Protein AF-A0A964R4F7-F1 (afdb_monomer)

Solvent-accessible surface area (backbone atoms only — not comparable to full-atom values): 64825 Å² total; per-residue (Å²): 136,84,89,86,79,88,84,78,85,72,82,79,80,75,72,58,47,73,58,72,61,45,64,57,45,75,44,49,57,74,42,35,31,31,28,74,37,72,24,49,37,28,39,51,33,35,38,35,34,29,19,27,41,25,18,38,85,39,75,55,7,25,38,33,35,32,56,67,18,35,32,43,77,47,40,34,91,93,26,38,33,38,37,34,29,38,22,36,45,70,54,66,65,76,40,91,87,47,77,59,54,61,65,99,62,40,11,13,41,31,47,37,28,39,40,42,40,41,63,40,96,92,57,81,60,52,46,23,32,38,34,34,30,11,37,23,34,33,37,40,31,64,45,74,50,32,42,31,52,30,41,36,30,56,16,49,24,34,39,35,29,35,53,22,40,39,40,38,35,38,29,36,34,38,46,15,40,16,46,27,32,54,34,38,61,15,42,37,40,36,34,28,27,22,39,34,48,23,52,31,46,35,45,67,72,51,71,50,46,40,30,43,33,36,29,35,50,38,68,55,76,36,80,54,62,68,44,71,69,51,100,78,70,61,74,75,38,41,57,74,87,82,71,93,74,68,75,38,79,49,98,96,44,79,25,46,47,88,88,40,88,62,70,38,69,47,58,66,69,92,72,49,57,70,72,56,63,67,51,50,40,70,15,14,44,56,68,51,45,73,50,61,56,64,37,66,53,70,40,80,43,59,68,65,51,64,28,43,71,70,59,84,60,101,76,82,64,87,60,64,61,50,41,40,62,38,79,63,40,22,32,35,31,61,50,20,31,25,39,57,14,42,38,35,34,38,82,87,40,40,72,46,61,36,53,100,28,28,81,42,74,35,87,75,29,44,81,40,51,71,84,69,69,82,88,73,94,67,82,90,69,84,81,75,90,71,43,40,45,40,77,46,60,54,48,49,20,32,42,57,25,58,72,71,73,31,51,46,78,38,56,79,53,63,79,79,48,79,43,34,39,34,50,35,68,50,100,70,50,35,30,78,87,62,52,59,52,42,94,84,44,35,60,45,83,36,85,42,85,86,58,20,14,41,29,9,79,42,65,56,20,20,41,32,33,52,26,55,48,75,55,102,73,40,41,42,28,36,57,54,75,60,38,12,25,43,37,38,34,37,30,55,73,48,62,70,83,55,101,78,51,42,67,75,43,56,18,18,48,31,22,41,80,47,33,36,36,32,33,39,33,64,59,45,36,41,34,47,30,40,48,53,75,72,33,33,28,70,47,79,40,81,48,93,74,72,96,73,75,85,65,86,62,91,61,88,51,72,43,75,47,59,39,14,37,38,66,66,42,48,74,81,46,68,80,39,80,63,89,65,76,58,72,73,84,87,80,64,67,38,35,21,38,30,1,33,79,86,20,71,29,21,35,40,23,30,42,41,36,41,39,25,26,57,38,70,43,59,96,31,55,44,44,74,68,79,87,82,64,97,60,92,75,69,79,79,61,91,73,88,81,97,68,63,54,48,24,25,42,56,48,98,73,22,40,36,38,40,37,59,78,64,84,73,33,64,46,101,63,92,49,54,37,31,31,28,38,25,46,50,64,102,76,57,51,70,80,40,78,79,37,74,73,39,67,61,54,59,49,71,46,61,84,64,59,78,56,36,33,33,36,41,34,39,41,48,46,100,47,81,59,47,71,48,28,30,14,26,59,20,66,51,60,78,65,65,34,26,37,38,38,38,26,11,54,91,46,51,79,81,39,49,74,54,52,52,50,52,52,44,51,44,43,72,66,16,32,47,79,47,77,45,73,35,59,58,45,59,71,53,58,90,83,45,76,74,31,63,59,33,60,72,60,26,28,61,51,36,32,54,42,44,53,51,51,38,51,51,52,46,51,55,36,69,78,32,73,97,29,46,54,33,37,38,37,33,45,46,40,42,75,45,32,22,9,49,67,33,91,72,65,36,74,43,79,83,40,92,88,44,58,53,39,16,24,30,44,17,69,44,64,60,15,31,79,72,41,71,85,47,46,72,53,70,47,82,52,63,56,94,86,53,59,71,93,69,48,88,55,56,84,18,53,24,43,54,68,53,54,34,31,58,50,53,42,52,37,51,32,95,88,70,46,71,30,63,50,69,32,27,54,12,36,41,50,50,75,59,52,65,61,47,38,54,91,57,24,99,46,72,86,64,37,89,46,74,68,44,37,28,52,34,41,51,48,48,38,55,48,38,52,53,35,38,41,30,39,70,55,82,51,42,96,48,64,39,33,24,50,81,40,70,47,70,34,41,53,48,32,48,56,42,54,16,23,38,62,26,96,40,70,57,69,58,50,89,18,50,80,53,60,67,26,53,96,66,79,37,25,33,34,31,30,39,23,29,50,36,37,42,35,30,44,30,68,59,57,89,81,46,79,85,52,57,39,39,27,56,37,31,39,45,60,35,89,56,32,46,54,38,21,36,35,35,36,43,43,34,34,53,46,55,35,61,66,74,69,78,53,47,30,27,62,48,36,47,41,58,36,73,90,28,21,58,30,28,32,39,51,50,78,87,46,53,63,36,44,39,54,32,61,39,72,34,36,49,34,48,32,56,43,45,28,35,73,71,34,88,67,44,48,26,39,29,51,55,40,36,24,66,33,79,42,59,86,78,48,34,43,28,45,40,77,49,41,36,45,67,57,97,46,30,30,39,36,38,40,44,75,33,94,51,13,78,73,6,35,39,37,30,36,20,48,64,90,39,82,81,64,72,44,82,72,48,78,41,60,49,88,61,42,65,50,78,38,82,62,59,57,80,66,34,33,36,37,40,29,25,28,24,74,51,76,43,7,11,11,23,34,32,39,65,20,34,75,33,65,28,52,95

Nearest PDB structures (foldseek):
  4je4-assembly1_B  TM=6.815E-01  e=4.427E-03  Homo sapiens
  7l0g-assembly4_H  TM=6.598E-01  e=6.836E-03  Homo sapiens
  4u49-assembly2_B  TM=3.341E-01  e=2.838E+00  Pectobacterium carotovorum

Foldseek 3Di:
DDDDDDDDDDPPPDAAAEAAADEDDEQDAQGEYEFEFEHEYAYEYEYAFQGEYAFEADAGTEYEYEQRYAYHAHYDQVGAYEFYHQLDLQGGGRHVPRPNDDDLAARYNEHYEYHNYYYDPPDQARERYEHERHQEDYEEEDEEHEYYLYEYESYQEYYAYALYEYEYAQYEYYLHQEPEENRHLYEYEYEQYEHYQYAADYYPQDNYAAEYFLYEHYNYNHDDRYAYPDPVRDPQRYDDDPDDFDWDDDPNDTAGEPPDPQQAARPPLVVDDPVSSVPQQQFARYHAAEDDLEAAEAAEAEAAFQGQVNDADPPPDRRRGHHRTGHTANYEAFNREYENYEYEYEPPHHYDYRRVGGYHYHDNYYYYYPPPDDDDDDPDDDYDDDDLDQQCLLFHGCNRCVVVVFHSNDSPSDDWDWQWKFQCQDPQRAIPVGFGFDPQEAFDWDQALQGTWGHWAAFSHKGKTFQWDADPRHIGGNADAFFFKKKWKWWAPFDQPDPQTFQQAKAWFKDDQQWTWIAGRRNFKIWTWGDDQFWIFIFIDTADDDPDPPDRPPDTDIATAMAGGHPLLRPPTDTHGDPDHRPPPDDGSIMIGQAYPNRHRGNNTIIRMMIHIRHGFPPHGRDNDDPPDDDPPDPDHRDDDPFWAWFWAADPQAIKIATDADRCFLDDPDQWWFKWKWWDDLDIDDIDGPGGRDNHRMDGDRPDDAQTKMKMWGDGPPDHIDIFIFHHNHEQDLAPFEEEEAEAQVCCVVCVVLVVVLVLLCVVSHHDYDYDYAHFQDFDDLPPQLCPCVLVPRQVVLLVRLVVLLVVLLVVCVVRPSRQAAYEYEAGHRWAWEAFAQLQPQCDLPPPQARDGATFTFCLSSQQNAADWALADFHDRDDPPDDSNSRRANVRGRGRPSSHTHDQFAHAGPVRAAGFGNHQYAYQYDQFACLLQLVQHPFPPSDDDSSSSRSSLSSLLSVLLLCVLQVNFPADAAEAEEEPDLVVQRVVQQSLSQNFAAVPDTRRNPHHHDQQLADDAQHAYYEYEAAAAQFWGHPPPPVDPLRIAGLSCCSNVPRSNQGRYAEEEYDYRHLLRQCSSNHRGHQSSNSSHNRHYQKYAYARSPQHFRCNVLSVFAFQSVRLRVSSVPDSIGRSSRRHIHHDSRDRSDAFNWWADWEWDDDPQKIKTFTHAGPQQQVFKWKWKDFLVDSNDTHTDDTGGRPDGMDMDNGRPPRMKMWMWGKGWDATSSYIYIHIRRIDIYDD

Structure (mmCIF, N/CA/C/O backbone):
data_AF-A0A964R4F7-F1
#
_entry.id   AF-A0A964R4F7-F1
#
loop_
_atom_site.group_PDB
_atom_site.id
_atom_site.type_symbol
_atom_site.label_atom_id
_atom_site.label_alt_id
_atom_site.label_comp_id
_atom_site.label_asym_id
_atom_site.label_entity_id
_atom_site.label_seq_id
_atom_site.pdbx_PDB_ins_code
_atom_site.Cartn_x
_atom_site.Cartn_y
_atom_site.Cartn_z
_atom_site.occupancy
_atom_site.B_iso_or_equiv
_atom_site.auth_seq_id
_atom_site.auth_comp_id
_atom_site.auth_asym_id
_atom_site.auth_atom_id
_atom_site.pdbx_PDB_model_num
ATOM 1 N N . MET A 1 1 ? -34.893 27.953 62.991 1.00 30.80 1 MET A N 1
ATOM 2 C CA . MET A 1 1 ? -33.814 28.899 63.327 1.00 30.80 1 MET A CA 1
ATOM 3 C C . MET A 1 1 ? -32.484 28.199 63.075 1.00 30.80 1 MET A C 1
ATOM 5 O O . MET A 1 1 ? -32.154 27.281 63.801 1.00 30.80 1 MET A O 1
ATOM 9 N N . LEU A 1 2 ? -31.862 28.563 61.950 1.00 27.48 2 LEU A N 1
ATOM 10 C CA . LEU A 1 2 ? -30.428 28.739 61.677 1.00 27.48 2 LEU A CA 1
ATOM 11 C C . LEU A 1 2 ? -29.336 27.724 62.124 1.00 27.48 2 LEU A C 1
ATOM 13 O O . LEU A 1 2 ? -29.089 27.544 63.306 1.00 27.48 2 LEU A O 1
ATOM 17 N N . LEU A 1 3 ? -28.583 27.285 61.100 1.00 28.22 3 LEU A N 1
ATOM 18 C CA . LEU A 1 3 ? -27.112 27.176 60.970 1.00 28.22 3 LEU A CA 1
ATOM 19 C C . LEU A 1 3 ? -26.283 26.224 61.863 1.00 28.22 3 LEU A C 1
ATOM 21 O O . LEU A 1 3 ? -26.015 26.526 63.018 1.00 28.22 3 LEU A O 1
ATOM 25 N N . CYS A 1 4 ? -25.643 25.240 61.214 1.00 28.23 4 CYS A N 1
ATOM 26 C CA . CYS A 1 4 ? -24.242 24.868 61.470 1.00 28.23 4 CYS A CA 1
ATOM 27 C C . CYS A 1 4 ? -23.513 24.634 60.127 1.00 28.23 4 CYS A C 1
ATOM 29 O O . CYS A 1 4 ? -23.710 23.610 59.477 1.00 28.23 4 CYS A O 1
ATOM 31 N N . LEU A 1 5 ? -22.694 25.612 59.718 1.00 31.23 5 LEU A N 1
ATOM 32 C CA . LEU A 1 5 ? -21.644 25.503 58.696 1.00 31.23 5 LEU A CA 1
ATOM 33 C C . LEU A 1 5 ? -20.305 25.134 59.366 1.00 31.23 5 LEU A C 1
ATOM 35 O O . LEU A 1 5 ? -20.014 25.619 60.454 1.00 31.23 5 LEU A O 1
ATOM 39 N N . LEU A 1 6 ? -19.507 24.356 58.628 1.00 31.62 6 LEU A N 1
ATOM 40 C CA . LEU A 1 6 ? -18.038 24.271 58.588 1.00 31.62 6 LEU A CA 1
ATOM 41 C C . LEU A 1 6 ? -17.224 24.221 59.897 1.00 31.62 6 LEU A C 1
ATOM 43 O O . LEU A 1 6 ? -16.961 25.236 60.533 1.00 31.62 6 LEU A O 1
ATOM 47 N N . ALA A 1 7 ? -16.577 23.072 60.103 1.00 27.42 7 ALA A N 1
ATOM 48 C CA . ALA A 1 7 ? -15.168 23.023 60.488 1.00 27.42 7 ALA A CA 1
ATOM 49 C C . ALA A 1 7 ? -14.432 22.171 59.441 1.00 27.42 7 ALA A C 1
ATOM 51 O O . ALA A 1 7 ? -14.764 21.005 59.234 1.00 27.42 7 ALA A O 1
ATOM 52 N N . GLY A 1 8 ? -13.505 22.800 58.718 1.00 27.53 8 GLY A N 1
ATOM 53 C CA . GLY A 1 8 ? -12.698 22.163 57.687 1.00 27.53 8 GLY A CA 1
ATOM 54 C C . GLY A 1 8 ? -11.694 21.172 58.272 1.00 27.53 8 GLY A C 1
ATOM 55 O O . GLY A 1 8 ? -11.105 21.405 59.327 1.00 27.53 8 GLY A O 1
ATOM 56 N N . LEU A 1 9 ? -11.486 20.081 57.538 1.00 32.22 9 LEU A N 1
ATOM 57 C CA . LEU A 1 9 ? -10.332 19.203 57.672 1.00 32.22 9 LEU A CA 1
ATOM 58 C C . LEU A 1 9 ? -9.056 19.998 57.351 1.00 32.22 9 LEU A C 1
ATOM 60 O O . LEU A 1 9 ? -8.747 20.251 56.190 1.00 32.22 9 LEU A O 1
ATOM 64 N N . LEU A 1 10 ? -8.303 20.372 58.383 1.00 27.64 10 LEU A N 1
ATOM 65 C CA . LEU A 1 10 ? -6.850 20.479 58.269 1.00 27.64 10 LEU A CA 1
ATOM 66 C C . LEU A 1 10 ? -6.310 19.043 58.166 1.00 27.64 10 LEU A C 1
ATOM 68 O O . LEU A 1 10 ? -6.609 18.243 59.058 1.00 27.64 10 LEU A O 1
ATOM 72 N N . PRO A 1 11 ? -5.534 18.676 57.131 1.00 34.12 11 PRO A N 1
ATOM 73 C CA . PRO A 1 11 ? -4.775 17.440 57.184 1.00 34.12 11 PRO A CA 1
ATOM 74 C C . PRO A 1 11 ? -3.740 17.599 58.299 1.00 34.12 11 PRO A C 1
ATOM 76 O O . PRO A 1 11 ? -2.907 18.506 58.274 1.00 34.12 11 PRO A O 1
ATOM 79 N N . ILE A 1 12 ? -3.810 16.738 59.309 1.00 36.03 12 ILE A N 1
ATOM 80 C CA . ILE A 1 12 ? -2.691 16.538 60.225 1.00 36.03 12 ILE A CA 1
ATOM 81 C C . ILE A 1 12 ? -1.555 16.008 59.342 1.00 36.03 12 ILE A C 1
ATOM 83 O O . ILE A 1 12 ? -1.646 14.879 58.867 1.00 36.03 12 ILE A O 1
ATOM 87 N N . LEU A 1 13 ? -0.528 16.822 59.067 1.00 41.28 13 LEU A N 1
ATOM 88 C CA . LEU A 1 13 ? 0.727 16.320 58.505 1.00 41.28 13 LEU A CA 1
ATOM 89 C C . LEU A 1 13 ? 1.258 15.263 59.482 1.00 41.28 13 LEU A C 1
ATOM 91 O O . LEU A 1 13 ? 1.699 15.610 60.581 1.00 41.28 13 LEU A O 1
ATOM 95 N N . SER A 1 14 ? 1.205 13.982 59.116 1.00 50.81 14 SER A N 1
ATOM 96 C CA . SER A 1 14 ? 2.026 12.981 59.787 1.00 50.81 14 SER A CA 1
ATOM 97 C C . SER A 1 14 ? 3.480 13.326 59.493 1.00 50.81 14 SER A C 1
ATOM 99 O O . SER A 1 14 ? 3.893 13.376 58.338 1.00 50.81 14 SER A O 1
ATOM 101 N N . ALA A 1 15 ? 4.254 13.637 60.530 1.00 60.25 15 ALA A N 1
ATOM 102 C CA . ALA A 1 15 ? 5.692 13.782 60.373 1.00 60.25 15 ALA A CA 1
ATOM 103 C C . ALA A 1 15 ? 6.294 12.424 59.948 1.00 60.25 15 ALA A C 1
ATOM 105 O O . ALA A 1 15 ? 5.825 11.390 60.440 1.00 60.25 15 ALA A O 1
ATOM 106 N N . PRO A 1 16 ? 7.329 12.411 59.086 1.00 69.62 16 PRO A N 1
ATOM 107 C CA . PRO A 1 16 ? 8.033 11.190 58.706 1.00 69.62 16 PRO A CA 1
ATOM 108 C C . PRO A 1 16 ? 8.449 10.369 59.929 1.00 69.62 16 PRO A C 1
ATOM 110 O O . PRO A 1 16 ? 8.893 10.920 60.940 1.00 69.62 16 PRO A O 1
ATOM 113 N N . VAL A 1 17 ? 8.341 9.043 59.843 1.00 84.00 17 VAL A N 1
ATOM 114 C CA . VAL A 1 17 ? 8.669 8.168 60.976 1.00 84.00 17 VAL A CA 1
ATOM 115 C C . VAL A 1 17 ? 10.185 8.076 61.124 1.00 84.00 17 VAL A C 1
ATOM 117 O O . VAL A 1 17 ? 10.861 7.496 60.272 1.00 84.00 17 VAL A O 1
ATOM 120 N N . GLU A 1 18 ? 10.728 8.605 62.220 1.00 87.00 18 GLU A N 1
ATOM 121 C CA . GLU A 1 18 ? 12.157 8.490 62.511 1.00 87.00 18 GLU A CA 1
ATOM 122 C C . GLU A 1 18 ? 12.568 7.015 62.673 1.00 87.00 18 GLU A C 1
ATOM 124 O O . GLU A 1 18 ? 11.887 6.203 63.315 1.00 87.00 18 GLU A O 1
ATOM 129 N N . VAL A 1 19 ? 13.682 6.647 62.042 1.00 90.56 19 VAL A N 1
ATOM 130 C CA . VAL A 1 19 ? 14.255 5.304 62.125 1.00 90.56 19 VAL A CA 1
ATOM 131 C C . VAL A 1 19 ? 15.335 5.292 63.194 1.00 90.56 19 VAL A C 1
ATOM 133 O O . VAL A 1 19 ? 16.311 6.031 63.115 1.00 90.56 19 VAL A O 1
ATOM 136 N N . VAL A 1 20 ? 15.182 4.395 64.164 1.00 89.12 20 VAL A N 1
ATOM 137 C CA . VAL A 1 20 ? 16.162 4.158 65.228 1.00 89.12 20 VAL A CA 1
ATOM 138 C C . VAL A 1 20 ? 16.818 2.782 65.062 1.00 89.12 20 VAL A C 1
ATOM 140 O O . VAL A 1 20 ? 16.186 1.877 64.504 1.00 89.12 20 VAL A O 1
ATOM 143 N N . PRO A 1 21 ? 18.068 2.588 65.530 1.00 91.69 21 PRO A N 1
ATOM 144 C CA . PRO A 1 21 ? 18.698 1.269 65.568 1.00 91.69 21 PRO A CA 1
ATOM 145 C C . PRO A 1 21 ? 17.854 0.256 66.354 1.00 91.69 21 PRO A C 1
ATOM 147 O O . PRO A 1 21 ? 17.241 0.606 67.363 1.00 91.69 21 PRO A O 1
ATOM 150 N N . GLY A 1 22 ? 17.843 -1.010 65.936 1.00 91.50 22 GLY A N 1
ATOM 151 C CA . GLY A 1 22 ? 17.035 -2.021 66.618 1.00 91.50 22 GLY A CA 1
ATOM 152 C C . GLY A 1 22 ? 16.943 -3.366 65.906 1.00 91.50 22 GLY A C 1
ATOM 153 O O . GLY A 1 22 ? 17.660 -3.637 64.944 1.00 91.50 22 GLY A O 1
ATOM 154 N N . LYS A 1 23 ? 16.043 -4.218 66.406 1.00 91.00 23 LYS A N 1
ATOM 155 C CA . LYS A 1 23 ? 15.687 -5.509 65.805 1.00 91.00 23 LYS A CA 1
ATOM 156 C C . LYS A 1 23 ? 14.265 -5.477 65.258 1.00 91.00 23 LYS A C 1
ATOM 158 O O . LYS A 1 23 ? 13.454 -4.694 65.741 1.00 91.00 23 LYS A O 1
ATOM 163 N N . ASP A 1 24 ? 13.985 -6.339 64.287 1.00 91.12 24 ASP A N 1
ATOM 164 C CA . ASP A 1 24 ? 12.638 -6.629 63.780 1.00 91.12 24 ASP A CA 1
ATOM 165 C C . ASP A 1 24 ? 11.881 -5.382 63.277 1.00 91.12 24 ASP A C 1
ATOM 167 O O . ASP A 1 24 ? 10.930 -4.895 63.893 1.00 91.12 24 ASP A O 1
ATOM 171 N N . ARG A 1 25 ? 12.314 -4.829 62.138 1.00 93.62 25 ARG A N 1
ATOM 172 C CA . ARG A 1 25 ? 11.760 -3.591 61.567 1.00 93.62 25 ARG A CA 1
ATOM 173 C C . ARG A 1 25 ? 10.947 -3.870 60.309 1.00 93.62 25 ARG A C 1
ATOM 175 O O . ARG A 1 25 ? 11.432 -4.517 59.394 1.00 93.62 25 ARG A O 1
ATOM 182 N N . THR A 1 26 ? 9.744 -3.307 60.224 1.00 95.75 26 THR A N 1
ATOM 183 C CA . THR A 1 26 ? 8.957 -3.268 58.980 1.00 95.75 26 THR A CA 1
ATOM 184 C C . THR A 1 26 ? 8.843 -1.831 58.481 1.00 95.75 26 THR A C 1
ATOM 186 O O . THR A 1 26 ? 8.325 -0.967 59.193 1.00 95.75 26 THR A O 1
ATOM 189 N N . PHE A 1 27 ? 9.335 -1.588 57.270 1.00 96.19 27 PHE A N 1
ATOM 190 C CA . PHE A 1 27 ? 9.092 -0.386 56.484 1.00 96.19 27 PHE A CA 1
ATOM 191 C C . PHE A 1 27 ? 7.849 -0.626 55.635 1.00 96.19 27 PHE A C 1
ATOM 193 O O . PHE A 1 27 ? 7.844 -1.520 54.791 1.00 96.19 27 PHE A O 1
ATOM 200 N N . ARG A 1 28 ? 6.781 0.114 55.928 1.00 92.50 28 ARG A N 1
ATOM 201 C CA . ARG A 1 28 ? 5.456 -0.107 55.352 1.00 92.50 28 ARG A CA 1
ATOM 202 C C . ARG A 1 28 ? 5.300 0.563 53.995 1.00 92.50 28 ARG A C 1
ATOM 204 O O . ARG A 1 28 ? 5.889 1.619 53.758 1.00 92.50 28 ARG A O 1
ATOM 211 N N . ALA A 1 29 ? 4.465 -0.033 53.152 1.00 87.25 29 ALA A N 1
ATOM 212 C CA . ALA A 1 29 ? 4.145 0.495 51.834 1.00 87.25 29 ALA A CA 1
ATOM 213 C C . ALA A 1 29 ? 3.585 1.925 51.928 1.00 87.25 29 ALA A C 1
ATOM 215 O O . ALA A 1 29 ? 2.741 2.211 52.780 1.00 87.25 29 ALA A O 1
ATOM 216 N N . GLY A 1 30 ? 4.075 2.825 51.070 1.00 81.75 30 GLY A N 1
ATOM 217 C CA . GLY A 1 30 ? 3.633 4.223 50.996 1.00 81.75 30 GLY A CA 1
ATOM 218 C C . GLY A 1 30 ? 4.052 5.125 52.165 1.00 81.75 30 GLY A C 1
ATOM 219 O O . GLY A 1 30 ? 3.696 6.299 52.167 1.00 81.75 30 GLY A O 1
ATOM 220 N N . VAL A 1 31 ? 4.807 4.625 53.152 1.00 89.38 31 VAL A N 1
ATOM 221 C CA . VAL A 1 31 ? 5.253 5.421 54.308 1.00 89.38 31 VAL A CA 1
ATOM 222 C C . VAL A 1 31 ? 6.650 5.989 54.074 1.00 89.38 31 VAL A C 1
ATOM 224 O O . VAL A 1 31 ? 7.548 5.295 53.588 1.00 89.38 31 VAL A O 1
ATOM 227 N N . THR A 1 32 ? 6.842 7.250 54.475 1.00 92.00 32 THR A N 1
ATOM 228 C CA . THR A 1 32 ? 8.149 7.917 54.459 1.00 92.00 32 THR A CA 1
ATOM 229 C C . THR A 1 32 ? 8.824 7.851 55.825 1.00 92.00 32 THR A C 1
ATOM 231 O O . THR A 1 32 ? 8.253 8.200 56.860 1.00 92.00 32 THR A O 1
ATOM 234 N N . TYR A 1 33 ? 10.073 7.408 55.822 1.00 93.38 33 TYR A N 1
ATOM 235 C CA . TYR A 1 33 ? 10.899 7.215 57.002 1.00 93.38 33 TYR A CA 1
ATOM 236 C C . TYR A 1 33 ? 12.084 8.169 56.985 1.00 93.38 33 TYR A C 1
ATOM 238 O O . TYR A 1 33 ? 12.717 8.343 55.947 1.00 93.38 33 TYR A O 1
ATOM 246 N N . LEU A 1 34 ? 12.415 8.757 58.132 1.00 92.19 34 LEU A N 1
ATOM 247 C CA . LEU A 1 34 ? 13.535 9.686 58.259 1.00 92.19 34 LEU A CA 1
ATOM 248 C C . LEU A 1 34 ? 14.710 9.028 58.985 1.00 92.19 34 LEU A C 1
ATOM 250 O O . LEU A 1 34 ? 14.577 8.565 60.116 1.00 92.19 34 LEU A O 1
ATOM 254 N N . VAL A 1 35 ? 15.876 9.018 58.349 1.00 93.62 35 VAL A N 1
ATOM 255 C CA . VAL A 1 35 ? 17.133 8.528 58.918 1.00 93.62 35 VAL A CA 1
ATOM 256 C C . VAL A 1 35 ? 17.998 9.738 59.268 1.00 93.62 35 VAL A C 1
ATOM 258 O O . VAL A 1 35 ? 18.611 10.361 58.400 1.00 93.62 35 VAL A O 1
ATOM 261 N N . ALA A 1 36 ? 18.017 10.096 60.552 1.00 87.44 36 ALA A N 1
ATOM 262 C CA . ALA A 1 36 ? 18.721 11.277 61.057 1.00 87.44 36 ALA A CA 1
ATOM 263 C C . ALA A 1 36 ? 20.211 11.030 61.371 1.00 87.44 36 ALA A C 1
ATOM 265 O O . ALA A 1 36 ? 21.001 11.969 61.446 1.00 87.44 36 ALA A O 1
ATOM 266 N N . GLY A 1 37 ? 20.609 9.767 61.540 1.00 87.75 37 GLY A N 1
ATOM 267 C CA . GLY A 1 37 ? 21.962 9.358 61.917 1.00 87.75 37 GLY A CA 1
ATOM 268 C C . GLY A 1 37 ? 22.253 7.903 61.532 1.00 87.75 37 GLY A C 1
ATOM 269 O O . GLY A 1 37 ? 21.496 7.318 60.755 1.00 87.75 37 GLY A O 1
ATOM 270 N N . PRO A 1 38 ? 23.347 7.307 62.032 1.00 91.31 38 PRO A N 1
ATOM 271 C CA . PRO A 1 38 ? 23.667 5.909 61.768 1.00 91.31 38 PRO A CA 1
ATOM 272 C C . PRO A 1 38 ? 22.618 4.978 62.388 1.00 91.31 38 PRO A C 1
ATOM 274 O O . PRO A 1 38 ? 22.428 4.958 63.605 1.00 91.31 38 PRO A O 1
ATOM 277 N N . VAL A 1 39 ? 21.964 4.174 61.556 1.00 95.31 39 VAL A N 1
ATOM 278 C CA . VAL A 1 39 ? 20.967 3.185 61.967 1.00 95.31 39 VAL A CA 1
ATOM 279 C C . VAL A 1 39 ? 21.473 1.801 61.612 1.00 95.31 39 VAL A C 1
ATOM 281 O O . VAL A 1 39 ? 21.749 1.526 60.451 1.00 95.31 39 VAL A O 1
ATOM 284 N N . ARG A 1 40 ? 21.527 0.901 62.594 1.00 95.75 40 ARG A N 1
ATOM 285 C CA . ARG A 1 40 ? 21.799 -0.519 62.365 1.00 95.75 40 ARG A CA 1
ATOM 286 C C . ARG A 1 40 ? 20.580 -1.360 62.719 1.00 95.75 40 ARG A C 1
ATOM 288 O O . ARG A 1 40 ? 20.051 -1.236 63.824 1.00 95.75 40 ARG A O 1
ATOM 295 N N . LEU A 1 41 ? 20.164 -2.213 61.787 1.00 96.94 41 LEU A N 1
ATOM 296 C CA . LEU A 1 41 ? 19.038 -3.128 61.932 1.00 96.94 41 LEU A CA 1
ATOM 297 C C . LEU A 1 41 ? 19.499 -4.587 61.929 1.00 96.94 41 LEU A C 1
ATOM 299 O O . LEU A 1 41 ? 20.354 -4.989 61.136 1.00 96.94 41 LEU A O 1
ATOM 303 N N . GLU A 1 42 ? 18.900 -5.382 62.810 1.00 92.81 42 GLU A N 1
ATOM 304 C CA . GLU A 1 42 ? 19.118 -6.827 62.942 1.00 92.81 42 GLU A CA 1
ATOM 305 C C . GLU A 1 42 ? 17.771 -7.577 63.046 1.00 92.81 42 GLU A C 1
ATOM 307 O O . GLU A 1 42 ? 16.711 -6.958 63.135 1.00 92.81 42 GLU A O 1
ATOM 312 N N . GLY A 1 43 ? 17.769 -8.914 63.020 1.00 91.94 43 GLY A N 1
ATOM 313 C CA . GLY A 1 43 ? 16.522 -9.695 63.058 1.00 91.94 43 GLY A CA 1
ATOM 314 C C . GLY A 1 43 ? 15.712 -9.607 61.755 1.00 91.94 43 GLY A C 1
ATOM 315 O O . GLY A 1 43 ? 16.282 -9.521 60.671 1.00 91.94 43 GLY A O 1
ATOM 316 N N . SER A 1 44 ? 14.386 -9.664 61.833 1.00 93.88 44 SER A N 1
ATOM 317 C CA . SER A 1 44 ? 13.476 -9.645 60.681 1.00 93.88 44 SER A CA 1
ATOM 318 C C . SER A 1 44 ? 13.273 -8.225 60.140 1.00 93.88 44 SER A C 1
ATOM 320 O O . SER A 1 44 ? 12.504 -7.444 60.695 1.00 93.88 44 SER A O 1
ATOM 322 N N . VAL A 1 45 ? 13.919 -7.877 59.029 1.00 97.12 45 VAL A N 1
ATOM 323 C CA . VAL A 1 45 ? 13.790 -6.556 58.397 1.00 97.12 45 VAL A CA 1
ATOM 324 C C . VAL A 1 45 ? 12.959 -6.667 57.120 1.00 97.12 45 VAL A C 1
ATOM 326 O O . VAL A 1 45 ? 13.404 -7.248 56.138 1.00 97.12 45 VAL A O 1
ATOM 329 N N . ARG A 1 46 ? 11.755 -6.100 57.102 1.00 96.62 46 ARG A N 1
ATOM 330 C CA . ARG A 1 46 ? 10.862 -6.111 55.937 1.00 96.62 46 ARG A CA 1
ATOM 331 C C . ARG A 1 46 ? 10.782 -4.734 55.299 1.00 96.62 46 ARG A C 1
ATOM 333 O O . ARG A 1 46 ? 10.491 -3.764 55.991 1.00 96.62 46 ARG A O 1
ATOM 340 N N . PHE A 1 47 ? 10.985 -4.677 53.991 1.00 97.56 47 PHE A N 1
ATOM 341 C CA . PHE A 1 47 ? 10.680 -3.527 53.154 1.00 97.56 47 PHE A CA 1
ATOM 342 C C . PHE A 1 47 ? 9.492 -3.885 52.263 1.00 97.56 47 PHE A C 1
ATOM 344 O O . PHE A 1 47 ? 9.618 -4.721 51.367 1.00 97.56 47 PHE A O 1
ATOM 351 N N . GLU A 1 48 ? 8.334 -3.303 52.553 1.00 96.56 48 GLU A N 1
ATOM 352 C CA . GLU A 1 48 ? 7.140 -3.414 51.714 1.00 96.56 48 GLU A CA 1
ATOM 353 C C . GLU A 1 48 ? 7.268 -2.507 50.473 1.00 96.56 48 GLU A C 1
ATOM 355 O O . GLU A 1 48 ? 8.013 -1.523 50.485 1.00 96.56 48 GLU A O 1
ATOM 360 N N . ALA A 1 49 ? 6.555 -2.840 49.393 1.00 92.00 49 ALA A N 1
ATOM 361 C CA . ALA A 1 49 ? 6.616 -2.113 48.122 1.00 92.00 49 ALA A CA 1
ATOM 362 C C . ALA A 1 49 ? 6.305 -0.610 48.295 1.00 92.00 49 ALA A C 1
ATOM 364 O O . ALA A 1 49 ? 5.337 -0.247 48.963 1.00 92.00 49 ALA A O 1
ATOM 365 N N . GLY A 1 50 ? 7.102 0.273 47.686 1.00 88.88 50 GLY A N 1
ATOM 366 C CA . GLY A 1 50 ? 6.857 1.721 47.701 1.00 88.88 50 GLY A CA 1
ATOM 367 C C . GLY A 1 50 ? 7.199 2.453 49.004 1.00 88.88 50 GLY A C 1
ATOM 368 O O . GLY A 1 50 ? 6.765 3.590 49.184 1.00 88.88 50 GLY A O 1
ATOM 369 N N . CYS A 1 51 ? 7.922 1.841 49.951 1.00 94.38 51 CYS A N 1
ATOM 370 C CA . CYS A 1 51 ? 8.413 2.580 51.118 1.00 94.38 51 CYS A CA 1
ATOM 371 C C . CYS A 1 51 ? 9.547 3.549 50.731 1.00 94.38 51 CYS A C 1
ATOM 373 O O . CYS A 1 51 ? 10.405 3.215 49.907 1.00 94.38 51 CYS A O 1
ATOM 375 N N . VAL A 1 52 ? 9.586 4.724 51.369 1.00 95.19 52 VAL A N 1
ATOM 376 C CA . VAL A 1 52 ? 10.577 5.776 51.083 1.00 95.19 52 VAL A CA 1
ATOM 377 C C . VAL A 1 52 ? 11.426 6.045 52.321 1.00 95.19 52 VAL A C 1
ATOM 379 O O . VAL A 1 52 ? 10.897 6.279 53.405 1.00 95.19 52 VAL A O 1
ATOM 382 N N . LEU A 1 53 ? 12.747 6.043 52.174 1.00 96.56 53 LEU A N 1
ATOM 383 C CA . LEU A 1 53 ? 13.696 6.378 53.230 1.00 96.56 53 LEU A CA 1
ATOM 384 C C . LEU A 1 53 ? 14.438 7.663 52.862 1.00 96.56 53 LEU A C 1
ATOM 386 O O . LEU A 1 53 ? 15.184 7.714 51.885 1.00 96.56 53 LEU A O 1
ATOM 390 N N . LYS A 1 54 ? 14.242 8.706 53.665 1.00 94.25 54 LYS A N 1
ATOM 391 C CA . LYS A 1 54 ? 14.862 10.017 53.494 1.00 94.25 54 LYS A CA 1
ATOM 392 C C . LYS A 1 54 ? 15.961 10.242 54.524 1.00 94.25 54 LYS A C 1
ATOM 394 O O . LYS A 1 54 ? 15.777 9.941 55.701 1.00 94.25 54 LYS A O 1
ATOM 399 N N . PHE A 1 55 ? 17.093 10.799 54.107 1.00 94.25 55 PHE A N 1
ATOM 400 C CA . PHE A 1 55 ? 18.226 11.088 54.994 1.00 94.25 55 PHE A CA 1
ATOM 401 C C . PHE A 1 55 ? 18.333 12.584 55.303 1.00 94.25 55 PHE A C 1
ATOM 403 O O . PHE A 1 55 ? 18.113 13.419 54.421 1.00 94.25 55 PHE A O 1
ATOM 410 N N . LEU A 1 56 ? 18.667 12.945 56.545 1.00 87.50 56 LEU A N 1
ATOM 411 C CA . LEU A 1 56 ? 18.955 14.340 56.906 1.00 87.50 56 LEU A CA 1
ATOM 412 C C . LEU A 1 56 ? 20.309 14.801 56.344 1.00 87.50 56 LEU A C 1
ATOM 414 O O . LEU A 1 56 ? 21.232 13.996 56.255 1.00 87.50 56 LEU A O 1
ATOM 418 N N . PRO A 1 57 ? 20.463 16.088 55.984 1.00 79.69 57 PRO A N 1
ATOM 419 C CA . PRO A 1 57 ? 21.715 16.599 55.438 1.00 79.69 57 PRO A CA 1
ATOM 420 C C . PRO A 1 57 ? 22.882 16.398 56.415 1.00 79.69 57 PRO A C 1
ATOM 422 O O . PRO A 1 57 ? 22.805 16.753 57.590 1.00 79.69 57 PRO A O 1
ATOM 425 N N . GLY A 1 58 ? 23.994 15.862 55.908 1.00 66.56 58 GLY A N 1
ATOM 426 C CA . GLY A 1 58 ? 25.201 15.588 56.689 1.00 66.56 58 GLY A CA 1
ATOM 427 C C . GLY A 1 58 ? 25.790 14.205 56.398 1.00 66.56 58 GLY A C 1
ATOM 428 O O . GLY A 1 58 ? 25.089 13.257 56.066 1.00 66.56 58 GLY A O 1
ATOM 429 N N . ARG A 1 59 ? 27.112 14.051 56.547 1.00 66.56 59 ARG A N 1
ATOM 430 C CA . ARG A 1 59 ? 27.826 12.779 56.289 1.00 66.56 59 ARG A CA 1
ATOM 431 C C . ARG A 1 59 ? 27.711 11.763 57.439 1.00 66.56 59 ARG A C 1
ATOM 433 O O . ARG A 1 59 ? 28.668 11.046 57.704 1.00 66.56 59 ARG A O 1
ATOM 440 N N . ALA A 1 60 ? 26.598 11.744 58.167 1.00 78.69 60 ALA A N 1
ATOM 441 C CA . ALA A 1 60 ? 26.426 10.885 59.344 1.00 78.69 60 ALA A CA 1
ATOM 442 C C . ALA A 1 60 ? 25.255 9.902 59.214 1.00 78.69 60 ALA A C 1
ATOM 444 O O . ALA A 1 60 ? 25.307 8.827 59.803 1.00 78.69 60 ALA A O 1
ATOM 445 N N . ALA A 1 61 ? 24.213 10.239 58.451 1.00 89.69 61 ALA A N 1
ATOM 446 C CA . ALA A 1 61 ? 23.054 9.372 58.289 1.00 89.69 61 ALA A CA 1
ATOM 447 C C . ALA A 1 61 ? 23.371 8.151 57.409 1.00 89.69 61 ALA A C 1
ATOM 449 O O . ALA A 1 61 ? 24.137 8.248 56.445 1.00 89.69 61 ALA A O 1
ATOM 450 N N . GLY A 1 62 ? 22.787 6.998 57.734 1.00 94.38 62 GLY A N 1
ATOM 451 C CA . GLY A 1 62 ? 22.947 5.788 56.930 1.00 94.38 62 GLY A CA 1
ATOM 452 C C . GLY A 1 62 ? 22.274 4.566 57.536 1.00 94.38 62 GLY A C 1
ATOM 453 O O . GLY A 1 62 ? 22.115 4.493 58.754 1.00 94.38 62 GLY A O 1
ATOM 454 N N . LEU A 1 63 ? 21.879 3.613 56.689 1.00 96.88 63 LEU A N 1
ATOM 455 C CA . LEU A 1 63 ? 21.204 2.385 57.109 1.00 96.88 63 LEU A CA 1
ATOM 456 C C . LEU A 1 63 ? 22.111 1.164 56.922 1.00 96.88 63 LEU A C 1
ATOM 458 O O . LEU A 1 63 ? 22.487 0.833 55.803 1.00 96.88 63 LEU A O 1
ATOM 462 N N . GLU A 1 64 ? 22.428 0.458 58.005 1.00 97.06 64 GLU A N 1
ATOM 463 C CA . GLU A 1 64 ? 23.165 -0.806 58.001 1.00 97.06 64 GLU A CA 1
ATOM 464 C C . GLU A 1 64 ? 22.241 -1.985 58.325 1.00 97.06 64 GLU A C 1
ATOM 466 O O . GLU A 1 64 ? 21.597 -2.024 59.373 1.00 97.06 64 GLU A O 1
ATOM 471 N N . LEU A 1 65 ? 22.229 -2.989 57.452 1.00 97.25 65 LEU A N 1
ATOM 472 C CA . LEU A 1 65 ? 21.652 -4.306 57.699 1.00 97.25 65 LEU A CA 1
ATOM 473 C C . LEU A 1 65 ? 22.766 -5.234 58.195 1.00 97.25 65 LEU A C 1
ATOM 475 O O . LEU A 1 65 ? 23.671 -5.590 57.435 1.00 97.25 65 LEU A O 1
ATOM 479 N N . GLY A 1 66 ? 22.720 -5.593 59.478 1.00 94.31 66 GLY A N 1
ATOM 480 C CA . GLY A 1 66 ? 23.746 -6.413 60.122 1.00 94.31 66 GLY A CA 1
ATOM 481 C C . GLY A 1 66 ? 23.680 -7.896 59.738 1.00 94.31 66 GLY A C 1
ATOM 482 O O . GLY A 1 66 ? 22.709 -8.372 59.155 1.00 94.31 66 GLY A O 1
ATOM 483 N N . LYS A 1 67 ? 24.702 -8.665 60.131 1.00 92.50 67 LYS A N 1
ATOM 484 C CA . LYS A 1 67 ? 24.863 -10.090 59.765 1.00 92.50 67 LYS A CA 1
ATOM 485 C C . LYS A 1 67 ? 23.694 -10.987 60.192 1.00 92.50 67 LYS A C 1
ATOM 487 O O . LYS A 1 67 ? 23.416 -12.009 59.567 1.00 92.50 67 LYS A O 1
ATOM 492 N N . ASP A 1 68 ? 23.017 -10.586 61.265 1.00 90.69 68 ASP A N 1
ATOM 493 C CA . ASP A 1 68 ? 21.895 -11.306 61.861 1.00 90.69 68 ASP A CA 1
ATOM 494 C C . ASP A 1 68 ? 20.545 -10.841 61.286 1.00 90.69 68 ASP A C 1
ATOM 496 O O . ASP A 1 68 ? 19.498 -11.340 61.694 1.00 90.69 68 ASP A O 1
ATOM 500 N N . ALA A 1 69 ? 20.547 -9.913 60.321 1.00 94.06 69 ALA A N 1
ATOM 501 C CA . ALA A 1 69 ? 19.343 -9.495 59.622 1.00 94.06 69 ALA A CA 1
ATOM 502 C C . ALA A 1 69 ? 18.884 -10.547 58.591 1.00 94.06 69 ALA A C 1
ATOM 504 O O . ALA A 1 69 ? 19.679 -11.134 57.841 1.00 94.06 69 ALA A O 1
ATOM 505 N N . ARG A 1 70 ? 17.573 -10.782 58.556 1.00 94.19 70 ARG A N 1
ATOM 506 C CA . ARG A 1 70 ? 16.841 -11.535 57.535 1.00 94.19 70 ARG A CA 1
ATOM 507 C C . ARG A 1 70 ? 15.906 -10.567 56.840 1.00 94.19 70 ARG A C 1
ATOM 509 O O . ARG A 1 70 ? 15.082 -9.943 57.499 1.00 94.19 70 ARG A O 1
ATOM 516 N N . VAL A 1 71 ? 16.100 -10.397 55.540 1.00 96.38 71 VAL A N 1
ATOM 517 C CA . VAL A 1 71 ? 15.512 -9.287 54.798 1.00 96.38 71 VAL A CA 1
ATOM 518 C C . VAL A 1 71 ? 14.392 -9.782 53.898 1.00 96.38 71 VAL A C 1
ATOM 520 O O . VAL A 1 71 ? 14.618 -10.635 53.048 1.00 96.38 71 VAL A O 1
ATOM 523 N N . SER A 1 72 ? 13.200 -9.223 54.073 1.00 96.19 72 SER A N 1
ATOM 524 C CA . SER A 1 72 ? 12.061 -9.403 53.173 1.00 96.19 72 SER A CA 1
ATOM 525 C C . SER A 1 72 ? 12.008 -8.192 52.242 1.00 96.19 72 SER A C 1
ATOM 527 O O . SER A 1 72 ? 11.681 -7.094 52.694 1.00 96.19 72 SER A O 1
ATOM 529 N N . TRP A 1 73 ? 12.389 -8.353 50.975 1.00 96.88 73 TRP A N 1
ATOM 530 C CA . TRP A 1 73 ? 12.476 -7.260 49.996 1.00 96.88 73 TRP A CA 1
ATOM 531 C C . TRP A 1 73 ? 11.321 -7.329 48.997 1.00 96.88 73 TRP A C 1
ATOM 533 O O . TRP A 1 73 ? 11.345 -8.163 48.100 1.00 96.88 73 TRP A O 1
ATOM 543 N N . GLN A 1 74 ? 10.283 -6.511 49.160 1.00 95.19 74 GLN A N 1
ATOM 544 C CA . GLN A 1 74 ? 9.018 -6.676 48.425 1.00 95.19 74 GLN A CA 1
ATOM 545 C C . GLN A 1 74 ? 8.794 -5.603 47.352 1.00 95.19 74 GLN A C 1
ATOM 547 O O . GLN A 1 74 ? 7.653 -5.323 47.001 1.00 95.19 74 GLN A O 1
ATOM 552 N N . ALA A 1 75 ? 9.866 -4.989 46.845 1.00 93.44 75 ALA A N 1
ATOM 553 C CA . ALA A 1 75 ? 9.772 -4.022 45.759 1.00 93.44 75 ALA A CA 1
ATOM 554 C C . ALA A 1 75 ? 9.106 -4.615 44.510 1.00 93.44 75 ALA A C 1
ATOM 556 O O . ALA A 1 75 ? 9.313 -5.786 44.170 1.00 93.44 75 ALA A O 1
ATOM 557 N N . THR A 1 76 ? 8.351 -3.770 43.813 1.00 90.12 76 THR A N 1
ATOM 558 C CA . THR A 1 76 ? 7.693 -4.094 42.542 1.00 90.12 76 THR A CA 1
ATOM 559 C C . THR A 1 76 ? 7.986 -3.000 41.516 1.00 90.12 76 THR A C 1
ATOM 561 O O . THR A 1 76 ? 8.284 -1.873 41.919 1.00 90.12 76 THR A O 1
ATOM 564 N N . PRO A 1 77 ? 7.880 -3.299 40.212 1.00 84.25 77 PRO A N 1
ATOM 565 C CA . PRO A 1 77 ? 7.962 -2.310 39.137 1.00 84.25 77 PRO A CA 1
ATOM 566 C C . PRO A 1 77 ? 7.121 -1.048 39.365 1.00 84.25 77 PRO A C 1
ATOM 568 O O . PRO A 1 77 ? 7.574 0.062 39.096 1.00 84.25 77 PRO A O 1
ATOM 571 N N . GLU A 1 78 ? 5.900 -1.223 39.872 1.00 81.56 78 GLU A N 1
ATOM 572 C CA . GLU A 1 78 ? 4.915 -0.161 40.082 1.00 81.56 78 GLU A CA 1
ATOM 573 C C . GLU A 1 78 ? 5.124 0.596 41.403 1.00 81.56 78 GLU A C 1
ATOM 575 O O . GLU A 1 78 ? 4.593 1.690 41.582 1.00 81.56 78 GLU A O 1
ATOM 580 N N . ALA A 1 79 ? 5.884 0.018 42.336 1.00 86.75 79 ALA A N 1
ATOM 581 C CA . ALA A 1 79 ? 6.162 0.588 43.650 1.00 86.75 79 ALA A CA 1
ATOM 582 C C . ALA A 1 79 ? 7.600 0.242 44.093 1.00 86.75 79 ALA A C 1
ATOM 584 O O . ALA A 1 79 ? 7.798 -0.641 44.949 1.00 86.75 79 ALA A O 1
ATOM 585 N N . PRO A 1 80 ? 8.614 0.910 43.504 1.00 91.62 80 PRO A N 1
ATOM 586 C CA . PRO A 1 80 ? 10.012 0.695 43.854 1.00 91.62 80 PRO A CA 1
ATOM 587 C C . PRO A 1 80 ? 10.321 1.189 45.272 1.00 91.62 80 PRO A C 1
ATOM 589 O O . PRO A 1 80 ? 9.638 2.058 45.814 1.00 91.62 80 PRO A O 1
ATOM 592 N N . ILE A 1 81 ? 11.369 0.637 45.887 1.00 96.50 81 ILE A N 1
ATOM 593 C CA . ILE A 1 81 ? 11.875 1.129 47.179 1.00 96.50 81 ILE A CA 1
ATOM 594 C C . ILE A 1 81 ? 12.847 2.287 46.931 1.00 96.50 81 ILE A C 1
ATOM 596 O O . ILE A 1 81 ? 13.802 2.152 46.162 1.00 96.50 81 ILE A O 1
ATOM 600 N N . GLU A 1 82 ? 12.630 3.407 47.618 1.00 94.75 82 GLU A N 1
ATOM 601 C CA . GLU A 1 82 ? 13.326 4.671 47.359 1.00 94.75 82 GLU A CA 1
ATOM 602 C C . GLU A 1 82 ? 14.177 5.116 48.553 1.00 94.75 82 GLU A C 1
ATOM 604 O O . GLU A 1 82 ? 13.702 5.186 49.687 1.00 94.75 82 GLU A O 1
ATOM 609 N N . PHE A 1 83 ? 15.433 5.474 48.291 1.00 97.00 83 PHE A N 1
ATOM 610 C CA . PHE A 1 83 ? 16.365 6.059 49.256 1.00 97.00 83 PHE A CA 1
ATOM 611 C C . PHE A 1 83 ? 16.827 7.419 48.735 1.00 97.00 83 PHE A C 1
ATOM 613 O O . PHE A 1 83 ? 17.481 7.486 47.695 1.00 97.00 83 PHE A O 1
ATOM 620 N N . THR A 1 84 ? 16.522 8.513 49.432 1.00 94.50 84 THR A N 1
ATOM 62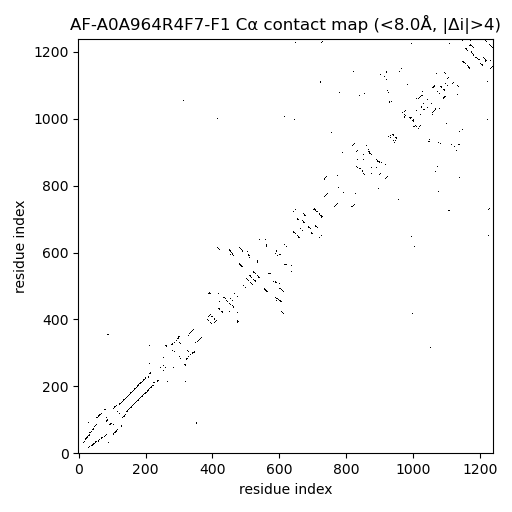1 C CA . THR A 1 84 ? 16.826 9.859 48.916 1.00 94.50 84 THR A CA 1
ATOM 622 C C . THR A 1 84 ? 17.074 10.898 50.015 1.00 94.50 84 THR A C 1
ATOM 624 O O . THR A 1 84 ? 17.082 10.601 51.208 1.00 94.50 84 THR A O 1
ATOM 627 N N . ALA A 1 85 ? 17.332 12.141 49.627 1.00 93.56 85 ALA A N 1
ATOM 628 C CA . ALA A 1 85 ? 17.495 13.266 50.533 1.00 93.56 85 ALA A CA 1
ATOM 629 C C . ALA A 1 85 ? 16.163 13.678 51.186 1.00 93.56 85 ALA A C 1
ATOM 631 O O . ALA A 1 85 ? 15.096 13.595 50.586 1.00 93.56 85 ALA A O 1
ATOM 632 N N . SER A 1 86 ? 16.228 14.200 52.409 1.00 91.56 86 SER A N 1
ATOM 633 C CA . SER A 1 86 ? 15.079 14.849 53.069 1.00 91.56 86 SER A CA 1
ATOM 634 C C . SER A 1 86 ? 14.550 16.071 52.315 1.00 91.56 86 SER A C 1
ATOM 636 O O . SER A 1 86 ? 13.364 16.362 52.424 1.00 91.56 86 SER A O 1
ATOM 638 N N . ASP A 1 87 ? 15.402 16.722 51.519 1.00 91.00 87 ASP A N 1
ATOM 639 C CA . ASP A 1 87 ? 15.059 17.850 50.643 1.00 91.00 87 ASP A CA 1
ATOM 640 C C . ASP A 1 87 ? 14.505 17.430 49.263 1.00 91.00 87 ASP A C 1
ATOM 642 O O . ASP A 1 87 ? 14.276 18.278 48.400 1.00 91.00 87 ASP A O 1
ATOM 646 N N . ASP A 1 88 ? 14.350 16.126 49.006 1.00 89.81 88 ASP A N 1
ATOM 647 C CA . ASP A 1 88 ? 13.779 15.616 47.759 1.00 89.81 88 ASP A CA 1
ATOM 648 C C . ASP A 1 88 ? 12.252 15.537 47.857 1.00 89.81 88 ASP A C 1
ATOM 650 O O . ASP A 1 88 ? 11.695 14.601 48.438 1.00 89.81 88 ASP A O 1
ATOM 654 N N . ASP A 1 89 ? 11.574 16.526 47.282 1.00 86.88 89 ASP A N 1
ATOM 655 C CA . ASP A 1 89 ? 10.110 16.589 47.237 1.00 86.88 89 ASP A CA 1
ATOM 656 C C . ASP A 1 89 ? 9.512 15.784 46.069 1.00 86.88 89 ASP A C 1
ATOM 658 O O . ASP A 1 89 ? 8.292 15.731 45.932 1.00 86.88 89 ASP A O 1
ATOM 662 N N . SER A 1 90 ? 10.339 15.155 45.222 1.00 81.94 90 SER A N 1
ATOM 663 C CA . SER A 1 90 ? 9.856 14.394 44.060 1.00 81.94 90 SER A CA 1
ATOM 664 C C . SER A 1 90 ? 9.357 12.987 44.400 1.00 81.94 90 SER A C 1
ATOM 666 O O . SER A 1 90 ? 8.703 12.363 43.571 1.00 81.94 90 SER A O 1
ATOM 668 N N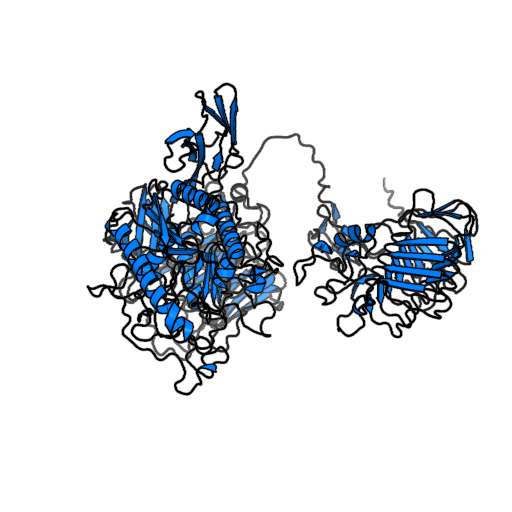 . VAL A 1 91 ? 9.636 12.477 45.606 1.00 84.38 91 VAL A N 1
ATOM 669 C CA . VAL A 1 91 ? 9.205 11.147 46.066 1.00 84.38 91 VAL A CA 1
ATOM 670 C C . VAL A 1 91 ? 8.853 11.155 47.554 1.00 84.38 91 VAL A C 1
ATOM 672 O O . VAL A 1 91 ? 9.512 11.814 48.356 1.00 84.38 91 VAL A O 1
ATOM 675 N N . GLY A 1 92 ? 7.837 10.385 47.949 1.00 83.88 92 GLY A N 1
ATOM 676 C CA . GLY A 1 92 ? 7.392 10.272 49.344 1.00 83.88 92 GLY A CA 1
ATOM 677 C C . GLY A 1 92 ? 6.792 11.555 49.937 1.00 83.88 92 GLY A C 1
ATOM 678 O O . GLY A 1 92 ? 6.576 12.554 49.257 1.00 83.88 92 GLY A O 1
ATOM 679 N N . GLU A 1 93 ? 6.516 11.522 51.237 1.00 84.38 93 GLU A N 1
ATOM 680 C CA . GLU A 1 93 ? 5.964 12.642 52.001 1.00 84.38 93 GLU A CA 1
ATOM 681 C C . GLU A 1 93 ? 7.001 13.766 52.169 1.00 84.38 93 GLU A C 1
ATOM 683 O O . GLU A 1 93 ? 8.215 13.528 52.247 1.00 84.38 93 GLU A O 1
ATOM 688 N N . LEU A 1 94 ? 6.518 15.009 52.244 1.00 83.31 94 LEU A N 1
ATOM 689 C CA . LEU A 1 94 ? 7.353 16.187 52.475 1.00 83.31 94 LEU A CA 1
ATOM 690 C C . LEU A 1 94 ? 7.929 16.159 53.895 1.00 83.31 94 LEU A C 1
ATOM 692 O O . LEU A 1 94 ? 7.190 16.045 54.875 1.00 83.31 94 LEU A O 1
ATOM 696 N N . VAL A 1 95 ? 9.248 16.307 54.020 1.00 83.75 95 VAL A N 1
ATOM 697 C CA . VAL A 1 95 ? 9.894 16.429 55.333 1.00 83.75 95 VAL A CA 1
ATOM 698 C C . VAL A 1 95 ? 9.768 17.881 55.811 1.00 83.75 95 VAL A C 1
ATOM 700 O O . VAL A 1 95 ? 10.097 18.795 55.050 1.00 83.75 95 VAL A O 1
ATOM 703 N N . PRO A 1 96 ? 9.319 18.145 57.055 1.00 79.25 96 PRO A N 1
ATOM 704 C CA . PRO A 1 96 ? 9.274 19.501 57.594 1.00 79.25 96 PRO A CA 1
ATOM 705 C C . PRO A 1 96 ? 10.645 20.189 57.515 1.00 79.25 96 PRO A C 1
ATOM 707 O O . PRO A 1 96 ? 11.630 19.676 58.038 1.00 79.25 96 PRO A O 1
ATOM 710 N N . GLY A 1 97 ? 10.701 21.355 56.866 1.00 75.69 97 GLY A N 1
ATOM 711 C CA . GLY A 1 97 ? 11.951 22.083 56.620 1.00 75.69 97 GLY A CA 1
ATOM 712 C C . GLY A 1 97 ? 12.655 21.741 55.301 1.00 75.69 97 GLY A C 1
ATOM 713 O O . GLY A 1 97 ? 13.712 22.315 55.050 1.00 75.69 97 GLY A O 1
ATOM 714 N N . SER A 1 98 ? 12.071 20.870 54.465 1.00 84.69 98 SER A N 1
ATOM 715 C CA . SER A 1 98 ? 12.543 20.619 53.098 1.00 84.69 98 SER A CA 1
ATOM 716 C C . SER A 1 98 ? 12.627 21.919 52.292 1.00 84.69 98 SER A C 1
ATOM 718 O O . SER A 1 98 ? 11.719 22.754 52.301 1.00 84.69 98 SER A O 1
ATOM 720 N N . THR A 1 99 ? 13.729 22.077 51.568 1.00 83.62 99 THR A N 1
ATOM 721 C CA . THR A 1 99 ? 13.978 23.152 50.597 1.00 83.62 99 THR A CA 1
ATOM 722 C C . THR A 1 99 ? 13.403 22.840 49.211 1.00 83.62 99 THR A C 1
ATOM 724 O O . THR A 1 99 ? 13.450 23.682 48.310 1.00 83.62 99 THR A O 1
ATOM 727 N N . GLY A 1 100 ? 12.869 21.629 49.033 1.00 80.69 100 GLY A N 1
ATOM 728 C CA . GLY A 1 100 ? 12.251 21.117 47.815 1.00 80.69 100 GLY A CA 1
ATOM 729 C C . GLY A 1 100 ? 13.201 20.745 46.685 1.00 80.69 100 GLY A C 1
ATOM 730 O O . GLY A 1 100 ? 12.751 20.282 45.635 1.00 80.69 100 GLY A O 1
ATOM 731 N N . LYS A 1 101 ? 14.511 20.937 46.875 1.00 83.56 101 LYS A N 1
ATOM 732 C CA . LYS A 1 101 ? 15.553 20.427 45.982 1.00 83.56 101 LYS A CA 1
ATOM 733 C C . LYS A 1 101 ? 16.778 20.009 46.795 1.00 83.56 101 LYS A C 1
ATOM 735 O O . LYS A 1 101 ? 17.346 20.859 47.482 1.00 83.56 101 LYS A O 1
ATOM 740 N N . PRO A 1 102 ? 17.268 18.769 46.648 1.00 89.38 102 PRO A N 1
ATOM 741 C CA . PRO A 1 102 ? 18.484 18.337 47.323 1.00 89.38 102 PRO A CA 1
ATOM 742 C C . PRO A 1 102 ? 19.686 19.217 46.974 1.00 89.38 102 PRO A C 1
ATOM 744 O O . PRO A 1 102 ? 19.924 19.554 45.810 1.00 89.38 102 PRO A O 1
ATOM 747 N N . SER A 1 103 ? 20.472 19.574 47.989 1.00 83.56 103 SER A N 1
ATOM 748 C CA . SER A 1 103 ? 21.730 20.297 47.801 1.00 83.56 103 SER A CA 1
ATOM 749 C C . SER A 1 103 ? 22.782 19.438 47.079 1.00 83.56 103 SER A C 1
ATOM 751 O O . SER A 1 103 ? 22.660 18.221 46.957 1.00 83.56 103 SER A O 1
ATOM 753 N N . SER A 1 104 ? 23.869 20.059 46.611 1.00 77.69 104 SER A N 1
ATOM 754 C CA . SER A 1 104 ? 24.969 19.342 45.944 1.00 77.69 104 SER A CA 1
ATOM 755 C C . SER A 1 104 ? 25.791 18.440 46.882 1.00 77.69 104 SER A C 1
ATOM 757 O O . SER A 1 104 ? 26.661 17.700 46.421 1.00 77.69 104 SER A O 1
ATOM 759 N N . GLY A 1 105 ? 25.587 18.542 48.201 1.00 82.81 105 GLY A N 1
ATOM 760 C CA . GLY A 1 105 ? 26.250 17.713 49.207 1.00 82.81 105 GLY A CA 1
ATOM 761 C C . GLY A 1 105 ? 25.512 16.390 49.459 1.00 82.81 105 GLY A C 1
ATOM 762 O O . GLY A 1 105 ? 24.313 16.302 49.215 1.00 82.81 105 GLY A O 1
ATOM 763 N N . PRO A 1 106 ? 26.201 15.345 49.957 1.00 89.19 106 PRO A N 1
ATOM 764 C CA . PRO A 1 106 ? 25.556 14.075 50.276 1.00 89.19 106 PRO A CA 1
ATOM 765 C C . PRO A 1 106 ? 24.711 14.166 51.557 1.00 89.19 106 PRO A C 1
ATOM 767 O O . PRO A 1 106 ? 25.148 14.750 52.553 1.00 89.19 106 PRO A O 1
ATOM 770 N N . TYR A 1 107 ? 23.550 13.514 51.543 1.00 93.31 107 TYR A N 1
ATOM 771 C CA . TYR A 1 107 ? 22.623 13.394 52.677 1.00 93.31 107 TYR A CA 1
ATOM 772 C C . TYR A 1 107 ? 22.830 12.102 53.473 1.00 93.31 107 TYR A C 1
ATOM 774 O O . TYR A 1 107 ? 22.358 11.985 54.592 1.00 93.31 107 TYR A O 1
ATOM 782 N N . ALA A 1 108 ? 23.564 11.135 52.927 1.00 92.88 108 ALA A N 1
ATOM 783 C CA . ALA A 1 108 ? 23.947 9.921 53.639 1.00 92.88 108 ALA A CA 1
ATOM 784 C C . ALA A 1 108 ? 25.450 9.666 53.506 1.00 92.88 108 ALA A C 1
ATOM 786 O O . ALA A 1 108 ? 26.036 9.925 52.449 1.00 92.88 108 ALA A O 1
ATOM 787 N N . ASP A 1 109 ? 26.073 9.116 54.551 1.00 92.50 109 ASP A N 1
ATOM 788 C CA . ASP A 1 109 ? 27.422 8.551 54.449 1.00 92.50 109 ASP A CA 1
ATOM 789 C C . ASP A 1 109 ? 27.403 7.281 53.590 1.00 92.50 109 ASP A C 1
ATOM 791 O O . ASP A 1 109 ? 28.129 7.169 52.600 1.00 92.50 109 ASP A O 1
ATOM 795 N N . VAL A 1 110 ? 26.501 6.363 53.941 1.00 95.44 110 VAL A N 1
ATOM 796 C CA . VAL A 1 110 ? 26.106 5.211 53.132 1.00 95.44 110 VAL A CA 1
ATOM 797 C C . VAL A 1 110 ? 24.594 5.091 53.202 1.00 95.44 110 VAL A C 1
ATOM 799 O O . VAL A 1 110 ? 24.066 4.918 54.297 1.00 95.44 110 VAL A O 1
ATOM 802 N N . ALA A 1 111 ? 23.897 5.166 52.070 1.00 96.69 111 ALA A N 1
ATOM 803 C CA . ALA A 1 111 ? 22.440 5.044 52.077 1.00 96.69 111 ALA A CA 1
ATOM 804 C C . ALA A 1 111 ? 22.004 3.644 52.532 1.00 96.69 111 ALA A C 1
ATOM 806 O O . ALA A 1 111 ? 21.213 3.531 53.465 1.00 96.69 111 ALA A O 1
ATOM 807 N N . LEU A 1 112 ? 22.580 2.591 51.940 1.00 97.38 112 LEU A N 1
ATOM 808 C CA . LEU A 1 112 ? 22.339 1.208 52.347 1.00 97.38 112 LEU A CA 1
ATOM 809 C C . LEU A 1 112 ? 23.646 0.405 52.435 1.00 97.38 112 LEU A C 1
ATOM 811 O O . LEU A 1 112 ? 24.350 0.187 51.450 1.00 97.38 112 LEU A O 1
ATOM 815 N N . SER A 1 113 ? 23.963 -0.063 53.638 1.00 96.81 113 SER A N 1
ATOM 816 C CA . SER A 1 113 ? 25.090 -0.942 53.933 1.00 96.81 113 SER A CA 1
ATOM 817 C C . SER A 1 113 ? 24.579 -2.340 54.272 1.00 96.81 113 SER A C 1
ATOM 819 O O . SER A 1 113 ? 23.880 -2.524 55.263 1.00 96.81 113 SER A O 1
ATOM 821 N N . VAL A 1 114 ? 24.941 -3.344 53.479 1.00 96.62 114 VAL A N 1
ATOM 822 C CA . VAL A 1 114 ? 24.591 -4.750 53.704 1.00 96.62 114 VAL A CA 1
ATOM 823 C C . VAL A 1 114 ? 25.815 -5.485 54.234 1.00 96.62 114 VAL A C 1
ATOM 825 O O . VAL A 1 114 ? 26.771 -5.752 53.505 1.00 96.62 114 VAL A O 1
ATOM 828 N N . ASN A 1 115 ? 25.798 -5.807 55.525 1.00 95.56 115 ASN A N 1
ATOM 829 C CA . ASN A 1 115 ? 26.922 -6.403 56.235 1.00 95.56 115 ASN A CA 1
ATOM 830 C C . ASN A 1 115 ? 26.579 -7.827 56.677 1.00 95.56 115 ASN A C 1
ATOM 832 O O . ASN A 1 115 ? 26.201 -8.060 57.820 1.00 95.56 115 ASN A O 1
ATOM 836 N N . GLY A 1 116 ? 26.669 -8.789 55.758 1.00 88.75 116 GLY A N 1
ATOM 837 C CA . GLY A 1 116 ? 26.353 -10.192 56.040 1.00 88.75 116 GLY A CA 1
ATOM 838 C 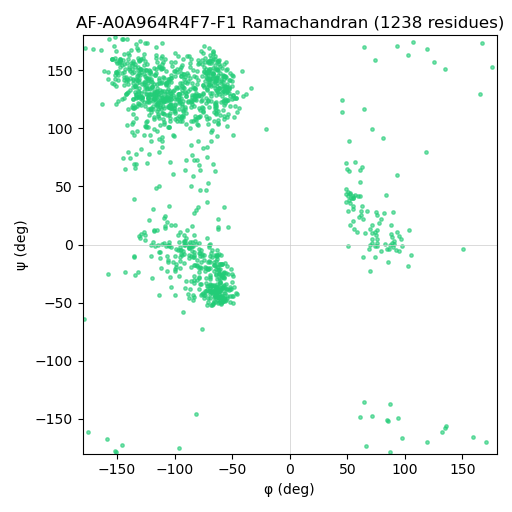C . GLY A 1 116 ? 24.859 -10.552 56.050 1.00 88.75 116 GLY A C 1
ATOM 839 O O . GLY A 1 116 ? 24.541 -11.736 56.182 1.00 88.75 116 GLY A O 1
ATOM 840 N N . ALA A 1 117 ? 23.953 -9.573 55.917 1.00 92.56 117 ALA A N 1
ATOM 841 C CA . ALA A 1 117 ? 22.509 -9.810 55.883 1.00 92.56 117 ALA A CA 1
ATOM 842 C C . ALA A 1 117 ? 22.097 -10.652 54.665 1.00 92.56 117 ALA A C 1
ATOM 844 O O . ALA A 1 117 ? 22.734 -10.609 53.610 1.00 92.56 117 ALA A O 1
ATOM 845 N N . ARG A 1 118 ? 21.014 -11.424 54.805 1.00 87.81 118 ARG A N 1
ATOM 846 C CA . ARG A 1 118 ? 20.510 -12.321 53.751 1.00 87.81 118 ARG A CA 1
ATOM 847 C C . ARG A 1 118 ? 19.025 -12.104 53.515 1.00 87.81 118 ARG A C 1
ATOM 849 O O . ARG A 1 118 ? 18.300 -11.817 54.465 1.00 87.81 118 ARG A O 1
ATOM 856 N N . LEU A 1 119 ? 18.587 -12.300 52.275 1.00 93.12 119 LEU A N 1
ATOM 857 C CA . LEU A 1 119 ? 17.166 -12.336 51.941 1.00 93.12 119 LEU A CA 1
ATOM 858 C C . LEU A 1 119 ? 16.461 -13.537 52.602 1.00 93.12 119 LEU A C 1
ATOM 860 O O . LEU A 1 119 ? 17.102 -14.542 52.931 1.00 93.12 119 LEU A O 1
ATOM 864 N N . GLU A 1 120 ? 15.151 -13.420 52.820 1.00 91.81 120 GLU A N 1
ATOM 865 C CA . GLU A 1 120 ? 14.292 -14.508 53.298 1.00 91.81 120 GLU A CA 1
ATOM 866 C C . GLU A 1 120 ? 14.268 -15.700 52.319 1.00 91.81 120 GLU A C 1
ATOM 868 O O . GLU A 1 120 ? 14.519 -15.571 51.118 1.00 91.81 120 GLU A O 1
ATOM 873 N N . SER A 1 121 ? 13.963 -16.895 52.840 1.00 80.56 121 SER A N 1
ATOM 874 C CA . SER A 1 121 ? 13.848 -18.107 52.021 1.00 80.56 121 SER A CA 1
ATOM 875 C C . SER A 1 121 ? 12.753 -17.924 50.964 1.00 80.56 121 SER A C 1
ATOM 877 O O . SER A 1 121 ? 11.613 -17.627 51.305 1.00 80.56 121 SER A O 1
ATOM 879 N N . GLY A 1 122 ? 13.112 -18.079 49.687 1.00 76.44 122 GLY A N 1
ATOM 880 C CA . GLY A 1 122 ? 12.213 -17.852 48.549 1.00 76.44 122 GLY A CA 1
ATOM 881 C C . GLY A 1 122 ? 12.480 -16.561 47.769 1.00 76.44 122 GLY A C 1
ATOM 882 O O . GLY A 1 122 ? 11.940 -16.409 46.678 1.00 76.44 122 GLY A O 1
ATOM 883 N N . GLN A 1 123 ? 13.348 -15.670 48.260 1.00 87.38 123 GLN A N 1
ATOM 884 C CA . GLN A 1 123 ? 13.788 -14.482 47.524 1.00 87.38 123 GLN A CA 1
ATOM 885 C C . GLN A 1 123 ? 15.230 -14.645 47.023 1.00 87.38 123 GLN A C 1
ATOM 887 O O . GLN A 1 123 ? 16.139 -14.949 47.796 1.00 87.38 123 GLN A O 1
ATOM 892 N N . SER A 1 124 ? 15.448 -14.447 45.720 1.00 85.94 124 SER A N 1
ATOM 893 C CA . SER A 1 124 ? 16.748 -14.668 45.060 1.00 85.94 124 SER A CA 1
ATOM 894 C C . SER A 1 124 ? 17.504 -13.384 44.703 1.00 85.94 124 SER A C 1
ATOM 896 O O . SER A 1 124 ? 18.699 -13.443 44.407 1.00 85.94 124 SER A O 1
ATOM 898 N N . ARG A 1 125 ? 16.838 -12.222 44.725 1.00 92.44 125 ARG A N 1
ATOM 899 C CA . ARG A 1 125 ? 17.387 -10.947 44.241 1.00 92.44 125 ARG A CA 1
ATOM 900 C C . ARG A 1 125 ? 16.814 -9.736 44.974 1.00 92.44 125 ARG A C 1
ATOM 902 O O . ARG A 1 125 ? 15.726 -9.805 45.532 1.00 92.44 125 ARG A O 1
ATOM 909 N N . TRP A 1 126 ? 17.560 -8.638 44.927 1.00 95.75 126 TRP A N 1
ATOM 910 C CA . TRP A 1 126 ? 17.133 -7.300 45.335 1.00 95.75 126 TRP A CA 1
ATOM 911 C C . TRP A 1 126 ? 16.759 -6.537 44.064 1.00 95.75 126 TRP A C 1
ATOM 913 O O . TRP A 1 126 ? 17.637 -6.232 43.257 1.00 95.75 126 TRP A O 1
ATOM 923 N N . ASN A 1 127 ? 15.471 -6.300 43.839 1.00 94.75 127 ASN A N 1
ATOM 924 C CA . ASN A 1 127 ? 14.945 -5.720 42.601 1.00 94.75 127 ASN A CA 1
ATOM 925 C C . ASN A 1 127 ? 14.275 -4.355 42.822 1.00 94.75 127 ASN A C 1
ATOM 927 O O . ASN A 1 127 ? 13.953 -4.019 43.959 1.00 94.75 127 ASN A O 1
ATOM 931 N N . ASP A 1 128 ? 14.090 -3.599 41.737 1.00 94.50 128 ASP A N 1
ATOM 932 C CA . ASP A 1 128 ? 13.218 -2.416 41.629 1.00 94.50 128 ASP A CA 1
ATOM 933 C C . ASP A 1 128 ? 13.422 -1.391 42.760 1.00 94.50 128 ASP A C 1
ATOM 935 O O . ASP A 1 128 ? 12.554 -1.144 43.598 1.00 94.50 128 ASP A O 1
ATOM 939 N N . PHE A 1 129 ? 14.612 -0.795 42.814 1.00 96.69 129 PHE A N 1
ATOM 940 C CA . PHE A 1 129 ? 14.934 0.216 43.820 1.00 96.69 129 PHE A CA 1
ATOM 941 C C . PHE A 1 129 ? 15.785 1.345 43.269 1.00 96.69 129 PHE A C 1
ATOM 943 O O . PHE A 1 129 ? 16.542 1.177 42.306 1.00 96.69 129 PHE A O 1
ATOM 950 N N . ARG A 1 130 ? 15.702 2.497 43.927 1.00 95.88 130 ARG A N 1
ATOM 951 C CA . ARG A 1 130 ? 16.466 3.681 43.558 1.00 95.88 130 ARG A CA 1
ATOM 952 C C . ARG A 1 130 ? 17.120 4.315 44.780 1.00 95.88 130 ARG A C 1
ATOM 954 O O . ARG A 1 130 ? 16.550 4.381 45.865 1.00 95.88 130 ARG A O 1
ATOM 961 N N . ILE A 1 131 ? 18.366 4.748 44.596 1.00 97.44 131 ILE A N 1
ATOM 962 C CA . ILE A 1 131 ? 19.161 5.426 45.620 1.00 97.44 131 ILE A CA 1
ATOM 963 C C . ILE A 1 131 ? 19.723 6.721 45.050 1.00 97.44 131 ILE A C 1
ATOM 965 O O . ILE A 1 131 ? 20.399 6.715 44.018 1.00 97.44 131 ILE A O 1
ATOM 969 N N . SER A 1 132 ? 19.476 7.822 45.754 1.00 94.56 132 SER A N 1
ATOM 970 C CA . SER A 1 132 ? 19.843 9.164 45.322 1.00 94.56 132 SER A CA 1
ATOM 971 C C . SER A 1 132 ? 20.543 9.961 46.428 1.00 94.56 132 SER A C 1
ATOM 973 O O . SER A 1 132 ? 20.316 9.737 47.615 1.00 94.56 132 SER A O 1
ATOM 975 N N . HIS A 1 133 ? 21.397 10.917 46.047 1.00 93.69 133 HIS A N 1
ATOM 976 C CA . HIS A 1 133 ? 21.955 11.949 46.945 1.00 93.69 133 HIS A CA 1
ATOM 977 C C . HIS A 1 133 ? 22.815 11.448 48.127 1.00 93.69 133 HIS A C 1
ATOM 979 O O . HIS A 1 133 ? 22.976 12.138 49.135 1.00 93.69 133 HIS A O 1
ATOM 985 N N . ALA A 1 134 ? 23.429 10.269 48.010 1.00 94.19 134 ALA A N 1
ATOM 986 C CA . ALA A 1 134 ? 24.329 9.704 49.024 1.00 94.19 134 ALA A CA 1
ATOM 987 C C . ALA A 1 134 ? 25.822 9.901 48.697 1.00 94.19 134 ALA A C 1
ATOM 989 O O . ALA A 1 134 ? 26.218 10.012 47.533 1.00 94.19 134 ALA A O 1
ATOM 990 N N . ARG A 1 135 ? 26.699 9.867 49.712 1.00 94.94 135 ARG A N 1
ATOM 991 C CA . ARG A 1 135 ? 28.145 9.727 49.479 1.00 94.94 135 ARG A CA 1
ATOM 992 C C . ARG A 1 135 ? 28.433 8.348 48.892 1.00 94.94 135 ARG A C 1
ATOM 994 O O . ARG A 1 135 ? 29.079 8.279 47.856 1.00 94.94 135 ARG A O 1
ATOM 1001 N N . VAL A 1 136 ? 27.946 7.282 49.518 1.00 96.19 136 VAL A N 1
ATOM 1002 C CA . VAL A 1 136 ? 27.971 5.917 48.972 1.00 96.19 136 VAL A CA 1
ATOM 1003 C C . VAL A 1 136 ? 26.534 5.422 48.887 1.00 96.19 136 VAL A C 1
ATOM 1005 O O . VAL A 1 136 ? 25.828 5.438 49.893 1.00 96.19 136 VAL A O 1
ATOM 1008 N N . ALA A 1 137 ? 26.076 4.998 47.712 1.00 97.38 137 ALA A N 1
ATOM 1009 C CA . ALA A 1 137 ? 24.725 4.460 47.584 1.00 97.38 137 ALA A CA 1
ATOM 1010 C C . ALA A 1 137 ? 24.622 3.079 48.247 1.00 97.38 137 ALA A C 1
ATOM 1012 O O . ALA A 1 137 ? 23.781 2.870 49.120 1.00 97.38 137 ALA A O 1
ATOM 1013 N N . LEU A 1 138 ? 25.528 2.167 47.885 1.00 97.44 138 LEU A N 1
ATOM 1014 C CA . LEU A 1 138 ? 25.553 0.795 48.381 1.00 97.44 138 LEU A CA 1
ATOM 1015 C C . LEU A 1 138 ? 26.934 0.411 48.899 1.00 97.44 138 LEU A C 1
ATOM 1017 O O . LEU A 1 138 ? 27.932 0.549 48.191 1.00 97.44 138 LEU A O 1
ATOM 1021 N N . ARG A 1 139 ? 26.979 -0.151 50.108 1.00 96.50 139 ARG A N 1
ATOM 1022 C CA . ARG A 1 139 ? 28.157 -0.858 50.622 1.00 96.50 139 ARG A CA 1
ATOM 1023 C C . ARG A 1 139 ? 27.811 -2.315 50.882 1.00 96.50 139 ARG A C 1
ATOM 1025 O O . ARG A 1 139 ? 26.882 -2.593 51.630 1.00 96.50 139 ARG A O 1
ATOM 1032 N N . TRP A 1 140 ? 28.575 -3.240 50.311 1.00 95.12 140 TRP A N 1
ATOM 1033 C CA . TRP A 1 140 ? 28.317 -4.675 50.438 1.00 95.12 140 TRP A CA 1
ATOM 1034 C C . TRP A 1 140 ? 29.484 -5.420 51.084 1.00 95.12 140 TRP A C 1
ATOM 1036 O O . TRP A 1 140 ? 30.624 -5.283 50.646 1.00 95.12 140 TRP A O 1
ATOM 1046 N N . THR A 1 141 ? 29.218 -6.226 52.116 1.00 94.88 141 THR A N 1
ATOM 1047 C CA . THR A 1 141 ? 30.259 -6.984 52.829 1.00 94.88 141 THR A CA 1
ATOM 1048 C C . THR A 1 141 ? 29.862 -8.445 53.062 1.00 94.88 141 THR A C 1
ATOM 1050 O O . THR A 1 141 ? 28.796 -8.737 53.610 1.00 94.88 141 THR A O 1
ATOM 1053 N N . GLY A 1 142 ? 30.755 -9.372 52.691 1.00 86.69 142 GLY A N 1
ATOM 1054 C CA . GLY A 1 142 ? 30.750 -10.779 53.109 1.00 86.69 142 GLY A CA 1
ATOM 1055 C C . GLY A 1 142 ? 29.639 -11.687 52.560 1.00 86.69 142 GLY A C 1
ATOM 1056 O O . GLY A 1 142 ? 29.450 -12.777 53.100 1.00 86.69 142 GLY A O 1
ATOM 1057 N N . THR A 1 143 ? 28.878 -11.279 51.535 1.00 86.88 143 THR A N 1
ATOM 1058 C CA . THR A 1 143 ? 27.764 -12.081 50.974 1.00 86.88 143 THR A CA 1
ATOM 1059 C C . THR A 1 143 ? 27.693 -12.029 49.447 1.00 86.88 143 THR A C 1
ATOM 1061 O O . THR A 1 143 ? 28.301 -11.178 48.804 1.00 86.88 143 THR A O 1
ATOM 1064 N N . THR A 1 144 ? 26.966 -12.981 48.851 1.00 89.88 144 THR A N 1
ATOM 1065 C CA . THR A 1 144 ? 26.641 -12.982 47.415 1.00 89.88 144 THR A CA 1
ATOM 1066 C C . THR A 1 144 ? 25.239 -12.427 47.207 1.00 89.88 144 THR A C 1
ATOM 1068 O O . THR A 1 144 ? 24.331 -12.812 47.944 1.00 89.88 144 THR A O 1
ATOM 1071 N N . ALA A 1 145 ? 25.055 -11.555 46.216 1.00 92.75 145 ALA A N 1
ATOM 1072 C CA . ALA A 1 145 ? 23.752 -10.977 45.905 1.00 92.75 145 ALA A CA 1
ATOM 1073 C C . ALA A 1 145 ? 23.566 -10.683 44.415 1.00 92.75 145 ALA A C 1
ATOM 1075 O O . ALA A 1 145 ? 24.523 -10.411 43.687 1.00 92.75 145 ALA A O 1
ATOM 1076 N N . ALA A 1 146 ? 22.307 -10.709 43.982 1.00 94.19 146 ALA A N 1
ATOM 1077 C CA . ALA A 1 146 ? 21.887 -10.253 42.668 1.00 94.19 146 ALA A CA 1
ATOM 1078 C C . ALA A 1 146 ? 21.045 -8.979 42.816 1.00 94.19 146 ALA A C 1
ATOM 1080 O O . ALA A 1 146 ? 20.057 -8.987 43.551 1.00 94.19 146 ALA A O 1
ATOM 1081 N N . LEU A 1 147 ? 21.440 -7.902 42.133 1.00 96.50 147 LEU A N 1
ATOM 1082 C CA . LEU A 1 147 ? 20.748 -6.610 42.115 1.00 96.50 147 LEU A CA 1
ATOM 1083 C C . LEU A 1 147 ? 20.134 -6.395 40.726 1.00 96.50 147 LEU A C 1
ATOM 1085 O O . LEU A 1 147 ? 20.856 -6.439 39.727 1.00 96.50 147 LEU A O 1
ATOM 1089 N N . TRP A 1 148 ? 18.819 -6.196 40.662 1.00 95.75 148 TRP A N 1
ATOM 1090 C CA . TRP A 1 148 ? 18.036 -6.149 39.421 1.00 95.75 148 TRP A CA 1
ATOM 1091 C C . TRP A 1 148 ? 17.252 -4.841 39.300 1.00 95.75 148 TRP A C 1
ATOM 1093 O O . TRP A 1 148 ? 16.745 -4.345 40.299 1.00 95.75 148 TRP A O 1
ATOM 1103 N N . HIS A 1 149 ? 17.127 -4.299 38.085 1.00 95.19 149 HIS A N 1
ATOM 1104 C CA . HIS A 1 149 ? 16.268 -3.138 37.782 1.00 95.19 149 HIS A CA 1
ATOM 1105 C C . HIS A 1 149 ? 16.467 -1.963 38.760 1.00 95.19 149 HIS A C 1
ATOM 1107 O O . HIS A 1 149 ? 15.514 -1.415 39.305 1.00 95.19 149 HIS A O 1
ATOM 1113 N N . PHE A 1 150 ? 17.726 -1.602 39.021 1.00 96.69 150 PHE A N 1
ATOM 1114 C CA . PHE A 1 150 ? 18.074 -0.611 40.041 1.00 96.69 150 PHE A CA 1
ATOM 1115 C C . PHE A 1 150 ? 18.599 0.691 39.441 1.00 96.69 150 PHE A C 1
ATOM 1117 O O . PHE A 1 150 ? 19.222 0.700 38.376 1.00 96.69 150 PHE A O 1
ATOM 1124 N N . GLN A 1 151 ? 18.402 1.793 40.159 1.00 96.94 151 GLN A N 1
ATOM 1125 C CA . GLN A 1 151 ? 18.886 3.111 39.757 1.00 96.94 151 GLN A CA 1
ATOM 1126 C C . GLN A 1 151 ? 19.719 3.742 40.875 1.00 96.94 151 GLN A C 1
ATOM 1128 O O . GLN A 1 151 ? 19.315 3.781 42.033 1.00 96.94 151 GLN A O 1
ATOM 1133 N N . VAL A 1 152 ? 20.892 4.262 40.532 1.00 97.62 152 VAL A N 1
ATOM 1134 C CA . VAL A 1 152 ? 21.728 5.057 41.431 1.00 97.62 152 VAL A CA 1
ATOM 1135 C C . VAL A 1 152 ? 22.009 6.391 40.770 1.00 97.62 152 VAL A C 1
ATOM 1137 O O . VAL A 1 152 ? 22.574 6.440 39.674 1.00 97.62 152 VAL A O 1
ATOM 1140 N N . GLN A 1 153 ? 21.638 7.478 41.440 1.00 94.12 153 GLN A N 1
ATOM 1141 C CA . GLN A 1 153 ? 21.748 8.808 40.860 1.00 94.12 153 GLN A CA 1
ATOM 1142 C C . GLN A 1 153 ? 22.248 9.866 41.837 1.00 94.12 153 GLN A C 1
ATOM 1144 O O . GLN A 1 153 ? 22.029 9.784 43.038 1.00 94.12 153 GLN A O 1
ATOM 1149 N N . HIS A 1 154 ? 22.948 10.881 41.331 1.00 93.00 154 HIS A N 1
ATOM 1150 C CA . HIS A 1 154 ? 23.413 12.010 42.151 1.00 93.00 154 HIS A CA 1
ATOM 1151 C C . HIS A 1 154 ? 24.248 11.603 43.388 1.00 93.00 154 HIS A C 1
ATOM 1153 O O . HIS A 1 154 ? 24.235 12.284 44.415 1.00 93.00 154 HIS A O 1
ATOM 1159 N N . CYS A 1 155 ? 24.981 10.491 43.299 1.00 94.12 155 CYS A N 1
ATOM 1160 C CA . CYS A 1 155 ? 25.823 9.970 44.377 1.00 94.12 155 CYS A CA 1
ATOM 1161 C C . CYS A 1 155 ? 27.308 10.266 44.139 1.00 94.12 155 CYS A C 1
ATOM 1163 O O . CYS A 1 155 ? 27.761 10.413 43.003 1.00 94.12 155 CYS A O 1
ATOM 1165 N N . GLN A 1 156 ? 28.119 10.292 45.199 1.00 94.88 156 GLN A N 1
ATOM 1166 C CA . GLN A 1 156 ? 29.575 10.361 45.001 1.00 94.88 156 GLN A CA 1
ATOM 1167 C C . GLN A 1 156 ? 30.141 9.003 44.570 1.00 94.88 156 GLN A C 1
ATOM 1169 O O . GLN A 1 156 ? 30.972 8.937 43.667 1.00 94.88 156 GLN A O 1
ATOM 1174 N N . VAL A 1 157 ? 29.677 7.924 45.194 1.00 95.75 157 VAL A N 1
ATOM 1175 C CA . VAL A 1 157 ? 30.051 6.543 44.896 1.00 95.75 157 VAL A CA 1
ATOM 1176 C C . VAL A 1 157 ? 28.791 5.697 44.756 1.00 95.75 157 VAL A C 1
ATOM 1178 O O . VAL A 1 157 ? 27.882 5.801 45.580 1.00 95.75 157 VAL A O 1
ATOM 1181 N N . GLY A 1 158 ? 28.736 4.860 43.723 1.00 96.62 158 GLY A N 1
ATOM 1182 C CA . GLY A 1 158 ? 27.647 3.911 43.522 1.00 96.62 158 GLY A CA 1
ATOM 1183 C C . GLY A 1 158 ? 27.774 2.708 44.451 1.00 96.62 158 GLY A C 1
ATOM 1184 O O . GLY A 1 158 ? 27.026 2.589 45.416 1.00 96.62 158 GLY A O 1
ATOM 1185 N N . ILE A 1 159 ? 28.740 1.832 44.178 1.00 97.06 159 ILE A N 1
ATOM 1186 C CA . ILE A 1 159 ? 28.943 0.583 44.917 1.00 97.06 159 ILE A CA 1
ATOM 1187 C C . ILE A 1 159 ? 30.363 0.511 45.488 1.00 97.06 159 ILE A C 1
ATOM 1189 O O . ILE A 1 159 ? 31.348 0.596 44.751 1.00 97.06 159 ILE A O 1
ATOM 1193 N N . GLU A 1 160 ? 30.444 0.278 46.798 1.00 95.50 160 GLU A N 1
ATOM 1194 C CA . GLU A 1 160 ? 31.624 -0.230 47.504 1.00 95.50 160 GLU A CA 1
ATOM 1195 C C . GLU A 1 160 ? 31.382 -1.689 47.907 1.00 95.50 160 GLU A C 1
ATOM 1197 O O . GLU A 1 160 ? 30.289 -2.045 48.350 1.00 95.50 160 GLU A O 1
ATOM 1202 N N . SER A 1 161 ? 32.391 -2.551 47.785 1.00 93.81 161 SER A N 1
ATOM 1203 C CA . SER A 1 161 ? 32.229 -3.977 48.085 1.00 93.81 161 SER A CA 1
ATOM 1204 C C . SER A 1 161 ? 33.475 -4.566 48.731 1.00 93.81 161 SER A C 1
ATOM 1206 O O . SER A 1 161 ? 34.584 -4.299 48.288 1.00 93.81 161 SER A O 1
ATOM 1208 N N . THR A 1 162 ? 33.309 -5.393 49.763 1.00 93.69 162 THR A N 1
ATOM 1209 C CA . THR A 1 162 ? 34.401 -6.132 50.414 1.00 93.69 162 THR A CA 1
ATOM 1210 C C . THR A 1 162 ? 34.049 -7.614 50.547 1.00 93.69 162 THR A C 1
ATOM 1212 O O . THR A 1 162 ? 32.996 -7.963 51.086 1.00 93.69 162 THR A O 1
ATOM 1215 N N . SER A 1 163 ? 34.922 -8.498 50.053 1.00 92.00 163 SER A N 1
ATOM 1216 C CA . SER A 1 163 ? 34.780 -9.963 50.138 1.00 92.00 163 SER A CA 1
ATOM 1217 C C . SER A 1 163 ? 33.394 -10.485 49.718 1.00 92.00 163 SER A C 1
ATOM 1219 O O . SER A 1 163 ? 32.796 -11.306 50.415 1.00 92.00 163 SER A O 1
ATOM 1221 N N . SER A 1 164 ? 32.846 -9.958 48.617 1.00 92.00 164 SER A N 1
ATOM 1222 C CA . SER A 1 164 ? 31.476 -10.239 48.151 1.00 92.00 164 SER A CA 1
ATOM 1223 C C . SER A 1 164 ? 31.429 -10.598 46.663 1.00 92.00 164 SER A C 1
ATOM 1225 O O . SER A 1 164 ? 32.348 -10.282 45.908 1.00 92.00 164 SER A O 1
ATOM 1227 N N . THR A 1 165 ? 30.346 -11.248 46.223 1.00 93.38 165 THR A N 1
ATOM 1228 C CA . THR A 1 165 ? 30.075 -11.501 44.793 1.00 93.38 165 THR A CA 1
ATOM 1229 C C . THR A 1 165 ? 28.748 -10.866 44.396 1.00 93.38 165 THR A C 1
ATOM 1231 O O . THR A 1 165 ? 27.704 -11.244 44.923 1.00 93.38 165 THR A O 1
ATOM 1234 N N . LEU A 1 166 ? 28.771 -9.907 43.473 1.00 95.00 166 LEU A N 1
ATOM 1235 C CA . LEU A 1 166 ? 27.594 -9.140 43.068 1.00 95.00 166 LEU A CA 1
ATOM 1236 C C . LEU A 1 166 ? 27.283 -9.358 41.588 1.00 95.00 166 LEU A C 1
ATOM 1238 O O . LEU A 1 166 ? 28.133 -9.127 40.730 1.00 95.00 166 LEU A O 1
ATOM 1242 N N . SER A 1 167 ? 26.052 -9.771 41.292 1.00 95.12 167 SER A N 1
ATOM 1243 C CA . SER A 1 167 ? 25.512 -9.835 39.930 1.00 95.12 167 SER A CA 1
ATOM 1244 C C . SER A 1 167 ? 24.560 -8.669 39.706 1.00 95.12 167 SER A C 1
ATOM 1246 O O . SER A 1 167 ? 23.511 -8.599 40.335 1.00 95.12 167 SER A O 1
ATOM 1248 N N . LEU A 1 168 ? 24.927 -7.745 38.826 1.00 96.69 168 LEU A N 1
ATOM 1249 C CA . LEU A 1 168 ? 24.138 -6.561 38.499 1.00 96.69 168 LEU A CA 1
ATOM 1250 C C . LEU A 1 168 ? 23.424 -6.804 37.167 1.00 96.69 168 LEU A C 1
ATOM 1252 O O . LEU A 1 168 ? 24.063 -7.219 36.194 1.00 96.69 168 LEU A O 1
ATOM 1256 N N . ARG A 1 169 ? 22.109 -6.585 37.127 1.00 95.19 169 ARG A N 1
ATOM 1257 C CA . ARG A 1 169 ? 21.248 -6.846 35.964 1.00 95.19 169 ARG A CA 1
ATOM 1258 C C . ARG A 1 169 ? 20.361 -5.632 35.706 1.00 95.19 169 ARG A C 1
ATOM 1260 O O . ARG A 1 169 ? 19.617 -5.237 36.598 1.00 95.19 169 ARG A O 1
ATOM 1267 N N . ASN A 1 170 ? 20.449 -5.049 34.507 1.00 94.88 170 ASN A N 1
ATOM 1268 C CA . ASN A 1 170 ? 19.679 -3.861 34.110 1.00 94.88 170 ASN A CA 1
ATOM 1269 C C . ASN A 1 170 ? 19.745 -2.738 35.161 1.00 94.88 170 ASN A C 1
ATOM 1271 O O . ASN A 1 170 ? 18.778 -2.499 35.877 1.00 94.88 170 ASN A O 1
ATOM 1275 N N . GLY A 1 171 ? 20.911 -2.102 35.301 1.00 96.12 171 GLY A N 1
ATOM 1276 C CA . GLY A 1 171 ? 21.164 -1.067 36.311 1.00 96.12 171 GLY A CA 1
ATOM 1277 C C . GLY A 1 171 ? 21.567 0.274 35.701 1.00 96.12 171 GLY A C 1
ATOM 1278 O O . GLY A 1 171 ? 22.305 0.303 34.715 1.00 96.12 171 GLY A O 1
ATOM 1279 N N . LEU A 1 172 ? 21.103 1.380 36.284 1.00 96.31 172 LEU A N 1
ATOM 1280 C CA . LEU A 1 172 ? 21.419 2.745 35.853 1.00 96.31 172 LEU A CA 1
ATOM 1281 C C . LEU A 1 172 ? 22.307 3.448 36.884 1.00 96.31 172 LEU A C 1
ATOM 1283 O O . LEU A 1 172 ? 21.938 3.555 38.049 1.00 96.31 172 LEU A O 1
ATOM 1287 N N . PHE A 1 173 ? 23.436 3.992 36.437 1.00 95.50 173 PHE A N 1
ATOM 1288 C CA . PHE A 1 173 ? 24.250 4.955 37.175 1.00 95.50 173 PHE A CA 1
ATOM 1289 C C . PHE A 1 173 ? 24.229 6.288 36.429 1.00 95.50 173 PHE A C 1
ATOM 1291 O O . PHE A 1 173 ? 24.777 6.390 35.333 1.00 95.50 173 PHE A O 1
ATOM 1298 N N . HIS A 1 174 ? 23.614 7.312 37.014 1.00 91.88 174 HIS A N 1
ATOM 1299 C CA . HIS A 1 174 ? 23.460 8.626 36.387 1.00 91.88 174 HIS A CA 1
ATOM 1300 C C . HIS A 1 174 ? 23.954 9.741 37.313 1.00 91.88 174 HIS A C 1
ATOM 1302 O O . HIS A 1 174 ? 23.492 9.861 38.444 1.00 91.88 174 HIS A O 1
ATOM 1308 N N . ARG A 1 175 ? 24.889 10.587 36.857 1.00 91.81 175 ARG A N 1
ATOM 1309 C CA . ARG A 1 175 ? 25.497 11.636 37.708 1.00 91.81 175 ARG A CA 1
ATOM 1310 C C . ARG A 1 175 ? 26.097 11.061 38.997 1.00 91.81 175 ARG A C 1
ATOM 1312 O O . ARG A 1 175 ? 25.967 11.634 40.078 1.00 91.81 175 ARG A O 1
ATOM 1319 N N . VAL A 1 176 ? 26.745 9.904 38.876 1.00 94.12 176 VAL A N 1
ATOM 1320 C CA . VAL A 1 176 ? 27.477 9.262 39.969 1.00 94.12 176 VAL A CA 1
ATOM 1321 C C . VAL A 1 176 ? 28.961 9.495 39.746 1.00 94.12 176 VAL A C 1
ATOM 1323 O O . VAL A 1 176 ? 29.500 9.035 38.744 1.00 94.12 176 VAL A O 1
ATOM 1326 N N . LYS A 1 177 ? 29.639 10.199 40.660 1.00 94.19 177 LYS A N 1
ATOM 1327 C CA . LYS A 1 177 ? 31.053 10.573 40.463 1.00 94.19 177 LYS A CA 1
ATOM 1328 C C . LYS A 1 177 ? 31.944 9.344 40.224 1.00 94.19 177 LYS A C 1
ATOM 1330 O O . LYS A 1 177 ? 32.782 9.390 39.325 1.00 94.19 177 LYS A O 1
ATOM 1335 N N . ALA A 1 178 ? 31.725 8.261 40.973 1.00 94.44 178 ALA A N 1
ATOM 1336 C CA . ALA A 1 178 ? 32.313 6.950 40.712 1.00 94.44 178 ALA A CA 1
ATOM 1337 C C . ALA A 1 178 ? 31.288 5.807 40.868 1.00 94.44 178 ALA A C 1
ATOM 1339 O O . ALA A 1 178 ? 30.941 5.475 42.001 1.00 94.44 178 ALA A O 1
ATOM 1340 N N . PRO A 1 179 ? 30.783 5.177 39.789 1.00 95.56 179 PRO A N 1
ATOM 1341 C CA . PRO A 1 179 ? 29.856 4.044 39.884 1.00 95.56 179 PRO A CA 1
ATOM 1342 C C . PRO A 1 179 ? 30.397 2.902 40.749 1.00 95.56 179 PRO A C 1
ATOM 1344 O O . PRO A 1 179 ? 29.649 2.330 41.539 1.00 95.56 179 PRO A O 1
ATOM 1347 N N . PHE A 1 180 ? 31.703 2.635 40.664 1.00 95.38 180 PHE A N 1
ATOM 1348 C CA . PHE A 1 180 ? 32.390 1.636 41.477 1.00 95.38 180 PHE A CA 1
ATOM 1349 C C . PHE A 1 180 ? 33.594 2.246 42.202 1.00 95.38 180 PHE A C 1
ATOM 1351 O O . PHE A 1 180 ? 34.330 3.060 41.638 1.00 95.38 180 PHE A O 1
ATOM 1358 N N . SER A 1 181 ? 33.809 1.854 43.458 1.00 92.50 181 SER A N 1
ATOM 1359 C CA . SER A 1 181 ? 35.009 2.214 44.221 1.00 92.50 181 SER A CA 1
ATOM 1360 C C . SER A 1 181 ? 35.360 1.130 45.237 1.00 92.50 181 SER A C 1
ATOM 1362 O O . SER A 1 181 ? 34.468 0.508 45.803 1.00 92.50 181 SER A O 1
ATOM 1364 N N . ASP A 1 182 ? 36.652 0.942 45.524 1.00 88.12 182 ASP A N 1
ATOM 1365 C CA . ASP A 1 182 ? 37.127 0.131 46.660 1.00 88.12 182 ASP A CA 1
ATOM 1366 C C . ASP A 1 182 ? 36.525 -1.306 46.704 1.00 88.12 182 ASP A C 1
ATOM 1368 O O . ASP A 1 182 ? 36.137 -1.784 47.769 1.00 88.12 182 ASP A O 1
ATOM 1372 N N . LEU A 1 183 ? 36.466 -2.018 45.565 1.00 90.94 183 LEU A N 1
ATOM 1373 C CA . LEU A 1 183 ? 35.876 -3.370 45.415 1.00 90.94 183 LEU A CA 1
ATOM 1374 C C . LEU A 1 183 ? 36.694 -4.524 46.057 1.00 90.94 183 LEU A C 1
ATOM 1376 O O . LEU A 1 183 ? 36.751 -5.626 45.522 1.00 90.94 183 LEU A O 1
ATOM 1380 N N . ARG A 1 184 ? 37.337 -4.303 47.204 1.00 90.56 184 ARG A N 1
ATOM 1381 C CA . ARG A 1 184 ? 38.332 -5.180 47.862 1.00 90.56 184 ARG A CA 1
ATOM 1382 C C . ARG A 1 184 ? 37.940 -6.664 47.881 1.00 90.56 184 ARG A C 1
ATOM 1384 O O . ARG A 1 184 ? 36.933 -7.036 48.488 1.00 90.56 184 ARG A O 1
ATOM 1391 N N . SER A 1 185 ? 38.737 -7.518 47.236 1.00 89.19 185 SER A N 1
ATOM 1392 C CA . SER A 1 185 ? 38.525 -8.977 47.175 1.00 89.19 185 SER A CA 1
ATOM 1393 C C . SER A 1 185 ? 37.110 -9.380 46.742 1.00 89.19 185 SER A C 1
ATOM 1395 O O . SER A 1 185 ? 36.593 -10.412 47.167 1.00 89.19 185 SER A O 1
ATOM 1397 N N . SER A 1 186 ? 36.457 -8.542 45.932 1.00 91.69 186 SER A N 1
ATOM 1398 C CA . SER A 1 186 ? 35.091 -8.755 45.462 1.00 91.69 186 SER A CA 1
ATOM 1399 C C . SER A 1 186 ? 35.049 -9.035 43.964 1.00 91.69 186 SER A C 1
ATOM 1401 O O . SER A 1 186 ? 35.878 -8.538 43.196 1.00 91.69 186 SER A O 1
ATOM 1403 N N . ARG A 1 187 ? 34.034 -9.798 43.549 1.00 92.12 187 ARG A N 1
ATOM 1404 C CA . ARG A 1 187 ? 33.711 -10.053 42.143 1.00 92.12 187 ARG A CA 1
ATOM 1405 C C . ARG A 1 187 ? 32.387 -9.394 41.786 1.00 92.12 187 ARG A C 1
ATOM 1407 O O . ARG A 1 187 ? 31.351 -9.760 42.329 1.00 92.12 187 ARG A O 1
ATOM 1414 N N . VAL A 1 188 ? 32.415 -8.438 40.868 1.00 93.25 188 VAL A N 1
ATOM 1415 C CA . VAL A 1 188 ? 31.228 -7.735 40.375 1.00 93.25 188 VAL A CA 1
ATOM 1416 C C . VAL A 1 188 ? 31.042 -8.057 38.897 1.00 93.25 188 VAL A C 1
ATOM 1418 O O . VAL A 1 188 ? 31.932 -7.807 38.090 1.00 93.25 188 VAL A O 1
ATOM 1421 N N . ASN A 1 189 ? 29.884 -8.609 38.546 1.00 91.94 189 ASN A N 1
ATOM 1422 C CA . ASN A 1 189 ? 29.506 -8.953 37.180 1.00 91.94 189 ASN A CA 1
ATOM 1423 C C . ASN A 1 189 ? 28.268 -8.144 36.776 1.00 91.94 189 ASN A C 1
ATOM 1425 O O . ASN A 1 189 ? 27.176 -8.376 37.292 1.00 91.94 189 ASN A O 1
ATOM 1429 N N . GLY A 1 190 ? 28.441 -7.183 35.872 1.00 91.50 190 GLY A N 1
ATOM 1430 C CA . GLY A 1 190 ? 27.383 -6.310 35.380 1.00 91.50 190 GLY A CA 1
ATOM 1431 C C . GLY A 1 190 ? 26.934 -6.673 33.974 1.00 91.50 190 GLY A C 1
ATOM 1432 O O . GLY A 1 190 ? 27.746 -6.705 33.053 1.00 91.50 190 GLY A O 1
ATOM 1433 N N . GLN A 1 191 ? 25.632 -6.891 33.801 1.00 89.69 191 GLN A N 1
ATOM 1434 C CA . GLN A 1 191 ? 25.011 -7.085 32.496 1.00 89.69 191 GLN A CA 1
ATOM 1435 C C . GLN A 1 191 ? 23.955 -6.011 32.249 1.00 89.69 191 GLN A C 1
ATOM 1437 O O . GLN A 1 191 ? 23.139 -5.731 33.132 1.00 89.69 191 GLN A O 1
ATOM 1442 N N . GLN A 1 192 ? 23.951 -5.443 31.041 1.00 87.75 192 GLN A N 1
ATOM 1443 C CA . GLN A 1 192 ? 22.955 -4.455 30.622 1.00 87.75 192 GLN A CA 1
ATOM 1444 C C . GLN A 1 192 ? 22.944 -3.196 31.514 1.00 87.75 192 GLN A C 1
ATOM 1446 O O . GLN A 1 192 ? 21.894 -2.697 31.910 1.00 87.75 192 GLN A O 1
ATOM 1451 N N . LEU A 1 193 ? 24.118 -2.685 31.896 1.00 91.00 193 LEU A N 1
ATOM 1452 C CA . LEU A 1 193 ? 24.207 -1.466 32.708 1.00 91.00 193 LEU A CA 1
ATOM 1453 C C . LEU A 1 193 ? 24.252 -0.216 31.829 1.00 91.00 193 LEU A C 1
ATOM 1455 O O . LEU A 1 193 ? 24.869 -0.227 30.768 1.00 91.00 193 LEU A O 1
ATOM 1459 N N . THR A 1 194 ? 23.667 0.883 32.296 1.00 90.56 194 THR A N 1
ATOM 1460 C CA . THR A 1 194 ? 23.865 2.216 31.710 1.00 90.56 194 THR A CA 1
ATOM 1461 C C . THR A 1 194 ? 24.580 3.102 32.703 1.00 90.56 194 THR A C 1
ATOM 1463 O O . THR A 1 194 ? 24.110 3.298 33.817 1.00 90.56 194 THR A O 1
ATOM 1466 N N . ILE A 1 195 ? 25.724 3.632 32.297 1.00 89.69 195 ILE A N 1
ATOM 1467 C CA . ILE A 1 195 ? 26.548 4.541 33.078 1.00 89.69 195 ILE A CA 1
ATOM 1468 C C . ILE A 1 195 ? 26.627 5.846 32.299 1.00 89.69 195 ILE A C 1
ATOM 1470 O O . ILE A 1 195 ? 27.112 5.870 31.168 1.00 89.69 195 ILE A O 1
ATOM 1474 N N . ALA A 1 196 ? 26.136 6.919 32.908 1.00 88.31 196 ALA A N 1
ATOM 1475 C CA . ALA A 1 196 ? 26.077 8.237 32.308 1.00 88.31 196 ALA A CA 1
ATOM 1476 C C . ALA A 1 196 ? 26.565 9.318 33.275 1.00 88.31 196 ALA A C 1
ATOM 1478 O O . ALA A 1 196 ? 26.147 9.353 34.437 1.00 88.31 196 ALA A O 1
ATOM 1479 N N . ARG A 1 197 ? 27.380 10.257 32.777 1.00 88.00 197 ARG A N 1
ATOM 1480 C CA . ARG A 1 197 ? 27.802 11.465 33.516 1.00 88.00 197 ARG A CA 1
ATOM 1481 C C . ARG A 1 197 ? 28.579 11.139 34.790 1.00 88.00 197 ARG A C 1
ATOM 1483 O O . ARG A 1 197 ? 28.217 11.585 35.878 1.00 88.00 197 ARG A O 1
ATOM 1490 N N . ALA A 1 198 ? 29.632 10.341 34.651 1.00 89.06 198 ALA A N 1
ATOM 1491 C CA . ALA A 1 198 ? 30.525 9.965 35.746 1.00 89.06 198 ALA A CA 1
ATOM 1492 C C . ALA A 1 198 ? 31.929 10.547 35.541 1.00 89.06 198 ALA A C 1
ATOM 1494 O O . ALA A 1 198 ? 32.363 10.769 34.416 1.00 89.06 198 ALA A O 1
ATOM 1495 N N . GLU A 1 199 ? 32.676 10.775 36.619 1.00 90.62 199 GLU A N 1
ATOM 1496 C CA . GLU A 1 199 ? 34.071 11.211 36.489 1.00 90.62 199 GLU A CA 1
ATOM 1497 C C . GLU A 1 199 ? 34.997 10.011 36.261 1.00 90.62 199 GLU A C 1
ATOM 1499 O O . GLU A 1 199 ? 35.850 10.051 35.385 1.00 90.62 199 GLU A O 1
ATOM 1504 N N . VAL A 1 200 ? 34.824 8.930 37.025 1.00 90.38 200 VAL A N 1
ATOM 1505 C CA . VAL A 1 200 ? 35.668 7.729 36.943 1.00 90.38 200 VAL A CA 1
ATOM 1506 C C . VAL A 1 200 ? 34.820 6.474 37.090 1.00 90.38 200 VAL A C 1
ATOM 1508 O O . VAL A 1 200 ? 34.022 6.381 38.012 1.00 90.38 200 VAL A O 1
ATOM 1511 N N . LEU A 1 201 ? 34.979 5.493 36.205 1.00 89.75 201 LEU A N 1
ATOM 1512 C CA . LEU A 1 201 ? 34.161 4.281 36.202 1.00 89.75 201 LEU A CA 1
ATOM 1513 C C . LEU A 1 201 ? 34.416 3.399 37.432 1.00 89.75 201 LEU A C 1
ATOM 1515 O O . LEU A 1 201 ? 33.467 3.034 38.128 1.00 89.75 201 LEU A O 1
ATOM 1519 N N . ASN A 1 202 ? 35.685 3.073 37.703 1.00 91.44 202 ASN A N 1
ATOM 1520 C CA . ASN A 1 202 ? 36.093 2.285 38.864 1.00 91.44 202 ASN A CA 1
ATOM 1521 C C . ASN A 1 202 ? 37.295 2.916 39.578 1.00 91.44 202 ASN A C 1
ATOM 1523 O O . ASN A 1 202 ? 38.428 2.889 39.098 1.00 91.44 202 ASN A O 1
ATOM 1527 N N . ARG A 1 203 ? 37.049 3.476 40.762 1.00 88.00 203 ARG A N 1
ATOM 1528 C CA . ARG A 1 203 ? 38.069 4.125 41.586 1.00 88.00 203 ARG A CA 1
ATOM 1529 C C . ARG A 1 203 ? 38.789 3.095 42.472 1.00 88.00 203 ARG A C 1
ATOM 1531 O O . ARG A 1 203 ? 38.170 2.438 43.302 1.00 88.00 203 ARG A O 1
ATOM 1538 N N . LYS A 1 204 ? 40.125 3.036 42.368 1.00 82.06 204 LYS A N 1
ATOM 1539 C CA . LYS A 1 204 ? 41.024 2.101 43.092 1.00 82.06 204 LYS A CA 1
ATOM 1540 C C . LYS A 1 204 ? 40.763 0.607 42.782 1.00 82.06 204 LYS A C 1
ATOM 1542 O O . LYS A 1 204 ? 40.415 -0.155 43.687 1.00 82.06 204 LYS A O 1
ATOM 1547 N N . PRO A 1 205 ? 40.966 0.164 41.531 1.00 75.19 205 PRO A N 1
ATOM 1548 C CA . PRO A 1 205 ? 40.823 -1.239 41.151 1.00 75.19 205 PRO A CA 1
ATOM 1549 C C . PRO A 1 205 ? 42.031 -2.056 41.646 1.00 75.19 205 PRO A C 1
ATOM 1551 O O . PRO A 1 205 ? 42.990 -2.261 40.910 1.00 75.19 205 PRO A O 1
ATOM 1554 N N . VAL A 1 206 ? 42.028 -2.490 42.907 1.00 69.94 206 VAL A N 1
ATOM 1555 C CA . VAL A 1 206 ? 43.086 -3.356 43.466 1.00 69.94 206 VAL A CA 1
ATOM 1556 C C . VAL A 1 206 ? 42.441 -4.621 44.033 1.00 69.94 206 VAL A C 1
ATOM 1558 O O . VAL A 1 206 ? 41.395 -4.535 44.679 1.00 69.94 206 VAL A O 1
ATOM 1561 N N . ASP A 1 207 ? 43.027 -5.786 43.742 1.00 73.75 207 ASP A N 1
ATOM 1562 C CA . ASP A 1 207 ? 42.618 -7.113 44.235 1.00 73.75 207 ASP A CA 1
ATOM 1563 C C . ASP A 1 207 ? 41.118 -7.437 44.059 1.00 73.75 207 ASP A C 1
ATOM 1565 O O . ASP A 1 207 ? 40.472 -7.955 44.970 1.00 73.75 207 ASP A O 1
ATOM 1569 N N . SER A 1 208 ? 40.532 -7.092 42.906 1.00 77.75 208 SER A N 1
ATOM 1570 C CA . SER A 1 208 ? 39.096 -7.238 42.616 1.00 77.75 208 SER A CA 1
ATOM 1571 C C . SER A 1 208 ? 38.804 -7.369 41.121 1.00 77.75 208 SER A C 1
ATOM 1573 O O . SER A 1 208 ? 39.626 -6.978 40.293 1.00 77.75 208 SER A O 1
ATOM 1575 N N . THR A 1 209 ? 37.637 -7.914 40.759 1.00 85.06 209 THR A N 1
ATOM 1576 C CA . THR A 1 209 ? 37.230 -8.077 39.351 1.00 85.06 209 THR A CA 1
ATOM 1577 C C . THR A 1 209 ? 35.909 -7.369 39.078 1.00 85.06 209 THR A C 1
ATOM 1579 O O . THR A 1 209 ? 34.896 -7.693 39.703 1.00 85.06 209 THR A O 1
ATOM 1582 N N . LEU A 1 210 ? 35.911 -6.451 38.111 1.00 90.12 210 LEU A N 1
ATOM 1583 C CA . LEU A 1 210 ? 34.710 -5.862 37.522 1.00 90.12 210 LEU A CA 1
ATOM 1584 C C . LEU A 1 210 ? 34.581 -6.360 36.080 1.00 90.12 210 LEU A C 1
ATOM 1586 O O . LEU A 1 210 ? 35.410 -6.038 35.231 1.00 90.12 210 LEU A O 1
ATOM 1590 N N . GLU A 1 211 ? 33.555 -7.157 35.819 1.00 88.19 211 GLU A N 1
ATOM 1591 C CA . GLU A 1 211 ? 33.240 -7.737 34.515 1.00 88.19 211 GLU A CA 1
ATOM 1592 C C . GLU A 1 211 ? 31.979 -7.071 33.962 1.00 88.19 211 GLU A C 1
ATOM 1594 O O . GLU A 1 211 ? 30.942 -7.091 34.626 1.00 88.19 211 GLU A O 1
ATOM 1599 N N . LEU A 1 212 ? 32.044 -6.490 32.761 1.00 86.75 212 LEU A N 1
ATOM 1600 C CA . LEU A 1 212 ? 30.897 -5.840 32.118 1.00 86.75 212 LEU A CA 1
ATOM 1601 C C . LEU A 1 212 ? 30.529 -6.527 30.797 1.00 86.75 212 LEU A C 1
ATOM 1603 O O . LEU A 1 212 ? 31.400 -6.856 29.986 1.00 86.75 212 LEU A O 1
ATOM 1607 N N . LEU A 1 213 ? 29.226 -6.702 30.574 1.00 82.88 213 LEU A N 1
ATOM 1608 C CA . LEU A 1 213 ? 28.635 -7.266 29.362 1.00 82.88 213 LEU A CA 1
ATOM 1609 C C . LEU A 1 213 ? 27.459 -6.402 28.906 1.00 82.88 213 LEU A C 1
ATOM 1611 O O . LEU A 1 213 ? 26.515 -6.188 29.666 1.00 82.88 213 LEU A O 1
ATOM 1615 N N . ARG A 1 214 ? 27.478 -5.958 27.645 1.00 81.31 214 ARG A N 1
ATOM 1616 C CA . ARG A 1 214 ? 26.378 -5.191 27.034 1.00 81.31 214 ARG A CA 1
ATOM 1617 C C . ARG A 1 214 ? 26.019 -3.921 27.808 1.00 81.31 214 ARG A C 1
ATOM 1619 O O . ARG A 1 214 ? 24.853 -3.607 28.016 1.00 81.31 214 ARG A O 1
ATOM 1626 N N . CYS A 1 215 ? 27.035 -3.192 28.251 1.00 81.62 215 CYS A N 1
ATOM 1627 C CA . CYS A 1 215 ? 26.844 -1.962 29.011 1.00 81.62 215 CYS A CA 1
ATOM 1628 C C . CYS A 1 215 ? 27.009 -0.726 28.119 1.00 81.62 215 CYS A C 1
ATOM 1630 O O . CYS A 1 215 ? 27.859 -0.692 27.226 1.00 81.62 215 CYS A O 1
ATOM 1632 N N . VAL A 1 216 ? 26.224 0.312 28.398 1.00 82.00 216 VAL A N 1
ATOM 1633 C CA . VAL A 1 216 ? 26.350 1.644 27.800 1.00 82.00 216 VAL A CA 1
ATOM 1634 C C . VAL A 1 216 ? 27.152 2.522 28.751 1.00 82.00 216 VAL A C 1
ATOM 1636 O O . VAL A 1 216 ? 26.780 2.666 29.912 1.00 82.00 216 VAL A O 1
ATOM 1639 N N . ILE A 1 217 ? 28.240 3.118 28.265 1.00 81.44 217 ILE A N 1
ATOM 1640 C CA . ILE A 1 217 ? 29.081 4.041 29.036 1.00 81.44 217 ILE A CA 1
ATOM 1641 C C . ILE A 1 217 ? 29.175 5.346 28.246 1.00 81.44 217 ILE A C 1
ATOM 1643 O O . ILE A 1 217 ? 29.908 5.439 27.265 1.00 81.44 217 ILE A O 1
ATOM 1647 N N . GLY A 1 218 ? 28.396 6.346 28.650 1.00 77.75 218 GLY A N 1
ATOM 1648 C CA . GLY A 1 218 ? 28.342 7.654 28.002 1.00 77.75 218 GLY A CA 1
ATOM 1649 C C . GLY A 1 218 ? 28.718 8.772 28.963 1.00 77.75 218 GLY A C 1
ATOM 1650 O O . GLY A 1 218 ? 28.428 8.706 30.149 1.00 77.75 218 GLY A O 1
ATOM 1651 N N . GLU A 1 219 ? 29.355 9.828 28.462 1.00 77.56 219 GLU A N 1
ATOM 1652 C CA . GLU A 1 219 ? 29.696 11.006 29.274 1.00 77.56 219 GLU A CA 1
ATOM 1653 C C . GLU A 1 219 ? 30.516 10.637 30.540 1.00 77.56 219 GLU A C 1
ATOM 1655 O O . GLU A 1 219 ? 30.263 11.162 31.622 1.00 77.56 219 GLU A O 1
ATOM 1660 N N . VAL A 1 220 ? 31.471 9.697 30.423 1.00 82.44 220 VAL A N 1
ATOM 1661 C CA . VAL A 1 220 ? 32.384 9.293 31.512 1.00 82.44 220 VAL A CA 1
ATOM 1662 C C . VAL A 1 220 ? 33.810 9.745 31.213 1.00 82.44 220 VAL A C 1
ATOM 1664 O O . VAL A 1 220 ? 34.330 9.424 30.146 1.00 82.44 220 VAL A O 1
ATOM 1667 N N . THR A 1 221 ? 34.443 10.469 32.140 1.00 83.88 221 THR A N 1
ATOM 1668 C CA . THR A 1 221 ? 35.775 11.060 31.906 1.00 83.88 221 THR A CA 1
ATOM 1669 C C . THR A 1 221 ? 36.903 10.020 31.918 1.00 83.88 221 THR A C 1
ATOM 1671 O O . THR A 1 221 ? 37.765 10.054 31.044 1.00 83.88 221 THR A O 1
ATOM 1674 N N . ASP A 1 222 ? 36.900 9.084 32.871 1.00 83.44 222 ASP A N 1
ATOM 1675 C CA . ASP A 1 222 ? 37.882 7.996 32.987 1.00 83.44 222 ASP A CA 1
ATOM 1676 C C . ASP A 1 222 ? 37.181 6.628 33.044 1.00 83.44 222 ASP A C 1
ATOM 1678 O O . ASP A 1 222 ? 36.389 6.352 33.945 1.00 83.44 222 ASP A O 1
ATOM 1682 N N . VAL A 1 223 ? 37.469 5.757 32.072 1.00 80.75 223 VAL A N 1
ATOM 1683 C CA . VAL A 1 223 ? 36.816 4.446 31.890 1.00 80.75 223 VAL A CA 1
ATOM 1684 C C . VAL A 1 223 ? 37.700 3.250 32.276 1.00 80.75 223 VAL A C 1
ATOM 1686 O O . VAL A 1 223 ? 37.438 2.129 31.848 1.00 80.75 223 VAL A O 1
ATOM 1689 N N . GLN A 1 224 ? 38.750 3.447 33.074 1.00 81.31 224 GLN A N 1
ATOM 1690 C CA . GLN A 1 224 ? 39.641 2.358 33.496 1.00 81.31 224 GLN A CA 1
ATOM 1691 C C . GLN A 1 224 ? 39.036 1.433 34.576 1.00 81.31 224 GLN A C 1
ATOM 1693 O O . GLN A 1 224 ? 38.056 1.760 35.247 1.00 81.31 224 GLN A O 1
ATOM 1698 N N . GLY A 1 225 ? 39.656 0.257 34.763 1.00 79.19 225 GLY A N 1
ATOM 1699 C CA . GLY A 1 225 ? 39.399 -0.629 35.908 1.00 79.19 225 GLY A CA 1
ATOM 1700 C C . GLY A 1 225 ? 38.286 -1.672 35.733 1.00 79.19 225 GLY A C 1
ATOM 1701 O O . GLY A 1 225 ? 37.682 -2.063 36.732 1.00 79.19 225 GLY A O 1
ATOM 1702 N N . TYR A 1 226 ? 38.010 -2.135 34.508 1.00 84.69 226 TYR A N 1
ATOM 1703 C CA . TYR A 1 226 ? 37.081 -3.242 34.232 1.00 84.69 226 TYR A CA 1
ATOM 1704 C C . TYR A 1 226 ? 37.621 -4.208 33.160 1.00 84.69 226 TYR A C 1
ATOM 1706 O O . TYR A 1 226 ? 38.587 -3.905 32.462 1.00 84.69 226 TYR A O 1
ATOM 1714 N N . THR A 1 227 ? 36.984 -5.372 33.033 1.00 79.38 227 THR A N 1
ATOM 1715 C CA . THR A 1 227 ? 37.257 -6.407 32.022 1.00 79.38 227 THR A CA 1
ATOM 1716 C C . THR A 1 227 ? 35.987 -6.741 31.234 1.00 79.38 227 THR A C 1
ATOM 1718 O O . THR A 1 227 ? 34.871 -6.625 31.750 1.00 79.38 227 THR A O 1
ATOM 1721 N N . HIS A 1 228 ? 36.137 -7.150 29.973 1.00 72.00 228 HIS A N 1
ATOM 1722 C CA . HIS A 1 228 ? 35.012 -7.558 29.129 1.00 72.00 228 HIS A CA 1
ATOM 1723 C C . HIS A 1 228 ? 34.624 -9.014 29.409 1.00 72.00 228 HIS A C 1
ATOM 1725 O O . HIS A 1 228 ? 35.462 -9.908 29.314 1.00 72.00 228 HIS A O 1
ATOM 1731 N N . ALA A 1 229 ? 33.346 -9.270 29.687 1.00 62.66 229 ALA A N 1
ATOM 1732 C CA . ALA A 1 229 ? 32.853 -10.610 30.012 1.00 62.66 229 ALA A CA 1
ATOM 1733 C C . ALA A 1 229 ? 32.493 -11.453 28.762 1.00 62.66 229 ALA A C 1
ATOM 1735 O O . ALA A 1 229 ? 31.392 -11.996 28.681 1.00 62.66 229 ALA A O 1
ATOM 1736 N N . SER A 1 230 ? 33.387 -11.550 27.764 1.00 58.25 230 SER A N 1
ATOM 1737 C CA . SER A 1 230 ? 33.187 -12.402 26.570 1.00 58.25 230 SER A CA 1
ATOM 1738 C C . SER A 1 230 ? 34.404 -13.287 26.279 1.00 58.25 230 SER A C 1
ATOM 1740 O O . SER A 1 230 ? 35.538 -12.827 26.405 1.00 58.25 230 SER A O 1
ATOM 1742 N N . THR A 1 231 ? 34.175 -14.525 25.829 1.00 45.75 231 THR A N 1
ATOM 1743 C CA . THR A 1 231 ? 35.222 -15.492 25.436 1.00 45.75 231 THR A CA 1
ATOM 1744 C C . THR A 1 231 ? 36.065 -15.051 24.233 1.00 45.75 231 THR A C 1
ATOM 1746 O O . THR A 1 231 ? 37.124 -15.624 24.007 1.00 45.75 231 THR A O 1
ATOM 1749 N N . GLU A 1 232 ? 35.637 -14.028 23.486 1.00 44.16 232 GLU A N 1
ATOM 1750 C CA . GLU A 1 232 ? 36.318 -13.524 22.281 1.00 44.16 232 GLU A CA 1
ATOM 1751 C C . GLU A 1 232 ? 37.073 -12.199 22.497 1.00 44.16 232 GLU A C 1
ATOM 1753 O O . GLU A 1 232 ? 37.678 -11.679 21.563 1.00 44.16 232 GLU A O 1
ATOM 1758 N N . GLY A 1 233 ? 37.047 -11.619 23.706 1.00 46.62 233 GLY A N 1
ATOM 1759 C CA . GLY A 1 233 ? 37.772 -10.373 24.004 1.00 46.62 233 GLY A CA 1
ATOM 1760 C C . GLY A 1 233 ? 37.364 -9.160 23.148 1.00 46.62 233 GLY A C 1
ATOM 1761 O O . GLY A 1 233 ? 38.159 -8.238 22.986 1.00 46.62 233 GLY A O 1
ATOM 1762 N N . ASN A 1 234 ? 36.150 -9.147 22.582 1.00 44.94 234 ASN A N 1
ATOM 1763 C CA . ASN A 1 234 ? 35.741 -8.142 21.600 1.00 44.94 234 ASN A CA 1
ATOM 1764 C C . ASN A 1 234 ? 35.420 -6.776 22.261 1.00 44.94 234 ASN A C 1
ATOM 1766 O O . ASN A 1 234 ? 34.461 -6.686 23.038 1.00 44.94 234 ASN A O 1
ATOM 1770 N N . PRO A 1 235 ? 36.151 -5.691 21.930 1.00 47.03 235 PRO A N 1
ATOM 1771 C CA . PRO A 1 235 ? 35.951 -4.363 22.516 1.00 47.03 235 PRO A CA 1
ATOM 1772 C C . PRO A 1 235 ? 34.610 -3.702 22.140 1.00 47.03 235 PRO A C 1
ATOM 1774 O O . PRO A 1 235 ? 34.222 -2.731 22.778 1.00 47.03 235 PRO A O 1
ATOM 1777 N N . ASN A 1 236 ? 33.854 -4.242 21.173 1.00 45.75 236 ASN A N 1
ATOM 1778 C CA . ASN A 1 236 ? 32.536 -3.724 20.767 1.00 45.75 236 ASN A CA 1
ATOM 1779 C C . ASN A 1 236 ? 31.372 -4.126 21.705 1.00 45.75 236 ASN A C 1
ATOM 1781 O O . ASN A 1 236 ? 30.220 -3.783 21.439 1.00 45.75 236 ASN A O 1
ATOM 1785 N N . ALA A 1 237 ? 31.637 -4.859 22.796 1.00 48.75 237 ALA A N 1
ATOM 1786 C CA . ALA A 1 237 ? 30.632 -5.240 23.802 1.00 48.75 237 ALA A CA 1
ATOM 1787 C C . ALA A 1 237 ? 30.285 -4.112 24.804 1.00 48.75 237 ALA A C 1
ATOM 1789 O O . ALA A 1 237 ? 29.365 -4.256 25.614 1.00 48.75 237 ALA A O 1
ATOM 1790 N N . VAL A 1 238 ? 31.027 -3.004 24.744 1.00 54.75 238 VAL A N 1
ATOM 1791 C CA . VAL A 1 238 ? 30.846 -1.748 25.480 1.00 54.75 238 VAL A CA 1
ATOM 1792 C C . VAL A 1 238 ? 31.060 -0.643 24.443 1.00 54.75 238 VAL A C 1
ATOM 1794 O O . VAL A 1 238 ? 32.077 -0.662 23.763 1.00 54.75 238 VAL A O 1
ATOM 1797 N N . ILE A 1 239 ? 30.120 0.289 24.264 1.00 53.66 239 ILE A N 1
ATOM 1798 C CA . ILE A 1 239 ? 30.233 1.334 23.226 1.00 53.66 239 ILE A CA 1
ATOM 1799 C C . ILE A 1 239 ? 30.838 2.612 23.837 1.00 53.66 239 ILE A C 1
ATOM 1801 O O . ILE A 1 239 ? 30.118 3.301 24.563 1.00 53.66 239 ILE A O 1
ATOM 1805 N N . PRO A 1 240 ? 32.112 2.969 23.563 1.00 49.97 240 PRO A N 1
ATOM 1806 C CA . PRO A 1 240 ? 32.652 4.284 23.901 1.00 49.97 240 PRO A CA 1
ATOM 1807 C C . PRO A 1 240 ? 32.254 5.395 22.903 1.00 49.97 240 PRO A C 1
ATOM 1809 O O . PRO A 1 240 ? 31.942 5.168 21.733 1.00 49.97 240 PRO A O 1
ATOM 1812 N N . ILE A 1 241 ? 32.275 6.623 23.431 1.00 51.34 241 ILE A N 1
ATOM 1813 C CA . ILE A 1 241 ? 31.732 7.894 22.921 1.00 51.34 241 ILE A CA 1
ATOM 1814 C C . ILE A 1 241 ? 32.392 8.350 21.608 1.00 51.34 241 ILE A C 1
ATOM 1816 O O . ILE A 1 241 ? 33.374 9.085 21.613 1.00 51.34 241 ILE A O 1
ATOM 1820 N N . SER A 1 242 ? 31.810 7.999 20.465 1.00 42.69 242 SER A N 1
ATOM 1821 C CA . SER A 1 242 ? 32.074 8.725 19.207 1.00 42.69 242 SER A CA 1
ATOM 1822 C C . SER A 1 242 ? 30.805 9.160 18.465 1.00 42.69 242 SER A C 1
ATOM 1824 O O . SER A 1 242 ? 30.887 9.665 17.350 1.00 42.69 242 SER A O 1
ATOM 1826 N N . VAL A 1 243 ? 29.621 9.026 19.084 1.00 44.16 243 VAL A N 1
ATOM 1827 C CA . VAL A 1 243 ? 28.334 9.353 18.446 1.00 44.16 243 VAL A CA 1
ATOM 1828 C C . VAL A 1 243 ? 27.520 10.322 19.311 1.00 44.16 243 VAL A C 1
ATOM 1830 O O . VAL A 1 243 ? 27.203 10.034 20.466 1.00 44.16 243 VAL A O 1
ATOM 1833 N N . THR A 1 244 ? 27.186 11.459 18.708 1.00 47.72 244 THR A N 1
ATOM 1834 C CA . THR A 1 244 ? 26.584 12.714 19.203 1.00 47.72 244 THR A CA 1
ATOM 1835 C C . THR A 1 244 ? 25.171 12.655 19.816 1.00 47.72 244 THR A C 1
ATOM 1837 O O . THR A 1 244 ? 24.559 13.702 19.998 1.00 47.72 244 THR A O 1
ATOM 1840 N N . ASP A 1 245 ? 24.626 11.490 20.167 1.00 57.84 245 ASP A N 1
ATOM 1841 C CA . ASP A 1 245 ? 23.251 11.403 20.694 1.00 57.84 245 ASP A CA 1
ATOM 1842 C C . ASP A 1 245 ? 23.231 11.680 22.213 1.00 57.84 245 ASP A C 1
ATOM 1844 O O . ASP A 1 245 ? 23.678 10.854 23.006 1.00 57.84 245 ASP A O 1
ATOM 1848 N N . ALA A 1 246 ? 22.750 12.836 22.667 1.00 67.25 246 ALA A N 1
ATOM 1849 C CA . ALA A 1 246 ? 22.648 13.126 24.103 1.00 67.25 246 ALA A CA 1
ATOM 1850 C C . ALA A 1 246 ? 21.531 12.294 24.771 1.00 67.25 246 ALA A C 1
ATOM 1852 O O . ALA A 1 246 ? 20.479 12.079 24.172 1.00 67.25 246 ALA A O 1
ATOM 1853 N N . PHE A 1 247 ? 21.737 11.828 26.011 1.00 80.88 247 PHE A N 1
ATOM 1854 C CA . PHE A 1 247 ? 20.653 11.221 26.801 1.00 80.88 247 PHE A CA 1
ATOM 1855 C C . PHE A 1 247 ? 19.560 12.248 27.138 1.00 80.88 247 PHE A C 1
ATOM 1857 O O . PHE A 1 247 ? 19.860 13.429 27.330 1.00 80.88 247 PHE A O 1
ATOM 1864 N N . VAL A 1 248 ? 18.317 11.783 27.291 1.00 84.19 248 VAL A N 1
ATOM 1865 C CA . VAL A 1 248 ? 17.164 12.610 27.681 1.00 84.19 248 VAL A CA 1
ATOM 1866 C C . VAL A 1 248 ? 16.823 12.353 29.147 1.00 84.19 248 VAL A C 1
ATOM 1868 O O . VAL A 1 248 ? 16.640 11.207 29.548 1.00 84.19 248 VAL A O 1
ATOM 1871 N N . GLU A 1 249 ? 16.733 13.413 29.950 1.00 86.44 249 GLU A N 1
ATOM 1872 C CA . GLU A 1 249 ? 16.138 13.337 31.289 1.00 86.44 249 GLU A CA 1
ATOM 1873 C C . GLU A 1 249 ? 14.635 13.579 31.185 1.00 86.44 249 GLU A C 1
ATOM 1875 O O . GLU A 1 249 ? 14.201 14.611 30.678 1.00 86.44 249 GLU A O 1
ATOM 1880 N N . ALA A 1 250 ? 13.852 12.623 31.664 1.00 83.81 250 ALA A N 1
ATOM 1881 C CA . ALA A 1 250 ? 12.399 12.702 31.748 1.00 83.81 250 ALA A CA 1
ATOM 1882 C C . ALA A 1 250 ? 11.948 11.891 32.966 1.00 83.81 250 ALA A C 1
ATOM 1884 O O . ALA A 1 250 ? 12.680 11.002 33.396 1.00 83.81 250 ALA A O 1
ATOM 1885 N N . ALA A 1 251 ? 10.778 12.180 33.542 1.00 79.38 251 ALA A N 1
ATOM 1886 C CA . ALA A 1 251 ? 10.185 11.357 34.608 1.00 79.38 251 ALA A CA 1
ATOM 1887 C C . ALA A 1 251 ? 11.152 10.990 35.767 1.00 79.38 251 ALA A C 1
ATOM 1889 O O . ALA A 1 251 ? 11.158 9.867 36.273 1.00 79.38 251 ALA A O 1
ATOM 1890 N N . GLY A 1 252 ? 12.045 11.916 36.144 1.00 79.38 252 GLY A N 1
ATOM 1891 C CA . GLY A 1 252 ? 13.044 11.695 37.199 1.00 79.38 252 GLY A CA 1
ATOM 1892 C C . GLY A 1 252 ? 14.079 10.597 36.906 1.00 79.38 252 GLY A C 1
ATOM 1893 O O . GLY A 1 252 ? 14.638 10.036 37.845 1.00 79.38 252 GLY A O 1
ATOM 1894 N N . SER A 1 253 ? 14.313 10.246 35.637 1.00 87.81 253 SER A N 1
ATOM 1895 C CA . SER A 1 253 ? 15.320 9.264 35.218 1.00 87.81 253 SER A CA 1
ATOM 1896 C C . SER A 1 253 ? 15.962 9.617 33.866 1.00 87.81 253 SER A C 1
ATOM 1898 O O . SER A 1 253 ? 15.750 10.702 33.323 1.00 87.81 253 SER A O 1
ATOM 1900 N N . LEU A 1 254 ? 16.779 8.705 33.331 1.00 89.00 254 LEU A N 1
ATOM 1901 C CA . LEU A 1 254 ? 17.537 8.867 32.092 1.00 89.00 254 LEU A CA 1
ATOM 1902 C C . LEU A 1 254 ? 17.064 7.884 31.010 1.00 89.00 254 LEU A C 1
ATOM 1904 O O . LEU A 1 254 ? 17.022 6.673 31.235 1.00 89.00 254 LEU A O 1
ATOM 1908 N N . TYR A 1 255 ? 16.777 8.407 29.820 1.00 88.69 255 TYR A N 1
ATOM 1909 C CA . TYR A 1 255 ? 16.262 7.672 28.664 1.00 88.69 255 TYR A CA 1
ATOM 1910 C C . TYR A 1 255 ? 17.122 7.897 27.417 1.00 88.69 255 TYR A C 1
ATOM 1912 O O . TYR A 1 255 ? 17.912 8.847 27.332 1.00 88.69 255 TYR A O 1
ATOM 1920 N N . LEU A 1 256 ? 16.948 7.030 26.418 1.00 81.94 256 LEU A N 1
ATOM 1921 C CA . LEU A 1 256 ? 17.468 7.258 25.072 1.00 81.94 256 LEU A CA 1
ATOM 1922 C C . LEU A 1 256 ? 16.474 8.114 24.266 1.00 81.94 256 LEU A C 1
ATOM 1924 O O . LEU A 1 256 ? 15.267 7.887 24.366 1.00 81.94 256 LEU A O 1
ATOM 1928 N N . PRO A 1 257 ? 16.937 9.088 23.457 1.00 75.88 257 PRO A N 1
ATOM 1929 C CA . PRO A 1 257 ? 16.034 9.856 22.607 1.00 75.88 257 PRO A CA 1
ATOM 1930 C C . PRO A 1 257 ? 15.415 8.972 21.507 1.00 75.88 257 PRO A C 1
ATOM 1932 O O . PRO A 1 257 ? 16.102 8.084 20.981 1.00 75.88 257 PRO A O 1
ATOM 1935 N N . PRO A 1 258 ? 14.154 9.232 21.103 1.00 68.88 258 PRO A N 1
ATOM 1936 C CA . PRO A 1 258 ? 13.545 8.583 19.944 1.00 68.88 258 PRO A CA 1
ATOM 1937 C C . PRO A 1 258 ? 14.423 8.724 18.693 1.00 68.88 258 PRO A C 1
ATOM 1939 O O . PRO A 1 258 ? 14.958 9.796 18.417 1.00 68.88 258 PRO A O 1
ATOM 1942 N N . GLY A 1 259 ? 14.605 7.631 17.947 1.00 58.56 259 GLY A N 1
ATOM 1943 C CA . GLY A 1 259 ? 15.452 7.616 16.747 1.00 58.56 259 GLY A CA 1
ATOM 1944 C C . GLY A 1 259 ? 16.964 7.623 17.013 1.00 58.56 259 GLY A C 1
ATOM 1945 O O . GLY A 1 259 ? 17.743 7.741 16.064 1.00 58.56 259 GLY A O 1
ATOM 1946 N N . SER A 1 260 ? 17.410 7.479 18.269 1.00 63.50 260 SER A N 1
ATOM 1947 C CA . SER A 1 260 ? 18.840 7.379 18.575 1.00 63.50 260 SER A CA 1
ATOM 1948 C C . SER A 1 260 ? 19.494 6.237 17.799 1.00 63.50 260 SER A C 1
ATOM 1950 O O . SER A 1 260 ? 19.021 5.100 17.802 1.00 63.50 260 SER A O 1
ATOM 1952 N N . ARG A 1 261 ? 20.681 6.499 17.236 1.00 54.88 261 ARG A N 1
ATOM 1953 C CA . ARG A 1 261 ? 21.529 5.473 16.606 1.00 54.88 261 ARG A CA 1
ATOM 1954 C C . ARG A 1 261 ? 22.008 4.416 17.609 1.00 54.88 261 ARG A C 1
ATOM 1956 O O . ARG A 1 261 ? 22.603 3.428 17.184 1.00 54.88 261 ARG A O 1
ATOM 1963 N N . ARG A 1 262 ? 21.775 4.639 18.910 1.00 56.19 262 ARG A N 1
ATOM 1964 C CA . ARG A 1 262 ? 22.039 3.735 20.040 1.00 56.19 262 ARG A CA 1
ATOM 1965 C C . ARG A 1 262 ? 20.918 2.709 20.262 1.00 56.19 262 ARG A C 1
ATOM 1967 O O . ARG A 1 262 ? 21.142 1.742 20.982 1.00 56.19 262 ARG A O 1
ATOM 1974 N N . ILE A 1 263 ? 19.768 2.861 19.592 1.00 56.00 263 ILE A N 1
ATOM 1975 C CA . ILE A 1 263 ? 18.721 1.834 19.441 1.00 56.00 263 ILE A CA 1
ATOM 1976 C C . ILE A 1 263 ? 19.197 0.847 18.357 1.00 56.00 263 ILE A C 1
ATOM 1978 O O . ILE A 1 263 ? 18.676 0.781 17.249 1.00 56.00 263 ILE A O 1
ATOM 1982 N N . ARG A 1 264 ? 20.298 0.144 18.638 1.00 54.19 264 ARG A N 1
ATOM 1983 C CA . ARG A 1 264 ? 20.890 -0.899 17.787 1.00 54.19 264 ARG A CA 1
ATOM 1984 C C . ARG A 1 264 ? 21.090 -2.175 18.608 1.00 54.19 264 ARG A C 1
ATOM 1986 O O . ARG A 1 264 ? 21.195 -2.083 19.836 1.00 54.19 264 ARG A O 1
ATOM 1993 N N . PRO A 1 265 ? 21.233 -3.340 17.954 1.00 53.81 265 PRO A N 1
ATOM 1994 C CA . PRO A 1 265 ? 21.716 -4.546 18.605 1.00 53.81 265 PRO A CA 1
ATOM 1995 C C . PRO A 1 265 ? 22.988 -4.292 19.405 1.00 53.81 265 PRO A C 1
ATOM 1997 O O . PRO A 1 265 ? 23.987 -3.820 18.861 1.00 53.81 265 PRO A O 1
ATOM 2000 N N . GLY A 1 266 ? 23.008 -4.698 20.670 1.00 52.38 266 GLY A N 1
ATOM 2001 C CA . GLY A 1 266 ? 24.278 -5.046 21.302 1.00 52.38 266 GLY A CA 1
ATOM 2002 C C . GLY A 1 266 ? 24.767 -6.401 20.783 1.00 52.38 266 GLY A C 1
ATOM 2003 O O . GLY A 1 266 ? 23.956 -7.292 20.512 1.00 52.38 266 GLY A O 1
ATOM 2004 N N . PHE A 1 267 ? 26.078 -6.618 20.719 1.00 57.22 267 PHE A N 1
ATOM 2005 C CA . PHE A 1 267 ? 26.641 -7.963 20.546 1.00 57.22 267 PHE A CA 1
ATOM 2006 C C . PHE A 1 267 ? 26.429 -8.821 21.814 1.00 57.22 267 PHE A C 1
ATOM 2008 O O . PHE A 1 267 ? 26.200 -8.292 22.903 1.00 57.22 267 PHE A O 1
ATOM 2015 N N . GLY A 1 268 ? 26.453 -10.153 21.694 1.00 57.88 268 GLY A N 1
ATOM 2016 C CA . GLY A 1 268 ? 26.421 -11.065 22.851 1.00 57.88 268 GLY A CA 1
ATOM 2017 C C . GLY A 1 268 ? 25.070 -11.227 23.567 1.00 57.88 268 GLY A C 1
ATOM 2018 O O . GLY A 1 268 ? 25.060 -11.495 24.762 1.00 57.88 268 GLY A O 1
ATOM 2019 N N . HIS A 1 269 ? 23.926 -11.063 22.887 1.00 62.94 269 HIS A N 1
ATOM 2020 C CA . HIS A 1 269 ? 22.597 -11.270 23.501 1.00 62.94 269 HIS A CA 1
ATOM 2021 C C . HIS A 1 269 ? 22.397 -12.707 24.026 1.00 62.94 269 HIS A C 1
ATOM 2023 O O . HIS A 1 269 ? 21.784 -12.890 25.069 1.00 62.94 269 HIS A O 1
ATOM 2029 N N . GLY A 1 270 ? 22.988 -13.713 23.367 1.00 65.12 270 GLY A N 1
ATOM 2030 C CA . GLY A 1 270 ? 23.002 -15.103 23.843 1.00 65.12 270 GLY A CA 1
ATOM 2031 C C . GLY A 1 270 ? 23.875 -15.355 25.082 1.00 65.12 270 GLY A C 1
ATOM 2032 O O . GLY A 1 270 ? 23.924 -16.481 25.561 1.00 65.12 270 GLY A O 1
ATOM 2033 N N . LEU A 1 271 ? 24.574 -14.330 25.589 1.00 71.94 271 LEU A N 1
ATOM 2034 C CA . LEU A 1 271 ? 25.384 -14.381 26.813 1.00 71.94 271 LEU A CA 1
ATOM 2035 C C . LEU A 1 271 ? 24.706 -13.667 28.001 1.00 71.94 271 LEU A C 1
ATOM 2037 O O . LEU A 1 271 ? 25.280 -13.618 29.091 1.00 71.94 271 LEU A O 1
ATOM 2041 N N . LEU A 1 272 ? 23.517 -13.082 27.798 1.00 80.62 272 LEU A N 1
ATOM 2042 C CA . LEU A 1 272 ? 22.724 -12.514 28.887 1.00 80.62 272 LEU A CA 1
ATOM 2043 C C . LEU A 1 272 ? 22.233 -13.615 29.830 1.00 80.62 272 LEU A C 1
ATOM 2045 O O . LEU A 1 272 ? 21.996 -14.753 29.430 1.00 80.62 272 LEU A O 1
ATOM 2049 N N . ASP A 1 273 ? 22.041 -13.234 31.087 1.00 86.50 273 ASP A N 1
ATOM 2050 C CA . ASP A 1 273 ? 21.284 -14.008 32.058 1.00 86.50 273 ASP A CA 1
ATOM 2051 C C . ASP A 1 273 ? 19.916 -14.397 31.453 1.00 86.50 273 ASP A C 1
ATOM 2053 O O . ASP A 1 273 ? 19.206 -13.508 30.968 1.00 86.50 273 ASP A O 1
ATOM 2057 N N . PRO A 1 274 ? 19.540 -15.690 31.420 1.00 85.44 274 PRO A N 1
ATOM 2058 C CA . PRO A 1 274 ? 18.329 -16.133 30.730 1.00 85.44 274 PRO A CA 1
ATOM 2059 C C . PRO A 1 274 ? 17.052 -15.471 31.250 1.00 85.44 274 PRO A C 1
ATOM 2061 O O . PRO A 1 274 ? 16.169 -15.148 30.460 1.00 85.44 274 PRO A O 1
ATOM 2064 N N . GLU A 1 275 ? 16.963 -15.219 32.560 1.00 88.75 275 GLU A N 1
ATOM 2065 C CA . GLU A 1 275 ? 15.815 -14.516 33.140 1.00 88.75 275 GLU A CA 1
ATOM 2066 C C . GLU A 1 275 ? 15.784 -13.046 32.697 1.00 88.75 275 GLU A C 1
ATOM 2068 O O . GLU A 1 275 ? 14.716 -12.496 32.425 1.00 88.75 275 GLU A O 1
ATOM 2073 N N . LEU A 1 276 ? 16.954 -12.415 32.559 1.00 89.06 276 LEU A N 1
ATOM 2074 C CA . LEU A 1 276 ? 17.062 -11.040 32.079 1.00 89.06 276 LEU A CA 1
ATOM 2075 C C . LEU A 1 276 ? 16.698 -10.943 30.589 1.00 89.06 276 LEU A C 1
ATOM 2077 O O . LEU A 1 276 ? 16.010 -10.010 30.182 1.00 89.06 276 LEU A O 1
ATOM 2081 N N . ALA A 1 277 ? 17.110 -11.922 29.781 1.00 85.19 277 ALA A N 1
ATOM 2082 C CA . ALA A 1 277 ? 16.807 -11.963 28.354 1.00 85.19 277 ALA A CA 1
ATOM 2083 C C . ALA A 1 277 ? 15.300 -12.086 28.060 1.00 85.19 277 ALA A C 1
ATOM 2085 O O . ALA A 1 277 ? 14.828 -11.572 27.048 1.00 85.19 277 ALA A O 1
ATOM 2086 N N . VAL A 1 278 ? 14.538 -12.726 28.952 1.00 84.44 278 VAL A N 1
ATOM 2087 C CA . VAL A 1 278 ? 13.074 -12.840 28.840 1.00 84.44 278 VAL A CA 1
ATOM 2088 C C . VAL A 1 278 ? 12.363 -11.548 29.250 1.00 84.44 278 VAL A C 1
ATOM 2090 O O . VAL A 1 278 ? 11.332 -11.214 28.671 1.00 84.44 278 VAL A O 1
ATOM 2093 N N . ALA A 1 279 ? 12.896 -10.810 30.228 1.00 85.69 279 ALA A N 1
ATOM 2094 C CA . ALA A 1 279 ? 12.238 -9.619 30.766 1.00 85.69 279 ALA A CA 1
ATOM 2095 C C . ALA A 1 279 ? 12.361 -8.386 29.850 1.00 85.69 279 ALA A C 1
ATOM 2097 O O . ALA A 1 279 ? 11.381 -7.672 29.637 1.00 85.69 279 ALA A O 1
ATOM 2098 N N . LEU A 1 280 ? 13.549 -8.140 29.285 1.00 88.44 280 LEU A N 1
ATOM 2099 C CA . LEU A 1 280 ? 13.853 -6.898 28.557 1.00 88.44 280 LEU A CA 1
ATOM 2100 C C . LEU A 1 280 ? 12.946 -6.607 27.338 1.00 88.44 280 LEU A C 1
ATOM 2102 O O . LEU A 1 280 ? 12.559 -5.448 27.187 1.00 88.44 280 LEU A O 1
ATOM 2106 N N . PRO A 1 281 ? 12.511 -7.593 26.522 1.00 86.75 281 PRO A N 1
ATOM 2107 C CA . PRO A 1 281 ? 11.609 -7.351 25.387 1.00 86.75 281 PRO A CA 1
ATOM 2108 C C . PRO A 1 281 ? 10.277 -6.666 25.747 1.00 86.75 281 PRO A C 1
ATOM 2110 O O . PRO A 1 281 ? 9.696 -5.967 24.913 1.00 86.75 281 PRO A O 1
ATOM 2113 N N . ALA A 1 282 ? 9.790 -6.850 26.980 1.00 85.81 282 ALA A N 1
ATOM 2114 C CA . ALA A 1 282 ? 8.541 -6.261 27.465 1.00 85.81 282 ALA A CA 1
ATOM 2115 C C . ALA A 1 282 ? 8.706 -4.849 28.067 1.00 85.81 282 ALA A C 1
ATOM 2117 O O . ALA A 1 282 ? 7.704 -4.192 28.357 1.00 85.81 282 ALA A O 1
ATOM 2118 N N . MET A 1 283 ? 9.945 -4.389 28.251 1.00 90.69 283 MET A N 1
ATOM 2119 C CA . MET A 1 283 ? 10.310 -3.097 28.844 1.00 90.69 283 MET A CA 1
ATOM 2120 C C . MET A 1 283 ? 10.561 -2.035 27.755 1.00 90.69 283 MET A C 1
ATOM 2122 O O . MET A 1 283 ? 10.336 -2.307 26.582 1.00 90.69 283 MET A O 1
ATOM 2126 N N . THR A 1 284 ? 10.997 -0.817 28.097 1.00 88.44 284 THR A N 1
ATOM 2127 C CA . THR A 1 284 ? 11.316 0.243 27.117 1.00 88.44 284 THR A CA 1
ATOM 2128 C C . THR A 1 284 ? 12.566 1.042 27.481 1.00 88.44 284 THR A C 1
ATOM 2130 O O . THR A 1 284 ? 12.887 1.216 28.650 1.00 88.44 284 THR A O 1
ATOM 2133 N N . VAL A 1 285 ? 13.273 1.562 26.479 1.00 86.75 285 VAL A N 1
ATOM 2134 C CA . VAL A 1 285 ? 14.399 2.503 26.649 1.00 86.75 285 VAL A CA 1
ATOM 2135 C C . VAL A 1 285 ? 14.015 3.959 26.337 1.00 86.75 285 VAL A C 1
ATOM 2137 O O . VAL A 1 285 ? 14.855 4.856 26.457 1.00 86.75 285 VAL A O 1
ATOM 2140 N N . LEU A 1 286 ? 12.765 4.197 25.922 1.00 86.75 286 LEU A N 1
ATOM 2141 C CA . LEU A 1 286 ? 12.241 5.497 25.495 1.00 86.75 286 LEU A CA 1
ATOM 2142 C C . LEU A 1 286 ? 11.479 6.211 26.624 1.00 86.75 286 LEU A C 1
ATOM 2144 O O . LEU A 1 286 ? 10.912 5.537 27.485 1.00 86.75 286 LEU A O 1
ATOM 2148 N N . PRO A 1 287 ? 11.461 7.558 26.633 1.00 88.00 287 PRO A N 1
ATOM 2149 C CA . PRO A 1 287 ? 10.755 8.323 27.657 1.00 88.00 287 PRO A CA 1
ATOM 2150 C C . PRO A 1 287 ? 9.223 8.201 27.523 1.00 88.00 287 PRO A C 1
ATOM 2152 O O . PRO A 1 287 ? 8.732 8.059 26.399 1.00 88.00 287 PRO A O 1
ATOM 2155 N N . PRO A 1 288 ? 8.467 8.307 28.636 1.00 89.38 288 PRO A N 1
ATOM 2156 C CA . PRO A 1 288 ? 7.007 8.421 28.607 1.00 89.38 288 PRO A CA 1
ATOM 2157 C C . PRO A 1 288 ? 6.558 9.749 27.982 1.00 89.38 288 PRO A C 1
ATOM 2159 O O . PRO A 1 288 ? 7.309 10.729 27.962 1.00 89.38 288 PRO A O 1
ATOM 2162 N N . GLU A 1 289 ? 5.309 9.812 27.523 1.00 88.12 289 GLU A N 1
ATOM 2163 C CA . GLU A 1 289 ? 4.719 11.046 27.004 1.00 88.12 289 GLU A CA 1
ATOM 2164 C C . GLU A 1 289 ? 4.327 11.983 28.160 1.00 88.12 289 GLU A C 1
ATOM 2166 O O . GLU A 1 289 ? 3.635 11.586 29.096 1.00 88.12 289 GLU A O 1
ATOM 2171 N N . LEU A 1 290 ? 4.769 13.242 28.125 1.00 85.81 290 LEU A N 1
ATOM 2172 C CA . LEU A 1 290 ? 4.414 14.227 29.150 1.00 85.81 290 LEU A CA 1
ATOM 2173 C C . LEU A 1 290 ? 3.025 14.807 28.862 1.00 85.81 290 LEU A C 1
ATOM 2175 O O . LEU A 1 290 ? 2.809 15.375 27.790 1.00 85.81 290 LEU A O 1
ATOM 2179 N N . LEU A 1 291 ? 2.101 14.723 29.823 1.00 83.75 291 LEU A N 1
ATOM 2180 C CA . LEU A 1 291 ? 0.789 15.349 29.666 1.00 83.75 291 LEU A CA 1
ATOM 2181 C C . LEU A 1 291 ? 0.889 16.881 29.641 1.00 83.75 291 LEU A C 1
ATOM 2183 O O . LEU A 1 291 ? 1.718 17.469 30.342 1.00 83.75 291 LEU A O 1
ATOM 2187 N N . PRO A 1 292 ? 0.014 17.556 28.873 1.00 83.06 292 PRO A N 1
ATOM 2188 C CA . PRO A 1 292 ? 0.007 19.007 28.813 1.00 83.06 292 PRO A CA 1
ATOM 2189 C C . PRO A 1 292 ? -0.274 19.618 30.197 1.00 83.06 292 PRO A C 1
ATOM 2191 O O . PRO A 1 292 ? -0.970 19.018 31.018 1.00 83.06 292 PRO A O 1
ATOM 2194 N N . PRO A 1 293 ? 0.195 20.847 30.465 1.00 83.56 293 PRO A N 1
ATOM 2195 C CA . PRO A 1 293 ? -0.021 21.514 31.750 1.00 83.56 293 PRO A CA 1
ATOM 2196 C C . PRO A 1 293 ? -1.483 21.940 31.986 1.00 83.56 293 PRO A C 1
ATOM 2198 O O . PRO A 1 293 ? -1.846 22.266 33.115 1.00 83.56 293 PRO A O 1
ATOM 2201 N N . LEU A 1 294 ? -2.337 21.953 30.953 1.00 84.56 294 LEU A N 1
ATOM 2202 C CA . LEU A 1 294 ? -3.757 22.303 31.051 1.00 84.56 294 LEU A CA 1
ATOM 2203 C C . LEU A 1 294 ? -4.613 21.427 30.120 1.00 84.56 294 LEU A C 1
ATOM 2205 O O . LEU A 1 294 ? -4.360 21.359 28.921 1.00 84.56 294 LEU A O 1
ATOM 2209 N N . VAL A 1 295 ? -5.670 20.831 30.668 1.00 82.75 295 VAL A N 1
ATOM 2210 C CA . VAL A 1 295 ? -6.689 20.022 29.991 1.00 82.75 295 VAL A CA 1
ATOM 2211 C C . VAL A 1 295 ? -8.042 20.689 30.222 1.00 82.75 295 VAL A C 1
ATOM 2213 O O . VAL A 1 295 ? -8.489 20.824 31.357 1.00 82.75 295 VAL A O 1
ATOM 2216 N N . THR A 1 296 ? -8.689 21.152 29.156 1.00 76.88 296 THR A N 1
ATOM 2217 C CA . THR A 1 296 ? -9.995 21.852 29.215 1.00 76.88 296 THR A CA 1
ATOM 2218 C C . THR A 1 296 ? -11.093 21.151 28.420 1.00 76.88 296 THR A C 1
ATOM 2220 O O . THR A 1 296 ? -12.237 21.593 28.412 1.00 76.88 296 THR A O 1
ATOM 2223 N N . GLN A 1 297 ? -10.750 20.037 27.776 1.00 71.81 297 GLN A N 1
ATOM 2224 C CA . GLN A 1 297 ? -11.651 19.166 27.031 1.00 71.81 297 GLN A CA 1
ATOM 2225 C C . GLN A 1 297 ? -11.415 17.720 27.460 1.00 71.81 297 GLN A C 1
ATOM 2227 O O . GLN A 1 297 ? -10.351 17.407 27.998 1.00 71.81 297 GLN A O 1
ATOM 2232 N N . THR A 1 298 ? -12.400 16.850 27.230 1.00 76.62 298 THR A N 1
ATOM 2233 C CA . THR A 1 298 ? -12.270 15.419 27.519 1.00 76.62 298 THR A CA 1
ATOM 2234 C C . THR A 1 298 ? -11.024 14.846 26.840 1.00 76.62 298 THR A C 1
ATOM 2236 O O . THR A 1 298 ? -10.857 14.981 25.632 1.00 76.62 298 THR A O 1
ATOM 2239 N N . LEU A 1 299 ? -10.148 14.223 27.626 1.00 79.25 299 LEU A N 1
ATOM 2240 C CA . LEU A 1 299 ? -8.871 13.665 27.194 1.00 79.25 299 LEU A CA 1
ATOM 2241 C C . LEU A 1 299 ? -8.931 12.144 27.312 1.00 79.25 299 LEU A C 1
ATOM 2243 O O . LEU A 1 299 ? -9.101 11.621 28.410 1.00 79.25 299 LEU A O 1
ATOM 2247 N N . TYR A 1 300 ? -8.787 11.435 26.197 1.00 81.31 300 TYR A N 1
ATOM 2248 C CA . TYR A 1 300 ? -8.756 9.974 26.175 1.00 81.31 300 TYR A CA 1
ATOM 2249 C C . TYR A 1 300 ? -7.309 9.479 26.069 1.00 81.31 300 TYR A C 1
ATOM 2251 O O . TYR A 1 300 ? -6.623 9.780 25.095 1.00 81.31 300 TYR A O 1
ATOM 2259 N N . LEU A 1 301 ? -6.833 8.754 27.081 1.00 81.50 301 LEU A N 1
ATOM 2260 C CA . LEU A 1 301 ? -5.453 8.276 27.189 1.00 81.50 301 LEU A CA 1
ATOM 2261 C C . LEU A 1 301 ? -5.370 6.784 26.852 1.00 81.50 301 LEU A C 1
ATOM 2263 O O . LEU A 1 301 ? -5.939 5.945 27.555 1.00 81.50 301 LEU A O 1
ATOM 2267 N N . THR A 1 302 ? -4.628 6.449 25.798 1.00 85.81 302 THR A N 1
ATOM 2268 C CA . THR A 1 302 ? -4.433 5.078 25.289 1.00 85.81 302 THR A CA 1
ATOM 2269 C C . THR A 1 302 ? -3.000 4.600 25.513 1.00 85.81 302 THR A C 1
ATOM 2271 O O . THR A 1 302 ? -2.119 5.441 25.645 1.00 85.81 302 THR A O 1
ATOM 2274 N N . PRO A 1 303 ? -2.699 3.293 25.455 1.00 83.31 303 PRO A N 1
ATOM 2275 C CA . PRO A 1 303 ? -1.312 2.834 25.511 1.00 83.31 303 PRO A CA 1
ATOM 2276 C C . PRO A 1 303 ? -0.442 3.499 24.425 1.00 83.31 303 PRO A C 1
ATOM 2278 O O . PRO A 1 303 ? -0.843 3.568 23.260 1.00 83.31 303 PRO A O 1
ATOM 2281 N N . ARG A 1 304 ? 0.738 4.005 24.801 1.00 82.94 304 ARG A N 1
ATOM 2282 C CA . ARG A 1 304 ? 1.675 4.761 23.942 1.00 82.94 304 ARG A CA 1
ATOM 2283 C C . ARG A 1 304 ? 3.126 4.316 24.067 1.00 82.94 304 ARG A C 1
ATOM 2285 O O . ARG A 1 304 ? 3.881 4.481 23.111 1.00 82.94 304 ARG A O 1
ATOM 2292 N N . ALA A 1 305 ? 3.530 3.754 25.202 1.00 82.25 305 ALA A N 1
ATOM 2293 C CA . ALA A 1 305 ? 4.902 3.343 25.436 1.00 82.25 305 ALA A CA 1
ATOM 2294 C C . ALA A 1 305 ? 5.300 2.222 24.468 1.00 82.25 305 ALA A C 1
ATOM 2296 O O . ALA A 1 305 ? 4.771 1.105 24.499 1.00 82.25 305 ALA A O 1
ATOM 2297 N N . ILE A 1 306 ? 6.270 2.512 23.603 1.00 80.75 306 ILE A N 1
ATOM 2298 C CA . ILE A 1 306 ? 6.800 1.529 22.660 1.00 80.75 306 ILE A CA 1
ATOM 2299 C C . ILE A 1 306 ? 7.748 0.602 23.424 1.00 80.75 306 ILE A C 1
ATOM 2301 O O . ILE A 1 306 ? 8.784 1.033 23.935 1.00 80.75 306 ILE A O 1
ATOM 2305 N N . ARG A 1 307 ? 7.379 -0.679 23.512 1.00 84.00 307 ARG A N 1
ATOM 2306 C CA . ARG A 1 307 ? 8.197 -1.732 24.134 1.00 84.00 307 ARG A CA 1
ATOM 2307 C C . ARG A 1 307 ? 9.409 -2.068 23.267 1.00 84.00 307 ARG A C 1
ATOM 2309 O O . ARG A 1 307 ? 9.356 -1.905 22.052 1.00 84.00 307 ARG A O 1
ATOM 2316 N N . ASP A 1 308 ? 10.457 -2.615 23.870 1.00 78.56 308 ASP A N 1
ATOM 2317 C CA . ASP A 1 308 ? 11.725 -2.942 23.215 1.00 78.56 308 ASP A CA 1
ATOM 2318 C C . ASP A 1 308 ? 11.527 -3.878 22.016 1.00 78.56 308 ASP A C 1
ATOM 2320 O O . ASP A 1 308 ? 12.047 -3.633 20.929 1.00 78.56 308 ASP A O 1
ATOM 2324 N N . GLN A 1 309 ? 10.653 -4.879 22.166 1.00 74.62 309 GLN A N 1
ATOM 2325 C CA . GLN A 1 309 ? 10.279 -5.791 21.080 1.00 74.62 309 GLN A CA 1
ATOM 2326 C C . GLN A 1 309 ? 9.550 -5.115 19.906 1.00 74.62 309 GLN A C 1
ATOM 2328 O O . GLN A 1 309 ? 9.496 -5.675 18.815 1.00 74.62 309 GLN A O 1
ATOM 2333 N N . ALA A 1 310 ? 8.950 -3.947 20.124 1.00 69.00 310 ALA A N 1
ATOM 2334 C CA . ALA A 1 310 ? 8.205 -3.206 19.113 1.00 69.00 310 ALA A CA 1
ATOM 2335 C C . ALA A 1 310 ? 9.051 -2.112 18.444 1.00 69.00 310 ALA A C 1
ATOM 2337 O O . ALA A 1 310 ? 8.570 -1.486 17.504 1.00 69.00 310 ALA A O 1
ATOM 2338 N N . LEU A 1 311 ? 10.291 -1.883 18.898 1.00 63.25 311 LEU A N 1
ATOM 2339 C CA . LEU A 1 311 ? 11.227 -0.958 18.261 1.00 63.25 311 LEU A CA 1
ATOM 2340 C C . LEU A 1 311 ? 11.854 -1.637 17.028 1.00 63.25 311 LEU A C 1
ATOM 2342 O O . LEU A 1 311 ? 12.646 -2.571 17.191 1.00 63.25 311 LEU A O 1
ATOM 2346 N N . PRO A 1 312 ? 11.520 -1.203 15.795 1.00 51.94 312 PRO A N 1
ATOM 2347 C CA . PRO A 1 312 ? 12.014 -1.847 14.587 1.00 51.94 312 PRO A CA 1
ATOM 2348 C C . PRO A 1 312 ? 13.515 -1.605 14.401 1.00 51.94 312 PRO A C 1
ATOM 2350 O O . PRO A 1 312 ? 14.029 -0.516 14.657 1.00 51.94 312 PRO A O 1
ATOM 2353 N N . GLU A 1 313 ? 14.224 -2.625 13.917 1.00 47.50 313 GLU A N 1
ATOM 2354 C CA . GLU A 1 313 ? 15.636 -2.528 13.549 1.00 47.50 313 GLU A CA 1
ATOM 2355 C C . GLU A 1 313 ? 15.857 -2.422 12.043 1.00 47.50 313 GLU A C 1
ATOM 2357 O O . GLU A 1 313 ? 15.145 -3.014 11.231 1.00 47.50 313 GLU A O 1
ATOM 2362 N N . ALA A 1 314 ? 16.978 -1.800 11.681 1.00 37.41 314 ALA A N 1
ATOM 2363 C CA . ALA A 1 314 ? 17.643 -2.048 10.413 1.00 37.41 314 ALA A CA 1
ATOM 2364 C C . ALA A 1 314 ? 18.311 -3.443 10.433 1.00 37.41 314 ALA A C 1
ATOM 2366 O O . ALA A 1 314 ? 19.503 -3.538 10.717 1.00 37.41 314 ALA A O 1
ATOM 2367 N N . GLY A 1 315 ? 17.571 -4.525 10.145 1.00 37.91 315 GLY A N 1
ATOM 2368 C CA . GLY A 1 315 ? 18.188 -5.856 9.969 1.00 37.91 315 GLY A CA 1
ATOM 2369 C C . GLY A 1 315 ? 17.374 -7.111 10.308 1.00 37.91 315 GLY A C 1
ATOM 2370 O O . GLY A 1 315 ? 17.881 -8.201 10.068 1.00 37.91 315 GLY A O 1
ATOM 2371 N N . GLY A 1 316 ? 16.145 -7.005 10.824 1.00 39.75 316 GLY A N 1
ATOM 2372 C CA . GLY A 1 316 ? 15.187 -8.129 10.852 1.00 39.75 316 GLY A CA 1
ATOM 2373 C C . GLY A 1 316 ? 15.407 -9.246 11.888 1.00 39.75 316 GLY A C 1
ATOM 2374 O O . GLY A 1 316 ? 14.600 -10.166 11.953 1.00 39.75 316 GLY A O 1
ATOM 2375 N N . ILE A 1 317 ? 16.424 -9.170 12.747 1.00 38.66 317 ILE A N 1
ATOM 2376 C CA . ILE A 1 317 ? 16.486 -9.949 13.998 1.00 38.66 317 ILE A CA 1
ATOM 2377 C C . ILE A 1 317 ? 16.195 -8.948 15.116 1.00 38.66 317 ILE A C 1
ATOM 2379 O O . ILE A 1 317 ? 16.624 -7.809 14.998 1.00 38.66 317 ILE A O 1
ATOM 2383 N N . ASN A 1 318 ? 15.464 -9.316 16.171 1.00 50.75 318 ASN A N 1
ATOM 2384 C CA . ASN A 1 318 ? 15.151 -8.396 17.272 1.00 50.75 318 ASN A CA 1
ATOM 2385 C C . ASN A 1 318 ? 16.014 -8.699 18.514 1.00 50.75 318 ASN A C 1
ATOM 2387 O O . ASN A 1 318 ? 15.521 -9.277 19.484 1.00 50.75 318 ASN A O 1
ATOM 2391 N N . PRO A 1 319 ? 17.327 -8.408 18.506 1.00 58.41 319 PRO A N 1
ATOM 2392 C CA . PRO A 1 319 ? 18.110 -8.449 19.720 1.00 58.41 319 PRO A CA 1
ATOM 2393 C C . PRO A 1 319 ? 17.631 -7.336 20.655 1.00 58.41 319 PRO A C 1
ATOM 2395 O O . PRO A 1 319 ? 17.403 -6.194 20.251 1.00 58.41 319 PRO A O 1
ATOM 2398 N N . ILE A 1 320 ? 17.518 -7.705 21.929 1.00 72.56 320 ILE A N 1
ATOM 2399 C CA . ILE A 1 320 ? 17.340 -6.805 23.071 1.00 72.56 320 ILE A CA 1
ATOM 2400 C C . ILE A 1 320 ? 18.230 -5.570 22.876 1.00 72.56 320 ILE A C 1
ATOM 2402 O O . ILE A 1 320 ? 19.433 -5.729 22.609 1.00 72.56 320 ILE A O 1
ATOM 2406 N N . LYS A 1 321 ? 17.675 -4.357 22.967 1.00 76.81 321 LYS A N 1
ATOM 2407 C CA . LYS A 1 321 ? 18.439 -3.123 22.699 1.00 76.81 321 LYS A CA 1
ATOM 2408 C C . LYS A 1 321 ? 19.473 -2.872 23.798 1.00 76.81 321 LYS A C 1
ATOM 2410 O O . LYS A 1 321 ? 19.511 -3.563 24.814 1.00 76.81 321 LYS A O 1
ATOM 2415 N N . LEU A 1 322 ? 20.391 -1.931 23.591 1.00 78.38 322 LEU A N 1
ATOM 2416 C CA . LEU A 1 322 ? 21.322 -1.484 24.634 1.00 78.38 322 LEU A CA 1
ATOM 2417 C C . LEU A 1 322 ? 20.718 -0.326 25.431 1.00 78.38 322 LEU A C 1
ATOM 2419 O O . LEU A 1 322 ? 20.009 0.508 24.879 1.00 78.38 322 LEU A O 1
ATOM 2423 N N . GLY A 1 323 ? 21.052 -0.252 26.718 1.00 80.56 323 GLY A N 1
ATOM 2424 C CA . GLY A 1 323 ? 20.569 0.794 27.617 1.00 80.56 323 GLY A CA 1
ATOM 2425 C C . GLY A 1 323 ? 19.761 0.238 28.785 1.00 80.56 323 GLY A C 1
ATOM 2426 O O . GLY A 1 323 ? 19.408 -0.945 28.817 1.00 80.56 323 GLY A O 1
ATOM 2427 N N . PHE A 1 324 ? 19.497 1.098 29.764 1.00 89.88 324 PHE A N 1
ATOM 2428 C CA . PHE A 1 324 ? 18.668 0.773 30.910 1.00 89.88 324 PHE A CA 1
ATOM 2429 C C . PHE A 1 324 ? 17.223 0.707 30.441 1.00 89.88 324 PHE A C 1
ATOM 2431 O O . PHE A 1 324 ? 16.706 1.665 29.868 1.00 89.88 324 PHE A O 1
ATOM 2438 N N . HIS A 1 325 ? 16.608 -0.446 30.654 1.00 91.56 325 HIS A N 1
ATOM 2439 C CA . HIS A 1 325 ? 15.219 -0.670 30.318 1.00 91.56 325 HIS A CA 1
ATOM 2440 C C . HIS A 1 325 ? 14.350 -0.304 31.517 1.00 91.56 325 HIS A C 1
ATOM 2442 O O . HIS A 1 325 ? 14.567 -0.786 32.631 1.00 91.56 325 HIS A O 1
ATOM 2448 N N . HIS A 1 326 ? 13.366 0.543 31.257 1.00 91.50 326 HIS A N 1
ATOM 2449 C CA . HIS A 1 326 ? 12.325 0.983 32.169 1.00 91.50 326 HIS A CA 1
ATOM 2450 C C . HIS A 1 326 ? 11.072 0.143 31.982 1.00 91.50 326 HIS A C 1
ATOM 2452 O O . HIS A 1 326 ? 10.772 -0.322 30.880 1.00 91.50 326 HIS A O 1
ATOM 2458 N N . TRP A 1 327 ? 10.302 -0.014 33.051 1.00 88.94 327 TRP A N 1
ATOM 2459 C CA . TRP A 1 327 ? 8.941 -0.510 32.910 1.00 88.94 327 TRP A CA 1
ATOM 2460 C C . TRP A 1 327 ? 8.107 0.508 32.114 1.00 88.94 327 TRP A C 1
ATOM 2462 O O . TRP A 1 327 ? 8.248 1.707 32.361 1.00 88.94 327 TRP A O 1
ATOM 2472 N N . PRO A 1 328 ? 7.296 0.079 31.128 1.00 87.75 328 PRO A N 1
ATOM 2473 C CA . PRO A 1 328 ? 6.609 1.012 30.241 1.00 87.75 328 PRO A CA 1
ATOM 2474 C C . PRO A 1 328 ? 5.599 1.882 30.999 1.00 87.75 328 PRO A C 1
ATOM 2476 O O . PRO A 1 328 ? 4.629 1.370 31.556 1.00 87.75 328 PRO A O 1
ATOM 2479 N N . ILE A 1 329 ? 5.825 3.195 30.984 1.00 88.12 329 ILE A N 1
ATOM 2480 C CA . ILE A 1 329 ? 4.867 4.218 31.411 1.00 88.12 329 ILE A CA 1
ATOM 2481 C C . ILE A 1 329 ? 4.408 4.925 30.137 1.00 88.12 329 ILE A C 1
ATOM 2483 O O . ILE A 1 329 ? 5.244 5.419 29.382 1.00 88.12 329 ILE A O 1
ATOM 2487 N N . ASP A 1 330 ? 3.102 4.957 29.877 1.00 87.38 330 ASP A N 1
ATOM 2488 C CA . ASP A 1 330 ? 2.565 5.617 28.684 1.00 87.38 330 ASP A CA 1
ATOM 2489 C C . ASP A 1 330 ? 2.606 7.133 28.857 1.00 87.38 330 ASP A C 1
ATOM 2491 O O . ASP A 1 330 ? 3.087 7.847 27.978 1.00 87.38 330 ASP A O 1
ATOM 2495 N N . TYR A 1 331 ? 2.167 7.604 30.029 1.00 88.81 331 TYR A N 1
ATOM 2496 C CA . TYR A 1 331 ? 2.036 9.025 30.322 1.00 88.81 331 TYR A CA 1
ATOM 2497 C C . TYR A 1 331 ? 2.623 9.415 31.677 1.00 88.81 331 TYR A C 1
ATOM 2499 O O . TYR A 1 331 ? 2.357 8.777 32.698 1.00 88.81 331 TYR A O 1
ATOM 2507 N N . TRP A 1 332 ? 3.364 10.520 31.691 1.00 87.62 332 TRP A N 1
ATOM 2508 C CA . TRP A 1 332 ? 3.844 11.184 32.898 1.00 87.62 332 TRP A CA 1
ATOM 2509 C C . TRP A 1 332 ? 3.058 12.474 33.140 1.00 87.62 332 TRP A C 1
ATOM 2511 O O . TRP A 1 332 ? 2.928 13.307 32.241 1.00 87.62 332 TRP A O 1
ATOM 2521 N N . VAL A 1 333 ? 2.545 12.660 34.355 1.00 86.00 333 VAL A N 1
ATOM 2522 C CA . VAL A 1 333 ? 1.774 13.852 34.736 1.00 86.00 333 VAL A CA 1
ATOM 2523 C C . VAL A 1 333 ? 2.619 14.746 35.625 1.00 86.00 333 VAL A C 1
ATOM 2525 O O . VAL A 1 333 ? 3.018 14.346 36.719 1.00 86.00 333 VAL A O 1
ATOM 2528 N N . GLU A 1 334 ? 2.860 15.973 35.169 1.00 83.44 334 GLU A N 1
ATOM 2529 C CA . GLU A 1 334 ? 3.600 16.977 35.929 1.00 83.44 334 GLU A CA 1
ATOM 2530 C C . GLU A 1 334 ? 2.900 18.342 35.863 1.00 83.44 334 GLU A C 1
ATOM 2532 O O . GLU A 1 334 ? 3.093 19.138 34.948 1.00 83.44 334 GLU A O 1
ATOM 2537 N N . GLY A 1 335 ? 2.072 18.625 36.866 1.00 83.19 335 GLY A N 1
ATOM 2538 C CA . GLY A 1 335 ? 1.383 19.898 37.045 1.00 83.19 335 GLY A CA 1
ATOM 2539 C C . GLY A 1 335 ? 0.193 20.098 36.108 1.00 83.19 335 GLY A C 1
ATOM 2540 O O . GLY A 1 335 ? -0.170 21.242 35.831 1.00 83.19 335 GLY A O 1
ATOM 2541 N N . THR A 1 336 ? -0.422 19.018 35.619 1.00 85.94 336 THR A N 1
ATOM 2542 C CA . THR A 1 336 ? -1.539 19.084 34.669 1.00 85.94 336 THR A CA 1
ATOM 2543 C C . THR A 1 336 ? -2.822 19.551 35.345 1.00 85.94 336 THR A C 1
ATOM 2545 O O . THR A 1 336 ? -3.449 18.833 36.119 1.00 85.94 336 THR A O 1
ATOM 2548 N N . THR A 1 337 ? -3.264 20.761 35.021 1.00 88.75 337 THR A N 1
ATOM 2549 C CA . THR A 1 337 ? -4.548 21.290 35.481 1.00 88.75 337 THR A CA 1
ATOM 2550 C C . THR A 1 337 ? -5.672 20.773 34.594 1.00 88.75 337 THR A C 1
ATOM 2552 O O . THR A 1 337 ? -5.634 20.989 33.393 1.00 88.75 337 THR A O 1
ATOM 2555 N N . VAL A 1 338 ? -6.699 20.140 35.152 1.00 84.50 338 VAL A N 1
ATOM 2556 C CA . VAL A 1 338 ? -7.878 19.687 34.407 1.00 84.50 338 VAL A CA 1
ATOM 2557 C C . VAL A 1 338 ? -9.076 20.539 34.791 1.00 84.50 338 VAL A C 1
ATOM 2559 O O . VAL A 1 338 ? -9.541 20.475 35.922 1.00 84.50 338 VAL A O 1
ATOM 2562 N N . SER A 1 339 ? -9.582 21.346 33.865 1.00 84.06 339 SER A N 1
ATOM 2563 C CA . SER A 1 339 ? -10.672 22.290 34.102 1.00 84.06 339 SER A CA 1
ATOM 2564 C C . SER A 1 339 ? -11.907 21.907 33.293 1.00 84.06 339 SER A C 1
ATOM 2566 O O . SER A 1 339 ? -11.866 21.956 32.069 1.00 84.06 339 SER A O 1
ATOM 2568 N N . ASN A 1 340 ? -13.004 21.543 33.966 1.00 78.75 340 ASN A N 1
ATOM 2569 C CA . ASN A 1 340 ? -14.280 21.155 33.334 1.00 78.75 340 ASN A CA 1
ATOM 2570 C C . ASN A 1 340 ? -14.159 20.057 32.255 1.00 78.75 340 ASN A C 1
ATOM 2572 O O . ASN A 1 340 ? -14.867 20.082 31.251 1.00 78.75 340 ASN A O 1
ATOM 2576 N N . ALA A 1 341 ? -13.252 19.103 32.458 1.00 72.69 341 ALA A N 1
ATOM 2577 C CA . ALA A 1 341 ? -12.902 18.089 31.472 1.00 72.69 341 ALA A CA 1
ATOM 2578 C C . ALA A 1 341 ? -12.759 16.697 32.090 1.00 72.69 341 ALA A C 1
ATOM 2580 O O . ALA A 1 341 ? -12.325 16.551 33.233 1.00 72.69 341 ALA A O 1
ATOM 2581 N N . VAL A 1 342 ? -13.101 15.662 31.324 1.00 77.88 342 VAL A N 1
ATOM 2582 C CA . VAL A 1 342 ? -12.968 14.270 31.766 1.00 77.88 342 VAL A CA 1
ATOM 2583 C C . VAL A 1 342 ? -11.696 13.665 31.181 1.00 77.88 342 VAL A C 1
ATOM 2585 O O . VAL A 1 342 ? -11.557 13.604 29.969 1.00 77.88 342 VAL A O 1
ATOM 2588 N N . VAL A 1 343 ? -10.772 13.188 32.010 1.00 80.62 343 VAL A N 1
ATOM 2589 C CA . VAL A 1 343 ? -9.649 12.366 31.540 1.00 80.62 343 VAL A CA 1
ATOM 2590 C C . VAL A 1 343 ? -10.068 10.907 31.660 1.00 80.62 343 VAL A C 1
ATOM 2592 O O . VAL A 1 343 ? -10.317 10.435 32.765 1.00 80.62 343 VAL A O 1
ATOM 2595 N N . THR A 1 344 ? -10.175 10.196 30.544 1.00 80.94 344 THR A N 1
ATOM 2596 C CA . THR A 1 344 ? -10.525 8.772 30.532 1.00 80.94 344 THR A CA 1
ATOM 2597 C C . THR A 1 344 ? -9.299 7.949 30.168 1.00 80.94 344 THR A C 1
ATOM 2599 O O . THR A 1 344 ? -8.683 8.187 29.133 1.00 80.94 344 THR A O 1
ATOM 2602 N N . LEU A 1 345 ? -8.939 6.986 31.012 1.00 77.75 345 LEU A N 1
ATOM 2603 C CA . LEU A 1 345 ? -7.874 6.029 30.739 1.00 77.75 345 LEU A CA 1
ATOM 2604 C C . LEU A 1 345 ? -8.465 4.771 30.114 1.00 77.75 345 LEU A C 1
ATOM 2606 O O . LEU A 1 345 ? -9.280 4.089 30.747 1.00 77.75 345 LEU A O 1
ATOM 2610 N N . ALA A 1 346 ? -8.004 4.460 28.905 1.00 79.94 346 ALA A N 1
ATOM 2611 C CA . ALA A 1 346 ? -8.278 3.196 28.248 1.00 79.94 346 ALA A CA 1
ATOM 2612 C C . ALA A 1 346 ? -7.711 2.018 29.055 1.00 79.94 346 ALA A C 1
ATOM 2614 O O . ALA A 1 346 ? -6.798 2.142 29.881 1.00 79.94 346 ALA A O 1
ATOM 2615 N N . THR A 1 347 ? -8.255 0.840 28.795 1.00 75.75 347 THR A N 1
ATOM 2616 C CA . THR A 1 347 ? -7.721 -0.421 29.293 1.00 75.75 347 THR A CA 1
ATOM 2617 C C . THR A 1 347 ? -6.244 -0.585 28.908 1.00 75.75 347 THR A C 1
ATOM 2619 O O . THR A 1 347 ? -5.821 -0.270 27.799 1.00 75.75 347 THR A O 1
ATOM 2622 N N . ALA A 1 348 ? -5.447 -1.079 29.862 1.00 75.69 348 ALA A N 1
ATOM 2623 C CA . ALA A 1 348 ? -3.998 -1.276 29.747 1.00 75.69 348 ALA A CA 1
ATOM 2624 C C . ALA A 1 348 ? -3.128 -0.007 29.586 1.00 75.69 348 ALA A C 1
ATOM 2626 O O . ALA A 1 348 ? -1.928 -0.156 29.363 1.00 75.69 348 ALA A O 1
ATOM 2627 N N . THR A 1 349 ? -3.681 1.202 29.755 1.00 81.94 349 THR A N 1
ATOM 2628 C CA . THR A 1 349 ? -2.897 2.450 29.830 1.00 81.94 349 THR A CA 1
ATOM 2629 C C . THR A 1 349 ? -2.266 2.626 31.218 1.00 81.94 349 THR A C 1
ATOM 2631 O O . THR A 1 349 ? -2.966 2.588 32.233 1.00 81.94 349 THR A O 1
ATOM 2634 N N . VAL A 1 350 ? -0.956 2.870 31.269 1.00 84.31 350 VAL A N 1
ATOM 2635 C CA . VAL A 1 350 ? -0.171 3.168 32.473 1.00 84.31 350 VAL A CA 1
ATOM 2636 C C . VAL A 1 350 ? 0.132 4.663 32.537 1.00 84.31 350 VAL A C 1
ATOM 2638 O O . VAL A 1 350 ? 0.844 5.213 31.698 1.00 84.31 350 VAL A O 1
ATOM 2641 N N . LEU A 1 351 ? -0.376 5.318 33.575 1.00 84.19 351 LEU A N 1
ATOM 2642 C CA . LEU A 1 351 ? -0.138 6.729 33.860 1.00 84.19 351 LEU A CA 1
ATOM 2643 C C . LEU A 1 351 ? 0.526 6.868 35.228 1.00 84.19 351 LEU A C 1
ATOM 2645 O O . LEU A 1 351 ? 0.094 6.234 36.189 1.00 84.19 351 LEU A O 1
ATOM 2649 N N . HIS A 1 352 ? 1.555 7.709 35.314 1.00 82.88 352 HIS A N 1
ATOM 2650 C CA . HIS A 1 352 ? 2.250 7.998 36.563 1.00 82.88 352 HIS A CA 1
ATOM 2651 C C . HIS A 1 352 ? 2.209 9.498 36.874 1.00 82.88 352 HIS A C 1
ATOM 2653 O O . HIS A 1 352 ? 2.561 10.329 36.036 1.00 82.88 352 HIS A O 1
ATOM 2659 N N . GLU A 1 353 ? 1.805 9.851 38.095 1.00 80.81 353 GLU A N 1
ATOM 2660 C CA . GLU A 1 353 ? 1.759 11.237 38.568 1.00 80.81 353 GLU A CA 1
ATOM 2661 C C . GLU A 1 353 ? 3.018 11.604 39.354 1.00 80.81 353 GLU A C 1
ATOM 2663 O O . GLU A 1 353 ? 3.467 10.847 40.213 1.00 80.81 353 GLU A O 1
ATOM 2668 N N . ASN A 1 354 ? 3.578 12.786 39.093 1.00 72.81 354 ASN A N 1
ATOM 2669 C CA . ASN A 1 354 ? 4.659 13.324 39.911 1.00 72.81 354 ASN A CA 1
ATOM 2670 C C . ASN A 1 354 ? 4.115 13.691 41.312 1.00 72.81 354 ASN A C 1
ATOM 2672 O O . ASN A 1 354 ? 3.173 14.490 41.398 1.00 72.81 354 ASN A O 1
ATOM 2676 N N . PRO A 1 355 ? 4.667 13.151 42.415 1.00 66.38 355 PRO A N 1
ATOM 2677 C CA . PRO A 1 355 ? 4.228 13.469 43.773 1.00 66.38 355 PRO A CA 1
ATOM 2678 C C . PRO A 1 355 ? 4.119 14.979 44.037 1.00 66.38 355 PRO A C 1
ATOM 2680 O O . PRO A 1 355 ? 5.011 15.762 43.722 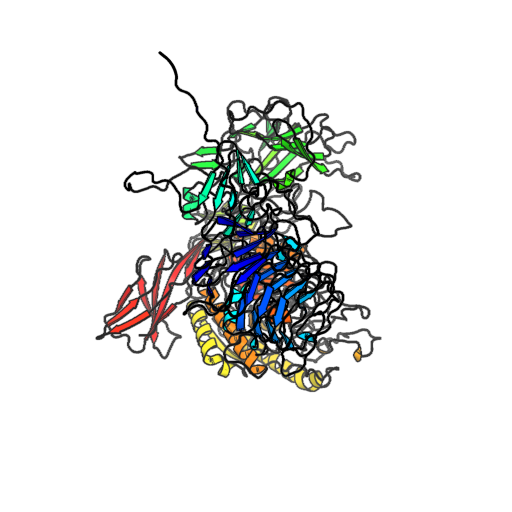1.00 66.38 355 PRO A O 1
ATOM 2683 N N . GLY A 1 356 ? 2.968 15.420 44.559 1.00 64.19 356 GLY A N 1
ATOM 2684 C CA . GLY A 1 356 ? 2.679 16.841 44.821 1.00 64.19 356 GLY A CA 1
ATOM 2685 C C . GLY A 1 356 ? 2.502 17.724 43.573 1.00 64.19 356 GLY A C 1
ATOM 2686 O O . GLY A 1 356 ? 2.153 18.899 43.697 1.00 64.19 356 GLY A O 1
ATOM 2687 N N . ARG A 1 357 ? 2.704 17.170 42.371 1.00 71.56 357 ARG A N 1
ATOM 2688 C CA . ARG A 1 357 ? 2.568 17.822 41.061 1.00 71.56 357 ARG A CA 1
ATOM 2689 C C . ARG A 1 357 ? 1.813 16.920 40.077 1.00 71.56 357 ARG A C 1
ATOM 2691 O O . ARG A 1 357 ? 2.172 16.855 38.910 1.00 71.56 357 ARG A O 1
ATOM 2698 N N . GLY A 1 358 ? 0.788 16.215 40.544 1.00 79.00 358 GLY A N 1
ATOM 2699 C CA . GLY A 1 358 ? -0.089 15.388 39.714 1.00 79.00 358 GLY A CA 1
ATOM 2700 C C . GLY A 1 358 ? -1.179 16.202 39.014 1.00 79.00 358 GLY A C 1
ATOM 2701 O O . GLY A 1 358 ? -0.975 17.370 38.661 1.00 79.00 358 GLY A O 1
ATOM 2702 N N . PHE A 1 359 ? -2.361 15.610 38.842 1.00 83.38 359 PHE A N 1
ATOM 2703 C CA . PHE A 1 359 ? -3.502 16.351 38.305 1.00 83.38 359 PHE A CA 1
ATOM 2704 C C . PHE A 1 359 ? -4.019 17.411 39.287 1.00 83.38 359 PHE A C 1
ATOM 2706 O O . PHE A 1 359 ? -4.210 17.163 40.478 1.00 83.38 359 PHE A O 1
ATOM 2713 N N . ARG A 1 360 ? -4.348 18.594 38.765 1.00 85.06 360 ARG A N 1
ATOM 2714 C CA . ARG A 1 360 ? -5.066 19.646 39.491 1.00 85.06 360 ARG A CA 1
ATOM 2715 C C . ARG A 1 360 ? -6.450 19.851 38.891 1.00 85.06 360 ARG A C 1
ATOM 2717 O O . ARG A 1 360 ? -6.594 20.520 37.875 1.00 85.06 360 ARG A O 1
ATOM 2724 N N . TRP A 1 361 ? -7.478 19.330 39.544 1.00 82.75 361 TRP A N 1
ATOM 2725 C CA . TRP A 1 361 ? -8.858 19.417 39.065 1.00 82.75 361 TRP A CA 1
ATOM 2726 C C . TRP A 1 361 ? -9.499 20.769 39.421 1.00 82.75 361 TRP A C 1
ATOM 2728 O O . TRP A 1 361 ? -9.461 21.207 40.570 1.00 82.75 361 TRP A O 1
ATOM 2738 N N . LEU A 1 362 ? -10.087 21.438 38.430 1.00 75.56 362 LEU A N 1
ATOM 2739 C CA . LEU A 1 362 ? -10.847 22.680 38.545 1.00 75.56 362 LEU A CA 1
ATOM 2740 C C . LEU A 1 362 ? -12.248 22.476 37.944 1.00 75.56 362 LEU A C 1
ATOM 2742 O O . LEU A 1 362 ? -12.412 21.890 36.873 1.00 75.56 362 LEU A O 1
ATOM 2746 N N . GLY A 1 363 ? -13.280 22.977 38.623 1.00 70.56 363 GLY A N 1
ATOM 2747 C CA . GLY A 1 363 ? -14.663 22.835 38.160 1.00 70.56 363 GLY A CA 1
ATOM 2748 C C . GLY A 1 363 ? -15.137 21.374 38.122 1.00 70.56 363 GLY A C 1
ATOM 2749 O O . GLY A 1 363 ? -14.906 20.628 39.066 1.00 70.56 363 GLY A O 1
ATOM 2750 N N . SER A 1 364 ? -15.814 20.972 37.043 1.00 70.44 364 SER A N 1
ATOM 2751 C CA . SER A 1 364 ? -16.441 19.642 36.878 1.00 70.44 364 SER A CA 1
ATOM 2752 C C . SER A 1 364 ? -15.508 18.536 36.354 1.00 70.44 364 SER A C 1
ATOM 2754 O O . SER A 1 364 ? -15.979 17.502 35.880 1.00 70.44 364 SER A O 1
ATOM 2756 N N . GLY A 1 365 ? -14.187 18.737 36.396 1.00 71.50 365 GLY A N 1
ATOM 2757 C CA . GLY A 1 365 ? -13.249 17.756 35.852 1.00 71.50 365 GLY A CA 1
ATOM 2758 C C . GLY A 1 365 ? -13.232 16.425 36.622 1.00 71.50 365 GLY A C 1
ATOM 2759 O O . GLY A 1 365 ? -13.389 16.417 37.841 1.00 71.50 365 GLY A O 1
ATOM 2760 N N . SER A 1 366 ? -13.036 15.298 35.924 1.00 74.38 366 SER A N 1
ATOM 2761 C CA . SER A 1 366 ? -12.927 13.963 36.551 1.00 74.38 366 SER A CA 1
ATOM 2762 C C . SER A 1 366 ? -11.946 13.029 35.831 1.00 74.38 366 SER A C 1
ATOM 2764 O O . SER A 1 366 ? -11.823 13.100 34.611 1.00 74.38 366 SER A O 1
ATOM 2766 N N . LEU A 1 367 ? -11.270 12.148 36.578 1.00 76.25 367 LEU A N 1
ATOM 2767 C CA . LEU A 1 367 ? -10.485 11.023 36.053 1.00 76.25 367 LEU A CA 1
ATOM 2768 C C . LEU A 1 367 ? -11.373 9.778 36.032 1.00 76.25 367 LEU A C 1
ATOM 2770 O O . LEU A 1 367 ? -12.010 9.485 37.043 1.00 76.25 367 LEU A O 1
ATOM 2774 N N . ARG A 1 368 ? -11.433 9.052 34.915 1.00 75.31 368 ARG A N 1
ATOM 2775 C CA . ARG A 1 368 ? -12.239 7.832 34.780 1.00 75.31 368 ARG A CA 1
ATOM 2776 C C . ARG A 1 368 ? -11.422 6.711 34.173 1.00 75.31 368 ARG A C 1
ATOM 2778 O O . ARG A 1 368 ? -10.657 6.927 33.238 1.00 75.31 368 ARG A O 1
ATOM 2785 N N . ARG A 1 369 ? -11.623 5.495 34.666 1.00 63.78 369 ARG A N 1
ATOM 2786 C CA . ARG A 1 369 ? -11.191 4.287 33.963 1.00 63.78 369 ARG A CA 1
ATOM 2787 C C . ARG A 1 369 ? -12.287 3.877 32.985 1.00 63.78 369 ARG A C 1
ATOM 2789 O O . ARG A 1 369 ? -13.460 3.967 33.329 1.00 63.78 369 ARG A O 1
ATOM 2796 N N . GLU A 1 370 ? -11.917 3.374 31.810 1.00 55.62 370 GLU A N 1
ATOM 2797 C CA . GLU A 1 370 ? -12.852 2.881 30.780 1.00 55.62 370 GLU A CA 1
ATOM 2798 C C . GLU A 1 370 ? -13.908 1.887 31.328 1.00 55.62 370 GLU A C 1
ATOM 2800 O O . GLU A 1 370 ? -15.017 1.805 30.810 1.00 55.62 370 GLU A O 1
ATOM 2805 N N . THR A 1 371 ? -13.616 1.184 32.431 1.00 46.38 371 THR A N 1
ATOM 2806 C CA . THR A 1 371 ? -14.533 0.238 33.096 1.00 46.38 371 THR A CA 1
ATOM 2807 C C . THR A 1 371 ? -15.539 0.867 34.075 1.00 46.38 371 THR A C 1
ATOM 2809 O O . THR A 1 371 ? -16.436 0.166 34.532 1.00 46.38 371 THR A O 1
ATOM 2812 N N . GLU A 1 372 ? -15.411 2.149 34.433 1.00 39.12 372 GLU A N 1
ATOM 2813 C CA . GLU A 1 372 ? -16.269 2.845 35.414 1.00 39.12 372 GLU A CA 1
ATOM 2814 C C . GLU A 1 372 ? -17.332 3.724 34.737 1.00 39.12 372 GLU A C 1
ATOM 2816 O O . GLU A 1 372 ? -17.411 4.940 34.928 1.00 39.12 372 GLU A O 1
ATOM 2821 N N . VAL A 1 373 ? -18.195 3.093 33.943 1.00 36.38 373 VAL A N 1
ATOM 2822 C CA . VAL A 1 373 ? -19.483 3.692 33.571 1.00 36.38 373 VAL A CA 1
ATOM 2823 C C . VAL A 1 373 ? -20.468 3.407 34.717 1.00 36.38 373 VAL A C 1
ATOM 2825 O O . VAL A 1 373 ? -20.612 2.243 35.092 1.00 36.38 373 VAL A O 1
ATOM 2828 N N . PRO A 1 374 ? -21.140 4.410 35.318 1.00 31.50 374 PRO A N 1
ATOM 2829 C CA . PRO A 1 374 ? -22.064 4.161 36.420 1.00 31.50 374 PRO A CA 1
ATOM 2830 C C . PRO A 1 374 ? -23.258 3.317 35.960 1.00 31.50 374 PRO A C 1
ATOM 2832 O O . PRO A 1 374 ? -23.886 3.601 34.938 1.00 31.50 374 PRO A O 1
ATOM 2835 N N . GLU A 1 375 ? -23.576 2.294 36.757 1.00 31.39 375 GLU A N 1
ATOM 2836 C CA . GLU A 1 375 ? -24.784 1.482 36.637 1.00 31.39 375 GLU A CA 1
ATOM 2837 C C . GLU A 1 375 ? -26.029 2.383 36.622 1.00 31.39 375 GLU A C 1
ATOM 2839 O O . GLU A 1 375 ? -26.395 2.977 37.636 1.00 31.39 375 GLU A O 1
ATOM 2844 N N . SER A 1 376 ? -26.727 2.452 35.485 1.00 30.75 376 SER A N 1
ATOM 2845 C CA . SER A 1 376 ? -28.138 2.836 35.482 1.00 30.75 376 SER A CA 1
ATOM 2846 C C . SER A 1 376 ? -28.979 1.568 35.381 1.00 30.75 376 SER A C 1
ATOM 2848 O O . SER A 1 376 ? -28.942 0.826 34.396 1.00 30.75 376 SER A O 1
ATOM 2850 N N . THR A 1 377 ? -29.704 1.302 36.458 1.00 28.28 377 THR A N 1
ATOM 2851 C CA . THR A 1 377 ? -30.674 0.229 36.623 1.00 28.28 377 THR A CA 1
ATOM 2852 C C . THR A 1 377 ? -31.892 0.473 35.732 1.00 28.28 377 THR A C 1
ATOM 2854 O O . THR A 1 377 ? -32.894 1.050 36.143 1.00 28.28 377 THR A O 1
ATOM 2857 N N . ALA A 1 378 ? -31.840 -0.021 34.498 1.00 29.16 378 ALA A N 1
ATOM 2858 C CA . ALA A 1 378 ? -33.033 -0.313 33.713 1.00 29.16 378 ALA A CA 1
ATOM 2859 C C . ALA A 1 378 ? -32.854 -1.670 33.022 1.00 29.16 378 ALA A C 1
ATOM 2861 O O . ALA A 1 378 ? -31.995 -1.853 32.163 1.00 29.16 378 ALA A O 1
ATOM 2862 N N . THR A 1 379 ? -33.658 -2.644 33.446 1.00 25.98 379 THR A N 1
ATOM 2863 C CA . THR A 1 379 ? -33.715 -4.006 32.905 1.00 25.98 379 THR A CA 1
ATOM 2864 C C . THR A 1 379 ? -33.950 -4.015 31.386 1.00 25.98 379 THR A C 1
ATOM 2866 O O . THR A 1 379 ? -34.586 -3.107 30.843 1.00 25.98 379 THR A O 1
ATOM 2869 N N . PRO A 1 380 ? -33.451 -5.054 30.686 1.00 30.36 380 PRO A N 1
ATOM 2870 C CA . PRO A 1 380 ? -33.180 -5.017 29.258 1.00 30.36 380 PRO A CA 1
ATOM 2871 C C . PRO A 1 380 ? -34.480 -5.000 28.461 1.00 30.36 380 PRO A C 1
ATOM 2873 O O . PRO A 1 380 ? -35.142 -6.023 28.268 1.00 30.36 380 PRO A O 1
ATOM 2876 N N . LYS A 1 381 ? -34.832 -3.823 27.946 1.00 23.94 381 LYS A N 1
ATOM 2877 C CA . LYS A 1 381 ? -35.754 -3.721 26.822 1.00 23.94 381 LYS A CA 1
ATOM 2878 C C . LYS A 1 381 ? -34.938 -3.793 25.544 1.00 23.94 381 LYS A C 1
ATOM 2880 O O . LYS A 1 381 ? -34.023 -3.012 25.317 1.00 23.94 381 LYS A O 1
ATOM 2885 N N . LYS A 1 382 ? -35.301 -4.762 24.708 1.00 25.78 382 LYS A N 1
ATOM 2886 C CA . LYS A 1 382 ? -34.998 -4.773 23.279 1.00 25.78 382 LYS A CA 1
ATOM 2887 C C . LYS A 1 382 ? -35.008 -3.352 22.700 1.00 25.78 382 LYS A C 1
ATOM 2889 O O . LYS A 1 382 ? -36.043 -2.696 22.799 1.00 25.78 382 LYS A O 1
ATOM 2894 N N . ARG A 1 383 ? -33.969 -3.089 21.894 1.00 30.72 383 ARG A N 1
ATOM 2895 C CA . ARG A 1 383 ? -33.983 -2.248 20.680 1.00 30.72 383 ARG A CA 1
ATOM 2896 C C . ARG A 1 383 ? -34.055 -0.730 20.954 1.00 30.72 383 ARG A C 1
ATOM 2898 O O . ARG A 1 383 ? -34.540 -0.353 22.011 1.00 30.72 383 ARG A O 1
ATOM 2905 N N . PRO A 1 384 ? -33.650 0.143 20.008 1.00 28.23 384 PRO A N 1
ATOM 2906 C CA . PRO A 1 384 ? -33.495 -0.147 18.580 1.00 28.23 384 PRO A CA 1
ATOM 2907 C C . PRO A 1 384 ? -32.262 0.493 17.899 1.00 28.23 384 PRO A C 1
ATOM 2909 O O . PRO A 1 384 ? -31.708 1.470 18.378 1.00 28.23 384 PRO A O 1
ATOM 2912 N N . VAL A 1 385 ? -31.902 0.014 16.708 1.00 46.19 385 VAL A N 1
ATOM 2913 C CA . VAL A 1 385 ? -31.527 0.975 15.657 1.00 46.19 385 VAL A CA 1
ATOM 2914 C C . VAL A 1 385 ? -32.879 1.497 15.153 1.00 46.19 385 VAL A C 1
ATOM 2916 O O . VAL A 1 385 ? -33.689 0.672 14.715 1.00 46.19 385 VAL A O 1
ATOM 2919 N N . PRO A 1 386 ? -33.250 2.768 15.411 1.00 35.44 386 PRO A N 1
ATOM 2920 C CA . PRO A 1 386 ? -32.899 3.828 14.473 1.00 35.44 386 PRO A CA 1
ATOM 2921 C C . PRO A 1 386 ? -32.713 5.211 15.128 1.00 35.44 386 PRO A C 1
ATOM 2923 O O . PRO A 1 386 ? -33.653 5.806 15.655 1.00 35.44 386 PRO A O 1
ATOM 2926 N N . GLY A 1 387 ? -31.527 5.787 14.971 1.00 45.06 387 GLY A N 1
ATOM 2927 C CA . GLY A 1 387 ? -31.407 7.225 14.783 1.00 45.06 387 GLY A CA 1
ATOM 2928 C C . GLY A 1 387 ? -31.451 7.472 13.283 1.00 45.06 387 GLY A C 1
ATOM 2929 O O . GLY A 1 387 ? -30.602 6.976 12.554 1.00 45.06 387 GLY A O 1
ATOM 2930 N N . ARG A 1 388 ? -32.464 8.191 12.798 1.00 42.16 388 ARG A N 1
ATOM 2931 C CA . ARG A 1 388 ? -32.331 8.893 11.515 1.00 42.16 388 ARG A CA 1
ATOM 2932 C C . ARG A 1 388 ? -31.451 10.142 11.668 1.00 42.16 388 ARG A C 1
ATOM 2934 O O . ARG A 1 388 ? -31.160 10.752 10.650 1.00 42.16 388 ARG A O 1
ATOM 2941 N N . GLY A 1 389 ? -31.108 10.496 12.913 1.00 52.72 389 GLY A N 1
ATOM 2942 C CA . GLY A 1 389 ? -30.174 11.550 13.283 1.00 52.72 389 GLY A CA 1
ATOM 2943 C C . GLY A 1 389 ? -28.734 11.145 13.014 1.00 52.72 389 GLY A C 1
ATOM 2944 O O . GLY A 1 389 ? -28.445 9.958 12.914 1.00 52.72 389 GLY A O 1
ATOM 2945 N N . ASP A 1 390 ? -27.915 12.169 12.869 1.00 58.75 390 ASP A N 1
ATOM 2946 C CA . ASP A 1 390 ? -26.493 12.178 12.545 1.00 58.75 390 ASP A CA 1
ATOM 2947 C C . ASP A 1 390 ? -25.797 12.762 13.783 1.00 58.75 390 ASP A C 1
ATOM 2949 O O . ASP A 1 390 ? -25.920 13.965 14.052 1.00 58.75 390 ASP A O 1
ATOM 2953 N N . ARG A 1 391 ? -25.277 11.889 14.656 1.00 58.38 391 ARG A N 1
ATOM 2954 C CA . ARG A 1 391 ? -24.880 12.253 16.026 1.00 58.38 391 ARG A CA 1
ATOM 2955 C C . ARG A 1 391 ? -23.493 12.876 16.104 1.00 58.38 391 ARG A C 1
ATOM 2957 O O . ARG A 1 391 ? -23.276 13.733 16.964 1.00 58.38 391 ARG A O 1
ATOM 2964 N N . ASP A 1 392 ? -22.594 12.499 15.210 1.00 58.00 392 ASP A N 1
ATOM 2965 C CA . ASP A 1 392 ? -21.262 13.085 15.073 1.00 58.00 392 ASP A CA 1
ATOM 2966 C C . ASP A 1 392 ? -21.220 14.255 14.065 1.00 58.00 392 ASP A C 1
ATOM 2968 O O . ASP A 1 392 ? -20.240 15.012 14.015 1.00 58.00 392 ASP A O 1
ATOM 2972 N N . GLY A 1 393 ? -22.323 14.474 13.343 1.00 53.19 393 GLY A N 1
ATOM 2973 C CA . GLY A 1 393 ? -22.532 15.582 12.424 1.00 53.19 393 GLY A CA 1
ATOM 2974 C C . GLY A 1 393 ? -21.822 15.387 11.088 1.00 53.19 393 GLY A C 1
ATOM 2975 O O . GLY A 1 393 ? -21.574 16.387 10.408 1.00 53.19 393 GLY A O 1
ATOM 2976 N N . ASP A 1 394 ? -21.440 14.157 10.737 1.00 57.16 394 ASP A N 1
ATOM 2977 C CA . ASP A 1 394 ? -20.644 13.790 9.566 1.00 57.16 394 ASP A CA 1
ATOM 2978 C C . ASP A 1 394 ? -21.450 13.762 8.242 1.00 57.16 394 ASP A C 1
ATOM 2980 O O . ASP A 1 394 ? -20.876 13.737 7.143 1.00 57.16 394 ASP A O 1
ATOM 2984 N N . GLY A 1 395 ? -22.776 13.861 8.351 1.00 55.78 395 GLY A N 1
ATOM 2985 C CA . GLY A 1 395 ? -23.751 13.812 7.267 1.00 55.78 395 GLY A CA 1
ATOM 2986 C C . GLY A 1 395 ? -24.396 12.453 7.016 1.00 55.78 395 GLY A C 1
ATOM 2987 O O . GLY A 1 395 ? -25.173 12.327 6.058 1.00 55.78 395 GLY A O 1
ATOM 2988 N N . ARG A 1 396 ? -24.121 11.444 7.841 1.00 57.78 396 ARG A N 1
ATOM 2989 C CA . ARG A 1 396 ? -24.724 10.114 7.810 1.00 57.78 396 ARG A CA 1
ATOM 2990 C C . ARG A 1 396 ? -25.546 9.914 9.071 1.00 57.78 396 ARG A C 1
ATOM 2992 O O . ARG A 1 396 ? -25.240 10.388 10.146 1.00 57.78 396 ARG A O 1
ATOM 2999 N N . SER A 1 397 ? -26.675 9.228 8.925 1.00 62.25 397 SER A N 1
ATOM 3000 C CA . SER A 1 397 ? -27.443 8.864 10.111 1.00 62.25 397 SER A CA 1
ATOM 3001 C C . SER A 1 397 ? -26.716 7.759 10.867 1.00 62.25 397 SER A C 1
ATOM 3003 O O . SER A 1 397 ? -26.247 6.829 10.206 1.00 62.25 397 SER A O 1
ATOM 3005 N N . ASP A 1 398 ? -26.827 7.736 12.191 1.00 60.12 398 ASP A N 1
ATOM 3006 C CA . ASP A 1 398 ? -26.261 6.688 13.042 1.00 60.12 398 ASP A CA 1
ATOM 3007 C C . ASP A 1 398 ? -26.640 5.269 12.558 1.00 60.12 398 ASP A C 1
ATOM 3009 O O . ASP A 1 398 ? -25.891 4.304 12.694 1.00 60.12 398 ASP A O 1
ATOM 3013 N N . LEU A 1 399 ? -27.840 5.120 11.974 1.00 55.50 399 LEU A N 1
ATOM 3014 C CA . LEU A 1 399 ? -28.315 3.872 11.365 1.00 55.50 399 LEU A CA 1
ATOM 3015 C C . LEU A 1 399 ? -27.506 3.461 10.123 1.00 55.50 399 LEU A C 1
ATOM 3017 O O . LEU A 1 399 ? -27.276 2.275 9.917 1.00 55.50 399 LEU A O 1
ATOM 3021 N N . ALA A 1 400 ? -27.127 4.410 9.275 1.00 56.31 400 ALA A N 1
ATOM 3022 C CA . ALA A 1 400 ? -26.365 4.147 8.058 1.00 56.31 400 ALA A CA 1
ATOM 3023 C C . ALA A 1 400 ? -24.917 3.771 8.387 1.00 56.31 400 ALA A C 1
ATOM 3025 O O . ALA A 1 400 ? -24.379 2.855 7.780 1.00 56.31 400 ALA A O 1
ATOM 3026 N N . GLU A 1 401 ? -24.318 4.427 9.374 1.00 60.50 401 GLU A N 1
ATOM 3027 C CA . GLU A 1 401 ? -22.957 4.127 9.825 1.00 60.50 401 GLU A CA 1
ATOM 3028 C C . GLU A 1 401 ? -22.880 2.773 10.524 1.00 60.50 401 GLU A C 1
ATOM 3030 O O . GLU A 1 401 ? -22.034 1.942 10.204 1.00 60.50 401 GLU A O 1
ATOM 3035 N N . PHE A 1 402 ? -23.868 2.478 11.370 1.00 51.19 402 PHE A N 1
ATOM 3036 C CA . PHE A 1 402 ? -24.012 1.161 11.975 1.00 51.19 402 PHE A CA 1
ATOM 3037 C C . PHE A 1 402 ? -24.152 0.033 10.934 1.00 51.19 402 PHE A C 1
ATOM 3039 O O . PHE A 1 402 ? -23.637 -1.065 11.149 1.00 51.19 402 PHE A O 1
ATOM 3046 N N . LEU A 1 403 ? -24.852 0.274 9.817 1.00 47.69 403 LEU A N 1
ATOM 3047 C CA . LEU A 1 403 ? -24.992 -0.703 8.727 1.00 47.69 403 LEU A CA 1
ATOM 3048 C C . LEU A 1 403 ? -23.699 -0.880 7.918 1.00 47.69 403 LEU A C 1
ATOM 3050 O O . LEU A 1 403 ? -23.425 -1.992 7.470 1.00 47.69 403 LEU A O 1
ATOM 3054 N N . ASP A 1 404 ? -22.911 0.183 7.772 1.00 51.16 404 ASP A N 1
ATOM 3055 C CA . ASP A 1 404 ? -21.645 0.180 7.032 1.00 51.16 404 ASP A CA 1
ATOM 3056 C C . ASP A 1 404 ? -20.441 -0.235 7.902 1.00 51.16 404 ASP A C 1
ATOM 3058 O O . ASP A 1 404 ? -19.324 -0.367 7.402 1.00 51.16 404 ASP A O 1
ATOM 3062 N N . GLY A 1 405 ? -20.654 -0.472 9.202 1.00 46.62 405 GLY A N 1
ATOM 3063 C CA . GLY A 1 405 ? -19.596 -0.817 10.154 1.00 46.62 405 GLY A CA 1
ATOM 3064 C C . GLY A 1 405 ? -18.664 0.352 10.488 1.00 46.62 405 GLY A C 1
ATOM 3065 O O . GLY A 1 405 ? -17.571 0.121 11.009 1.00 46.62 405 GLY A O 1
ATOM 3066 N N . THR A 1 406 ? -19.082 1.582 10.179 1.00 53.47 406 THR A N 1
ATOM 3067 C CA . THR A 1 406 ? -18.420 2.822 10.595 1.00 53.47 406 THR A CA 1
ATOM 3068 C C . THR A 1 406 ? -18.980 3.270 11.948 1.00 53.47 406 THR A C 1
ATOM 3070 O O . THR A 1 406 ? -19.996 2.753 12.415 1.00 53.47 406 THR A O 1
ATOM 3073 N N . ASP A 1 407 ? -18.261 4.147 12.639 1.00 56.38 407 ASP A N 1
ATOM 3074 C CA . ASP A 1 407 ? -18.541 4.524 14.025 1.00 56.38 407 ASP A CA 1
ATOM 3075 C C . ASP A 1 407 ? -19.452 5.766 14.080 1.00 56.38 407 ASP A C 1
ATOM 3077 O O . ASP A 1 407 ? -18.950 6.846 13.769 1.00 56.38 407 ASP A O 1
ATOM 3081 N N . PRO A 1 408 ? -20.724 5.636 14.532 1.00 56.62 408 PRO A N 1
ATOM 3082 C CA . PRO A 1 408 ? -21.710 6.726 14.587 1.00 56.62 408 PRO A CA 1
ATOM 3083 C C . PRO A 1 408 ? -21.379 7.903 15.511 1.00 56.62 408 PRO A C 1
ATOM 3085 O O . PRO A 1 408 ? -22.171 8.833 15.660 1.00 56.62 408 PRO A O 1
ATOM 3088 N N . GLU A 1 409 ? -20.278 7.805 16.256 1.00 56.91 409 GLU A N 1
ATOM 3089 C CA . GLU A 1 409 ? -19.806 8.838 17.181 1.00 56.91 409 GLU A CA 1
ATOM 3090 C C . GLU A 1 409 ? -18.506 9.495 16.691 1.00 56.91 409 GLU A C 1
ATOM 3092 O O . GLU A 1 409 ? -17.944 10.364 17.368 1.00 56.91 409 GLU A O 1
ATOM 3097 N N . ASN A 1 410 ? -17.990 9.074 15.535 1.00 57.78 410 ASN A N 1
ATOM 3098 C CA . ASN A 1 410 ? -16.717 9.521 15.001 1.00 57.78 410 ASN A CA 1
ATOM 3099 C C . ASN A 1 410 ? -16.887 10.069 13.588 1.00 57.78 410 ASN A C 1
ATOM 3101 O O . ASN A 1 410 ? -16.813 9.330 12.606 1.00 57.78 410 ASN A O 1
ATOM 3105 N N . ARG A 1 411 ? -16.902 11.403 13.510 1.00 53.31 411 ARG A N 1
ATOM 3106 C CA . ARG A 1 411 ? -17.086 12.168 12.268 1.00 53.31 411 ARG A CA 1
ATOM 3107 C C . ARG A 1 411 ? -16.053 11.928 11.166 1.00 53.31 411 ARG A C 1
ATOM 3109 O O . ARG A 1 411 ? -16.175 12.477 10.075 1.00 53.31 411 ARG A O 1
ATOM 3116 N N . PHE A 1 412 ? -14.983 11.194 11.474 1.00 50.94 412 PHE A N 1
ATOM 3117 C CA . PHE A 1 412 ? -13.916 10.810 10.548 1.00 50.94 412 PHE A CA 1
ATOM 3118 C C . PHE A 1 412 ? -13.965 9.322 10.172 1.00 50.94 412 PHE A C 1
ATOM 3120 O O . PHE A 1 412 ? -13.109 8.854 9.423 1.00 50.94 412 PHE A O 1
ATOM 3127 N N . SER A 1 413 ? -14.917 8.562 10.720 1.00 47.94 413 SER A N 1
ATOM 3128 C CA . SER A 1 413 ? -15.102 7.137 10.436 1.00 47.94 413 SER A CA 1
ATOM 3129 C C . SER A 1 413 ? -15.793 6.894 9.091 1.00 47.94 413 SER A C 1
ATOM 3131 O O . SER A 1 413 ? -15.685 5.804 8.526 1.00 47.94 413 SER A O 1
ATOM 3133 N N . ALA A 1 414 ? -16.470 7.914 8.561 1.00 52.38 414 ALA A N 1
ATOM 3134 C CA . ALA A 1 414 ? -17.227 7.824 7.330 1.00 52.38 414 ALA A CA 1
ATOM 3135 C C . ALA A 1 414 ? -16.411 8.076 6.059 1.00 52.38 414 ALA A C 1
ATOM 3137 O O . ALA A 1 414 ? -15.426 8.813 6.018 1.00 52.38 414 ALA A O 1
ATOM 3138 N N . GLN A 1 415 ? -16.886 7.464 4.974 1.00 54.31 415 GLN A N 1
ATOM 3139 C CA . GLN A 1 415 ? -16.343 7.621 3.627 1.00 54.31 415 GLN A CA 1
ATOM 3140 C C . GLN A 1 415 ? -16.513 9.071 3.113 1.00 54.31 415 GLN A C 1
ATOM 3142 O O . GLN A 1 415 ? -17.581 9.661 3.320 1.00 54.31 415 GLN A O 1
ATOM 3147 N N . PRO A 1 416 ? -15.519 9.632 2.394 1.00 54.19 416 PRO A N 1
ATOM 3148 C CA . PRO A 1 416 ? -15.626 10.925 1.713 1.00 54.19 416 PRO A CA 1
ATOM 3149 C C . PRO A 1 416 ? -16.913 11.057 0.880 1.00 54.19 416 PRO A C 1
ATOM 3151 O O . PRO A 1 416 ? -17.193 10.215 0.029 1.00 54.19 416 PRO A O 1
ATOM 3154 N N . ARG A 1 417 ? -17.707 12.118 1.093 1.00 57.06 417 ARG A N 1
ATOM 3155 C CA . ARG A 1 417 ? -18.968 12.336 0.359 1.00 57.06 417 ARG A CA 1
ATOM 3156 C C . ARG A 1 417 ? -19.309 13.819 0.133 1.00 57.06 417 ARG A C 1
ATOM 3158 O O . ARG A 1 417 ? -18.852 14.710 0.851 1.00 57.06 417 ARG A O 1
ATOM 3165 N N . VAL A 1 418 ? -20.144 14.084 -0.876 1.00 59.41 418 VAL A N 1
ATOM 3166 C CA . VAL A 1 418 ? -20.874 15.351 -1.069 1.00 59.41 418 VAL A CA 1
ATOM 3167 C C . VAL A 1 418 ? -22.078 15.414 -0.116 1.00 59.41 418 VAL A C 1
ATOM 3169 O O . VAL A 1 418 ? -22.930 14.527 -0.132 1.00 59.41 418 VAL A O 1
ATOM 3172 N N . LEU A 1 419 ? -22.137 16.466 0.702 1.00 67.69 419 LEU A N 1
ATOM 3173 C CA . LEU A 1 419 ? -23.199 16.747 1.676 1.00 67.69 419 LEU A CA 1
ATOM 3174 C C . LEU A 1 419 ? -24.400 17.456 1.041 1.00 67.69 419 LEU A C 1
ATOM 3176 O O . LEU A 1 419 ? -25.546 17.106 1.306 1.00 67.69 419 LEU A O 1
ATOM 3180 N N . ALA A 1 420 ? -24.135 18.449 0.191 1.00 73.81 420 ALA A N 1
ATOM 3181 C CA . ALA A 1 420 ? -25.163 19.142 -0.575 1.00 73.81 420 ALA A CA 1
ATOM 3182 C C . ALA A 1 420 ? -24.616 19.669 -1.900 1.00 73.81 420 ALA A C 1
ATOM 3184 O O . ALA A 1 420 ? -23.455 20.073 -2.011 1.00 73.81 420 ALA A O 1
ATOM 3185 N N . SER A 1 421 ? -25.501 19.708 -2.890 1.00 77.25 421 SER A N 1
ATOM 3186 C CA . SER A 1 421 ? -25.282 20.326 -4.191 1.00 77.25 421 SER A CA 1
ATOM 3187 C C . SER A 1 421 ? -26.379 21.351 -4.470 1.00 77.25 421 SER A C 1
ATOM 3189 O O . SER A 1 421 ? -27.533 21.150 -4.101 1.00 77.25 421 SER A O 1
ATOM 3191 N N . PHE A 1 422 ? -26.036 22.457 -5.116 1.00 81.38 422 PHE A N 1
ATOM 3192 C CA . PHE A 1 422 ? -26.981 23.485 -5.547 1.00 81.38 422 PHE A CA 1
ATOM 3193 C C . PHE A 1 422 ? -26.661 23.825 -6.993 1.00 81.38 422 PHE A C 1
ATOM 3195 O O . PHE A 1 422 ? -25.542 24.246 -7.260 1.00 81.38 422 PHE A O 1
ATOM 3202 N N . GLY A 1 423 ? -27.613 23.610 -7.901 1.00 71.50 423 GLY A N 1
ATOM 3203 C CA . GLY A 1 423 ? -27.491 23.976 -9.322 1.00 71.50 423 GLY A CA 1
ATOM 3204 C C . GLY A 1 423 ? -28.451 25.084 -9.764 1.00 71.50 423 GLY A C 1
ATOM 3205 O O . GLY A 1 423 ? -28.385 25.536 -10.888 1.00 71.50 423 GLY A O 1
ATOM 3206 N N . PHE A 1 424 ? -29.371 25.523 -8.893 1.00 83.44 424 PHE A N 1
ATOM 3207 C CA . PHE A 1 424 ? -30.324 26.627 -9.131 1.00 83.44 424 PHE A CA 1
ATOM 3208 C C . PHE A 1 424 ? -31.274 26.490 -10.343 1.00 83.44 424 PHE A C 1
ATOM 3210 O O . PHE A 1 424 ? -32.046 27.409 -10.634 1.00 83.44 424 PHE A O 1
ATOM 3217 N N . ASP A 1 425 ? -31.331 25.312 -10.961 1.00 67.38 425 ASP A N 1
ATOM 3218 C CA . ASP A 1 425 ? -32.112 25.025 -12.172 1.00 67.38 425 ASP A CA 1
ATOM 3219 C C . ASP A 1 425 ? -33.626 24.903 -11.966 1.00 67.38 425 ASP A C 1
ATOM 3221 O O . ASP A 1 425 ? -34.387 24.896 -12.934 1.00 67.38 425 ASP A O 1
ATOM 3225 N N . THR A 1 426 ? -34.088 24.787 -10.720 1.00 69.06 426 THR A N 1
ATOM 3226 C CA . THR A 1 426 ? -35.515 24.651 -10.395 1.00 69.06 426 THR A CA 1
ATOM 3227 C C . THR A 1 426 ? -36.101 25.982 -9.953 1.00 69.06 426 THR A C 1
ATOM 3229 O O . THR A 1 426 ? -35.415 26.772 -9.302 1.00 69.06 426 THR A O 1
ATOM 3232 N N . ASP A 1 427 ? -37.396 26.207 -10.212 1.00 70.88 427 ASP A N 1
ATOM 3233 C CA . ASP A 1 427 ? -38.123 27.444 -9.871 1.00 70.88 427 ASP A CA 1
ATOM 3234 C C . ASP A 1 427 ? -38.067 27.826 -8.381 1.00 70.88 427 ASP A C 1
ATOM 3236 O O . ASP A 1 427 ? -38.338 28.973 -8.023 1.00 70.88 427 ASP A O 1
ATOM 3240 N N . ARG A 1 428 ? -37.685 26.887 -7.508 1.00 78.12 428 ARG A N 1
ATOM 3241 C CA . ARG A 1 428 ? -37.700 27.033 -6.047 1.00 78.12 428 ARG A CA 1
ATOM 3242 C C . ARG A 1 428 ? -36.318 27.135 -5.400 1.00 78.12 428 ARG A C 1
ATOM 3244 O O . ARG A 1 428 ? -36.264 27.247 -4.180 1.00 78.12 428 ARG A O 1
ATOM 3251 N N . PHE A 1 429 ? -35.237 27.118 -6.190 1.00 86.81 429 PHE A N 1
ATOM 3252 C CA . PHE A 1 429 ? -33.853 27.104 -5.694 1.00 86.81 429 PHE A CA 1
ATOM 3253 C C . PHE A 1 429 ? -33.630 26.011 -4.633 1.00 86.81 429 PHE A C 1
ATOM 3255 O O . PHE A 1 429 ? -33.070 26.266 -3.580 1.00 86.81 429 PHE A O 1
ATOM 3262 N N . GLU A 1 430 ? -34.122 24.796 -4.860 1.00 83.88 430 GLU A N 1
ATOM 3263 C CA . GLU A 1 430 ? -33.855 23.691 -3.930 1.00 83.88 430 GLU A CA 1
ATOM 3264 C C . GLU A 1 430 ? -32.443 23.112 -4.138 1.00 83.88 430 GLU A C 1
ATOM 3266 O O . GLU A 1 430 ? -31.870 23.228 -5.226 1.00 83.88 430 GLU A O 1
ATOM 3271 N N . SER A 1 431 ? -31.871 22.479 -3.109 1.00 79.88 431 SER A N 1
ATOM 3272 C CA . SER A 1 431 ? -30.643 21.684 -3.273 1.00 79.88 431 SER A CA 1
ATOM 3273 C C . SER A 1 431 ? -30.898 20.445 -4.147 1.00 79.88 431 SER A C 1
ATOM 3275 O O . SER A 1 431 ? -32.041 20.026 -4.311 1.00 79.88 431 SER A O 1
ATOM 3277 N N . GLY A 1 432 ? -29.855 19.789 -4.664 1.00 66.38 432 GLY A N 1
ATOM 3278 C CA . GLY A 1 432 ? -29.976 18.545 -5.440 1.00 66.38 432 GLY A CA 1
ATOM 3279 C C . GLY A 1 432 ? -30.616 17.387 -4.661 1.00 66.38 432 GLY A C 1
ATOM 3280 O O . GLY A 1 432 ? -31.201 16.486 -5.253 1.00 66.38 432 GLY A O 1
ATOM 3281 N N . ASP A 1 433 ? -30.586 17.458 -3.329 1.00 68.06 433 ASP A N 1
ATOM 3282 C CA . ASP A 1 433 ? -31.275 16.539 -2.417 1.00 68.06 433 ASP A CA 1
ATOM 3283 C C . ASP A 1 433 ? -32.690 17.017 -2.009 1.00 68.06 433 ASP A C 1
ATOM 3285 O O . ASP A 1 433 ? -33.417 16.336 -1.274 1.00 68.06 433 ASP A O 1
ATOM 3289 N N . GLY A 1 434 ? -33.108 18.180 -2.516 1.00 75.19 434 GLY A N 1
ATOM 3290 C CA . GLY A 1 434 ? -34.420 18.805 -2.348 1.00 75.19 434 GLY A CA 1
ATOM 3291 C C . GLY A 1 434 ? -34.608 19.583 -1.046 1.00 75.19 434 GLY A C 1
ATOM 3292 O O . GLY A 1 434 ? -35.735 19.691 -0.558 1.00 75.19 434 GLY A O 1
ATOM 3293 N N . ALA A 1 435 ? -33.527 20.102 -0.454 1.00 81.94 435 ALA A N 1
ATOM 3294 C CA . ALA A 1 435 ? -33.622 21.039 0.662 1.00 81.94 435 ALA A CA 1
ATOM 3295 C C . ALA A 1 435 ? -34.142 22.389 0.150 1.00 81.94 435 ALA A C 1
ATOM 3297 O O . ALA A 1 435 ? -33.542 22.986 -0.743 1.00 81.94 435 ALA A O 1
ATOM 3298 N N . MET A 1 436 ? -35.242 22.877 0.722 1.00 86.19 436 MET A N 1
ATOM 3299 C CA . MET A 1 436 ? -35.827 24.165 0.343 1.00 86.19 436 MET A CA 1
ATOM 3300 C C . MET A 1 436 ? -35.125 25.328 1.061 1.00 86.19 436 MET A C 1
ATOM 3302 O O . MET A 1 436 ? -34.769 25.175 2.236 1.00 86.19 436 MET A O 1
ATOM 3306 N N . PRO A 1 437 ? -34.982 26.499 0.411 1.00 89.19 437 PRO A N 1
ATOM 3307 C CA . PRO A 1 437 ? -34.569 27.717 1.094 1.00 89.19 437 PRO A CA 1
ATOM 3308 C C . PRO A 1 437 ? -35.534 28.074 2.233 1.00 89.19 437 PRO A C 1
ATOM 3310 O O . PRO A 1 437 ? -36.749 27.880 2.137 1.00 89.19 437 PRO A O 1
ATOM 3313 N N . LEU A 1 438 ? -34.996 28.623 3.316 1.00 88.00 438 LEU A N 1
ATOM 3314 C CA . LEU A 1 438 ? -35.751 29.055 4.488 1.00 88.00 438 LEU A CA 1
ATOM 3315 C C . LEU A 1 438 ? -36.485 30.383 4.233 1.00 88.00 438 LEU A C 1
ATOM 3317 O O . LEU A 1 438 ? -36.079 31.158 3.356 1.00 88.00 438 LEU A O 1
ATOM 3321 N N . PRO A 1 439 ? -37.544 30.690 5.011 1.00 82.88 439 PRO A N 1
ATOM 3322 C CA . PRO A 1 439 ? -38.227 31.980 4.942 1.00 82.88 439 PRO A CA 1
ATOM 3323 C C . PRO A 1 439 ? -37.251 33.156 5.085 1.00 82.88 439 PRO A C 1
ATOM 3325 O O . PRO A 1 439 ? -36.377 33.138 5.946 1.00 82.88 439 PRO A O 1
ATOM 3328 N N . GLY A 1 440 ? -37.410 34.178 4.239 1.00 78.88 440 GLY A N 1
ATOM 3329 C CA . GLY A 1 440 ? -36.479 35.312 4.155 1.00 78.88 440 GLY A CA 1
ATOM 3330 C C . GLY A 1 440 ? -35.410 35.172 3.066 1.00 78.88 440 GLY A C 1
ATOM 3331 O O . GLY A 1 440 ? -34.696 36.135 2.804 1.00 78.88 440 GLY A O 1
ATOM 3332 N N . SER A 1 441 ? -35.340 34.022 2.386 1.00 89.06 441 SER A N 1
ATOM 3333 C CA . SER A 1 441 ? -34.471 33.837 1.220 1.00 89.06 441 SER A CA 1
ATOM 3334 C C . SER A 1 441 ? -34.980 34.603 -0.006 1.00 89.06 441 SER A C 1
ATOM 3336 O O . SER A 1 441 ? -36.163 34.530 -0.342 1.00 89.06 441 SER A O 1
ATOM 3338 N N . SER A 1 442 ? -34.091 35.292 -0.720 1.00 90.06 442 SER A N 1
ATOM 3339 C CA . SER A 1 442 ? -34.377 35.903 -2.019 1.00 90.06 442 SER A CA 1
ATOM 3340 C C . SER A 1 442 ? -33.136 35.946 -2.920 1.00 90.06 442 SER A C 1
ATOM 3342 O O . SER A 1 442 ? -32.038 36.221 -2.456 1.00 90.06 442 SER A O 1
ATOM 3344 N N . ALA A 1 443 ? -33.299 35.706 -4.219 1.00 92.38 443 ALA A N 1
ATOM 3345 C CA . ALA A 1 443 ? -32.261 35.890 -5.238 1.00 92.38 443 ALA A CA 1
ATOM 3346 C C . ALA A 1 443 ? -32.931 36.242 -6.575 1.00 92.38 443 ALA A C 1
ATOM 3348 O O . ALA A 1 443 ? -34.111 35.928 -6.765 1.00 92.38 443 ALA A O 1
ATOM 3349 N N . SER A 1 444 ? -32.229 36.908 -7.498 1.00 90.94 444 SER A N 1
ATOM 3350 C CA . SER A 1 444 ? -32.719 36.998 -8.880 1.00 90.94 444 SER A CA 1
ATOM 3351 C C . SER A 1 444 ? -32.481 35.667 -9.582 1.00 90.94 444 SER A C 1
ATOM 3353 O O . SER A 1 444 ? -31.430 35.055 -9.431 1.00 90.94 444 SER A O 1
ATOM 3355 N N . ARG A 1 445 ? -33.466 35.198 -10.347 1.00 87.69 445 ARG A N 1
ATOM 3356 C CA . ARG A 1 445 ? -33.251 34.082 -11.264 1.00 87.69 445 ARG A CA 1
ATOM 3357 C C . ARG A 1 445 ? -32.709 34.645 -12.555 1.00 87.69 445 ARG A C 1
ATOM 3359 O O . ARG A 1 445 ? -33.360 35.486 -13.175 1.00 87.69 445 ARG A O 1
ATOM 3366 N N . GLU A 1 446 ? -31.542 34.172 -12.947 1.00 83.94 446 GLU A N 1
ATOM 3367 C CA . GLU A 1 446 ? -30.867 34.674 -14.134 1.00 83.94 446 GLU A CA 1
ATOM 3368 C C . GLU A 1 446 ? -30.458 33.522 -15.040 1.00 83.94 446 GLU A C 1
ATOM 3370 O O . GLU A 1 446 ? -30.223 32.422 -14.548 1.00 83.94 446 GLU A O 1
ATOM 3375 N N . PRO A 1 447 ? -30.378 33.732 -16.360 1.00 69.06 447 PRO A N 1
ATOM 3376 C CA . PRO A 1 447 ? -29.825 32.721 -17.249 1.00 69.06 447 PRO A CA 1
ATOM 3377 C C . PRO A 1 447 ? -28.396 32.359 -16.826 1.00 69.06 447 PRO A C 1
ATOM 3379 O O . PRO A 1 447 ? -27.610 33.258 -16.520 1.00 69.06 447 PRO A O 1
ATOM 3382 N N . SER A 1 448 ? -28.083 31.066 -16.830 1.00 63.09 448 SER A N 1
ATOM 3383 C CA . SER A 1 448 ? -26.753 30.484 -16.588 1.00 63.09 448 SER A CA 1
ATOM 3384 C C . SER A 1 448 ? -26.368 29.557 -17.750 1.00 63.09 448 SER A C 1
ATOM 3386 O O . SER A 1 448 ? -27.199 29.312 -18.623 1.00 63.09 448 SER A O 1
ATOM 3388 N N . PHE A 1 449 ? -25.136 29.038 -17.763 1.00 49.16 449 PHE A N 1
ATOM 3389 C CA . PHE A 1 449 ? -24.629 28.086 -18.759 1.00 49.16 449 PHE A CA 1
ATOM 3390 C C . PHE A 1 449 ? -25.379 26.738 -18.767 1.00 49.16 449 PHE A C 1
ATOM 3392 O O . PHE A 1 449 ? -25.547 26.141 -19.826 1.00 49.16 449 PHE A O 1
ATOM 3399 N N . ASP A 1 450 ? -25.840 26.259 -17.602 1.00 44.50 450 ASP A N 1
ATOM 3400 C CA . ASP A 1 450 ? -26.535 24.968 -17.464 1.00 44.50 450 ASP A CA 1
ATOM 3401 C C . ASP A 1 450 ? -28.042 25.139 -17.672 1.00 44.50 450 ASP A C 1
ATOM 3403 O O . ASP A 1 450 ? -28.683 24.335 -18.351 1.00 44.50 450 ASP A O 1
ATOM 3407 N N . ARG A 1 451 ? -28.602 26.213 -17.095 1.00 60.72 451 ARG A N 1
ATOM 3408 C CA . ARG A 1 451 ? -30.027 26.568 -17.162 1.00 60.72 451 ARG A CA 1
ATOM 3409 C C . ARG A 1 451 ? -30.314 27.872 -16.415 1.00 60.72 451 ARG A C 1
ATOM 3411 O O . ARG A 1 451 ? -30.736 28.856 -17.025 1.00 60.72 451 ARG A O 1
ATOM 3418 N N . SER A 1 452 ? -30.110 27.911 -15.098 1.00 73.38 452 SER A N 1
ATOM 3419 C CA . SER A 1 452 ? -30.407 29.085 -14.260 1.00 73.38 452 SER A CA 1
ATOM 3420 C C . SER A 1 452 ? -29.365 29.296 -13.166 1.00 73.38 452 SER A C 1
ATOM 3422 O O . SER A 1 452 ? -28.873 28.349 -12.580 1.00 73.38 452 SER A O 1
ATOM 3424 N N . ALA A 1 453 ? -29.078 30.556 -12.861 1.00 84.50 453 ALA A N 1
ATOM 3425 C CA . ALA A 1 453 ? -28.242 31.004 -11.757 1.00 84.50 453 ALA A CA 1
ATOM 3426 C C . ALA A 1 453 ? -29.081 31.681 -10.678 1.00 84.50 453 ALA A C 1
ATOM 3428 O O . ALA A 1 453 ? -30.137 32.267 -10.959 1.00 84.50 453 ALA A O 1
ATOM 3429 N N . ALA A 1 454 ? -28.544 31.697 -9.460 1.00 90.62 454 ALA A N 1
ATOM 3430 C CA . ALA A 1 454 ? -28.977 32.613 -8.417 1.00 90.62 454 ALA A CA 1
ATOM 3431 C C . ALA A 1 454 ? -28.113 33.887 -8.451 1.00 90.62 454 ALA A C 1
ATOM 3433 O O . ALA A 1 454 ? -26.907 33.840 -8.212 1.00 90.62 454 ALA A O 1
ATOM 3434 N N . GLY A 1 455 ? -28.733 35.023 -8.770 1.00 91.94 455 GLY A N 1
ATOM 3435 C CA . GLY A 1 455 ? -28.116 36.346 -8.810 1.00 91.94 455 GLY A CA 1
ATOM 3436 C C . GLY A 1 455 ? -28.266 37.114 -7.494 1.00 91.94 455 GLY A C 1
ATOM 3437 O O . GLY A 1 455 ? -29.345 37.168 -6.887 1.00 91.94 455 GLY A O 1
ATOM 3438 N N . PHE A 1 456 ? -27.168 37.734 -7.070 1.00 94.81 456 PHE A N 1
ATOM 3439 C CA . PHE A 1 456 ? -27.016 38.431 -5.797 1.00 94.81 456 PHE A CA 1
ATOM 3440 C C . PHE A 1 456 ? -26.347 39.789 -6.016 1.00 94.81 456 PHE A C 1
ATOM 3442 O O . PHE A 1 456 ? -25.162 39.969 -5.765 1.00 94.81 456 PHE A O 1
ATOM 3449 N N . HIS A 1 457 ? -27.119 40.761 -6.487 1.00 91.88 457 HIS A N 1
ATOM 3450 C CA . HIS A 1 457 ? -26.651 42.070 -6.953 1.00 91.88 457 HIS A CA 1
ATOM 3451 C C . HIS A 1 457 ? -26.817 43.192 -5.915 1.00 91.88 457 HIS A C 1
ATOM 3453 O O . HIS A 1 457 ? -26.357 44.312 -6.128 1.00 91.88 457 HIS A O 1
ATOM 3459 N N . ARG A 1 458 ? -27.529 42.949 -4.806 1.00 90.75 458 ARG A N 1
ATOM 3460 C CA . ARG A 1 458 ? -27.821 43.967 -3.779 1.00 90.75 458 ARG A CA 1
ATOM 3461 C C . ARG A 1 458 ? -28.077 43.363 -2.397 1.00 90.75 458 ARG A C 1
ATOM 3463 O O . ARG A 1 458 ? -28.436 42.194 -2.279 1.00 90.75 458 ARG A O 1
ATOM 3470 N N . SER A 1 459 ? -27.937 44.194 -1.358 1.00 87.12 459 SER A N 1
ATOM 3471 C CA . SER A 1 459 ? -28.280 43.841 0.030 1.00 87.12 459 SER A CA 1
ATOM 3472 C C . SER A 1 459 ? -29.712 43.288 0.129 1.00 87.12 459 SER A C 1
ATOM 3474 O O . SER A 1 459 ? -30.616 43.729 -0.586 1.00 87.12 459 SER A O 1
ATOM 3476 N N . GLY A 1 460 ? -29.901 42.283 0.984 1.00 83.44 460 GLY A N 1
ATOM 3477 C CA . GLY A 1 460 ? -31.144 41.532 1.168 1.00 83.44 460 GLY A CA 1
ATOM 3478 C C . GLY A 1 460 ? -31.352 40.352 0.209 1.00 83.44 460 GLY A C 1
ATOM 3479 O O . GLY A 1 460 ? -32.186 39.496 0.502 1.00 83.44 460 GLY A O 1
ATOM 3480 N N . GLN A 1 461 ? -30.602 40.253 -0.899 1.00 93.88 461 GLN A N 1
ATOM 3481 C CA . GLN A 1 461 ? -30.582 39.034 -1.718 1.00 93.88 461 GLN A CA 1
ATOM 3482 C C . GLN A 1 461 ? -29.662 38.013 -1.060 1.00 93.88 461 GLN A C 1
ATOM 3484 O O . GLN A 1 461 ? -28.456 38.222 -1.028 1.00 93.88 461 GLN A O 1
ATOM 3489 N N . VAL A 1 462 ? -30.227 36.946 -0.508 1.00 92.31 462 VAL A N 1
ATOM 3490 C CA . VAL A 1 462 ? -29.537 35.867 0.198 1.00 92.31 462 VAL A CA 1
ATOM 3491 C C . VAL A 1 462 ? -30.355 34.586 0.071 1.00 92.31 462 VAL A C 1
ATOM 3493 O O . VAL A 1 462 ? -31.575 34.630 0.203 1.00 92.31 462 VAL A O 1
ATOM 3496 N N . LEU A 1 463 ? -29.723 33.436 -0.161 1.00 93.31 463 LEU A N 1
ATOM 3497 C CA . LEU A 1 463 ? -30.398 32.143 -0.014 1.00 93.31 463 LEU A CA 1
ATOM 3498 C C . LEU A 1 463 ? -29.973 31.509 1.306 1.00 93.31 463 LEU A C 1
ATOM 3500 O O . LEU A 1 463 ? -28.793 31.229 1.501 1.00 93.31 463 LEU A O 1
ATOM 3504 N N . LEU A 1 464 ? -30.929 31.308 2.210 1.00 90.88 464 LEU A N 1
ATOM 3505 C CA . LEU A 1 464 ? -30.707 30.708 3.520 1.00 90.88 464 LEU A CA 1
ATOM 3506 C C . LEU A 1 464 ? -31.109 29.240 3.474 1.00 90.88 464 LEU A C 1
ATOM 3508 O O . LEU A 1 464 ? -32.251 28.924 3.152 1.00 90.88 464 LEU A O 1
ATOM 3512 N N . TYR A 1 465 ? -30.206 28.346 3.853 1.00 90.81 465 TYR A N 1
ATOM 3513 C CA . TYR A 1 465 ? -30.497 26.918 3.963 1.00 90.81 465 TYR A CA 1
ATOM 3514 C C . TYR A 1 465 ? -30.206 26.424 5.368 1.00 90.81 465 TYR A C 1
ATOM 3516 O O . TYR A 1 465 ? -29.303 26.943 6.024 1.00 90.81 465 TYR A O 1
ATOM 3524 N N . PRO A 1 466 ? -30.923 25.398 5.842 1.00 86.94 466 PRO A N 1
ATOM 3525 C CA . PRO A 1 466 ? -30.559 24.747 7.085 1.00 86.94 466 PRO A CA 1
ATOM 3526 C C . PRO A 1 466 ? -29.216 24.009 6.935 1.00 86.94 466 PRO A C 1
ATOM 3528 O O . PRO A 1 466 ? -28.973 23.368 5.913 1.00 86.94 466 PRO A O 1
ATOM 3531 N N . LEU A 1 467 ? -28.359 24.058 7.958 1.00 81.81 467 LEU A N 1
ATOM 3532 C CA . LEU A 1 467 ? -27.164 23.211 8.073 1.00 81.81 467 LEU A CA 1
ATOM 3533 C C . LEU A 1 467 ? -27.566 21.735 8.143 1.00 81.81 467 LEU A C 1
ATOM 3535 O O . LEU A 1 467 ? -26.915 20.897 7.531 1.00 81.81 467 LEU A O 1
ATOM 3539 N N . ILE A 1 468 ? -28.670 21.439 8.838 1.00 78.06 468 ILE A N 1
ATOM 3540 C CA . ILE A 1 468 ? -29.233 20.097 9.023 1.00 78.06 468 ILE A CA 1
ATOM 3541 C C . ILE A 1 468 ? -30.751 20.159 8.832 1.00 78.06 468 ILE A C 1
ATOM 3543 O O . ILE A 1 468 ? -31.408 21.048 9.377 1.00 78.06 468 ILE A O 1
ATOM 3547 N N . TRP A 1 469 ? -31.332 19.212 8.097 1.00 75.50 469 TRP A N 1
ATOM 3548 C CA . TRP A 1 469 ? -32.767 19.172 7.810 1.00 75.50 469 TRP A CA 1
ATOM 3549 C C . TRP A 1 469 ? -33.327 17.750 7.763 1.00 75.50 469 TRP A C 1
ATOM 3551 O O . TRP A 1 469 ? -32.585 16.779 7.673 1.00 75.50 469 TRP A O 1
ATOM 3561 N N . ASN A 1 470 ? -34.656 17.628 7.831 1.00 73.19 470 ASN A N 1
ATOM 3562 C CA . ASN A 1 470 ? -35.349 16.340 7.846 1.00 73.19 470 ASN A CA 1
ATOM 3563 C C . ASN A 1 470 ? -36.273 16.190 6.632 1.00 73.19 470 ASN A C 1
ATOM 3565 O O . ASN A 1 470 ? -37.119 17.053 6.393 1.00 73.19 470 ASN A O 1
ATOM 3569 N N . ARG A 1 471 ? -36.180 15.059 5.922 1.00 66.94 471 ARG A N 1
ATOM 3570 C CA . ARG A 1 471 ? -37.116 14.676 4.847 1.00 66.94 471 ARG A CA 1
ATOM 3571 C C . ARG A 1 471 ? -37.461 13.207 4.921 1.00 66.94 471 ARG A C 1
ATOM 3573 O O . ARG A 1 471 ? -36.581 12.369 5.098 1.00 66.94 471 ARG A O 1
ATOM 3580 N N . ASP A 1 472 ? -38.749 12.897 4.824 1.00 64.75 472 ASP A N 1
ATOM 3581 C CA . ASP A 1 472 ? -39.281 11.530 4.893 1.00 64.75 472 ASP A CA 1
ATOM 3582 C C . ASP A 1 472 ? -38.856 10.768 6.157 1.00 64.75 472 ASP A C 1
ATOM 3584 O O . ASP A 1 472 ? -38.876 9.538 6.186 1.00 64.75 472 ASP A O 1
ATOM 3588 N N . GLY A 1 473 ? -38.450 11.508 7.195 1.00 55.25 473 GLY A N 1
ATOM 3589 C CA . GLY A 1 473 ? -37.895 11.025 8.453 1.00 55.25 473 GLY A CA 1
ATOM 3590 C C . GLY A 1 473 ? -36.367 10.905 8.511 1.00 55.25 473 GLY A C 1
ATOM 3591 O O . GLY A 1 473 ? -35.910 10.539 9.577 1.00 55.25 473 GLY A O 1
ATOM 3592 N N . VAL A 1 474 ? -35.589 11.143 7.435 1.00 54.78 474 VAL A N 1
ATOM 3593 C CA . VAL A 1 474 ? -34.101 11.096 7.404 1.00 54.78 474 VAL A CA 1
ATOM 3594 C C . VAL A 1 474 ? -33.534 12.464 7.744 1.00 54.78 474 VAL A C 1
ATOM 3596 O O . VAL A 1 474 ? -33.912 13.431 7.081 1.00 54.78 474 VAL A O 1
ATOM 3599 N N . THR A 1 475 ? -32.622 12.530 8.718 1.00 67.81 475 THR A N 1
ATOM 3600 C CA . THR A 1 475 ? -31.806 13.720 8.966 1.00 67.81 475 THR A CA 1
ATOM 3601 C C . THR A 1 475 ? -30.673 13.770 7.952 1.00 67.81 475 THR A C 1
ATOM 3603 O O . THR A 1 475 ? -29.988 12.779 7.717 1.00 67.81 475 THR A O 1
ATOM 3606 N N . ARG A 1 476 ? -30.527 14.916 7.297 1.00 70.44 476 ARG A N 1
ATOM 3607 C CA . ARG A 1 476 ? -29.526 15.181 6.267 1.00 70.44 476 ARG A CA 1
ATOM 3608 C C . ARG A 1 476 ? -28.760 16.441 6.637 1.00 70.44 476 ARG A C 1
ATOM 3610 O O . ARG A 1 476 ? -29.375 17.438 7.020 1.00 70.44 476 ARG A O 1
ATOM 3617 N N . THR A 1 477 ? -27.449 16.413 6.454 1.00 77.81 477 THR A N 1
ATOM 3618 C CA . THR A 1 477 ? -26.559 17.550 6.717 1.00 77.81 477 THR A CA 1
ATOM 3619 C C . THR A 1 477 ? -26.162 18.179 5.391 1.00 77.81 477 THR A C 1
ATOM 3621 O O . THR A 1 477 ? -25.604 17.508 4.533 1.00 77.81 477 THR A O 1
ATOM 3624 N N . ASN A 1 478 ? -26.464 19.465 5.205 1.00 80.00 478 ASN A N 1
ATOM 3625 C CA . ASN A 1 478 ? -26.084 20.208 4.005 1.00 80.00 478 ASN A CA 1
ATOM 3626 C C . ASN A 1 478 ? -24.643 20.732 4.088 1.00 80.00 478 ASN A C 1
ATOM 3628 O O . ASN A 1 478 ? -23.975 20.856 3.064 1.00 80.00 478 ASN A O 1
ATOM 3632 N N . PHE A 1 479 ? -24.165 21.080 5.288 1.00 81.81 479 PHE A N 1
ATOM 3633 C CA . PHE A 1 479 ? -22.841 21.670 5.473 1.00 81.81 479 PHE A CA 1
ATOM 3634 C C . PHE A 1 479 ? -22.309 21.482 6.895 1.00 81.81 479 PHE A C 1
ATOM 3636 O O . PHE A 1 479 ? -23.057 21.629 7.860 1.00 81.81 479 PHE A O 1
ATOM 3643 N N . GLN A 1 480 ? -21.001 21.248 7.019 1.00 77.06 480 GLN A N 1
ATOM 3644 C CA . GLN A 1 480 ? -20.289 21.189 8.294 1.00 77.06 480 GLN A CA 1
ATOM 3645 C C . GLN A 1 480 ? -19.354 22.391 8.447 1.00 77.06 480 GLN A C 1
ATOM 3647 O O . GLN A 1 480 ? -18.351 22.496 7.737 1.00 77.06 480 GLN A O 1
ATOM 3652 N N . PRO A 1 481 ? -19.617 23.296 9.399 1.00 67.44 481 PRO A N 1
ATOM 3653 C CA . PRO A 1 481 ? -18.689 24.375 9.691 1.00 67.44 481 PRO A CA 1
ATOM 3654 C C . PRO A 1 481 ? -17.348 23.817 10.196 1.00 67.44 481 PRO A C 1
ATOM 3656 O O . PRO A 1 481 ? -17.312 22.997 11.112 1.00 67.44 481 PRO A O 1
ATOM 3659 N N . LEU A 1 482 ? -16.237 24.299 9.627 1.00 69.19 482 LEU A N 1
ATOM 3660 C CA . LEU A 1 482 ? -14.857 24.045 10.084 1.00 69.19 482 LEU A CA 1
ATOM 3661 C C . LEU A 1 482 ? -14.286 22.631 9.859 1.00 69.19 482 LEU A C 1
ATOM 3663 O O . LEU A 1 482 ? -13.184 22.352 10.330 1.00 69.19 482 LEU A O 1
ATOM 3667 N N . HIS A 1 483 ? -14.963 21.771 9.098 1.00 71.25 483 HIS A N 1
ATOM 3668 C CA . HIS A 1 483 ? -14.349 20.575 8.519 1.00 71.25 483 HIS A CA 1
ATOM 3669 C C . HIS A 1 483 ? -15.009 20.226 7.182 1.00 71.25 483 HIS A C 1
ATOM 3671 O O . HIS A 1 483 ? -16.224 20.047 7.137 1.00 71.25 483 HIS A O 1
ATOM 3677 N N . GLY A 1 484 ? -14.222 20.136 6.111 1.00 74.00 484 GLY A N 1
ATOM 3678 C CA . GLY A 1 484 ? -14.708 19.752 4.789 1.00 74.00 484 GLY A CA 1
ATOM 3679 C C . GLY A 1 484 ? -14.152 20.619 3.666 1.00 74.00 484 GLY A C 1
ATOM 3680 O O . GLY A 1 484 ? -13.085 21.228 3.784 1.00 74.00 484 GLY A O 1
ATOM 3681 N N . SER A 1 485 ? -14.879 20.670 2.553 1.00 74.25 485 SER A N 1
ATOM 3682 C CA . SER A 1 485 ? -14.500 21.471 1.388 1.00 74.25 485 SER A CA 1
ATOM 3683 C C . SER A 1 485 ? -15.705 22.076 0.673 1.00 74.25 485 SER A C 1
ATOM 3685 O O . SER A 1 485 ? -16.833 21.582 0.756 1.00 74.25 485 SER A O 1
ATOM 3687 N N . ILE A 1 486 ? -15.447 23.180 -0.026 1.00 80.25 486 ILE A N 1
ATOM 3688 C CA . ILE A 1 486 ? -16.418 23.960 -0.796 1.00 80.25 486 ILE A CA 1
ATOM 3689 C C . ILE A 1 486 ? -15.911 24.064 -2.236 1.00 80.25 486 ILE A C 1
ATOM 3691 O O . ILE A 1 486 ? -14.746 24.394 -2.460 1.00 80.25 486 ILE A O 1
ATOM 3695 N N . ALA A 1 487 ? -16.792 23.824 -3.208 1.00 75.50 487 ALA A N 1
ATOM 3696 C CA . ALA A 1 487 ? -16.587 24.252 -4.589 1.00 75.50 487 ALA A CA 1
ATOM 3697 C C . ALA A 1 487 ? -17.731 25.171 -5.039 1.00 75.50 487 ALA A C 1
ATOM 3699 O O . ALA A 1 487 ? -18.896 24.864 -4.786 1.00 75.50 487 ALA A O 1
ATOM 3700 N N . LEU A 1 488 ? -17.392 26.292 -5.675 1.00 77.81 488 LEU A N 1
ATOM 3701 C CA . LEU A 1 488 ? -18.332 27.314 -6.141 1.00 77.81 488 LEU A CA 1
ATOM 3702 C C . LEU A 1 488 ? -18.021 27.652 -7.596 1.00 77.81 488 LEU A C 1
ATOM 3704 O O . LEU A 1 488 ? -16.870 27.954 -7.898 1.00 77.81 488 LEU A O 1
ATOM 3708 N N . ASP A 1 489 ? -19.040 27.673 -8.446 1.00 72.69 489 ASP A N 1
ATOM 3709 C CA . ASP A 1 489 ? -18.973 28.306 -9.762 1.00 72.69 489 ASP A CA 1
ATOM 3710 C C . ASP A 1 489 ? -19.643 29.679 -9.654 1.00 72.69 489 ASP A C 1
ATOM 3712 O O . ASP A 1 489 ? -20.830 29.784 -9.320 1.00 72.69 489 ASP A O 1
ATOM 3716 N N . TYR A 1 490 ? -18.840 30.727 -9.836 1.00 80.75 490 TYR A N 1
ATOM 3717 C CA . TYR A 1 490 ? -19.196 32.106 -9.528 1.00 80.75 490 TYR A CA 1
ATOM 3718 C C . TYR A 1 490 ? -18.870 33.049 -10.689 1.00 80.75 490 TYR A C 1
ATOM 3720 O O . TYR A 1 490 ? -17.730 33.116 -11.142 1.00 80.75 490 TYR A O 1
ATOM 3728 N N . SER A 1 491 ? -19.862 33.822 -11.125 1.00 81.19 491 SER A N 1
ATOM 3729 C CA . SER A 1 491 ? -19.733 34.851 -12.158 1.00 81.19 491 SER A CA 1
ATOM 3730 C C . SER A 1 491 ? -19.853 36.244 -11.527 1.00 81.19 491 SER A C 1
ATOM 3732 O O . SER A 1 491 ? -20.969 36.646 -11.172 1.00 81.19 491 SER A O 1
ATOM 3734 N N . PRO A 1 492 ? -18.751 36.987 -11.332 1.00 83.62 492 PRO A N 1
ATOM 3735 C CA . PRO A 1 492 ? -18.819 38.332 -10.769 1.00 83.62 492 PRO A CA 1
ATOM 3736 C C . PRO A 1 492 ? -19.488 39.335 -11.725 1.00 83.62 492 PRO A C 1
ATOM 3738 O O . PRO A 1 492 ? -19.374 39.237 -12.945 1.00 83.62 492 PRO A O 1
ATOM 3741 N N . ASP A 1 493 ? -20.193 40.336 -11.182 1.00 83.06 493 ASP A N 1
ATOM 3742 C CA . ASP A 1 493 ? -20.720 41.454 -11.990 1.00 83.06 493 ASP A CA 1
ATOM 3743 C C . ASP A 1 493 ? -19.617 42.401 -12.475 1.00 83.06 493 ASP A C 1
ATOM 3745 O O . ASP A 1 493 ? -19.802 43.147 -13.438 1.00 83.06 493 ASP A O 1
ATOM 3749 N N . TRP A 1 494 ? -18.479 42.376 -11.788 1.00 74.31 494 TRP A N 1
ATOM 3750 C CA . TRP A 1 494 ? -17.225 43.007 -12.179 1.00 74.31 494 TRP A CA 1
ATOM 3751 C C . TRP A 1 494 ? -16.329 41.949 -12.846 1.00 74.31 494 TRP A C 1
ATOM 3753 O O . TRP A 1 494 ? -16.568 40.774 -12.630 1.00 74.31 494 TRP A O 1
ATOM 3763 N N . PHE A 1 495 ? -15.292 42.333 -13.603 1.00 71.44 495 PHE A N 1
ATOM 3764 C CA . PHE A 1 495 ? -14.390 41.437 -14.369 1.00 71.44 495 PHE A CA 1
ATOM 3765 C C . PHE A 1 495 ? -14.809 41.198 -15.839 1.00 71.44 495 PHE A C 1
ATOM 3767 O O . PHE A 1 495 ? -15.002 40.070 -16.293 1.00 71.44 495 PHE A O 1
ATOM 3774 N N . HIS A 1 496 ? -14.882 42.296 -16.601 1.00 64.00 496 HIS A N 1
ATOM 3775 C CA . HIS A 1 496 ? -15.133 42.340 -18.055 1.00 64.00 496 HIS A CA 1
ATOM 3776 C C . HIS A 1 496 ? -13.878 42.731 -18.860 1.00 64.00 496 HIS A C 1
ATOM 3778 O O . HIS A 1 496 ? -13.968 43.130 -20.020 1.00 64.00 496 HIS A O 1
ATOM 3784 N N . GLY A 1 497 ? -12.694 42.653 -18.243 1.00 54.91 497 GLY A N 1
ATOM 3785 C CA . GLY A 1 497 ? -11.411 42.949 -18.890 1.00 54.91 497 GLY A CA 1
ATOM 3786 C C . GLY A 1 497 ? -10.977 44.419 -18.837 1.00 54.91 497 GLY A C 1
ATOM 3787 O O . GLY A 1 497 ? -10.081 44.809 -19.587 1.00 54.91 497 GLY A O 1
ATOM 3788 N N . ALA A 1 498 ? -11.567 45.249 -17.965 1.00 57.88 498 ALA A N 1
ATOM 3789 C CA . ALA A 1 498 ? -11.113 46.624 -17.744 1.00 57.88 498 ALA A CA 1
ATOM 3790 C C . ALA A 1 498 ? -10.140 46.717 -16.552 1.00 57.88 498 ALA A C 1
ATOM 3792 O O . ALA A 1 498 ? -10.299 46.055 -15.529 1.00 57.88 498 ALA A O 1
ATOM 3793 N N . THR A 1 499 ? -9.137 47.601 -16.633 1.00 54.94 499 THR A N 1
ATOM 3794 C CA . THR A 1 499 ? -8.076 47.754 -15.609 1.00 54.94 499 THR A CA 1
ATOM 3795 C C . THR A 1 499 ? -8.571 48.198 -14.226 1.00 54.94 499 THR A C 1
ATOM 3797 O O . THR A 1 499 ? -7.797 48.177 -13.267 1.00 54.94 499 THR A O 1
ATOM 3800 N N . ASN A 1 500 ? -9.841 48.597 -14.119 1.00 60.81 500 ASN A N 1
ATOM 3801 C CA . ASN A 1 500 ? -10.448 49.187 -12.927 1.00 60.81 500 ASN A CA 1
ATOM 3802 C C . ASN A 1 500 ? -11.605 48.333 -12.371 1.00 60.81 500 ASN A C 1
ATOM 3804 O O . ASN A 1 500 ? -12.365 48.824 -11.538 1.00 60.81 500 ASN A O 1
ATOM 3808 N N . ASP A 1 501 ? -11.758 47.089 -12.833 1.00 76.25 501 ASP A N 1
ATOM 3809 C CA . ASP A 1 501 ? -12.830 46.196 -12.391 1.00 76.25 501 ASP A CA 1
ATOM 3810 C C . ASP A 1 501 ? -12.607 45.745 -10.943 1.00 76.25 501 ASP A C 1
ATOM 3812 O O . ASP A 1 501 ? -11.708 44.955 -10.650 1.00 76.25 501 ASP A O 1
ATOM 3816 N N . ALA A 1 502 ? -13.438 46.250 -10.034 1.00 82.12 502 ALA A N 1
ATOM 3817 C CA . ALA A 1 502 ? -13.443 45.879 -8.626 1.00 82.12 502 ALA A CA 1
ATOM 3818 C C . ALA A 1 502 ? -14.868 45.991 -8.055 1.00 82.12 502 ALA A C 1
ATOM 3820 O O . ALA A 1 502 ? -15.626 46.864 -8.483 1.00 82.12 502 ALA A O 1
ATOM 3821 N N . PRO A 1 503 ? -15.227 45.168 -7.056 1.00 86.88 503 PRO A N 1
ATOM 3822 C CA . PRO A 1 503 ? -16.533 45.235 -6.410 1.00 86.88 503 PRO A CA 1
ATOM 3823 C C . PRO A 1 503 ? -16.684 46.464 -5.500 1.00 86.88 503 PRO A C 1
ATOM 3825 O O . PRO A 1 503 ? -17.799 46.850 -5.162 1.00 86.88 503 PRO A O 1
ATOM 3828 N N . GLY A 1 504 ? -15.576 47.082 -5.068 1.00 86.06 504 GLY A N 1
ATOM 3829 C CA . GLY A 1 504 ? -15.568 48.275 -4.211 1.00 86.06 504 GLY A CA 1
ATOM 3830 C C . GLY A 1 504 ? -15.935 48.018 -2.742 1.00 86.06 504 GLY A C 1
ATOM 3831 O O . GLY A 1 504 ? -15.720 48.889 -1.901 1.00 86.06 504 GLY A O 1
ATOM 3832 N N . ALA A 1 505 ? -16.436 46.826 -2.419 1.00 87.75 505 ALA A N 1
ATOM 3833 C CA . ALA A 1 505 ? -16.724 46.335 -1.077 1.00 87.75 505 ALA A CA 1
ATOM 3834 C C . ALA A 1 505 ? -16.494 44.815 -1.008 1.00 87.75 505 ALA A C 1
ATOM 3836 O O . ALA A 1 505 ? -16.494 44.137 -2.037 1.00 87.75 505 ALA A O 1
ATOM 3837 N N . ASP A 1 506 ? -16.299 44.283 0.200 1.00 87.31 506 ASP A N 1
ATOM 3838 C CA . ASP A 1 506 ? -16.136 42.842 0.397 1.00 87.31 506 ASP A CA 1
ATOM 3839 C C . ASP A 1 506 ? -17.417 42.094 0.002 1.00 87.31 506 ASP A C 1
ATOM 3841 O O . ASP A 1 506 ? -18.515 42.404 0.472 1.00 87.31 506 ASP A O 1
ATOM 3845 N N . CYS A 1 507 ? -17.257 41.084 -0.846 1.00 92.50 507 CYS A N 1
ATOM 3846 C CA . CYS A 1 507 ? -18.343 40.280 -1.393 1.00 92.50 507 CYS A CA 1
ATOM 3847 C C . CYS A 1 507 ? -18.382 38.919 -0.706 1.00 92.50 507 CYS A C 1
ATOM 3849 O O . CYS A 1 507 ? -17.384 38.199 -0.717 1.00 92.50 507 CYS A O 1
ATOM 3851 N N . VAL A 1 508 ? -19.514 38.535 -0.115 1.00 93.81 508 VAL A N 1
ATOM 3852 C CA . VAL A 1 508 ? -19.631 37.254 0.602 1.00 93.81 508 VAL A CA 1
ATOM 3853 C C . VAL A 1 508 ? -20.337 36.228 -0.274 1.00 93.81 508 VAL A C 1
ATOM 3855 O O . VAL A 1 508 ? -21.499 36.398 -0.633 1.00 93.81 508 VAL A O 1
ATOM 3858 N N . LEU A 1 509 ? -19.628 35.146 -0.601 1.00 93.88 509 LEU A N 1
ATOM 3859 C CA . LEU A 1 509 ? -20.146 34.057 -1.433 1.00 93.88 509 LEU A CA 1
ATOM 3860 C C . LEU A 1 509 ? -20.894 33.013 -0.597 1.00 93.88 509 LEU A C 1
ATOM 3862 O O . LEU A 1 509 ? -21.919 32.488 -1.029 1.00 93.88 509 LEU A O 1
ATOM 3866 N N . LEU A 1 510 ? -20.379 32.720 0.599 1.00 93.69 510 LEU A N 1
ATOM 3867 C CA . LEU A 1 510 ? -20.953 31.767 1.546 1.00 93.69 510 LEU A CA 1
ATOM 3868 C C . LEU A 1 510 ? -20.594 32.180 2.975 1.00 93.69 510 LEU A C 1
ATOM 3870 O O . LEU A 1 510 ? -19.438 32.506 3.257 1.00 93.69 510 LEU A O 1
ATOM 3874 N N . GLU A 1 511 ? -21.558 32.124 3.894 1.00 90.25 511 GLU A N 1
ATOM 3875 C CA . GLU A 1 511 ? -21.300 32.340 5.320 1.00 90.25 511 GLU A CA 1
ATOM 3876 C C . GLU A 1 511 ? -22.096 31.393 6.223 1.00 90.25 511 GLU A C 1
ATOM 3878 O O . GLU A 1 511 ? -23.267 31.095 5.991 1.00 90.25 511 GLU A O 1
ATOM 3883 N N . THR A 1 512 ? -21.448 30.934 7.294 1.00 85.81 512 THR A N 1
ATOM 3884 C CA . THR A 1 512 ? -22.040 30.115 8.356 1.00 85.81 512 THR A CA 1
ATOM 3885 C C . THR A 1 512 ? -21.664 30.686 9.723 1.00 85.81 512 THR A C 1
ATOM 3887 O O . THR A 1 512 ? -20.720 31.476 9.832 1.00 85.81 512 THR A O 1
ATOM 3890 N N . PRO A 1 513 ? -22.315 30.245 10.814 1.00 76.88 513 PRO A N 1
ATOM 3891 C CA . PRO A 1 513 ? -21.759 30.436 12.145 1.00 76.88 513 PRO A CA 1
ATOM 3892 C C . PRO A 1 513 ? -20.358 29.800 12.192 1.00 76.88 513 PRO A C 1
ATOM 3894 O O . PRO A 1 513 ? -20.223 28.583 12.081 1.00 76.88 513 PRO A O 1
ATOM 3897 N N . GLY A 1 514 ? -19.310 30.622 12.287 1.00 78.25 514 GLY A N 1
ATOM 3898 C CA . GLY A 1 514 ? -17.922 30.165 12.418 1.00 78.25 514 GLY A CA 1
ATOM 3899 C C . GLY A 1 514 ? -17.042 30.223 11.163 1.00 78.25 514 GLY A C 1
ATOM 3900 O O . GLY A 1 514 ? -15.819 30.220 11.315 1.00 78.25 514 GLY A O 1
ATOM 3901 N N . LEU A 1 515 ? -17.605 30.311 9.951 1.00 86.75 515 LEU A N 1
ATOM 3902 C CA . LEU A 1 515 ? -16.844 30.275 8.692 1.00 86.75 515 LEU A CA 1
ATOM 3903 C C . LEU A 1 515 ? -17.414 31.249 7.648 1.00 86.75 515 LEU A C 1
ATOM 3905 O O . LEU A 1 515 ? -18.626 31.366 7.490 1.00 86.75 515 LEU A O 1
ATOM 3909 N N . ARG A 1 516 ? -16.533 31.893 6.880 1.00 89.56 516 ARG A N 1
ATOM 3910 C CA . ARG A 1 516 ? -16.878 32.743 5.737 1.00 89.56 516 ARG A CA 1
ATOM 3911 C C . ARG A 1 516 ? -15.978 32.483 4.536 1.00 89.56 516 ARG A C 1
ATOM 3913 O O . ARG A 1 516 ? -14.765 32.362 4.686 1.00 89.56 516 ARG A O 1
ATOM 3920 N N . VAL A 1 517 ? -16.584 32.512 3.352 1.00 92.06 517 VAL A N 1
ATOM 3921 C CA . VAL A 1 517 ? -15.906 32.617 2.058 1.00 92.06 517 VAL A CA 1
ATOM 3922 C C . VAL A 1 517 ? -16.272 33.951 1.413 1.00 92.06 517 VAL A C 1
ATOM 3924 O O . VAL A 1 517 ? -17.451 34.227 1.170 1.00 92.06 517 VAL A O 1
ATOM 3927 N N . SER A 1 518 ? -15.273 34.786 1.134 1.00 92.69 518 SER A N 1
ATOM 3928 C CA . SER A 1 518 ? -15.485 36.130 0.586 1.00 92.69 518 SER A CA 1
ATOM 3929 C C . SER A 1 518 ? -14.399 36.556 -0.393 1.00 92.69 518 SER A C 1
ATOM 3931 O O . SER A 1 518 ? -13.284 36.053 -0.348 1.00 92.69 518 SER A O 1
ATOM 3933 N N . ILE A 1 519 ? -14.707 37.522 -1.250 1.00 90.25 519 ILE A N 1
ATOM 3934 C CA . ILE A 1 519 ? -13.748 38.217 -2.111 1.00 90.25 519 ILE A CA 1
ATOM 3935 C C . ILE A 1 519 ? -13.558 39.625 -1.550 1.00 90.25 519 ILE A C 1
ATOM 3937 O O . ILE A 1 519 ? -14.534 40.256 -1.144 1.00 90.25 519 ILE A O 1
ATOM 3941 N N . ASP A 1 520 ? -12.318 40.108 -1.493 1.00 88.25 520 ASP A N 1
ATOM 3942 C CA . ASP A 1 520 ? -12.050 41.446 -0.959 1.00 88.25 520 ASP A CA 1
ATOM 3943 C C . ASP A 1 520 ? -12.580 42.573 -1.859 1.00 88.25 520 ASP A C 1
ATOM 3945 O O . ASP A 1 520 ? -12.827 42.390 -3.052 1.00 88.25 520 ASP A O 1
ATOM 3949 N N . ALA A 1 521 ? -12.688 43.778 -1.298 1.00 88.94 521 ALA A N 1
ATOM 3950 C CA . ALA A 1 521 ? -13.129 44.980 -2.010 1.00 88.94 521 ALA A CA 1
ATOM 3951 C C . ALA A 1 521 ? -12.340 45.308 -3.293 1.00 88.94 521 ALA A C 1
ATOM 3953 O O . ALA A 1 521 ? -12.826 46.063 -4.137 1.00 88.94 521 ALA A O 1
ATOM 3954 N N . SER A 1 522 ? -11.131 44.754 -3.456 1.00 83.94 522 SER A N 1
ATOM 3955 C CA . SER A 1 522 ? -10.326 44.927 -4.668 1.00 83.94 522 SER A CA 1
ATOM 3956 C C . SER A 1 522 ? -10.717 43.973 -5.798 1.00 83.94 522 SER A C 1
ATOM 3958 O O . SER A 1 522 ? -10.349 44.217 -6.943 1.00 83.94 522 SER A O 1
ATOM 3960 N N . GLY A 1 523 ? -11.438 42.889 -5.495 1.00 79.56 523 GLY A N 1
ATOM 3961 C CA . GLY A 1 523 ? -11.795 41.852 -6.460 1.00 79.56 523 GLY A CA 1
ATOM 3962 C C . GLY A 1 523 ? -10.630 40.937 -6.840 1.00 79.56 523 GLY A C 1
ATOM 3963 O O . GLY A 1 523 ? -10.745 40.190 -7.807 1.00 79.56 523 GLY A O 1
ATOM 3964 N N . ARG A 1 524 ? -9.500 41.007 -6.121 1.00 79.56 524 ARG A N 1
ATOM 3965 C CA . ARG A 1 524 ? -8.242 40.334 -6.499 1.00 79.56 524 ARG A CA 1
ATOM 3966 C C . ARG A 1 524 ? -7.833 39.211 -5.565 1.00 79.56 524 ARG A C 1
ATOM 3968 O O . ARG A 1 524 ? -6.896 38.483 -5.885 1.00 79.56 524 ARG A O 1
ATOM 3975 N N . ARG A 1 525 ? -8.470 39.076 -4.400 1.00 79.19 525 ARG A N 1
ATOM 3976 C CA . ARG A 1 525 ? -8.139 38.018 -3.442 1.00 79.19 525 ARG A CA 1
ATOM 3977 C C . ARG A 1 525 ? -9.384 37.334 -2.907 1.00 79.19 525 ARG A C 1
ATOM 3979 O O . ARG A 1 525 ? -10.344 37.993 -2.515 1.00 79.19 525 ARG A O 1
ATOM 3986 N N . LEU A 1 526 ? -9.311 36.011 -2.848 1.00 83.56 526 LEU A N 1
ATOM 3987 C CA . LEU A 1 526 ? -10.258 35.140 -2.173 1.00 83.56 526 LEU A CA 1
ATOM 3988 C C . LEU A 1 526 ? -9.825 34.959 -0.714 1.00 83.56 526 LEU A C 1
ATOM 3990 O O . LEU A 1 526 ? -8.657 34.673 -0.439 1.00 83.56 526 LEU A O 1
ATOM 3994 N N . ALA A 1 527 ? -10.769 35.110 0.204 1.00 83.12 527 ALA A N 1
ATOM 3995 C CA . ALA A 1 527 ? -10.614 34.914 1.636 1.00 83.12 527 ALA A CA 1
ATOM 3996 C C . ALA A 1 527 ? -11.424 33.710 2.115 1.00 83.12 527 ALA A C 1
ATOM 3998 O O . ALA A 1 527 ? -12.619 33.586 1.834 1.00 83.12 527 ALA A O 1
ATOM 3999 N N . LEU A 1 528 ? -10.765 32.873 2.912 1.00 88.50 528 LEU A N 1
ATOM 4000 C CA . LEU A 1 528 ? -11.378 31.847 3.743 1.00 88.50 528 LEU A CA 1
ATOM 4001 C C . LEU A 1 528 ? -11.149 32.228 5.208 1.00 88.50 528 LEU A C 1
ATOM 4003 O O . LEU A 1 528 ? -10.020 32.180 5.699 1.00 88.50 528 LEU A O 1
ATOM 4007 N N . THR A 1 529 ? -12.210 32.636 5.901 1.00 87.31 529 THR A N 1
ATOM 4008 C CA . THR A 1 529 ? -12.123 33.245 7.233 1.00 87.31 529 THR A CA 1
ATOM 4009 C C . THR A 1 529 ? -12.843 32.406 8.279 1.00 87.31 529 THR A C 1
ATOM 4011 O O . THR A 1 529 ? -14.041 32.151 8.167 1.00 87.31 529 THR A O 1
ATOM 4014 N N . ARG A 1 530 ? -12.135 32.038 9.351 1.00 86.06 530 ARG A N 1
ATOM 4015 C CA . ARG A 1 530 ? -12.740 31.534 10.591 1.00 86.06 530 ARG A CA 1
ATOM 4016 C C . ARG A 1 530 ? -13.137 32.717 11.461 1.00 86.06 530 ARG A C 1
ATOM 4018 O O . ARG A 1 530 ? -12.285 33.538 11.800 1.00 86.06 530 ARG A O 1
ATOM 4025 N N . ILE A 1 531 ? -14.410 32.787 11.839 1.00 79.94 531 ILE A N 1
ATOM 4026 C CA . ILE A 1 531 ? -14.972 33.884 12.636 1.00 79.94 531 ILE A CA 1
ATOM 4027 C C . ILE A 1 531 ? -15.353 33.350 14.017 1.00 79.94 531 ILE A C 1
ATOM 4029 O O . ILE A 1 531 ? -16.146 32.423 14.146 1.00 79.94 531 ILE A O 1
ATOM 4033 N N . SER A 1 532 ? -14.787 33.939 15.065 1.00 76.00 532 SER A N 1
ATOM 4034 C CA . SER A 1 532 ? -15.150 33.699 16.463 1.00 76.00 532 SER A CA 1
ATOM 4035 C C . SER A 1 532 ? -15.835 34.937 17.048 1.00 76.00 532 SER A C 1
ATOM 4037 O O . SER A 1 532 ? -15.863 35.995 16.423 1.00 76.00 532 SER A O 1
ATOM 4039 N N . GLU A 1 533 ? -16.345 34.837 18.277 1.00 69.69 533 GLU A N 1
ATOM 4040 C CA . GLU A 1 533 ? -16.914 35.983 19.005 1.00 69.69 533 GLU A CA 1
ATOM 4041 C C . GLU A 1 533 ? -15.919 37.135 19.164 1.00 69.69 533 GLU A C 1
ATOM 4043 O O . GLU A 1 533 ? -16.315 38.291 19.112 1.00 69.69 533 GLU A O 1
ATOM 4048 N N . ASN A 1 534 ? -14.631 36.818 19.338 1.00 73.94 534 ASN A N 1
ATOM 4049 C CA . ASN A 1 534 ? -13.627 37.799 19.766 1.00 73.94 534 ASN A CA 1
ATOM 4050 C C . ASN A 1 534 ? -12.476 37.988 18.768 1.00 73.94 534 ASN A C 1
ATOM 4052 O O . ASN A 1 534 ? -11.639 38.867 18.957 1.00 73.94 534 ASN A O 1
ATOM 4056 N N . PHE A 1 535 ? -12.378 37.133 17.749 1.00 83.62 535 PHE A N 1
ATOM 4057 C CA . PHE A 1 535 ? -11.293 37.183 16.773 1.00 83.62 535 PHE A CA 1
ATOM 4058 C C . PHE A 1 535 ? -11.713 36.574 15.435 1.00 83.62 535 PHE A C 1
ATOM 4060 O O . PHE A 1 535 ? -12.644 35.771 15.376 1.00 83.62 535 PHE A O 1
ATOM 4067 N N . GLN A 1 536 ? -10.989 36.925 14.379 1.00 86.25 536 GLN A N 1
ATOM 4068 C CA . GLN A 1 536 ? -11.050 36.263 13.082 1.00 86.25 536 GLN A CA 1
ATOM 4069 C C . GLN A 1 536 ? -9.658 35.779 12.660 1.00 86.25 536 GLN A C 1
ATOM 4071 O O . GLN A 1 536 ? -8.644 36.302 13.125 1.00 86.25 536 GLN A O 1
ATOM 4076 N N . GLN A 1 537 ? -9.611 34.761 11.807 1.00 85.81 537 GLN A N 1
ATOM 4077 C CA . GLN A 1 537 ? -8.387 34.246 11.191 1.00 85.81 537 GLN A CA 1
ATOM 4078 C C . GLN A 1 537 ? -8.664 34.040 9.702 1.00 85.81 537 GLN A C 1
ATOM 4080 O O . GLN A 1 537 ? -9.541 33.246 9.360 1.00 85.81 537 GLN A O 1
ATOM 4085 N N . THR A 1 538 ? -7.943 34.745 8.828 1.00 83.25 538 THR A N 1
ATOM 4086 C CA . THR A 1 538 ? -8.201 34.732 7.379 1.00 83.25 538 THR A CA 1
ATOM 4087 C C . THR A 1 538 ? -7.030 34.143 6.611 1.00 83.25 538 THR A C 1
ATOM 4089 O O . THR A 1 538 ? -5.892 34.589 6.749 1.00 83.25 538 THR A O 1
ATOM 4092 N N . LEU A 1 539 ? -7.332 33.169 5.758 1.00 79.44 539 LEU A N 1
ATOM 4093 C CA . LEU A 1 539 ? -6.429 32.667 4.735 1.00 79.44 539 LEU A CA 1
ATOM 4094 C C . LEU A 1 539 ? -6.732 33.363 3.407 1.00 79.44 539 LEU A C 1
ATOM 4096 O O . LEU A 1 539 ? -7.873 33.345 2.947 1.00 79.44 539 LEU A O 1
ATOM 4100 N N . TRP A 1 540 ? -5.707 33.948 2.790 1.00 78.50 540 TRP A N 1
ATOM 4101 C CA . TRP A 1 540 ? -5.825 34.687 1.534 1.00 78.50 540 TRP A CA 1
ATOM 4102 C C . TRP A 1 540 ? -5.218 33.915 0.365 1.00 78.50 540 TRP A C 1
ATOM 4104 O O . TRP A 1 540 ? -4.114 33.386 0.479 1.00 78.50 540 TRP A O 1
ATOM 4114 N N . SER A 1 541 ? -5.898 33.937 -0.780 1.00 67.12 541 SER A N 1
ATOM 4115 C CA . SER A 1 541 ? -5.364 33.494 -2.070 1.00 67.12 541 SER A CA 1
ATOM 4116 C C . SER A 1 541 ? -5.565 34.573 -3.126 1.00 67.12 541 SER A C 1
ATOM 4118 O O . SER A 1 541 ? -6.645 35.165 -3.171 1.00 67.12 541 SER A O 1
ATOM 4120 N N . PRO A 1 542 ? -4.581 34.837 -4.001 1.00 62.22 542 PRO A N 1
ATOM 4121 C CA . PRO A 1 542 ? -4.819 35.659 -5.179 1.00 62.22 542 PRO A CA 1
ATOM 4122 C C . PRO A 1 542 ? -5.850 34.987 -6.099 1.00 62.22 542 PRO A C 1
ATOM 4124 O O . PRO A 1 542 ? -5.902 33.760 -6.196 1.00 62.22 542 PRO A O 1
ATOM 4127 N N . LEU A 1 543 ? -6.661 35.804 -6.763 1.00 65.25 543 LEU A N 1
ATOM 4128 C CA . LEU A 1 543 ? -7.521 35.408 -7.875 1.00 65.25 543 LEU A CA 1
ATOM 4129 C C . LEU A 1 543 ? -6.785 35.674 -9.200 1.00 65.25 543 LEU A C 1
ATOM 4131 O O . LEU A 1 543 ? -5.981 36.612 -9.263 1.00 65.25 543 LEU A O 1
ATOM 4135 N N . PRO A 1 544 ? -7.015 34.866 -10.248 1.00 51.75 544 PRO A N 1
ATOM 4136 C CA . PRO A 1 544 ? -6.338 35.026 -11.528 1.00 51.75 544 PRO A CA 1
ATOM 4137 C C . PRO A 1 544 ? -6.673 36.388 -12.157 1.00 51.75 544 PRO A C 1
ATOM 4139 O O . PRO A 1 544 ? -7.808 36.684 -12.514 1.00 51.75 544 PRO A O 1
ATOM 4142 N N . TRP A 1 545 ? -5.652 37.235 -12.284 1.00 53.03 545 TRP A N 1
ATOM 4143 C CA . TRP A 1 545 ? -5.676 38.489 -13.037 1.00 53.03 545 TRP A CA 1
ATOM 4144 C C . TRP A 1 545 ? -4.525 38.412 -14.039 1.00 53.03 545 TRP A C 1
ATOM 4146 O O . TRP A 1 545 ? -3.357 38.510 -13.660 1.00 53.03 545 TRP A O 1
ATOM 4156 N N . SER A 1 546 ? -4.822 38.192 -15.318 1.00 45.19 546 SER A N 1
ATOM 4157 C CA . SER A 1 546 ? -3.781 38.183 -16.344 1.00 45.19 546 SER A CA 1
ATOM 4158 C C . SER A 1 546 ? -3.476 39.610 -16.792 1.00 45.19 546 SER A C 1
ATOM 4160 O O . SER A 1 546 ? -4.323 40.288 -17.366 1.00 45.19 546 SER A O 1
ATOM 4162 N N . ALA A 1 547 ? -2.230 40.053 -16.614 1.00 38.94 547 ALA A N 1
ATOM 4163 C CA . ALA A 1 547 ? -1.734 41.300 -17.200 1.00 38.94 547 ALA A CA 1
ATOM 4164 C C . ALA A 1 547 ? -1.574 41.234 -18.741 1.00 38.94 547 ALA A C 1
ATOM 4166 O O . ALA A 1 547 ? -1.148 42.211 -19.350 1.00 38.94 547 ALA A O 1
ATOM 4167 N N . THR A 1 548 ? -1.874 40.090 -19.376 1.00 41.91 548 THR A N 1
ATOM 4168 C CA . THR A 1 548 ? -1.604 39.809 -20.802 1.00 41.91 548 THR A CA 1
ATOM 4169 C C . THR A 1 548 ? -2.825 39.340 -21.605 1.00 41.91 548 THR A C 1
ATOM 4171 O O . THR A 1 548 ? -2.675 38.923 -22.755 1.00 41.91 548 THR A O 1
ATOM 4174 N N . GLN A 1 549 ? -4.045 39.431 -21.065 1.00 46.28 549 GLN A N 1
ATOM 4175 C CA . GLN A 1 549 ? -5.259 39.080 -21.812 1.00 46.28 549 GLN A CA 1
ATOM 4176 C C . GLN A 1 549 ? -5.503 40.076 -22.960 1.00 46.28 549 GLN A C 1
ATOM 4178 O O . GLN A 1 549 ? -6.017 41.173 -22.784 1.00 46.28 549 GLN A O 1
ATOM 4183 N N . SER A 1 550 ? -5.088 39.677 -24.163 1.00 37.53 550 SER A N 1
ATOM 4184 C CA . SER A 1 550 ? -5.193 40.433 -25.419 1.00 37.53 550 SER A CA 1
ATOM 4185 C C . SER A 1 550 ? -6.477 40.141 -26.204 1.00 37.53 550 SER A C 1
ATOM 4187 O O . SER A 1 550 ? -6.620 40.595 -27.340 1.00 37.53 550 SER A O 1
ATOM 4189 N N . ARG A 1 551 ? -7.425 39.394 -25.623 1.00 41.50 551 ARG A N 1
ATOM 4190 C CA . ARG A 1 551 ? -8.735 39.142 -26.230 1.00 41.50 551 ARG A CA 1
ATOM 4191 C C . ARG A 1 551 ? -9.832 39.797 -25.387 1.00 41.50 551 ARG A C 1
ATOM 4193 O O . ARG A 1 551 ? -9.905 39.500 -24.198 1.00 41.50 551 ARG A O 1
ATOM 4200 N N . PRO A 1 552 ? -10.676 40.668 -25.967 1.00 41.72 552 PRO A N 1
ATOM 4201 C CA . PRO A 1 552 ? -11.884 41.116 -25.294 1.00 41.72 552 PRO A CA 1
ATOM 4202 C C . PRO A 1 552 ? -12.807 39.907 -25.134 1.00 41.72 552 PRO A C 1
ATOM 4204 O O . PRO A 1 552 ? -13.269 39.348 -26.128 1.00 41.72 552 PRO A O 1
ATOM 4207 N N . PHE A 1 553 ? -13.056 39.485 -23.895 1.00 44.50 553 PHE A N 1
ATOM 4208 C CA . PHE A 1 553 ? -14.145 38.559 -23.611 1.00 44.50 553 PHE A CA 1
ATOM 4209 C C . PHE A 1 553 ? -15.451 39.288 -23.917 1.00 44.50 553 PHE A C 1
ATOM 4211 O O . PHE A 1 553 ? -15.869 40.193 -23.199 1.00 44.50 553 PHE A O 1
ATOM 4218 N N . THR A 1 554 ? -16.095 38.938 -25.023 1.00 40.59 554 THR A N 1
ATOM 4219 C CA . THR A 1 554 ? -17.477 39.342 -25.279 1.00 40.59 554 THR A CA 1
ATOM 4220 C C . THR A 1 554 ? -18.388 38.361 -24.547 1.00 40.59 554 THR A C 1
ATOM 4222 O O . THR A 1 554 ? -18.971 37.482 -25.171 1.00 40.59 554 THR A O 1
ATOM 4225 N N . GLY A 1 555 ? -18.456 38.441 -23.216 1.00 51.78 555 GLY A N 1
ATOM 4226 C CA . GLY A 1 555 ? -19.228 37.481 -22.424 1.00 51.78 555 GLY A CA 1
ATOM 4227 C C . GLY A 1 555 ? -18.944 37.529 -20.925 1.00 51.78 555 GLY A C 1
ATOM 4228 O O . GLY A 1 555 ? -18.067 38.254 -20.469 1.00 51.78 555 GLY A O 1
ATOM 4229 N N . ARG A 1 556 ? -19.729 36.762 -20.160 1.00 58.16 556 ARG A N 1
ATOM 4230 C CA . ARG A 1 556 ? -19.572 36.604 -18.707 1.00 58.16 556 ARG A CA 1
ATOM 4231 C C . ARG A 1 556 ? -18.380 35.690 -18.415 1.00 58.16 556 ARG A C 1
ATOM 4233 O O . ARG A 1 556 ? -18.327 34.595 -18.965 1.00 58.16 556 ARG A O 1
ATOM 4240 N N . THR A 1 557 ? -17.477 36.114 -17.535 1.00 56.72 557 THR A N 1
ATOM 4241 C CA . THR A 1 557 ? -16.355 35.284 -17.067 1.00 56.72 557 THR A CA 1
ATOM 4242 C C . THR A 1 557 ? -16.746 34.562 -15.783 1.00 56.72 557 THR A C 1
ATOM 4244 O O . THR A 1 557 ? -17.320 35.178 -14.886 1.00 56.72 557 THR A O 1
ATOM 4247 N N . ASN A 1 558 ? -16.412 33.279 -15.670 1.00 60.38 558 ASN A N 1
ATOM 4248 C CA . ASN A 1 558 ? -16.758 32.461 -14.514 1.00 60.38 558 ASN A CA 1
ATOM 4249 C C . ASN A 1 558 ? -15.533 31.913 -13.804 1.00 60.38 558 ASN A C 1
ATOM 4251 O O . ASN A 1 558 ? -14.577 31.469 -14.431 1.00 60.38 558 ASN A O 1
ATOM 4255 N N . TRP A 1 559 ? -15.588 31.921 -12.477 1.00 66.38 559 TRP A N 1
ATOM 4256 C CA . TRP A 1 559 ? -14.557 31.386 -11.606 1.00 66.38 559 TRP A CA 1
ATOM 4257 C C . TRP A 1 559 ? -15.047 30.102 -10.952 1.00 66.38 559 TRP A C 1
ATOM 4259 O O . TRP A 1 559 ? -16.063 30.108 -10.256 1.00 66.38 559 TRP A O 1
ATOM 4269 N N . THR A 1 560 ? -14.279 29.025 -11.099 1.00 67.06 560 THR A N 1
ATOM 4270 C CA . THR A 1 560 ? -14.445 27.816 -10.288 1.00 67.06 560 THR A CA 1
ATOM 4271 C C . THR A 1 560 ? -13.506 27.891 -9.090 1.00 67.06 560 THR A C 1
ATOM 4273 O O . THR A 1 560 ? -12.293 27.719 -9.204 1.00 67.06 560 THR A O 1
ATOM 4276 N N . LEU A 1 561 ? -14.067 28.151 -7.914 1.00 70.44 561 LEU A N 1
ATOM 4277 C CA . LEU A 1 561 ? -13.330 28.300 -6.664 1.00 70.44 561 LEU A CA 1
ATOM 4278 C C . LEU A 1 561 ? -13.399 26.993 -5.872 1.00 70.44 561 LEU A C 1
ATOM 4280 O O . LEU A 1 561 ? -14.493 26.500 -5.608 1.00 70.44 561 LEU A O 1
ATOM 4284 N N . ARG A 1 562 ? -12.250 26.442 -5.459 1.00 69.19 562 ARG A N 1
ATOM 4285 C CA . ARG A 1 562 ? -12.162 25.220 -4.636 1.00 69.19 562 ARG A CA 1
ATOM 4286 C C . ARG A 1 562 ? -11.379 25.492 -3.352 1.00 69.19 562 ARG A C 1
ATOM 4288 O O . ARG A 1 562 ? -10.258 25.995 -3.402 1.00 69.19 562 ARG A O 1
ATOM 4295 N N . LEU A 1 563 ? -11.972 25.159 -2.209 1.00 74.06 563 LEU A N 1
ATOM 4296 C CA . LEU A 1 563 ? -11.479 25.494 -0.870 1.00 74.06 563 LEU A CA 1
ATOM 4297 C C . LEU A 1 563 ? -11.598 24.286 0.061 1.00 74.06 563 LEU A C 1
ATOM 4299 O O . LEU A 1 563 ? -12.615 23.596 0.024 1.00 74.06 563 LEU A O 1
ATOM 4303 N N . SER A 1 564 ? -10.624 24.086 0.945 1.00 76.94 564 SER A N 1
ATOM 4304 C CA . SER A 1 564 ? -10.680 23.097 2.029 1.00 76.94 564 SER A CA 1
ATOM 4305 C C . SER A 1 564 ? -10.430 23.745 3.377 1.00 76.94 564 SER A C 1
ATOM 4307 O O . SER A 1 564 ? -9.709 24.733 3.481 1.00 76.94 564 SER A O 1
ATOM 4309 N N . PHE A 1 565 ? -11.019 23.184 4.425 1.00 75.50 565 PHE A N 1
ATOM 4310 C CA . PHE A 1 565 ? -10.849 23.698 5.774 1.00 75.50 565 PHE A CA 1
ATOM 4311 C C . PHE A 1 565 ? -11.005 22.601 6.819 1.00 75.50 565 PHE A C 1
ATOM 4313 O O . PHE A 1 565 ? -11.861 21.728 6.736 1.00 75.50 565 PHE A O 1
ATOM 4320 N N . SER A 1 566 ? -10.182 22.704 7.847 1.00 72.75 566 SER A N 1
ATOM 4321 C CA . SER A 1 566 ? -10.196 21.917 9.074 1.00 72.75 566 SER A CA 1
ATOM 4322 C C . SER A 1 566 ? -9.860 22.848 10.244 1.00 72.75 566 SER A C 1
ATOM 4324 O O . SER A 1 566 ? -9.543 24.021 10.027 1.00 72.75 566 SER A O 1
ATOM 4326 N N . ALA A 1 567 ? -9.885 22.351 11.482 1.00 67.44 567 ALA A N 1
ATOM 4327 C CA . ALA A 1 567 ? -9.369 23.117 12.620 1.00 67.44 567 ALA A CA 1
ATOM 4328 C C . ALA A 1 567 ? -7.908 23.562 12.378 1.00 67.44 567 ALA A C 1
ATOM 4330 O O . ALA A 1 567 ? -7.600 24.754 12.468 1.00 67.44 567 ALA A O 1
ATOM 4331 N N . ASP A 1 568 ? -7.069 22.634 11.912 1.00 64.12 568 ASP A N 1
ATOM 4332 C CA . ASP A 1 568 ? -5.642 22.841 11.649 1.00 64.12 568 ASP A CA 1
ATOM 4333 C C . ASP A 1 568 ? -5.362 23.931 10.603 1.00 64.12 568 ASP A C 1
ATOM 4335 O O . ASP A 1 568 ? -4.361 24.645 10.699 1.00 64.12 568 ASP A O 1
ATOM 4339 N N . THR A 1 569 ? -6.258 24.096 9.621 1.00 65.69 569 THR A N 1
ATOM 4340 C CA . THR A 1 569 ? -6.175 25.137 8.579 1.00 65.69 569 THR A CA 1
ATOM 4341 C C . THR A 1 569 ? -6.005 26.528 9.180 1.00 65.69 569 THR A C 1
ATOM 4343 O O . THR A 1 569 ? -5.263 27.355 8.651 1.00 65.69 569 THR A O 1
ATOM 4346 N N . PHE A 1 570 ? -6.695 26.793 10.291 1.00 70.38 570 PHE A N 1
ATOM 4347 C CA . PHE A 1 570 ? -6.723 28.110 10.919 1.00 70.38 570 PHE A CA 1
ATOM 4348 C C . PHE A 1 570 ? -5.768 28.225 12.103 1.00 70.38 570 PHE A C 1
ATOM 4350 O O . PHE A 1 570 ? -5.377 29.336 12.451 1.00 70.38 570 PHE A O 1
ATOM 4357 N N . ASP A 1 571 ? -5.353 27.118 12.718 1.00 70.69 571 ASP A N 1
ATOM 4358 C CA . ASP A 1 571 ? -4.558 27.138 13.953 1.00 70.69 571 ASP A CA 1
ATOM 4359 C C . ASP A 1 571 ? -3.158 27.756 13.778 1.00 70.69 571 ASP A C 1
ATOM 4361 O O . ASP A 1 571 ? -2.554 28.215 14.748 1.00 70.69 571 ASP A O 1
ATOM 4365 N N . ARG A 1 572 ? -2.671 27.861 12.534 1.00 60.12 572 ARG A N 1
ATOM 4366 C CA . ARG A 1 572 ? -1.399 28.520 12.181 1.00 60.12 572 ARG A CA 1
ATOM 4367 C C . ARG A 1 572 ? -1.539 29.988 11.757 1.00 60.12 572 ARG A C 1
ATOM 4369 O O . ARG A 1 572 ? -0.527 30.644 11.518 1.00 60.12 572 ARG A O 1
ATOM 4376 N N . LEU A 1 573 ? -2.761 30.509 11.643 1.00 67.50 573 LEU A N 1
ATOM 4377 C CA . LEU A 1 573 ? -3.029 31.869 11.168 1.00 67.50 573 LEU A CA 1
ATOM 4378 C C . LEU A 1 573 ? -3.115 32.873 12.329 1.00 67.50 573 LEU A C 1
ATOM 4380 O O . LEU A 1 573 ? -3.594 32.527 13.414 1.00 67.50 573 LEU A O 1
ATOM 4384 N N . PRO A 1 574 ? -2.692 34.133 12.129 1.00 71.69 574 PRO A N 1
ATOM 4385 C CA . PRO A 1 574 ? -2.775 35.158 13.162 1.00 71.69 574 PRO A CA 1
ATOM 4386 C C . PRO A 1 574 ? -4.233 35.442 13.542 1.00 71.69 574 PRO A C 1
ATOM 4388 O O . PRO A 1 574 ? -5.120 35.463 12.691 1.00 71.69 574 PRO A O 1
ATOM 4391 N N . ARG A 1 575 ? -4.476 35.666 14.839 1.00 83.69 575 ARG A N 1
ATOM 4392 C CA . ARG A 1 575 ? -5.780 36.107 15.350 1.00 83.69 575 ARG A CA 1
ATOM 4393 C C . ARG A 1 575 ? -5.873 37.622 15.253 1.00 83.69 575 ARG A C 1
ATOM 4395 O O . ARG A 1 575 ? -5.088 38.326 15.885 1.00 83.69 575 ARG A O 1
ATOM 4402 N N . GLU A 1 576 ? -6.859 38.103 14.515 1.00 82.31 576 GLU A N 1
ATOM 4403 C CA . GLU A 1 576 ? -7.143 39.525 14.350 1.00 82.31 576 GLU A CA 1
ATOM 4404 C C . GLU A 1 576 ? -8.404 39.901 15.127 1.00 82.31 576 GLU A C 1
ATOM 4406 O O . GLU A 1 576 ? -9.388 39.157 15.133 1.00 82.31 576 GLU A O 1
ATOM 4411 N N . SER A 1 577 ? -8.392 41.059 15.789 1.00 78.69 577 SER A N 1
ATOM 4412 C CA . SER A 1 577 ? -9.603 41.619 16.386 1.00 78.69 577 SER A CA 1
ATOM 4413 C C . SER A 1 577 ? -10.551 42.097 15.288 1.00 78.69 577 SER A C 1
ATOM 4415 O O . SER A 1 577 ? -10.128 42.707 14.309 1.00 78.69 577 SER A O 1
ATOM 4417 N N . HIS A 1 578 ? -11.848 41.860 15.468 1.00 73.94 578 HIS A N 1
ATOM 4418 C CA . HIS A 1 578 ? -12.883 42.358 14.566 1.00 73.94 578 HIS A CA 1
ATOM 4419 C C . HIS A 1 578 ? -14.034 42.959 15.375 1.00 73.94 578 HIS A C 1
ATOM 4421 O O . HIS A 1 578 ? -14.237 42.610 16.536 1.00 73.94 578 HIS A O 1
ATOM 4427 N N . SER A 1 579 ? -14.748 43.913 14.780 1.00 61.59 579 SER A N 1
ATOM 4428 C CA . SER A 1 579 ? -15.874 44.622 15.403 1.00 61.59 579 SER A CA 1
ATOM 4429 C C . SER A 1 579 ? -17.233 44.039 15.014 1.00 61.59 579 SER A C 1
ATOM 4431 O O . SER A 1 579 ? -18.267 44.643 15.308 1.00 61.59 579 SER A O 1
ATOM 4433 N N . ARG A 1 580 ? -17.255 42.892 14.321 1.00 60.34 580 ARG A N 1
ATOM 4434 C CA . ARG A 1 580 ? -18.499 42.297 13.846 1.00 60.34 580 ARG A CA 1
ATOM 4435 C C . ARG A 1 580 ? -19.219 41.653 15.035 1.00 60.34 580 ARG A C 1
ATOM 4437 O O . ARG A 1 580 ? -18.597 40.881 15.765 1.00 60.34 580 ARG A O 1
ATOM 4444 N N . PRO A 1 581 ? -20.514 41.937 15.250 1.00 53.81 581 PRO A N 1
ATOM 4445 C CA . PRO A 1 581 ? -21.274 41.227 16.267 1.00 53.81 581 PRO A CA 1
ATOM 4446 C C . PRO A 1 581 ? -21.242 39.723 15.952 1.00 53.81 581 PRO A C 1
ATOM 4448 O O . PRO A 1 581 ? -21.328 39.357 14.775 1.00 53.81 581 PRO A O 1
ATOM 4451 N N . PRO A 1 582 ? -21.106 38.840 16.957 1.00 48.22 582 PRO A N 1
ATOM 4452 C CA . PRO A 1 582 ? -21.267 37.417 16.720 1.00 48.22 582 PRO A CA 1
ATOM 4453 C C . PRO A 1 582 ? -22.656 37.205 16.123 1.00 48.22 582 PRO A C 1
ATOM 4455 O O . PRO A 1 582 ? -23.652 37.567 16.752 1.00 48.22 582 PRO A O 1
ATOM 4458 N N . SER A 1 583 ? -22.726 36.655 14.905 1.00 51.97 583 SER A N 1
ATOM 4459 C CA . SER A 1 583 ? -23.985 36.140 14.362 1.00 51.97 583 SER A CA 1
ATOM 4460 C C . SER A 1 583 ? -24.628 35.302 15.464 1.00 51.97 583 SER A C 1
ATOM 4462 O O . SER A 1 583 ? -23.910 34.475 16.039 1.00 51.97 583 SER A O 1
ATOM 4464 N N . PRO A 1 584 ? -25.892 35.572 15.842 1.00 47.16 584 PRO A N 1
ATOM 4465 C CA . PRO A 1 584 ? -26.467 35.105 17.096 1.00 47.16 584 PRO A CA 1
ATOM 4466 C C . PRO A 1 584 ? -26.189 33.614 17.269 1.00 47.16 584 PRO A C 1
ATOM 4468 O O . PRO A 1 584 ? -26.693 32.780 16.514 1.00 47.16 584 PRO A O 1
ATOM 4471 N N . ARG A 1 585 ? -25.314 33.288 18.229 1.00 41.19 585 ARG A N 1
ATOM 4472 C CA . ARG A 1 585 ? -25.025 31.904 18.594 1.00 41.19 585 ARG A CA 1
ATOM 4473 C C . ARG A 1 585 ? -26.359 31.243 18.948 1.00 41.19 585 ARG A C 1
ATOM 4475 O O . ARG A 1 585 ? -27.048 31.710 19.847 1.00 41.19 585 ARG A O 1
ATOM 4482 N N . ASN A 1 586 ? -26.658 30.144 18.258 1.00 41.84 586 ASN A N 1
ATOM 4483 C CA . ASN A 1 586 ? -27.668 29.124 18.571 1.00 41.84 586 ASN A CA 1
ATOM 4484 C C . ASN A 1 586 ? -29.111 29.252 18.051 1.00 41.84 586 ASN A C 1
ATOM 4486 O O . ASN A 1 586 ? -29.850 28.296 18.268 1.00 41.84 586 ASN A O 1
ATOM 4490 N N . GLU A 1 587 ? -29.540 30.292 17.328 1.00 45.81 587 GLU A N 1
ATOM 4491 C CA . GLU A 1 587 ? -30.950 30.321 16.860 1.00 45.81 587 GLU A CA 1
ATOM 4492 C C . GLU A 1 587 ? -31.182 29.879 15.412 1.00 45.81 587 GLU A C 1
ATOM 4494 O O . GLU A 1 587 ? -32.299 29.503 15.062 1.00 45.81 587 GLU A O 1
ATOM 4499 N N . LEU A 1 588 ? -30.155 29.830 14.565 1.00 53.19 588 LEU A N 1
ATOM 4500 C CA . LEU A 1 588 ? -30.333 29.432 13.173 1.00 53.19 588 LEU A CA 1
ATOM 4501 C C . LEU A 1 588 ? -29.274 28.407 12.789 1.00 53.19 588 LEU A C 1
ATOM 4503 O O . LEU A 1 588 ? -28.144 28.740 12.440 1.00 53.19 588 LEU A O 1
ATOM 4507 N N . ASN A 1 589 ? -29.680 27.140 12.848 1.00 70.88 589 ASN A N 1
ATOM 4508 C CA . ASN A 1 589 ? -28.978 25.984 12.304 1.00 70.88 589 ASN A CA 1
ATOM 4509 C C . ASN A 1 589 ? -28.918 26.114 10.765 1.00 70.88 589 ASN A C 1
ATOM 4511 O O . ASN A 1 589 ? -29.576 25.356 10.060 1.00 70.88 589 ASN A O 1
ATOM 4515 N N . THR A 1 590 ? -28.247 27.150 10.242 1.00 82.62 590 THR A N 1
ATOM 4516 C CA . THR A 1 590 ? -28.373 27.650 8.859 1.00 82.62 590 THR A CA 1
ATOM 4517 C C . THR A 1 590 ? -27.068 28.219 8.298 1.00 82.62 590 THR A C 1
ATOM 4519 O O . THR A 1 590 ? -26.179 28.606 9.056 1.00 82.62 590 THR A O 1
ATOM 4522 N N . PHE A 1 591 ? -26.977 28.303 6.974 1.00 89.94 591 PHE A N 1
ATOM 4523 C CA . PHE A 1 591 ? -25.927 29.014 6.248 1.00 89.94 591 PHE A CA 1
ATOM 4524 C C . PHE A 1 591 ? -26.522 29.839 5.101 1.00 89.94 591 PHE A C 1
ATOM 4526 O O . PHE A 1 591 ? -27.612 29.530 4.610 1.00 89.94 591 PHE A O 1
ATOM 4533 N N . SER A 1 592 ? -25.806 30.880 4.679 1.00 91.62 592 SER A N 1
ATOM 4534 C CA . SER A 1 592 ? -26.171 31.724 3.543 1.00 91.62 592 SER A CA 1
ATOM 4535 C C . SER A 1 592 ? -25.337 31.410 2.305 1.00 91.62 592 SER A C 1
ATOM 4537 O O . SER A 1 592 ? -24.133 31.165 2.393 1.00 91.62 592 SER A O 1
ATOM 4539 N N . LEU A 1 593 ? -25.977 31.478 1.138 1.00 94.25 593 LEU A N 1
ATOM 4540 C CA . LEU A 1 593 ? -25.331 31.570 -0.169 1.00 94.25 593 LEU A CA 1
ATOM 4541 C C . LEU A 1 593 ? -25.596 32.945 -0.785 1.00 94.25 593 LEU A C 1
ATOM 4543 O O . LEU A 1 593 ? -26.712 33.467 -0.704 1.00 94.25 593 LEU A O 1
ATOM 4547 N N . GLY A 1 594 ? -24.559 33.504 -1.408 1.00 91.19 594 GLY A N 1
ATOM 4548 C CA . GLY A 1 594 ? -24.625 34.740 -2.185 1.00 91.19 594 GLY A CA 1
ATOM 4549 C C . GLY A 1 594 ? -24.705 36.032 -1.368 1.00 91.19 594 GLY A C 1
ATOM 4550 O O . GLY A 1 594 ? -24.882 37.105 -1.942 1.00 91.19 594 GLY A O 1
ATOM 4551 N N . ASN A 1 595 ? -24.607 35.950 -0.040 1.00 92.19 595 ASN A N 1
ATOM 4552 C CA . ASN A 1 595 ? -24.555 37.102 0.858 1.00 92.19 595 ASN A CA 1
ATOM 4553 C C . ASN A 1 595 ? -24.043 36.687 2.242 1.00 92.19 595 ASN A C 1
ATOM 4555 O O . ASN A 1 595 ? -24.034 35.501 2.587 1.00 92.19 595 ASN A O 1
ATOM 4559 N N . ALA A 1 596 ? -23.697 37.671 3.065 1.00 88.19 596 ALA A N 1
ATOM 4560 C CA . ALA A 1 596 ? -23.516 37.487 4.495 1.00 88.19 596 ALA A CA 1
ATOM 4561 C C . ALA A 1 596 ? -24.811 37.041 5.193 1.00 88.19 596 ALA A C 1
ATOM 4563 O O . ALA A 1 596 ? -25.918 37.292 4.714 1.00 88.19 596 ALA A O 1
ATOM 4564 N N . LEU A 1 597 ? -24.670 36.423 6.369 1.00 84.88 597 LEU A N 1
ATOM 4565 C CA . LEU A 1 597 ? -25.807 35.939 7.169 1.00 84.88 597 LEU A CA 1
ATOM 4566 C C . LEU A 1 597 ? -26.775 37.055 7.609 1.00 84.88 597 LEU A C 1
ATOM 4568 O O . LEU A 1 597 ? -27.949 36.791 7.847 1.00 84.88 597 LEU A O 1
ATOM 4572 N N . ASP A 1 598 ? -26.300 38.299 7.703 1.00 80.69 598 ASP A N 1
ATOM 4573 C CA . ASP A 1 598 ? -27.112 39.493 7.993 1.00 80.69 598 ASP A CA 1
ATOM 4574 C C . ASP A 1 598 ? -27.757 40.121 6.737 1.00 80.69 598 ASP A C 1
ATOM 4576 O O . ASP A 1 598 ? -28.476 41.123 6.823 1.00 80.69 598 ASP A O 1
ATOM 4580 N N . GLY A 1 599 ? -27.485 39.550 5.560 1.00 82.81 599 GLY A N 1
ATOM 4581 C CA . GLY A 1 599 ? -27.959 40.016 4.263 1.00 82.81 599 GLY A CA 1
ATOM 4582 C C . GLY A 1 599 ? -27.305 41.308 3.760 1.00 82.81 599 GLY A C 1
ATOM 4583 O O . GLY A 1 599 ? -27.734 41.809 2.721 1.00 82.81 599 GLY A O 1
ATOM 4584 N N . GLN A 1 600 ? -26.302 41.869 4.447 1.00 86.50 600 GLN A N 1
ATOM 4585 C CA . GLN A 1 600 ? -25.764 43.203 4.134 1.00 86.50 600 GLN A CA 1
ATOM 4586 C C . GLN A 1 600 ? -24.584 43.220 3.154 1.00 86.50 600 GLN A C 1
ATOM 4588 O O . GLN A 1 600 ? -24.270 44.279 2.614 1.00 86.50 600 GLN A O 1
ATOM 4593 N N . SER A 1 601 ? -23.933 42.084 2.905 1.00 90.19 601 SER A N 1
ATOM 4594 C CA . SER A 1 601 ? -22.724 41.980 2.071 1.00 90.19 601 SER A CA 1
ATOM 4595 C C . SER A 1 601 ? -22.954 41.006 0.907 1.00 90.19 601 SER A C 1
ATOM 4597 O O . SER A 1 601 ? -22.546 39.846 1.003 1.00 90.19 601 SER A O 1
ATOM 4599 N N . PRO A 1 602 ? -23.655 41.426 -0.165 1.00 93.44 602 PRO A N 1
ATOM 4600 C CA . PRO A 1 602 ? -23.983 40.551 -1.289 1.00 93.44 602 PRO A CA 1
ATOM 4601 C C . PRO A 1 602 ? -22.729 40.052 -2.011 1.00 93.44 602 PRO A C 1
ATOM 4603 O O . PRO A 1 602 ? -21.682 40.695 -1.974 1.00 93.44 602 PRO A O 1
ATOM 4606 N N . ALA A 1 603 ? -22.853 38.923 -2.707 1.00 92.00 603 ALA A N 1
ATOM 4607 C CA . ALA A 1 603 ? -21.788 38.403 -3.556 1.00 92.00 603 ALA A CA 1
ATOM 4608 C C . ALA A 1 603 ? -21.473 39.337 -4.734 1.00 92.00 603 ALA A C 1
ATOM 4610 O O . ALA A 1 603 ? -20.339 39.329 -5.179 1.00 92.00 603 ALA A O 1
ATOM 4611 N N . LEU A 1 604 ? -22.431 40.160 -5.186 1.00 92.12 604 LEU A N 1
ATOM 4612 C CA . LEU A 1 604 ? -22.335 41.038 -6.363 1.00 92.12 604 LEU A CA 1
ATOM 4613 C C . LEU A 1 604 ? -22.104 40.254 -7.674 1.00 92.12 604 LEU A C 1
ATOM 4615 O O . LEU A 1 604 ? -21.315 40.618 -8.542 1.00 92.12 604 LEU A O 1
ATOM 4619 N N . GLY A 1 605 ? -22.812 39.142 -7.828 1.00 89.00 605 GLY A N 1
ATOM 4620 C CA . GLY A 1 605 ? -22.665 38.283 -8.993 1.00 89.00 605 GLY A CA 1
ATOM 4621 C C . GLY A 1 605 ? -23.655 37.134 -8.987 1.00 89.00 605 GLY A C 1
ATOM 4622 O O . GLY A 1 605 ? -24.673 37.167 -8.292 1.00 89.00 605 GLY A O 1
ATOM 4623 N N . ARG A 1 606 ? -23.356 36.107 -9.774 1.00 89.25 606 ARG A N 1
ATOM 4624 C CA . ARG A 1 606 ? -24.203 34.929 -9.969 1.00 89.25 606 ARG A CA 1
ATOM 4625 C C . ARG A 1 606 ? -23.493 33.700 -9.427 1.00 89.25 606 ARG A C 1
ATOM 4627 O O . ARG A 1 606 ? -22.322 33.493 -9.724 1.00 89.25 606 ARG A O 1
ATOM 4634 N N . LEU A 1 607 ? -24.198 32.899 -8.635 1.00 86.69 607 LEU A N 1
ATOM 4635 C CA . LEU A 1 607 ? -23.771 31.544 -8.303 1.00 86.69 607 LEU A CA 1
ATOM 4636 C C . LEU A 1 607 ? -24.507 30.571 -9.216 1.00 86.69 607 LEU A C 1
ATOM 4638 O O . LEU A 1 607 ? -25.740 30.575 -9.268 1.00 86.69 607 LEU A O 1
ATOM 4642 N N . ASP A 1 608 ? -23.732 29.747 -9.910 1.00 74.75 608 ASP A N 1
ATOM 4643 C CA . ASP A 1 608 ? -24.229 28.749 -10.855 1.00 74.75 608 ASP A CA 1
ATOM 4644 C C . ASP A 1 608 ? -24.271 27.367 -10.215 1.00 74.75 608 ASP A C 1
ATOM 4646 O O . ASP A 1 608 ? -25.264 26.650 -10.310 1.00 74.75 608 ASP A O 1
ATOM 4650 N N . ARG A 1 609 ? -23.209 27.014 -9.485 1.00 76.50 609 ARG A N 1
ATOM 4651 C CA . ARG A 1 609 ? -23.130 25.748 -8.764 1.00 76.50 609 ARG A CA 1
ATOM 4652 C C . ARG A 1 609 ? -22.440 25.914 -7.424 1.00 76.50 609 ARG A C 1
ATOM 4654 O O . ARG A 1 609 ? -21.435 26.609 -7.311 1.00 76.50 609 ARG A O 1
ATOM 4661 N N . VAL A 1 610 ? -22.953 25.225 -6.410 1.00 80.81 610 VAL A N 1
ATOM 4662 C CA . VAL A 1 610 ? -22.314 25.100 -5.096 1.00 80.81 610 VAL A CA 1
ATOM 4663 C C . VAL A 1 610 ? -22.267 23.631 -4.695 1.00 80.81 610 VAL A C 1
ATOM 4665 O O . VAL A 1 610 ? -23.294 22.956 -4.701 1.00 80.81 610 VAL A O 1
ATOM 4668 N N . LEU A 1 611 ? -21.085 23.133 -4.334 1.00 72.62 611 LEU A N 1
ATOM 4669 C CA . LEU A 1 611 ? -20.865 21.777 -3.827 1.00 72.62 611 LEU A CA 1
ATOM 4670 C C . LEU A 1 611 ? -20.200 21.835 -2.455 1.00 72.62 611 LEU A C 1
ATOM 4672 O O . LEU A 1 611 ? -19.132 22.428 -2.294 1.00 72.62 611 LEU A O 1
ATOM 4676 N N . LEU A 1 612 ? -20.824 21.176 -1.486 1.00 76.94 612 LEU A N 1
ATOM 4677 C CA . LEU A 1 612 ? -20.426 21.144 -0.083 1.00 76.94 612 LEU A CA 1
ATOM 4678 C C . LEU A 1 612 ? -20.078 19.706 0.309 1.00 76.94 612 LEU A C 1
ATOM 4680 O O . LEU A 1 612 ? -20.830 18.791 -0.022 1.00 76.94 612 LEU A O 1
ATOM 4684 N N . ARG A 1 613 ? -18.942 19.481 0.978 1.00 70.69 613 ARG A N 1
ATOM 4685 C CA . ARG A 1 613 ? -18.405 18.132 1.261 1.00 70.69 613 ARG A CA 1
ATOM 4686 C C . ARG A 1 613 ? -17.937 17.994 2.708 1.00 70.69 613 ARG A C 1
ATOM 4688 O O . ARG A 1 613 ? -17.537 18.986 3.310 1.00 70.69 613 ARG A O 1
ATOM 4695 N N . ASN A 1 614 ? -17.915 16.762 3.219 1.00 67.94 614 ASN A N 1
ATOM 4696 C CA . ASN A 1 614 ? -17.433 16.426 4.568 1.00 67.94 614 ASN A CA 1
ATOM 4697 C C . ASN A 1 614 ? -15.933 16.073 4.638 1.00 67.94 614 ASN A C 1
ATOM 4699 O O . ASN A 1 614 ? -15.440 15.731 5.704 1.00 67.94 614 ASN A O 1
ATOM 4703 N N . HIS A 1 615 ? -15.200 16.159 3.524 1.00 60.09 615 HIS A N 1
ATOM 4704 C CA . HIS A 1 615 ? -13.781 15.803 3.439 1.00 60.09 615 HIS A CA 1
ATOM 4705 C C . HIS A 1 615 ? -12.951 16.914 2.786 1.00 60.09 615 HIS A C 1
ATOM 4707 O O . HIS A 1 615 ? -13.472 17.773 2.064 1.00 60.09 615 HIS A O 1
ATOM 4713 N N . LEU A 1 616 ? -11.643 16.885 3.042 1.00 58.62 616 LEU A N 1
ATOM 4714 C CA . LEU A 1 616 ? -10.674 17.834 2.498 1.00 58.62 616 LEU A CA 1
ATOM 4715 C C . LEU A 1 616 ? -10.272 17.453 1.065 1.00 58.62 616 LEU A C 1
ATOM 4717 O O . LEU A 1 616 ? -10.109 16.278 0.748 1.00 58.62 616 LEU A O 1
ATOM 4721 N N . LEU A 1 617 ? -10.051 18.456 0.217 1.00 52.09 617 LEU A N 1
ATOM 4722 C CA . LEU A 1 617 ? -9.475 18.308 -1.120 1.00 52.09 617 LEU A CA 1
ATOM 4723 C C . LEU A 1 617 ? -7.991 18.697 -1.067 1.00 52.09 617 LEU A C 1
ATOM 4725 O O . LEU A 1 617 ? -7.655 19.856 -0.797 1.00 52.09 617 LEU A O 1
ATOM 4729 N N . ALA A 1 618 ? -7.082 17.754 -1.314 1.00 45.62 618 ALA A N 1
ATOM 4730 C CA . ALA A 1 618 ? -5.650 18.055 -1.323 1.00 45.62 618 ALA A CA 1
ATOM 4731 C C . ALA A 1 618 ? -5.288 18.993 -2.491 1.00 45.62 618 ALA A C 1
ATOM 4733 O O . ALA A 1 618 ? -5.936 18.984 -3.537 1.00 45.62 618 ALA A O 1
ATOM 4734 N N . GLY A 1 619 ? -4.280 19.850 -2.295 1.00 48.16 619 GLY A N 1
ATOM 4735 C CA . GLY A 1 619 ? -3.865 20.860 -3.282 1.00 48.16 619 GLY A CA 1
ATOM 4736 C C . GLY A 1 619 ? -4.786 22.085 -3.395 1.00 48.16 619 GLY A C 1
ATOM 4737 O O . GLY A 1 619 ? -4.482 23.003 -4.152 1.00 48.16 619 GLY A O 1
ATOM 4738 N N . THR A 1 620 ? -5.884 22.143 -2.632 1.00 53.22 620 THR A N 1
ATOM 4739 C CA . THR A 1 620 ? -6.777 23.315 -2.585 1.00 53.22 620 THR A CA 1
ATOM 4740 C C . THR A 1 620 ? -6.401 24.289 -1.466 1.00 53.22 620 THR A C 1
ATOM 4742 O O . THR A 1 620 ? -5.733 23.929 -0.491 1.00 53.22 620 THR A O 1
ATOM 4745 N N . LEU A 1 621 ? -6.847 25.544 -1.592 1.00 54.75 621 LEU A N 1
ATOM 4746 C CA . LEU A 1 621 ? -6.617 26.574 -0.580 1.00 54.75 621 LEU A CA 1
ATOM 4747 C C . LEU A 1 621 ? -7.189 26.132 0.777 1.00 54.75 621 LEU A C 1
ATOM 4749 O O . LEU A 1 621 ? -8.384 25.866 0.883 1.00 54.75 621 LEU A O 1
ATOM 4753 N N . GLY A 1 622 ? -6.337 26.098 1.805 1.00 51.03 622 GLY A N 1
ATOM 4754 C CA . GLY A 1 622 ? -6.711 25.781 3.187 1.00 51.03 622 GLY A CA 1
ATOM 4755 C C . GLY A 1 622 ? -6.523 24.320 3.611 1.00 51.03 622 GLY A C 1
ATOM 4756 O O . GLY A 1 622 ? -6.867 23.963 4.733 1.00 51.03 622 GLY A O 1
ATOM 4757 N N . HIS A 1 623 ? -5.916 23.466 2.789 1.00 52.84 623 HIS A N 1
ATOM 4758 C CA . HIS A 1 623 ? -5.491 22.133 3.229 1.00 52.84 623 HIS A CA 1
ATOM 4759 C C . HIS A 1 623 ? -4.318 22.204 4.253 1.00 52.84 623 HIS A C 1
ATOM 4761 O O . HIS A 1 623 ? -3.384 22.974 4.030 1.00 52.84 623 HIS A O 1
ATOM 4767 N N . PRO A 1 624 ? -4.319 21.429 5.365 1.00 47.97 624 PRO A N 1
ATOM 4768 C CA . PRO A 1 624 ? -3.323 21.546 6.449 1.00 47.97 624 PRO A CA 1
ATOM 4769 C C . PRO A 1 624 ? -1.970 20.846 6.188 1.00 47.97 624 PRO A C 1
ATOM 4771 O O . PRO A 1 624 ? -0.981 21.145 6.864 1.00 47.97 624 PRO A O 1
ATOM 4774 N N . GLY A 1 625 ? -1.907 19.924 5.220 1.00 44.44 625 GLY A N 1
ATOM 4775 C CA . GLY A 1 625 ? -0.657 19.285 4.773 1.00 44.44 625 GLY A CA 1
ATOM 4776 C C . GLY A 1 625 ? 0.213 20.223 3.918 1.00 44.44 625 GLY A C 1
ATOM 4777 O O . GLY A 1 625 ? -0.341 21.077 3.224 1.00 44.44 625 GLY A O 1
ATOM 4778 N N . PRO A 1 626 ? 1.554 20.100 3.951 1.00 34.69 626 PRO A N 1
ATOM 4779 C CA . PRO A 1 626 ? 2.424 20.966 3.163 1.00 34.69 626 PRO A CA 1
ATOM 4780 C C . PRO A 1 626 ? 2.196 20.753 1.653 1.00 34.69 626 PRO A C 1
ATOM 4782 O O . PRO A 1 626 ? 1.982 19.616 1.218 1.00 34.69 626 PRO A O 1
ATOM 4785 N N . PRO A 1 627 ? 2.258 21.818 0.830 1.00 41.22 627 PRO A N 1
ATOM 4786 C CA . PRO A 1 627 ? 2.400 21.678 -0.613 1.00 41.22 627 PRO A CA 1
ATOM 4787 C C . PRO A 1 627 ? 3.834 21.210 -0.906 1.00 41.22 627 PRO A C 1
ATOM 4789 O O . PRO A 1 627 ? 4.699 22.002 -1.269 1.00 41.22 627 PRO A O 1
ATOM 4792 N N . ASP A 1 628 ? 4.123 19.933 -0.663 1.00 30.28 628 ASP A N 1
ATOM 4793 C CA . ASP A 1 628 ? 5.483 19.404 -0.772 1.00 30.28 628 ASP A CA 1
ATOM 4794 C C . ASP A 1 628 ? 5.821 18.984 -2.203 1.00 30.28 628 ASP A C 1
ATOM 4796 O O . ASP A 1 628 ? 5.773 17.820 -2.589 1.00 30.28 628 ASP A O 1
ATOM 4800 N N . GLY A 1 629 ? 6.263 19.975 -2.970 1.00 27.91 629 GLY A N 1
ATOM 4801 C CA . GLY A 1 629 ? 7.044 19.803 -4.184 1.00 27.91 629 GLY A CA 1
ATOM 4802 C C . GLY A 1 629 ? 7.701 21.126 -4.552 1.00 27.91 629 GLY A C 1
ATOM 4803 O O . GLY A 1 629 ? 7.023 22.130 -4.745 1.00 27.91 629 GLY A O 1
ATOM 4804 N N . LEU A 1 630 ? 9.032 21.154 -4.638 1.00 28.50 630 LEU A N 1
ATOM 4805 C CA . LEU A 1 630 ? 9.777 22.263 -5.231 1.00 28.50 630 LEU A CA 1
ATOM 4806 C C . LEU A 1 630 ? 9.248 22.523 -6.649 1.00 28.50 630 LEU A C 1
ATOM 4808 O O . LEU A 1 630 ? 9.641 21.838 -7.586 1.00 28.50 630 LEU A O 1
ATOM 4812 N N . VAL A 1 631 ? 8.425 23.553 -6.822 1.00 27.30 631 VAL A N 1
ATOM 4813 C CA . VAL A 1 631 ? 8.196 24.155 -8.134 1.00 27.30 631 VAL A CA 1
ATOM 4814 C C . VAL A 1 631 ? 8.602 25.623 -8.056 1.00 27.30 631 VAL A C 1
ATOM 4816 O O . VAL A 1 631 ? 7.819 26.522 -7.759 1.00 27.30 631 VAL A O 1
ATOM 4819 N N . ARG A 1 632 ? 9.886 25.876 -8.349 1.00 24.98 632 ARG A N 1
ATOM 4820 C CA . ARG A 1 632 ? 10.235 27.091 -9.090 1.00 24.98 632 ARG A CA 1
ATOM 4821 C C . ARG A 1 632 ? 9.578 26.945 -10.460 1.00 24.98 632 ARG A C 1
ATOM 4823 O O . ARG A 1 632 ? 10.004 26.095 -11.231 1.00 24.98 632 ARG A O 1
ATOM 4830 N N . GLY A 1 633 ? 8.582 27.778 -10.732 1.00 26.81 633 GLY A N 1
ATOM 4831 C CA . GLY A 1 633 ? 7.908 27.851 -12.028 1.00 26.81 633 GLY A CA 1
ATOM 4832 C C . GLY A 1 633 ? 6.432 27.500 -11.925 1.00 26.81 633 GLY A C 1
ATOM 4833 O O . GLY A 1 633 ? 6.049 26.394 -12.264 1.00 26.81 633 GLY A O 1
ATOM 4834 N N . GLU A 1 634 ? 5.638 28.473 -11.476 1.00 25.12 634 GLU A N 1
ATOM 4835 C CA . GLU A 1 634 ? 4.172 28.465 -11.541 1.00 25.12 634 GLU A CA 1
ATOM 4836 C C . GLU A 1 634 ? 3.501 27.466 -10.581 1.00 25.12 634 GLU A C 1
ATOM 4838 O O . GLU A 1 634 ? 3.313 26.286 -10.865 1.00 25.12 634 GLU A O 1
ATOM 4843 N N . HIS A 1 635 ? 3.027 27.985 -9.438 1.00 26.66 635 HIS A N 1
ATOM 4844 C CA . HIS A 1 635 ? 1.747 27.507 -8.917 1.00 26.66 635 HIS A CA 1
ATOM 4845 C C . HIS A 1 635 ? 0.798 27.489 -10.112 1.00 26.66 635 HIS A C 1
ATOM 4847 O O . HIS A 1 635 ? 0.545 28.562 -10.664 1.00 26.66 635 HIS A O 1
ATOM 4853 N N . ARG A 1 636 ? 0.337 26.308 -10.547 1.00 28.08 636 ARG A N 1
ATOM 4854 C CA . ARG A 1 636 ? -0.715 26.256 -11.561 1.00 28.08 636 ARG A CA 1
ATOM 4855 C C . ARG A 1 636 ? -1.849 27.156 -11.056 1.00 28.08 636 ARG A C 1
ATOM 4857 O O . ARG A 1 636 ? -2.320 26.935 -9.934 1.00 28.08 636 ARG A O 1
ATOM 4864 N N . PRO A 1 637 ? -2.204 28.219 -11.797 1.00 24.88 637 PRO A N 1
ATOM 4865 C CA . PRO A 1 637 ? -3.339 29.052 -11.451 1.00 24.88 637 PRO A CA 1
ATOM 4866 C C . PRO A 1 637 ? -4.589 28.180 -11.334 1.00 24.88 637 PRO A C 1
ATOM 4868 O O . PRO A 1 637 ? -4.663 27.104 -11.926 1.00 24.88 637 PRO A O 1
ATOM 4871 N N . LEU A 1 638 ? -5.582 28.667 -10.589 1.00 32.84 638 LEU A N 1
ATOM 4872 C CA . LEU A 1 638 ? -6.975 28.311 -10.837 1.00 32.84 638 LEU A CA 1
ATOM 4873 C C . LEU A 1 638 ? -7.248 28.495 -12.340 1.00 32.84 638 LEU A C 1
ATOM 4875 O O . LEU A 1 638 ? -7.464 29.627 -12.748 1.00 32.84 638 LEU A O 1
ATOM 4879 N N . GLU A 1 639 ? -7.126 27.431 -13.133 1.00 31.22 639 GLU A N 1
ATOM 4880 C CA . GLU A 1 639 ? -7.678 27.194 -14.476 1.00 31.22 639 GLU A CA 1
ATOM 4881 C C . GLU A 1 639 ? -6.949 25.976 -15.089 1.00 31.22 639 GLU A C 1
ATOM 4883 O O . GLU A 1 639 ? -5.721 25.925 -15.109 1.00 31.22 639 GLU A O 1
ATOM 4888 N N . ALA A 1 640 ? -7.734 25.014 -15.591 1.00 28.59 640 ALA A N 1
ATOM 4889 C CA . ALA A 1 640 ? -7.359 23.755 -16.252 1.00 28.59 640 ALA A CA 1
ATOM 4890 C C . ALA A 1 640 ? -6.963 22.563 -15.351 1.00 28.59 640 ALA A C 1
ATOM 4892 O O . ALA A 1 640 ? -5.789 22.310 -15.081 1.00 28.59 640 ALA A O 1
ATOM 4893 N N . ASP A 1 641 ? -7.960 21.742 -15.003 1.00 34.88 641 ASP A N 1
ATOM 4894 C CA . ASP A 1 641 ? -7.750 20.291 -14.981 1.00 34.88 641 ASP A CA 1
ATOM 4895 C C . ASP A 1 641 ? -8.796 19.635 -15.900 1.00 34.88 641 ASP A C 1
ATOM 4897 O O . ASP A 1 641 ? -9.988 19.618 -15.592 1.00 34.88 641 ASP A O 1
ATOM 4901 N N . ASP A 1 642 ? -8.338 19.180 -17.072 1.00 38.34 642 ASP A N 1
ATOM 4902 C CA . ASP A 1 642 ? -9.100 18.600 -18.194 1.00 38.34 642 ASP A CA 1
ATOM 4903 C C . ASP A 1 642 ? -9.625 17.179 -17.901 1.00 38.34 642 ASP A C 1
ATOM 4905 O O . ASP A 1 642 ? -9.449 16.253 -18.699 1.00 38.34 642 ASP A O 1
ATOM 4909 N N . THR A 1 643 ? -10.233 16.933 -16.742 1.00 49.16 643 THR A N 1
ATOM 4910 C CA . THR A 1 643 ? -10.643 15.568 -16.375 1.00 49.16 643 THR A CA 1
ATOM 4911 C C . THR A 1 643 ? -12.066 15.531 -15.845 1.00 49.16 643 THR A C 1
ATOM 4913 O O . THR A 1 643 ? -12.317 15.286 -14.674 1.00 49.16 643 THR A O 1
ATOM 4916 N N . ASP A 1 644 ? -13.022 15.777 -16.742 1.00 55.78 644 ASP A N 1
ATOM 4917 C CA . ASP A 1 644 ? -14.445 15.586 -16.466 1.00 55.78 644 ASP A CA 1
ATOM 4918 C C . ASP A 1 644 ? -14.739 14.111 -16.121 1.00 55.78 644 ASP A C 1
ATOM 4920 O O . ASP A 1 644 ? -14.630 13.247 -16.998 1.00 55.78 644 ASP A O 1
ATOM 4924 N N . PRO A 1 645 ? -15.109 13.770 -14.873 1.00 63.59 645 PRO A N 1
ATOM 4925 C CA . PRO A 1 645 ? -15.457 12.399 -14.523 1.00 63.59 645 PRO A CA 1
ATOM 4926 C C . PRO A 1 645 ? -16.747 11.959 -15.229 1.00 63.59 645 PRO A C 1
ATOM 4928 O O . PRO A 1 645 ? -17.670 12.752 -15.421 1.00 63.59 645 PRO A O 1
ATOM 4931 N N . ILE A 1 646 ? -16.835 10.669 -15.564 1.00 73.94 646 ILE A N 1
ATOM 4932 C CA . ILE A 1 646 ? -18.064 9.975 -15.977 1.00 73.94 646 ILE A CA 1
ATOM 4933 C C . ILE A 1 646 ? -18.293 8.780 -15.046 1.00 73.94 646 ILE A C 1
ATOM 4935 O O . ILE A 1 646 ? -17.353 8.079 -14.703 1.00 73.94 646 ILE A O 1
ATOM 4939 N N . SER A 1 647 ? -19.531 8.531 -14.629 1.00 77.69 647 SER A N 1
ATOM 4940 C CA . SER A 1 647 ? -19.925 7.376 -13.812 1.00 77.69 647 SER A CA 1
ATOM 4941 C C . SER A 1 647 ? -21.270 6.814 -14.273 1.00 77.69 647 SER A C 1
ATOM 4943 O O . SER A 1 647 ? -22.050 7.490 -14.949 1.00 77.69 647 SER A O 1
ATOM 4945 N N . GLY A 1 648 ? -21.533 5.558 -13.922 1.00 80.56 648 GLY A N 1
ATOM 4946 C CA . GLY A 1 648 ? -22.705 4.797 -14.329 1.00 80.56 648 GLY A CA 1
ATOM 4947 C C . GLY A 1 648 ? -23.339 4.055 -13.157 1.00 80.56 648 GLY A C 1
ATOM 4948 O O . GLY A 1 648 ? -22.672 3.338 -12.415 1.00 80.56 648 GLY A O 1
ATOM 4949 N N . GLU A 1 649 ? -24.652 4.189 -13.016 1.00 84.06 649 GLU A N 1
ATOM 4950 C CA . GLU A 1 649 ? -25.458 3.527 -11.994 1.00 84.06 649 GLU A CA 1
ATOM 4951 C C . GLU A 1 649 ? -26.454 2.564 -12.660 1.00 84.06 649 GLU A C 1
ATOM 4953 O O . GLU A 1 649 ? -27.219 2.950 -13.548 1.00 84.06 649 GLU A O 1
ATOM 4958 N N . SER A 1 650 ? -26.457 1.301 -12.223 1.00 86.88 650 SER A N 1
ATOM 4959 C CA . SER A 1 650 ? -27.434 0.291 -12.651 1.00 86.88 650 SER A CA 1
ATOM 4960 C C . SER A 1 650 ? -28.724 0.434 -11.834 1.00 86.88 650 SER A C 1
ATOM 4962 O O . SER A 1 650 ? -28.757 0.086 -10.652 1.00 86.88 650 SER A O 1
ATOM 4964 N N . LEU A 1 651 ? -29.794 0.927 -12.460 1.00 86.06 651 LEU A N 1
ATOM 4965 C CA . LEU A 1 651 ? -31.119 1.108 -11.862 1.00 86.06 651 LEU A CA 1
ATOM 4966 C C . LEU A 1 651 ? -32.112 0.088 -12.417 1.00 86.06 651 LEU A C 1
ATOM 4968 O O . LEU A 1 651 ? -31.966 -0.422 -13.521 1.00 86.06 651 LEU A O 1
ATOM 4972 N N . THR A 1 652 ? -33.210 -0.149 -11.703 1.00 85.00 652 THR A N 1
ATOM 4973 C CA . THR A 1 652 ? -34.323 -0.952 -12.240 1.00 85.00 652 THR A CA 1
ATOM 4974 C C . THR A 1 652 ? -34.958 -0.335 -13.489 1.00 85.00 652 THR A C 1
ATOM 4976 O O . THR A 1 652 ? -35.534 -1.060 -14.294 1.00 85.00 652 THR A O 1
ATOM 4979 N N . SER A 1 653 ? -34.859 0.987 -13.659 1.00 84.94 653 SER A N 1
ATOM 4980 C CA . SER A 1 653 ? -35.365 1.724 -14.823 1.00 84.94 653 SER A CA 1
ATOM 4981 C C . SER A 1 653 ? -34.377 1.817 -15.992 1.00 84.94 653 SER A C 1
ATOM 4983 O O . SER A 1 653 ? -34.729 2.412 -17.007 1.00 84.94 653 SER A O 1
ATOM 4985 N N . GLY A 1 654 ? -33.158 1.285 -15.860 1.00 90.94 654 GLY A N 1
ATOM 4986 C CA . GLY A 1 654 ? -32.113 1.355 -16.883 1.00 90.94 654 GLY A CA 1
ATOM 4987 C C . GLY A 1 654 ? -30.742 1.733 -16.317 1.00 90.94 654 GLY A C 1
ATOM 4988 O O . GLY A 1 654 ? -30.491 1.567 -15.127 1.00 90.94 654 GLY A O 1
ATOM 4989 N N . ILE A 1 655 ? -29.847 2.264 -17.150 1.00 92.19 655 ILE A N 1
ATOM 4990 C CA . ILE A 1 655 ? -28.538 2.767 -16.704 1.00 92.19 655 ILE A CA 1
ATOM 4991 C C . ILE A 1 655 ? -28.572 4.290 -16.644 1.00 92.19 655 ILE A C 1
ATOM 4993 O O . ILE A 1 655 ? -28.864 4.946 -17.641 1.00 92.19 655 ILE A O 1
ATOM 4997 N N . ARG A 1 656 ? -28.233 4.861 -15.488 1.00 88.06 656 ARG A N 1
ATOM 4998 C CA . ARG A 1 656 ? -28.032 6.304 -15.336 1.00 88.06 656 ARG A CA 1
ATOM 4999 C C . ARG A 1 656 ? -26.553 6.633 -15.484 1.00 88.06 656 ARG A C 1
ATOM 5001 O O . ARG A 1 656 ? -25.741 6.145 -14.711 1.00 88.06 656 ARG A O 1
ATOM 5008 N N . LEU A 1 657 ? -26.223 7.496 -16.433 1.00 85.25 657 LEU A N 1
ATOM 5009 C CA . LEU A 1 657 ? -24.913 8.117 -16.572 1.00 85.25 657 LEU A CA 1
ATOM 5010 C C . LEU A 1 657 ? -24.906 9.469 -15.865 1.00 85.25 657 LEU A C 1
ATOM 5012 O O . LEU A 1 657 ? -25.862 10.236 -15.990 1.00 85.25 657 LEU A O 1
ATOM 5016 N N . THR A 1 658 ? -23.815 9.766 -15.169 1.00 78.06 658 THR A N 1
ATOM 5017 C CA . THR A 1 658 ? -23.502 11.104 -14.654 1.00 78.06 658 THR A CA 1
ATOM 5018 C C . THR A 1 658 ? -22.137 11.507 -15.191 1.00 78.06 658 THR A C 1
ATOM 5020 O O . THR A 1 658 ? -21.202 10.721 -15.072 1.00 78.06 658 THR A O 1
ATOM 5023 N N . PHE A 1 659 ? -22.006 12.694 -15.776 1.00 73.44 659 PHE A N 1
ATOM 5024 C CA . PHE A 1 659 ? -20.730 13.200 -16.279 1.00 73.44 659 PHE A CA 1
ATOM 5025 C C . PHE A 1 659 ? -20.589 14.709 -16.082 1.00 73.44 659 PHE A C 1
ATOM 5027 O O . PHE A 1 659 ? -21.579 15.445 -16.104 1.00 73.44 659 PHE A O 1
ATOM 5034 N N . GLN A 1 660 ? -19.357 15.172 -15.886 1.00 64.50 660 GLN A N 1
ATOM 5035 C CA . GLN A 1 660 ? -19.057 16.598 -15.793 1.00 64.50 660 GLN A CA 1
ATOM 5036 C C . GLN A 1 660 ? -18.962 17.233 -17.192 1.00 64.50 660 GLN A C 1
ATOM 5038 O O . GLN A 1 660 ? -18.638 16.570 -18.175 1.00 64.50 660 GLN A O 1
ATOM 5043 N N . ARG A 1 661 ? -19.317 18.518 -17.274 1.00 59.16 661 ARG A N 1
ATOM 5044 C CA . ARG A 1 661 ? -19.253 19.341 -18.484 1.00 59.16 661 ARG A CA 1
ATOM 5045 C C . ARG A 1 661 ? -18.356 20.548 -18.239 1.00 59.16 661 ARG A C 1
ATOM 5047 O O . ARG A 1 661 ? -18.373 21.088 -17.130 1.00 59.16 661 ARG A O 1
ATOM 5054 N N . ASP A 1 662 ? -17.694 21.017 -19.289 1.00 51.03 662 ASP A N 1
ATOM 5055 C CA . ASP A 1 662 ? -16.985 22.294 -19.290 1.00 51.03 662 ASP A CA 1
ATOM 5056 C C . ASP A 1 662 ? -17.942 23.495 -19.397 1.00 51.03 662 ASP A C 1
ATOM 5058 O O . ASP A 1 662 ? -18.973 23.447 -20.073 1.00 51.03 662 ASP A O 1
ATOM 5062 N N . TRP A 1 663 ? -17.584 24.589 -18.718 1.00 42.56 663 TRP A N 1
ATOM 5063 C CA . TRP A 1 663 ? -18.423 25.779 -18.517 1.00 42.56 663 TRP A CA 1
ATOM 5064 C C . TRP A 1 663 ? -18.842 26.502 -19.818 1.00 42.56 663 TRP A C 1
ATOM 5066 O O . TRP A 1 663 ? -19.939 27.052 -19.880 1.00 42.56 663 TRP A O 1
ATOM 5076 N N . GLU A 1 664 ? -18.018 26.491 -20.871 1.00 40.81 664 GLU A N 1
ATOM 5077 C CA . GLU A 1 664 ? -18.317 27.183 -22.143 1.00 40.81 664 GLU A CA 1
ATOM 5078 C C . GLU A 1 664 ? -19.045 26.296 -23.175 1.00 40.81 664 GLU A C 1
ATOM 5080 O O . GLU A 1 664 ? -19.281 26.715 -24.308 1.00 40.81 664 GLU A O 1
ATOM 5085 N N . GLY A 1 665 ? -19.379 25.048 -22.816 1.00 47.81 665 GLY A N 1
ATOM 5086 C CA . GLY A 1 665 ? -19.459 23.985 -23.817 1.00 47.81 665 GLY A CA 1
ATOM 5087 C C . GLY A 1 665 ? -18.072 23.740 -24.417 1.00 47.81 665 GLY A C 1
ATOM 5088 O O . GLY A 1 665 ? -17.134 24.509 -24.201 1.00 47.81 665 GLY A O 1
ATOM 5089 N N . ASP A 1 666 ? -17.889 22.677 -25.191 1.00 52.78 666 ASP A N 1
ATOM 5090 C CA . ASP A 1 666 ? -16.587 22.457 -25.826 1.00 52.78 666 ASP A CA 1
ATOM 5091 C C . ASP A 1 666 ? -16.384 23.369 -27.077 1.00 52.78 666 ASP A C 1
ATOM 5093 O O . ASP A 1 666 ? -15.991 22.921 -28.157 1.00 52.78 666 ASP A O 1
ATOM 5097 N N . GLY A 1 667 ? -16.694 24.668 -26.947 1.00 48.50 667 GLY A N 1
ATOM 5098 C CA . GLY A 1 667 ? -16.666 25.706 -27.987 1.00 48.50 667 GLY A CA 1
ATOM 5099 C C . GLY A 1 667 ? -18.050 26.174 -28.481 1.00 48.50 667 GLY A C 1
ATOM 5100 O O . GLY A 1 667 ? -19.074 25.591 -28.140 1.00 48.50 667 GLY A O 1
ATOM 5101 N N . ASP A 1 668 ? -18.041 27.207 -29.340 1.00 46.56 668 ASP A N 1
ATOM 5102 C CA . ASP A 1 668 ? -19.147 28.053 -29.870 1.00 46.56 668 ASP A CA 1
ATOM 5103 C C . ASP A 1 668 ? -20.365 27.359 -30.549 1.00 46.56 668 ASP A C 1
ATOM 5105 O O . ASP A 1 668 ? -21.138 28.014 -31.250 1.00 46.56 668 ASP A O 1
ATOM 5109 N N . GLN A 1 669 ? -20.580 26.047 -30.395 1.00 46.81 669 GLN A N 1
ATOM 5110 C CA . GLN A 1 669 ? -21.699 25.328 -31.026 1.00 46.81 669 GLN A CA 1
ATOM 5111 C C . GLN A 1 669 ? -22.593 24.607 -30.008 1.00 46.81 669 GLN A C 1
ATOM 5113 O O . GLN A 1 669 ? -22.277 23.515 -29.549 1.00 46.81 669 GLN A O 1
ATOM 5118 N N . ASP A 1 670 ? -23.738 25.228 -29.704 1.00 53.94 670 ASP A N 1
ATOM 5119 C CA . ASP A 1 670 ? -24.982 24.686 -29.126 1.00 53.94 670 ASP A CA 1
ATOM 5120 C C . ASP A 1 670 ? -24.940 23.811 -27.849 1.00 53.94 670 ASP A C 1
ATOM 5122 O O . ASP A 1 670 ? -26.015 23.444 -27.365 1.00 53.94 670 ASP A O 1
ATOM 5126 N N . GLY A 1 671 ? -23.782 23.496 -27.256 1.00 59.22 671 GLY A N 1
ATOM 5127 C CA . GLY A 1 671 ? -23.666 22.807 -25.958 1.00 59.22 671 GLY A CA 1
ATOM 5128 C C . GLY A 1 671 ? -24.250 21.385 -25.924 1.00 59.22 671 GLY A C 1
ATOM 5129 O O . GLY A 1 671 ? -24.825 20.978 -24.910 1.00 59.22 671 GLY A O 1
ATOM 5130 N N . LEU A 1 672 ? -24.171 20.654 -27.042 1.00 73.19 672 LEU A N 1
ATOM 5131 C CA . LEU A 1 672 ? -24.659 19.278 -27.181 1.00 73.19 672 LEU A CA 1
ATOM 5132 C C . LEU A 1 672 ? -23.593 18.247 -26.793 1.00 73.19 672 LEU A C 1
ATOM 5134 O O . LEU A 1 672 ? -22.439 18.368 -27.194 1.00 73.19 672 LEU A O 1
ATOM 5138 N N . TYR A 1 673 ? -24.020 17.181 -26.116 1.00 78.62 673 TYR A N 1
ATOM 5139 C CA . TYR A 1 673 ? -23.178 16.062 -25.684 1.00 78.62 673 TYR A CA 1
ATOM 5140 C C . TYR A 1 673 ? -23.717 14.730 -26.219 1.00 78.62 673 TYR A C 1
ATOM 5142 O O . TYR A 1 673 ? -24.253 13.942 -25.437 1.00 78.62 673 TYR A O 1
ATOM 5150 N N . PRO A 1 674 ? -23.636 14.451 -27.537 1.00 89.62 674 PRO A N 1
ATOM 5151 C CA . PRO A 1 674 ? -24.210 13.236 -28.096 1.00 89.62 674 PRO A CA 1
ATOM 5152 C C . PRO A 1 674 ? -23.686 11.984 -27.390 1.00 89.62 674 PRO A C 1
ATOM 5154 O O . PRO A 1 674 ? -22.480 11.805 -27.212 1.00 89.62 674 PRO A O 1
ATOM 5157 N N . ILE A 1 675 ? -24.596 11.094 -27.015 1.00 92.50 675 ILE A N 1
ATOM 5158 C CA . ILE A 1 675 ? -24.281 9.886 -26.263 1.00 92.50 675 ILE A CA 1
ATOM 5159 C C . ILE A 1 675 ? -24.318 8.711 -27.225 1.00 92.50 675 ILE A C 1
ATOM 5161 O O . ILE A 1 675 ? -25.348 8.408 -27.830 1.00 92.50 675 ILE A O 1
ATOM 5165 N N . ALA A 1 676 ? -23.180 8.041 -27.358 1.00 95.00 676 ALA A N 1
ATOM 5166 C CA . ALA A 1 676 ? -23.053 6.772 -28.045 1.00 95.00 676 ALA A CA 1
ATOM 5167 C C . ALA A 1 676 ? -23.001 5.612 -27.050 1.00 95.00 676 ALA A C 1
ATOM 5169 O O . ALA A 1 676 ? -22.468 5.726 -25.945 1.00 95.00 676 ALA A O 1
ATOM 5170 N N . ARG A 1 677 ? -23.515 4.464 -27.478 1.00 95.06 677 ARG A N 1
ATOM 5171 C CA . ARG A 1 677 ? -23.485 3.212 -26.729 1.00 95.06 677 ARG A CA 1
ATOM 5172 C C . ARG A 1 677 ? -23.024 2.065 -27.618 1.00 95.06 677 ARG A C 1
ATOM 5174 O O . ARG A 1 677 ? -23.383 2.003 -28.790 1.00 95.06 677 ARG A O 1
ATOM 5181 N N . LYS A 1 678 ? -22.286 1.122 -27.036 1.00 92.94 678 LYS A N 1
ATOM 5182 C CA . LYS A 1 678 ? -22.094 -0.233 -27.568 1.00 92.94 678 LYS A CA 1
ATOM 5183 C C . LYS A 1 678 ? -22.449 -1.274 -26.510 1.00 92.94 678 LYS A C 1
ATOM 5185 O O . LYS A 1 678 ? -22.375 -0.998 -25.317 1.00 92.94 678 LYS A O 1
ATOM 5190 N N . SER A 1 679 ? -22.835 -2.472 -26.930 1.00 90.06 679 SER A N 1
ATOM 5191 C CA . SER A 1 679 ? -22.951 -3.622 -26.031 1.00 90.06 679 SER A CA 1
ATOM 5192 C C . SER A 1 679 ? -21.630 -4.383 -25.992 1.00 90.06 679 SER A C 1
ATOM 5194 O O . SER A 1 679 ? -20.962 -4.553 -27.014 1.00 90.06 679 SER A O 1
ATOM 5196 N N . TRP A 1 680 ? -21.259 -4.825 -24.797 1.00 80.62 680 TRP A N 1
ATOM 5197 C CA . TRP A 1 680 ? -20.138 -5.715 -24.543 1.00 80.62 680 TRP A CA 1
ATOM 5198 C C . TRP A 1 680 ? -20.663 -7.120 -24.238 1.00 80.62 680 TRP A C 1
ATOM 5200 O O . TRP A 1 680 ? -21.690 -7.299 -23.583 1.00 80.62 680 TRP A O 1
ATOM 5210 N N . GLY A 1 681 ? -19.951 -8.134 -24.721 1.00 66.25 681 GLY A N 1
ATOM 5211 C CA . GLY A 1 681 ? -20.335 -9.536 -24.590 1.00 66.25 681 GLY A CA 1
ATOM 5212 C C . GLY A 1 681 ? -19.637 -10.396 -25.646 1.00 66.25 681 GLY A C 1
ATOM 5213 O O . GLY A 1 681 ? -18.712 -9.911 -26.294 1.00 66.25 681 GLY A O 1
ATOM 5214 N N . PRO A 1 682 ? -20.084 -11.646 -25.863 1.00 54.69 682 PRO A N 1
ATOM 5215 C CA . PRO A 1 682 ? -19.493 -12.548 -26.858 1.00 54.69 682 PRO A CA 1
ATOM 5216 C C . PRO A 1 682 ? -19.521 -11.992 -28.290 1.00 54.69 682 PRO A C 1
ATOM 5218 O O . PRO A 1 682 ? -18.664 -12.332 -29.093 1.00 54.69 682 PRO A O 1
ATOM 5221 N N . ASN A 1 683 ? -20.494 -11.124 -28.590 1.00 65.06 683 ASN A N 1
ATOM 5222 C CA . ASN A 1 683 ? -20.640 -10.427 -29.866 1.00 65.06 683 ASN A CA 1
ATOM 5223 C C . ASN A 1 683 ? -20.804 -8.922 -29.591 1.00 65.06 683 ASN A C 1
ATOM 5225 O O . ASN A 1 683 ? -21.942 -8.453 -29.497 1.00 65.06 683 ASN A O 1
ATOM 5229 N N . PRO A 1 684 ? -19.710 -8.173 -29.380 1.00 75.75 684 PRO A N 1
ATOM 5230 C CA . PRO A 1 684 ? -19.798 -6.742 -29.127 1.00 75.75 684 PRO A CA 1
ATOM 5231 C C . PRO A 1 684 ? -20.373 -6.012 -30.347 1.00 75.75 684 PRO A C 1
ATOM 5233 O O . PRO A 1 684 ? -20.074 -6.359 -31.491 1.00 75.75 684 PRO A O 1
ATOM 5236 N N . THR A 1 685 ? -21.208 -4.999 -30.118 1.00 87.56 685 THR A N 1
ATOM 5237 C CA . THR A 1 685 ? -21.766 -4.179 -31.208 1.00 87.56 685 THR A CA 1
ATOM 5238 C C . THR A 1 685 ? -20.847 -3.009 -31.553 1.00 87.56 685 THR A C 1
ATOM 5240 O O . THR A 1 685 ? -20.005 -2.598 -30.754 1.00 87.56 685 THR A O 1
ATOM 5243 N N . ALA A 1 686 ? -21.046 -2.420 -32.734 1.00 88.81 686 ALA A N 1
ATOM 5244 C CA . ALA A 1 686 ? -20.485 -1.109 -33.042 1.00 88.81 686 ALA A CA 1
ATOM 5245 C C . ALA A 1 686 ? -21.100 -0.020 -32.140 1.00 88.81 686 ALA A C 1
ATOM 5247 O O . ALA A 1 686 ? -22.155 -0.219 -31.530 1.00 88.81 686 ALA A O 1
ATOM 5248 N N . TRP A 1 687 ? -20.430 1.131 -32.068 1.00 91.75 687 TRP A N 1
ATOM 5249 C CA . TRP A 1 687 ? -20.950 2.324 -31.405 1.00 91.75 687 TRP A CA 1
ATOM 5250 C C . TRP A 1 687 ? -22.155 2.893 -32.165 1.00 91.75 687 TRP A C 1
ATOM 5252 O O . TRP A 1 687 ? -22.071 3.136 -33.368 1.00 91.75 687 TRP A O 1
ATOM 5262 N N . GLU A 1 688 ? -23.247 3.156 -31.454 1.00 95.50 688 GLU A N 1
ATOM 5263 C CA . GLU A 1 688 ? -24.471 3.764 -31.980 1.00 95.50 688 GLU A CA 1
ATOM 5264 C C . GLU A 1 688 ? -24.842 4.998 -31.152 1.00 95.50 688 GLU A C 1
ATOM 5266 O O . GLU A 1 688 ? -24.805 4.941 -29.925 1.00 95.50 688 GLU A O 1
ATOM 5271 N N . ILE A 1 689 ? -25.212 6.106 -31.804 1.00 94.94 689 ILE A N 1
ATOM 5272 C CA . ILE A 1 689 ? -25.697 7.311 -31.116 1.00 94.94 689 ILE A CA 1
ATOM 5273 C C . ILE A 1 689 ? -27.128 7.070 -30.634 1.00 94.94 689 ILE A C 1
ATOM 5275 O O . ILE A 1 689 ? -28.035 6.930 -31.452 1.00 94.94 689 ILE A O 1
ATOM 5279 N N . ILE A 1 690 ? -27.314 7.059 -29.317 1.00 95.00 690 ILE A N 1
ATOM 5280 C CA . ILE A 1 690 ? -28.604 6.831 -28.654 1.00 95.00 690 ILE A CA 1
ATOM 5281 C C . ILE A 1 690 ? -29.285 8.131 -28.215 1.00 95.00 690 ILE A C 1
ATOM 5283 O O . ILE A 1 690 ? -30.498 8.145 -28.027 1.00 95.00 690 ILE A O 1
ATOM 5287 N N . ASP A 1 691 ? -28.525 9.221 -28.102 1.00 91.81 691 ASP A N 1
ATOM 5288 C CA . ASP A 1 691 ? -29.044 10.569 -27.878 1.00 91.81 691 ASP A CA 1
ATOM 5289 C C . ASP A 1 691 ? -28.154 11.576 -28.620 1.00 91.81 691 ASP A C 1
ATOM 5291 O O . ASP A 1 691 ? -26.937 11.568 -28.452 1.00 91.81 691 ASP A O 1
ATOM 5295 N N . ARG A 1 692 ? -28.738 12.409 -29.489 1.00 88.00 692 ARG A N 1
ATOM 5296 C CA . ARG A 1 692 ? -28.017 13.456 -30.240 1.00 88.00 692 ARG A CA 1
ATOM 5297 C C . ARG A 1 692 ? -28.085 14.820 -29.566 1.00 88.00 692 ARG A C 1
ATOM 5299 O O . ARG A 1 692 ? -27.254 15.673 -29.860 1.00 88.00 692 ARG A O 1
ATOM 5306 N N . ASP A 1 693 ? -29.062 15.000 -28.687 1.00 81.31 693 ASP A N 1
ATOM 5307 C CA . ASP A 1 693 ? -29.513 16.296 -28.198 1.00 81.31 693 ASP A CA 1
ATOM 5308 C C . ASP A 1 693 ? -29.317 16.436 -26.681 1.00 81.31 693 ASP A C 1
ATOM 5310 O O . ASP A 1 693 ? -29.838 17.374 -26.072 1.00 81.31 693 ASP A O 1
ATOM 5314 N N . ALA A 1 694 ? -28.575 15.515 -26.056 1.00 79.00 694 ALA A N 1
ATOM 5315 C CA . ALA A 1 694 ? -28.271 15.555 -24.634 1.00 79.00 694 ALA A CA 1
ATOM 5316 C C . ALA A 1 694 ? -27.571 16.873 -24.263 1.00 79.00 694 ALA A C 1
ATOM 5318 O O . ALA A 1 694 ? -26.541 17.247 -24.823 1.00 79.00 694 ALA A O 1
ATOM 5319 N N . ARG A 1 695 ? -28.160 17.583 -23.297 1.00 72.12 695 ARG A N 1
ATOM 5320 C CA . ARG A 1 695 ? -27.740 18.919 -22.825 1.00 72.12 695 ARG A CA 1
ATOM 5321 C C . ARG A 1 695 ? -27.498 18.956 -21.319 1.00 72.12 695 ARG A C 1
ATOM 5323 O O . ARG A 1 695 ? -27.359 20.026 -20.741 1.00 72.12 695 ARG A O 1
ATOM 5330 N N . THR A 1 696 ? -27.529 17.803 -20.660 1.00 68.62 696 THR A N 1
ATOM 5331 C CA . THR A 1 696 ? -27.536 17.681 -19.200 1.00 68.62 696 THR A CA 1
ATOM 5332 C C . THR A 1 696 ? -26.416 16.758 -18.748 1.00 68.62 696 THR A C 1
ATOM 5334 O O . THR A 1 696 ? -26.113 15.783 -19.424 1.00 68.62 696 THR A O 1
ATOM 5337 N N . SER A 1 697 ? -25.841 17.023 -17.575 1.00 69.31 697 SER A N 1
ATOM 5338 C CA . SER A 1 697 ? -24.800 16.200 -16.926 1.00 69.31 697 SER A CA 1
ATOM 5339 C C . SER A 1 697 ? -25.296 14.836 -16.424 1.00 69.31 697 SER A C 1
ATOM 5341 O O . SER A 1 697 ? -24.542 14.063 -15.837 1.00 69.31 697 SER A O 1
ATOM 5343 N N . VAL A 1 698 ? -26.579 14.534 -16.630 1.00 78.50 698 VAL A N 1
ATOM 5344 C CA . VAL A 1 698 ? -27.214 13.265 -16.279 1.00 78.50 698 VAL A CA 1
ATOM 5345 C C . VAL A 1 698 ? -28.009 12.775 -17.477 1.00 78.50 698 VAL A C 1
ATOM 5347 O O . VAL A 1 698 ? -28.800 13.527 -18.044 1.00 78.50 698 VAL A O 1
ATOM 5350 N N . PHE A 1 699 ? -27.841 11.503 -17.819 1.00 86.25 699 PHE A N 1
ATOM 5351 C CA . PHE A 1 699 ? -28.609 10.816 -18.852 1.00 86.25 699 PHE A CA 1
ATOM 5352 C C . PHE A 1 699 ? -29.072 9.460 -18.325 1.00 86.25 699 PHE A C 1
ATOM 5354 O O . PHE A 1 699 ? -28.349 8.810 -17.579 1.00 86.25 699 PHE A O 1
ATOM 5361 N N . THR A 1 700 ? -30.281 9.019 -18.668 1.00 91.81 700 THR A N 1
ATOM 5362 C CA . THR A 1 700 ? -30.760 7.679 -18.295 1.00 91.81 700 THR A CA 1
ATOM 5363 C C . THR A 1 700 ? -31.125 6.899 -19.544 1.00 91.81 700 THR A C 1
ATOM 5365 O O . THR A 1 700 ? -32.122 7.193 -20.200 1.00 91.81 700 THR A O 1
ATOM 5368 N N . ASP A 1 701 ? -30.340 5.868 -19.836 1.00 94.50 701 ASP A N 1
ATOM 5369 C CA . ASP A 1 701 ? -30.649 4.904 -20.877 1.00 94.50 701 ASP A CA 1
ATOM 5370 C C . ASP A 1 701 ? -31.660 3.883 -20.350 1.00 94.50 701 ASP A C 1
ATOM 5372 O O . ASP A 1 701 ? -31.323 2.974 -19.592 1.00 94.50 701 ASP A O 1
ATOM 5376 N N . THR A 1 702 ? -32.914 4.034 -20.765 1.00 95.00 702 THR A N 1
ATOM 5377 C CA . THR A 1 702 ? -34.023 3.141 -20.391 1.00 95.00 702 THR A CA 1
ATOM 5378 C C . THR A 1 702 ? -34.172 1.938 -21.325 1.00 95.00 702 THR A C 1
ATOM 5380 O O . THR A 1 702 ? -35.023 1.079 -21.104 1.00 95.00 702 THR A O 1
ATOM 5383 N N . THR A 1 703 ? -33.354 1.854 -22.379 1.00 94.00 703 THR A N 1
ATOM 5384 C CA . THR A 1 703 ? -33.462 0.819 -23.423 1.00 94.00 703 THR A CA 1
ATOM 5385 C C . THR A 1 703 ? -32.538 -0.377 -23.186 1.00 94.00 703 THR A C 1
ATOM 5387 O O . THR A 1 703 ? -32.553 -1.346 -23.951 1.00 94.00 703 THR A O 1
ATOM 5390 N N . VAL A 1 704 ? -31.730 -0.324 -22.125 1.00 93.31 704 VAL A N 1
ATOM 5391 C CA . VAL A 1 704 ? -30.817 -1.398 -21.731 1.00 93.31 704 VAL A CA 1
ATOM 5392 C C . VAL A 1 704 ? -31.556 -2.625 -21.210 1.00 93.31 704 VAL A C 1
ATOM 5394 O O . VAL A 1 704 ? -32.636 -2.555 -20.628 1.00 93.31 704 VAL A O 1
ATOM 5397 N N . ARG A 1 705 ? -30.931 -3.785 -21.400 1.00 91.50 705 ARG A N 1
ATOM 5398 C CA . ARG A 1 705 ? -31.401 -5.076 -20.889 1.00 91.50 705 ARG A CA 1
ATOM 5399 C C . ARG A 1 705 ? -30.543 -5.537 -19.723 1.00 91.50 705 ARG A C 1
ATOM 5401 O O . ARG A 1 705 ? -29.316 -5.552 -19.844 1.00 91.50 705 ARG A O 1
ATOM 5408 N N . SER A 1 706 ? -31.201 -5.950 -18.642 1.00 91.06 706 SER A N 1
ATOM 5409 C CA . SER A 1 706 ? -30.571 -6.636 -17.510 1.00 91.06 706 SER A CA 1
ATOM 5410 C C . SER A 1 706 ? -29.817 -7.883 -17.988 1.00 91.06 706 SER A C 1
ATOM 5412 O O . SER A 1 706 ? -30.245 -8.559 -18.928 1.00 91.06 706 SER A O 1
ATOM 5414 N N . GLY A 1 707 ? -28.678 -8.175 -17.363 1.00 89.56 707 GLY A N 1
ATOM 5415 C CA . GLY A 1 707 ? -27.798 -9.277 -17.734 1.00 89.56 707 GLY A CA 1
ATOM 5416 C C . GLY A 1 707 ? -26.730 -8.928 -18.777 1.00 89.56 707 GLY A C 1
ATOM 5417 O O . GLY A 1 707 ? -26.034 -9.837 -19.225 1.00 89.56 707 GLY A O 1
ATOM 5418 N N . GLN A 1 708 ? -26.577 -7.657 -19.166 1.00 90.19 708 GLN A N 1
ATOM 5419 C CA . GLN A 1 708 ? -25.583 -7.219 -20.158 1.00 90.19 708 GLN A CA 1
ATOM 5420 C C . GLN A 1 708 ? -24.668 -6.107 -19.642 1.00 90.19 708 GLN A C 1
ATOM 5422 O O . GLN A 1 708 ? -25.017 -5.360 -18.728 1.00 90.19 708 GLN A O 1
ATOM 5427 N N . THR A 1 709 ? -23.502 -5.986 -20.271 1.00 92.31 709 THR A N 1
ATOM 5428 C CA . THR A 1 709 ? -22.546 -4.900 -20.043 1.00 92.31 709 THR A CA 1
ATOM 5429 C C . THR A 1 709 ? -22.564 -3.960 -21.246 1.00 92.31 709 THR A C 1
ATOM 5431 O O . THR A 1 709 ? -22.615 -4.418 -22.385 1.00 92.31 709 THR A O 1
ATOM 5434 N N . TYR A 1 710 ? -22.507 -2.651 -21.017 1.00 93.31 710 TYR A N 1
ATOM 5435 C CA . TYR A 1 710 ? -22.555 -1.632 -22.068 1.00 93.31 710 TYR A CA 1
ATOM 5436 C C . TYR A 1 710 ? -21.359 -0.692 -21.969 1.00 93.31 710 TYR A C 1
ATOM 5438 O O . TYR A 1 710 ? -20.947 -0.317 -20.877 1.00 93.31 710 TYR A O 1
ATOM 5446 N N . GLY A 1 711 ? -20.797 -0.312 -23.111 1.00 92.38 711 GLY A N 1
ATOM 5447 C CA . GLY A 1 711 ? -19.877 0.812 -23.221 1.00 92.38 711 GLY A CA 1
ATOM 5448 C C . GLY A 1 711 ? -20.666 2.070 -23.551 1.00 92.38 711 GLY A C 1
ATOM 5449 O O . GLY A 1 711 ? -21.511 2.032 -24.444 1.00 92.38 711 GLY A O 1
ATOM 5450 N N . TYR A 1 712 ? -20.380 3.169 -22.866 1.00 92.25 712 TYR A N 1
ATOM 5451 C CA . TYR A 1 712 ? -20.926 4.490 -23.153 1.00 92.25 712 TYR A CA 1
ATOM 5452 C C . TYR A 1 712 ? -19.816 5.444 -23.545 1.00 92.25 712 TYR A C 1
ATOM 5454 O O . TYR A 1 712 ? -18.699 5.350 -23.039 1.00 92.25 712 TYR A O 1
ATOM 5462 N N . ARG A 1 713 ? -20.149 6.354 -24.454 1.00 90.62 713 ARG A N 1
ATOM 5463 C CA . ARG A 1 713 ? -19.272 7.404 -24.939 1.00 90.62 713 ARG A CA 1
ATOM 5464 C C . ARG A 1 713 ? -20.061 8.702 -25.009 1.00 90.62 713 ARG A C 1
ATOM 5466 O O . ARG A 1 713 ? -21.015 8.791 -25.774 1.00 90.62 713 ARG A O 1
ATOM 5473 N N . VAL A 1 714 ? -19.657 9.698 -24.236 1.00 88.19 714 VAL A N 1
ATOM 5474 C CA . VAL A 1 714 ? -20.186 11.060 -24.328 1.00 8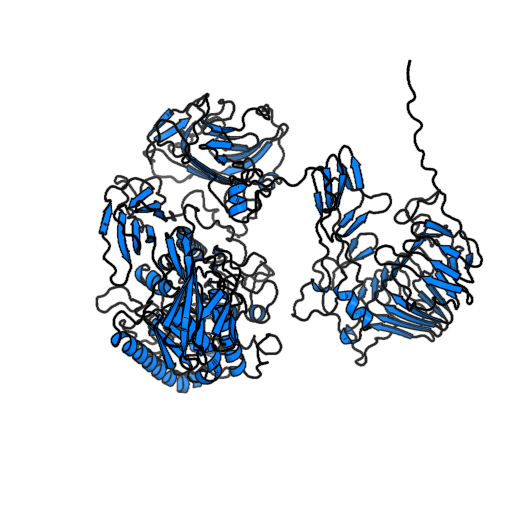8.19 714 VAL A CA 1
ATOM 5475 C C . VAL A 1 714 ? -19.262 11.834 -25.255 1.00 88.19 714 VAL A C 1
ATOM 5477 O O . VAL A 1 714 ? -18.087 12.051 -24.946 1.00 88.19 714 VAL A O 1
ATOM 5480 N N . LEU A 1 715 ? -19.768 12.170 -26.438 1.00 86.00 715 LEU A N 1
ATOM 5481 C CA . LEU A 1 715 ? -19.024 12.924 -27.435 1.00 86.00 715 LEU A CA 1
ATOM 5482 C C . LEU A 1 715 ? -18.928 14.387 -27.008 1.00 86.00 715 LEU A C 1
ATOM 5484 O O . LEU A 1 715 ? -19.912 14.982 -26.573 1.00 86.00 715 LEU A O 1
ATOM 5488 N N . ARG A 1 716 ? -17.724 14.932 -27.163 1.00 76.56 716 ARG A N 1
ATOM 5489 C CA . ARG A 1 716 ? -17.358 16.309 -26.841 1.00 76.56 716 ARG A CA 1
ATOM 5490 C C . ARG A 1 716 ? -16.827 17.001 -28.092 1.00 76.56 716 ARG A C 1
ATOM 5492 O O . ARG A 1 716 ? -16.247 16.343 -28.961 1.00 76.56 716 ARG A O 1
ATOM 5499 N N . ASN A 1 717 ? -17.041 18.304 -28.222 1.00 71.44 717 ASN A N 1
ATOM 5500 C CA . ASN A 1 717 ? -16.562 19.064 -29.379 1.00 71.44 717 ASN A CA 1
ATOM 5501 C C . ASN A 1 717 ? -15.083 19.459 -29.189 1.00 71.44 717 ASN A C 1
ATOM 5503 O O . ASN A 1 717 ? -14.668 19.870 -28.121 1.00 71.44 717 ASN A O 1
ATOM 5507 N N . SER A 1 718 ? -14.228 19.291 -30.200 1.00 69.19 718 SER A N 1
ATOM 5508 C CA . SER A 1 718 ? -12.787 19.633 -30.109 1.00 69.19 718 SER A CA 1
ATOM 5509 C C . SER A 1 718 ? -12.013 19.036 -28.904 1.00 69.19 718 SER A C 1
ATOM 5511 O O . SER A 1 718 ? -10.903 19.476 -28.608 1.00 69.19 718 SER A O 1
ATOM 5513 N N . ARG A 1 719 ? -12.564 18.014 -28.231 1.00 69.38 719 ARG A N 1
ATOM 5514 C CA . ARG A 1 719 ? -11.993 17.317 -27.068 1.00 69.38 719 ARG A CA 1
ATOM 5515 C C . ARG A 1 719 ? -12.185 15.800 -27.211 1.00 69.38 719 ARG A C 1
ATOM 5517 O O . ARG A 1 719 ? -13.125 15.366 -27.881 1.00 69.38 719 ARG A O 1
ATOM 5524 N N . PRO A 1 720 ? -11.332 14.965 -26.589 1.00 74.25 720 PRO A N 1
ATOM 5525 C CA . PRO A 1 720 ? -11.553 13.520 -26.535 1.00 74.25 720 PRO A CA 1
ATOM 5526 C C . PRO A 1 720 ? -12.899 13.191 -25.871 1.00 74.25 720 PRO A C 1
ATOM 5528 O O . PRO A 1 720 ? -13.293 13.896 -24.943 1.00 74.25 720 PRO A O 1
ATOM 5531 N N . PRO A 1 721 ? -13.619 12.138 -26.278 1.00 81.12 721 PRO A N 1
ATOM 5532 C CA . PRO A 1 721 ? -14.877 11.786 -25.630 1.00 81.12 721 PRO A CA 1
ATOM 5533 C C . PRO A 1 721 ? -14.662 11.237 -24.209 1.00 81.12 721 PRO A C 1
ATOM 5535 O O . PRO A 1 721 ? -13.597 10.699 -23.905 1.00 81.12 721 PRO A O 1
ATOM 5538 N N . LEU A 1 722 ? -15.686 11.331 -23.357 1.00 80.88 722 LEU A N 1
ATOM 5539 C CA . LEU A 1 722 ? -15.719 10.598 -22.086 1.00 80.88 722 LEU A CA 1
ATOM 5540 C C . LEU A 1 722 ? -16.220 9.186 -22.341 1.00 80.88 722 LEU A C 1
ATOM 5542 O O . LEU A 1 722 ? -17.217 9.015 -23.039 1.00 80.88 722 LEU A O 1
ATOM 5546 N N . GLU A 1 723 ? -15.569 8.181 -21.769 1.00 84.31 723 GLU A N 1
ATOM 5547 C CA . GLU A 1 723 ? -15.966 6.788 -21.950 1.00 84.31 723 GLU A CA 1
ATOM 5548 C C . GLU A 1 723 ? -16.055 6.036 -20.630 1.00 84.31 723 GLU A C 1
ATOM 5550 O O . GLU A 1 723 ? -15.304 6.306 -19.698 1.00 84.31 723 GLU A O 1
ATOM 5555 N N . LEU A 1 724 ? -16.986 5.084 -20.576 1.00 86.19 724 LEU A N 1
ATOM 5556 C CA . LEU A 1 724 ? -17.199 4.218 -19.424 1.00 86.19 724 LEU A CA 1
ATOM 5557 C C . LEU A 1 724 ? -17.746 2.858 -19.858 1.00 86.19 724 LEU A C 1
ATOM 5559 O O . LEU A 1 724 ? -18.528 2.762 -20.805 1.00 86.19 724 LEU A O 1
ATOM 5563 N N . CYS A 1 725 ? -17.407 1.809 -19.115 1.00 90.12 725 CYS A N 1
ATOM 5564 C CA . CYS A 1 725 ? -18.081 0.518 -19.176 1.00 90.12 725 CYS A CA 1
ATOM 5565 C C . CYS A 1 725 ? -19.008 0.343 -17.963 1.00 90.12 725 CYS A C 1
ATOM 5567 O O . CYS A 1 725 ? -18.592 0.575 -16.831 1.00 90.12 725 CYS A O 1
ATOM 5569 N N . VAL A 1 726 ? -20.255 -0.080 -18.192 1.00 91.38 726 VAL A N 1
ATOM 5570 C CA . VAL A 1 726 ? -21.278 -0.249 -17.152 1.00 91.38 726 VAL A CA 1
ATOM 5571 C C . VAL A 1 726 ? -21.913 -1.636 -17.233 1.00 91.38 726 VAL A C 1
ATOM 5573 O O . VAL A 1 726 ? -22.518 -1.993 -18.246 1.00 91.38 726 VAL A O 1
ATOM 5576 N N . ALA A 1 727 ? -21.808 -2.421 -16.161 1.00 92.31 727 ALA A N 1
ATOM 5577 C CA . ALA A 1 727 ? -22.527 -3.681 -16.000 1.00 92.31 727 ALA A CA 1
ATOM 5578 C C . ALA A 1 727 ? -23.963 -3.428 -15.512 1.00 92.31 727 ALA A C 1
ATOM 5580 O O . ALA A 1 727 ? -24.174 -2.755 -14.503 1.00 92.31 727 ALA A O 1
ATOM 5581 N N . HIS A 1 728 ? -24.959 -3.988 -16.198 1.00 93.75 728 HIS A N 1
ATOM 5582 C CA . HIS A 1 728 ? -26.362 -3.880 -15.806 1.00 93.75 728 HIS A CA 1
ATOM 5583 C C . HIS A 1 728 ? -26.894 -5.231 -15.331 1.00 93.75 728 HIS A C 1
ATOM 5585 O O . HIS A 1 728 ? -27.411 -6.030 -16.111 1.00 93.75 728 HIS A O 1
ATOM 5591 N N . ASP A 1 729 ? -26.753 -5.487 -14.031 1.00 91.56 729 ASP A N 1
ATOM 5592 C CA . ASP A 1 729 ? -27.249 -6.678 -13.332 1.00 91.56 729 ASP A CA 1
ATOM 5593 C C . ASP A 1 729 ? -26.756 -7.990 -13.954 1.00 91.56 729 ASP A C 1
ATOM 5595 O O . ASP A 1 729 ? -27.503 -8.959 -14.114 1.00 91.56 729 ASP A O 1
ATOM 5599 N N . THR A 1 730 ? -25.479 -8.022 -14.336 1.00 91.19 730 THR A N 1
ATOM 5600 C CA . THR A 1 730 ? -24.879 -9.196 -14.974 1.00 91.19 730 THR A CA 1
ATOM 5601 C C . THR A 1 730 ? -24.710 -10.345 -13.985 1.00 91.19 730 THR A C 1
ATOM 5603 O O . THR A 1 730 ? -24.480 -10.156 -12.789 1.00 91.19 730 THR A O 1
ATOM 5606 N N . SER A 1 731 ? -24.859 -11.572 -14.483 1.00 88.81 731 SER A N 1
ATOM 5607 C CA . SER A 1 731 ? -24.594 -12.791 -13.710 1.00 88.81 731 SER A CA 1
ATOM 5608 C C . SER A 1 731 ? -23.111 -13.167 -13.780 1.00 88.81 731 SER A C 1
ATOM 5610 O O . SER A 1 731 ? -22.438 -12.754 -14.728 1.00 88.81 731 SER A O 1
ATOM 5612 N N . PRO A 1 732 ? -22.592 -13.980 -12.838 1.00 87.44 732 PRO A N 1
ATOM 5613 C CA . PRO A 1 732 ? -21.216 -14.449 -12.924 1.00 87.44 732 PRO A CA 1
ATOM 5614 C C . PRO A 1 732 ? -21.013 -15.207 -14.245 1.00 87.44 732 PRO A C 1
ATOM 5616 O O . PRO A 1 732 ? -21.833 -16.081 -14.556 1.00 87.44 732 PRO A O 1
ATOM 5619 N N . PRO A 1 733 ? -19.954 -14.921 -15.021 1.00 81.06 733 PRO A N 1
ATOM 5620 C CA . PRO A 1 733 ? -19.717 -15.626 -16.272 1.00 81.06 733 PRO A CA 1
ATOM 5621 C C . PRO A 1 733 ? -19.451 -17.107 -15.986 1.00 81.06 733 PRO A C 1
ATOM 5623 O O . PRO A 1 733 ? -18.543 -17.456 -15.234 1.00 81.06 733 PRO A O 1
ATOM 5626 N N . ALA A 1 734 ? -20.267 -17.981 -16.579 1.00 77.50 734 ALA A N 1
ATOM 5627 C CA . ALA A 1 734 ? -20.082 -19.430 -16.490 1.00 77.50 734 ALA A CA 1
ATOM 5628 C C . ALA A 1 734 ? -18.907 -19.922 -17.353 1.00 77.50 734 ALA A C 1
ATOM 5630 O O . ALA A 1 734 ? -18.356 -20.986 -17.085 1.00 77.50 734 ALA A O 1
ATOM 5631 N N . ASP A 1 735 ? -18.543 -19.143 -18.372 1.00 87.44 735 ASP A N 1
ATOM 5632 C CA . ASP A 1 735 ? -17.483 -19.417 -19.335 1.00 87.44 735 ASP A CA 1
ATOM 5633 C C . ASP A 1 735 ? -16.752 -18.100 -19.632 1.00 87.44 735 ASP A C 1
ATOM 5635 O O . ASP A 1 735 ? -17.360 -17.145 -20.119 1.00 87.44 735 ASP A O 1
ATOM 5639 N N . ARG A 1 736 ? -15.463 -18.035 -19.290 1.00 90.00 736 ARG A N 1
ATOM 5640 C CA . ARG A 1 736 ? -14.575 -16.896 -19.577 1.00 90.00 736 ARG A CA 1
ATOM 5641 C C . ARG A 1 736 ? -13.756 -17.104 -20.848 1.00 90.00 736 ARG A C 1
ATOM 5643 O O . ARG A 1 736 ? -12.946 -16.253 -21.192 1.00 90.00 736 ARG A O 1
ATOM 5650 N N . GLY A 1 737 ? -13.957 -18.215 -21.548 1.00 92.50 737 GLY A N 1
ATOM 5651 C CA . GLY A 1 737 ? -13.087 -18.655 -22.623 1.00 92.50 737 GLY A CA 1
ATOM 5652 C C . GLY A 1 737 ? -11.893 -19.435 -22.083 1.00 92.50 737 GLY A C 1
ATOM 5653 O O . GLY A 1 737 ? -11.972 -20.119 -21.062 1.00 92.50 737 GLY A O 1
ATOM 5654 N N . ARG A 1 738 ? -10.783 -19.364 -22.806 1.00 94.75 738 ARG A N 1
ATOM 5655 C CA . ARG A 1 738 ? -9.605 -20.199 -22.622 1.00 94.75 738 ARG A CA 1
ATOM 5656 C C . ARG A 1 738 ? -8.398 -19.378 -22.181 1.00 94.75 738 ARG A C 1
ATOM 5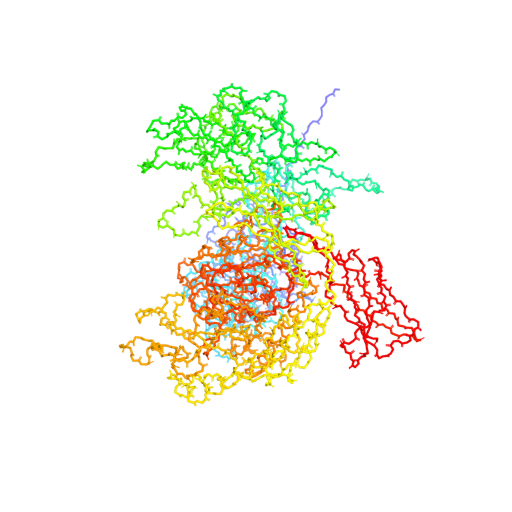658 O O . ARG A 1 738 ? -8.069 -18.370 -22.810 1.00 94.75 738 ARG A O 1
ATOM 5665 N N . ALA A 1 739 ? -7.734 -19.868 -21.137 1.00 97.06 739 ALA A N 1
ATOM 5666 C CA . ALA A 1 739 ? -6.473 -19.365 -20.612 1.00 97.06 739 ALA A CA 1
ATOM 5667 C C . ALA A 1 739 ? -5.329 -20.333 -20.952 1.00 97.06 739 ALA A C 1
ATOM 5669 O O . ALA A 1 739 ? -5.396 -21.527 -20.633 1.00 97.06 739 ALA A O 1
ATOM 5670 N N . LEU A 1 740 ? -4.275 -19.818 -21.587 1.00 98.25 740 LEU A N 1
ATOM 5671 C CA . LEU A 1 740 ? -3.064 -20.576 -21.904 1.00 98.25 740 LEU A CA 1
ATOM 5672 C C . LEU A 1 740 ? -2.025 -20.389 -20.796 1.00 98.25 740 LEU A C 1
ATOM 5674 O O . LEU A 1 740 ? -1.568 -19.276 -20.563 1.00 98.25 740 LEU A O 1
ATOM 5678 N N . LEU A 1 741 ? -1.609 -21.465 -20.134 1.00 98.19 741 LEU A N 1
ATOM 5679 C CA . LEU A 1 741 ? -0.497 -21.450 -19.185 1.00 98.19 741 LEU A CA 1
ATOM 5680 C C . LEU A 1 741 ? 0.780 -21.893 -19.899 1.00 98.19 741 LEU A C 1
ATOM 5682 O O . LEU A 1 741 ? 0.921 -23.063 -20.255 1.00 98.19 741 LEU A O 1
ATOM 5686 N N . LEU A 1 742 ? 1.711 -20.966 -20.102 1.00 98.50 742 LEU A N 1
ATOM 5687 C CA . LEU A 1 742 ? 3.003 -21.205 -20.740 1.00 98.50 742 LEU A CA 1
ATOM 5688 C C . LEU A 1 742 ? 4.068 -21.312 -19.652 1.00 98.50 742 LEU A C 1
ATOM 5690 O O . LEU A 1 742 ? 4.579 -20.310 -19.154 1.00 98.50 742 LEU A O 1
ATOM 5694 N N . VAL A 1 743 ? 4.351 -22.544 -19.240 1.00 98.31 743 VAL A N 1
ATOM 5695 C CA . VAL A 1 743 ? 5.202 -22.841 -18.087 1.00 98.31 743 VAL A CA 1
ATOM 5696 C C . VAL A 1 743 ? 6.615 -23.141 -18.557 1.00 98.31 743 VAL A C 1
ATOM 5698 O O . VAL A 1 743 ? 6.808 -23.995 -19.421 1.00 98.31 743 VAL A O 1
ATOM 5701 N N . ASP A 1 744 ? 7.595 -22.482 -17.948 1.00 97.81 744 ASP A N 1
ATOM 5702 C CA . ASP A 1 744 ? 9.008 -22.819 -18.092 1.00 97.81 744 ASP A CA 1
ATOM 5703 C C . ASP A 1 744 ? 9.222 -24.332 -17.918 1.00 97.81 744 ASP A C 1
ATOM 5705 O O . ASP A 1 744 ? 8.913 -24.926 -16.875 1.00 97.81 744 ASP A O 1
ATOM 5709 N N . GLU A 1 745 ? 9.744 -24.967 -18.966 1.00 95.88 745 GLU A N 1
ATOM 5710 C CA . GLU A 1 745 ? 9.932 -26.414 -19.027 1.00 95.88 745 GLU A CA 1
ATOM 5711 C C . GLU A 1 745 ? 10.839 -26.969 -17.917 1.00 95.88 745 GLU A C 1
ATOM 5713 O O . GLU A 1 745 ? 10.666 -28.118 -17.506 1.00 95.88 745 GLU A O 1
ATOM 5718 N N . THR A 1 746 ? 11.749 -26.149 -17.384 1.00 95.00 746 THR A N 1
ATOM 5719 C CA . THR A 1 746 ? 12.689 -26.514 -16.312 1.00 95.00 746 THR A CA 1
ATOM 5720 C C . THR A 1 746 ? 12.048 -26.474 -14.920 1.00 95.00 746 THR A C 1
ATOM 5722 O O . THR A 1 746 ? 12.554 -27.094 -13.977 1.00 95.00 746 THR A O 1
ATOM 5725 N N . LEU A 1 747 ? 10.908 -25.787 -14.786 1.00 94.88 747 LEU A N 1
ATOM 5726 C CA . LEU A 1 747 ? 10.186 -25.600 -13.524 1.00 94.88 747 LEU A CA 1
ATOM 5727 C C . LEU A 1 747 ? 8.904 -26.429 -13.428 1.00 94.88 747 LEU A C 1
ATOM 5729 O O . LEU A 1 747 ? 8.452 -26.719 -12.318 1.00 94.88 747 LEU A O 1
ATOM 5733 N N . ALA A 1 748 ? 8.327 -26.831 -14.564 1.00 89.75 748 ALA A N 1
ATOM 5734 C CA . ALA A 1 748 ? 7.008 -27.459 -14.633 1.00 89.75 748 ALA A CA 1
ATOM 5735 C C . ALA A 1 748 ? 6.831 -28.661 -13.682 1.00 89.75 748 ALA A C 1
ATOM 5737 O O . ALA A 1 748 ? 5.776 -28.814 -13.071 1.00 89.75 748 ALA A O 1
ATOM 5738 N N . GLU A 1 749 ? 7.862 -29.493 -13.513 1.00 90.19 749 GLU A N 1
ATOM 5739 C CA . GLU A 1 749 ? 7.813 -30.670 -12.626 1.00 90.19 749 GLU A CA 1
ATOM 5740 C C . GLU A 1 749 ? 7.985 -30.313 -11.146 1.00 90.19 749 GLU A C 1
ATOM 5742 O O . GLU A 1 749 ? 7.442 -30.985 -10.266 1.00 90.19 749 GLU A O 1
ATOM 5747 N N . ARG A 1 750 ? 8.693 -29.217 -10.859 1.00 91.44 750 ARG A N 1
ATOM 5748 C CA . ARG A 1 750 ? 8.983 -28.746 -9.497 1.00 91.44 750 ARG A CA 1
ATOM 5749 C C . ARG A 1 750 ? 7.794 -28.022 -8.865 1.00 91.44 750 ARG A C 1
ATOM 5751 O O . ARG A 1 750 ? 7.681 -28.009 -7.645 1.00 91.44 750 ARG A O 1
ATOM 5758 N N . LEU A 1 751 ? 6.887 -27.483 -9.681 1.00 89.25 751 LEU A N 1
ATOM 5759 C CA . LEU A 1 751 ? 5.718 -26.700 -9.253 1.00 89.25 751 LEU A CA 1
ATOM 5760 C C . LEU A 1 751 ? 4.397 -27.484 -9.301 1.00 89.25 751 LEU A C 1
ATOM 5762 O O . LEU A 1 751 ? 3.320 -26.893 -9.275 1.00 89.25 751 LEU A O 1
ATOM 5766 N N . THR A 1 752 ? 4.445 -28.818 -9.376 1.00 83.62 752 THR A N 1
ATOM 5767 C CA . THR A 1 752 ? 3.259 -29.653 -9.646 1.00 83.62 752 THR A CA 1
ATOM 5768 C C . THR A 1 752 ? 2.079 -29.352 -8.707 1.00 83.62 752 THR A C 1
ATOM 5770 O O . THR A 1 752 ? 0.946 -29.204 -9.160 1.00 83.62 752 THR A O 1
ATOM 5773 N N . GLY A 1 753 ? 2.322 -29.209 -7.398 1.00 86.81 753 GLY A N 1
ATOM 5774 C CA . GLY A 1 753 ? 1.252 -28.968 -6.422 1.00 86.81 753 GLY A CA 1
ATOM 5775 C C . GLY A 1 753 ? 0.647 -27.559 -6.483 1.00 86.81 753 GLY A C 1
ATOM 5776 O O . GLY A 1 753 ? -0.562 -27.397 -6.331 1.00 86.81 753 GLY A O 1
ATOM 5777 N N . SER A 1 754 ? 1.472 -26.536 -6.685 1.00 89.69 754 SER A N 1
ATOM 5778 C CA . SER A 1 754 ? 1.061 -25.130 -6.782 1.00 89.69 754 SER A CA 1
ATOM 5779 C C . SER A 1 754 ? 0.382 -24.828 -8.115 1.00 89.69 754 SER A C 1
ATOM 5781 O O . SER A 1 754 ? -0.692 -24.228 -8.109 1.00 89.69 754 SER A O 1
ATOM 5783 N N . LEU A 1 755 ? 0.919 -25.334 -9.230 1.00 91.19 755 LEU A N 1
ATOM 5784 C CA . LEU A 1 755 ? 0.288 -25.240 -10.550 1.00 91.19 755 LEU A CA 1
ATOM 5785 C C . LEU A 1 755 ? -1.065 -25.953 -10.592 1.00 91.19 755 LEU A C 1
ATOM 5787 O O . LEU A 1 755 ? -2.013 -25.416 -11.157 1.00 91.19 755 LEU A O 1
ATOM 5791 N N . ALA A 1 756 ? -1.193 -27.125 -9.960 1.00 88.75 756 ALA A N 1
ATOM 5792 C CA . ALA A 1 756 ? -2.474 -27.827 -9.889 1.00 88.75 756 ALA A CA 1
ATOM 5793 C C . ALA A 1 756 ? -3.543 -27.014 -9.139 1.00 88.75 756 ALA A C 1
ATOM 5795 O O . ALA A 1 756 ? -4.689 -26.959 -9.586 1.00 88.75 756 ALA A O 1
ATOM 5796 N N . ARG A 1 757 ? -3.172 -26.348 -8.033 1.00 88.06 757 ARG A N 1
ATOM 5797 C CA . ARG A 1 757 ? -4.081 -25.442 -7.308 1.00 88.06 757 ARG A CA 1
ATOM 5798 C C . ARG A 1 757 ? -4.450 -24.223 -8.148 1.00 88.06 757 ARG A C 1
ATOM 5800 O O . ARG A 1 757 ? -5.632 -23.944 -8.297 1.00 88.06 757 ARG A O 1
ATOM 5807 N N . TYR A 1 758 ? -3.463 -23.557 -8.746 1.00 93.12 758 TYR A N 1
ATOM 5808 C CA . TYR A 1 758 ? -3.698 -22.390 -9.595 1.00 93.12 758 TYR A CA 1
ATOM 5809 C C . TYR A 1 758 ? -4.611 -22.722 -10.786 1.00 93.12 758 TYR A C 1
ATOM 5811 O O . TYR A 1 758 ? -5.585 -22.019 -11.041 1.00 93.12 758 TYR A O 1
ATOM 5819 N N . ARG A 1 759 ? -4.380 -23.861 -11.453 1.00 92.44 759 ARG A N 1
ATOM 5820 C CA . ARG A 1 759 ? -5.257 -24.377 -12.513 1.00 92.44 759 ARG A CA 1
ATOM 5821 C C . ARG A 1 759 ? -6.683 -24.619 -12.018 1.00 92.44 759 ARG A C 1
ATOM 5823 O O . ARG A 1 759 ? -7.626 -24.259 -12.715 1.00 92.44 759 ARG A O 1
ATOM 5830 N N . ALA A 1 760 ? -6.852 -25.229 -10.845 1.00 88.31 760 ALA A N 1
ATOM 5831 C CA . ALA A 1 760 ? -8.175 -25.476 -10.274 1.00 88.31 760 ALA A CA 1
ATOM 5832 C C . ALA A 1 760 ? -8.921 -24.169 -9.957 1.00 88.31 760 ALA A C 1
ATOM 5834 O O . ALA A 1 760 ? -10.120 -24.078 -10.221 1.00 88.31 760 ALA A O 1
ATOM 5835 N N . ASP A 1 761 ? -8.215 -23.154 -9.453 1.00 90.19 761 ASP A N 1
ATOM 5836 C CA . ASP A 1 761 ? -8.781 -21.830 -9.182 1.00 90.19 761 ASP A CA 1
ATOM 5837 C C . ASP A 1 761 ? -9.239 -21.142 -10.479 1.00 90.19 761 ASP A C 1
ATOM 5839 O O . ASP A 1 761 ? -10.383 -20.698 -10.554 1.00 90.19 761 ASP A O 1
ATOM 5843 N N . LEU A 1 762 ? -8.426 -21.162 -11.542 1.00 92.75 762 LEU A N 1
ATOM 5844 C CA . LEU A 1 762 ? -8.830 -20.624 -12.848 1.00 92.75 762 LEU A CA 1
ATOM 5845 C C . LEU A 1 762 ? -10.046 -21.361 -13.435 1.00 92.75 762 LEU A C 1
ATOM 5847 O O . LEU A 1 762 ? -10.981 -20.726 -13.923 1.00 92.75 762 LEU A O 1
ATOM 5851 N N . ILE A 1 763 ? -10.085 -22.695 -13.341 1.00 90.94 763 ILE A N 1
ATOM 5852 C CA . ILE A 1 763 ? -11.257 -23.485 -13.760 1.00 90.94 763 ILE A CA 1
ATOM 5853 C C . ILE A 1 763 ? -12.501 -23.078 -12.956 1.00 90.94 763 ILE A C 1
ATOM 5855 O O . ILE A 1 763 ? -13.604 -22.999 -13.500 1.00 90.94 763 ILE A O 1
ATOM 5859 N N . ALA A 1 764 ? -12.355 -22.802 -11.659 1.00 87.44 764 ALA A N 1
ATOM 5860 C CA . ALA A 1 764 ? -13.460 -22.349 -10.819 1.00 87.44 764 ALA A CA 1
ATOM 5861 C C . ALA A 1 764 ? -13.950 -20.932 -11.156 1.00 87.44 764 ALA A C 1
ATOM 5863 O O . ALA A 1 764 ? -15.139 -20.660 -10.966 1.00 87.44 764 ALA A O 1
ATOM 5864 N N . ASP A 1 765 ? -13.080 -20.078 -11.693 1.00 88.94 765 ASP A N 1
ATOM 5865 C CA . ASP A 1 765 ? -13.439 -18.749 -12.197 1.00 88.94 765 ASP A CA 1
ATOM 5866 C C . ASP A 1 765 ? -14.141 -18.783 -13.561 1.00 88.94 765 ASP A C 1
ATOM 5868 O O . ASP A 1 765 ? -14.633 -17.747 -14.011 1.00 88.94 765 ASP A O 1
ATOM 5872 N N . GLY A 1 766 ? -14.207 -19.953 -14.208 1.00 89.94 766 GLY A N 1
ATOM 5873 C CA . GLY A 1 766 ? -14.861 -20.157 -15.501 1.00 89.94 766 GLY A CA 1
ATOM 5874 C C . GLY A 1 766 ? -13.903 -20.275 -16.687 1.00 89.94 766 GLY A C 1
ATOM 5875 O O . GLY A 1 766 ? -14.359 -20.205 -17.825 1.00 89.94 766 GLY A O 1
ATOM 5876 N N . TRP A 1 767 ? -12.597 -20.440 -16.456 1.00 93.00 767 TRP A N 1
ATOM 5877 C CA . TRP A 1 767 ? -11.619 -20.635 -17.527 1.00 93.00 767 TRP A CA 1
ATOM 5878 C C . TRP A 1 767 ? -11.531 -22.091 -17.982 1.00 93.00 767 TRP A C 1
ATOM 5880 O O . TRP A 1 767 ? -11.367 -23.013 -17.182 1.00 93.00 767 TRP A O 1
ATOM 5890 N N . GLU A 1 768 ? -11.501 -22.299 -19.292 1.00 93.88 768 GLU A N 1
ATOM 5891 C CA . GLU A 1 768 ? -10.882 -23.485 -19.869 1.00 93.88 768 GLU A CA 1
ATOM 5892 C C . GLU A 1 768 ? -9.356 -23.314 -19.810 1.00 93.88 768 GLU A C 1
ATOM 5894 O O . GLU A 1 768 ? -8.806 -22.397 -20.413 1.00 93.88 768 GLU A O 1
ATOM 5899 N N . VAL A 1 769 ? -8.649 -24.178 -19.080 1.00 94.94 769 VAL A N 1
ATOM 5900 C CA . VAL A 1 769 ? -7.199 -24.022 -18.875 1.00 94.94 769 VAL A CA 1
ATOM 5901 C C . VAL A 1 769 ? -6.417 -25.034 -19.703 1.00 94.94 769 VAL A C 1
ATOM 5903 O O . VAL A 1 769 ? -6.516 -26.243 -19.464 1.00 94.94 769 VAL A O 1
ATOM 5906 N N . VAL A 1 770 ? -5.581 -24.531 -20.614 1.00 95.38 770 VAL A N 1
ATOM 5907 C CA . VAL A 1 770 ? -4.636 -25.325 -21.410 1.00 95.38 770 VAL A CA 1
ATOM 5908 C C . VAL A 1 770 ? -3.220 -24.988 -20.971 1.00 95.38 770 VAL A C 1
ATOM 5910 O O . VAL A 1 770 ? -2.853 -23.822 -20.900 1.00 95.38 770 VAL A O 1
ATOM 5913 N N . GLN A 1 771 ? -2.417 -26.003 -20.664 1.00 95.19 771 GLN A N 1
ATOM 5914 C CA . GLN A 1 771 ? -1.052 -25.819 -20.182 1.00 95.19 771 GLN A CA 1
ATOM 5915 C C . GLN A 1 771 ? -0.046 -26.383 -21.184 1.00 95.19 771 GLN A C 1
ATOM 5917 O O . GLN A 1 771 ? -0.145 -27.543 -21.584 1.00 95.19 771 GLN A O 1
ATOM 5922 N N . HIS A 1 772 ? 0.967 -25.588 -21.514 1.00 97.31 772 HIS A N 1
ATOM 5923 C CA . HIS A 1 772 ? 2.108 -25.990 -22.325 1.00 97.31 772 HIS A CA 1
ATOM 5924 C C . HIS A 1 772 ? 3.412 -25.786 -21.561 1.00 97.31 772 HIS A C 1
ATOM 5926 O O . HIS A 1 772 ? 3.549 -24.855 -20.767 1.00 97.31 772 HIS A O 1
ATOM 5932 N N . ARG A 1 773 ? 4.385 -26.659 -21.827 1.00 97.69 773 ARG A N 1
ATOM 5933 C CA . ARG A 1 773 ? 5.779 -26.422 -21.453 1.00 97.69 773 ARG A CA 1
ATOM 5934 C C . ARG A 1 773 ? 6.440 -25.621 -22.566 1.00 97.69 773 ARG A C 1
ATOM 5936 O O . ARG A 1 773 ? 6.246 -25.954 -23.735 1.00 97.69 773 ARG A O 1
ATOM 5943 N N . VAL A 1 774 ? 7.180 -24.582 -22.205 1.00 98.25 774 VAL A N 1
ATOM 5944 C CA . VAL A 1 774 ? 7.860 -23.701 -23.157 1.00 98.25 774 VAL A CA 1
ATOM 5945 C C . VAL A 1 774 ? 9.333 -23.516 -22.792 1.00 98.25 774 VAL A C 1
ATOM 5947 O O . VAL A 1 774 ? 9.672 -23.577 -21.605 1.00 98.25 774 VAL A O 1
ATOM 5950 N N . PRO A 1 775 ? 10.207 -23.268 -23.785 1.00 98.06 775 PRO A N 1
ATOM 5951 C CA . PRO A 1 775 ? 11.631 -23.097 -23.537 1.00 98.06 775 PRO A CA 1
ATOM 5952 C C . PRO A 1 775 ? 11.949 -21.920 -22.610 1.00 98.06 775 PRO A C 1
ATOM 5954 O O . PRO A 1 775 ? 11.443 -20.800 -22.791 1.00 98.06 775 PRO A O 1
ATOM 5957 N N . ARG A 1 776 ? 12.846 -22.178 -21.654 1.00 96.25 776 ARG A N 1
ATOM 5958 C CA . ARG A 1 776 ? 13.403 -21.170 -20.745 1.00 96.25 776 ARG A CA 1
ATOM 5959 C C . ARG A 1 776 ? 14.286 -20.176 -21.505 1.00 96.25 776 ARG A C 1
ATOM 5961 O O . ARG A 1 776 ? 15.006 -20.566 -22.424 1.00 96.25 776 ARG A O 1
ATOM 5968 N N . HIS A 1 777 ? 14.251 -18.905 -21.107 1.00 94.75 777 HIS A N 1
ATOM 5969 C CA . HIS A 1 777 ? 15.178 -17.899 -21.613 1.00 94.75 777 HIS A CA 1
ATOM 5970 C C . HIS A 1 777 ? 16.623 -18.276 -21.262 1.00 94.75 777 HIS A C 1
ATOM 5972 O O . HIS A 1 777 ? 16.929 -18.664 -20.132 1.00 94.75 777 HIS A O 1
ATOM 5978 N N . VAL A 1 778 ? 17.520 -18.163 -22.236 1.00 92.19 778 VAL A N 1
ATOM 5979 C CA . VAL A 1 778 ? 18.954 -18.311 -22.005 1.00 92.19 778 VAL A CA 1
ATOM 5980 C C . VAL A 1 778 ? 19.501 -16.934 -21.674 1.00 92.19 778 VAL A C 1
ATOM 5982 O O . VAL A 1 778 ? 19.637 -16.101 -22.562 1.00 92.19 778 VAL A O 1
ATOM 5985 N N . ASP A 1 779 ? 19.780 -16.698 -20.400 1.00 88.00 779 ASP A N 1
ATOM 5986 C CA . ASP A 1 779 ? 20.313 -15.431 -19.911 1.00 88.00 779 ASP A CA 1
ATOM 5987 C C . ASP A 1 779 ? 21.796 -15.202 -20.276 1.00 88.00 779 ASP A C 1
ATOM 5989 O O . ASP A 1 779 ? 22.563 -16.151 -20.463 1.00 88.00 779 ASP A O 1
ATOM 5993 N N . ALA A 1 780 ? 22.239 -13.941 -20.223 1.00 79.69 780 ALA A N 1
ATOM 5994 C CA . ALA A 1 780 ? 23.660 -13.586 -20.244 1.00 79.69 780 ALA A CA 1
ATOM 5995 C C . ALA A 1 780 ? 24.408 -14.096 -18.998 1.00 79.69 780 ALA A C 1
ATOM 5997 O O . ALA A 1 780 ? 23.876 -14.096 -17.881 1.00 79.69 780 ALA A O 1
ATOM 5998 N N . ASP A 1 781 ? 25.657 -14.530 -19.176 1.00 76.19 781 ASP A N 1
ATOM 5999 C CA . ASP A 1 781 ? 26.554 -14.829 -18.057 1.00 76.19 781 ASP A CA 1
ATOM 6000 C C . ASP A 1 781 ? 26.978 -13.507 -17.399 1.00 76.19 781 ASP A C 1
ATOM 6002 O O . ASP A 1 781 ? 27.364 -12.563 -18.084 1.00 76.19 781 ASP A O 1
ATOM 6006 N N . LEU A 1 782 ? 26.935 -13.435 -16.066 1.00 68.44 782 LEU A N 1
ATOM 6007 C CA . LEU A 1 782 ? 27.370 -12.249 -15.316 1.00 68.44 782 LEU A CA 1
ATOM 6008 C C . LEU A 1 782 ? 28.861 -11.930 -15.530 1.00 68.44 782 LEU A C 1
ATOM 6010 O O . LEU A 1 782 ? 29.298 -10.828 -15.211 1.00 68.44 782 LEU A O 1
ATOM 6014 N N . GLN A 1 783 ? 29.641 -12.889 -16.037 1.00 72.94 783 GLN A N 1
ATOM 6015 C CA . GLN A 1 783 ? 31.054 -12.719 -16.379 1.00 72.94 783 GLN A CA 1
ATOM 6016 C C . GLN A 1 783 ? 31.282 -12.314 -17.850 1.00 72.94 783 GLN A C 1
ATOM 6018 O O . GLN A 1 783 ? 32.419 -12.029 -18.228 1.00 72.94 783 GLN A O 1
ATOM 6023 N N . ASP A 1 784 ? 30.234 -12.270 -18.680 1.00 71.75 784 ASP A N 1
ATOM 6024 C CA . ASP A 1 784 ? 30.295 -11.914 -20.106 1.00 71.75 784 ASP A CA 1
ATOM 6025 C C . ASP A 1 784 ? 30.088 -10.405 -20.316 1.00 71.75 784 ASP A C 1
ATOM 6027 O O . ASP A 1 784 ? 29.107 -9.954 -20.904 1.00 71.75 784 ASP A O 1
ATOM 6031 N N . PHE A 1 785 ? 31.021 -9.603 -19.796 1.00 64.62 785 PHE A N 1
ATOM 6032 C CA . PHE A 1 785 ? 30.910 -8.137 -19.735 1.00 64.62 785 PHE A CA 1
ATOM 6033 C C . PHE A 1 785 ? 30.776 -7.429 -21.096 1.00 64.62 785 PHE A C 1
ATOM 6035 O O . PHE A 1 785 ? 30.405 -6.257 -21.126 1.00 64.62 785 PHE A O 1
ATOM 6042 N N . ASP A 1 786 ? 31.104 -8.089 -22.210 1.00 69.06 786 ASP A N 1
ATOM 6043 C CA . ASP A 1 786 ? 30.952 -7.536 -23.561 1.00 69.06 786 ASP A CA 1
ATOM 6044 C C . ASP A 1 786 ? 29.927 -8.280 -24.431 1.00 69.06 786 ASP A C 1
ATOM 6046 O O . ASP A 1 786 ? 29.865 -8.026 -25.637 1.00 69.06 786 ASP A O 1
ATOM 6050 N N . CYS A 1 787 ? 29.122 -9.152 -23.812 1.00 74.50 787 CYS A N 1
ATOM 6051 C CA . CYS A 1 787 ? 28.052 -9.949 -24.413 1.00 74.50 787 CYS A CA 1
ATOM 6052 C C . CYS A 1 787 ? 28.474 -10.831 -25.598 1.00 74.50 787 CYS A C 1
ATOM 6054 O O . CYS A 1 787 ? 27.609 -11.357 -26.293 1.00 74.50 787 CYS A O 1
ATOM 6056 N N . ARG A 1 788 ? 29.771 -11.050 -25.864 1.00 78.81 788 ARG A N 1
ATOM 6057 C CA . ARG A 1 788 ? 30.185 -11.845 -27.036 1.00 78.81 788 ARG A CA 1
ATOM 6058 C C . ARG A 1 788 ? 29.654 -13.264 -26.981 1.00 78.81 788 ARG A C 1
ATOM 6060 O O . ARG A 1 788 ? 29.305 -13.830 -28.017 1.00 78.81 788 ARG A O 1
ATOM 6067 N N . ARG A 1 789 ? 29.652 -13.862 -25.791 1.00 81.00 789 ARG A N 1
ATOM 6068 C CA . ARG A 1 789 ? 29.174 -15.229 -25.618 1.00 81.00 789 ARG A CA 1
ATOM 6069 C C . ARG A 1 789 ? 27.654 -15.275 -25.677 1.00 81.00 789 ARG A C 1
ATOM 6071 O O . ARG A 1 789 ? 27.105 -16.167 -26.318 1.00 81.00 789 ARG A O 1
ATOM 6078 N N . TYR A 1 790 ? 26.986 -14.309 -25.056 1.00 83.62 790 TYR A N 1
ATOM 6079 C CA . TYR A 1 790 ? 25.542 -14.151 -25.144 1.00 83.62 790 TYR A CA 1
ATOM 6080 C C . TYR A 1 790 ? 25.083 -14.007 -26.603 1.00 83.62 790 TYR A C 1
ATOM 6082 O O . TYR A 1 790 ? 24.210 -14.756 -27.046 1.00 83.62 790 TYR A O 1
ATOM 6090 N N . ASP A 1 791 ? 25.740 -13.146 -27.379 1.00 83.50 791 ASP A N 1
ATOM 6091 C CA . ASP A 1 791 ? 25.420 -12.906 -28.786 1.00 83.50 791 ASP A CA 1
ATOM 6092 C C . ASP A 1 791 ? 25.659 -14.154 -29.652 1.00 83.50 791 ASP A C 1
ATOM 6094 O O . ASP A 1 791 ? 24.856 -14.480 -30.525 1.00 83.50 791 ASP A O 1
ATOM 6098 N N . ALA A 1 792 ? 26.745 -14.890 -29.401 1.00 85.38 792 ALA A N 1
ATOM 6099 C CA . ALA A 1 792 ? 27.098 -16.068 -30.191 1.00 85.38 792 ALA A CA 1
ATOM 6100 C C . ALA A 1 792 ? 26.282 -17.326 -29.835 1.00 85.38 792 ALA A C 1
ATOM 6102 O O . ALA A 1 792 ? 26.025 -18.160 -30.706 1.00 85.38 792 ALA A O 1
ATOM 6103 N N . GLU A 1 793 ? 25.906 -17.503 -28.565 1.00 87.31 793 GLU A N 1
ATOM 6104 C CA . GLU A 1 793 ? 25.335 -18.759 -28.061 1.00 87.31 793 GLU A CA 1
ATOM 6105 C C . GLU A 1 793 ? 23.868 -18.630 -27.630 1.00 87.31 793 GLU A C 1
ATOM 6107 O O . GLU A 1 793 ? 23.062 -19.516 -27.935 1.00 87.31 793 GLU A O 1
ATOM 6112 N N . ALA A 1 794 ? 23.514 -17.561 -26.912 1.00 88.69 794 ALA A N 1
ATOM 6113 C CA . ALA A 1 794 ? 22.201 -17.403 -26.291 1.00 88.69 794 ALA A CA 1
ATOM 6114 C C . ALA A 1 794 ? 21.182 -16.762 -27.240 1.00 88.69 794 ALA A C 1
ATOM 6116 O O . ALA A 1 794 ? 20.084 -17.301 -27.389 1.00 88.69 794 ALA A O 1
ATOM 6117 N N . LEU A 1 795 ? 21.546 -15.678 -27.937 1.00 89.19 795 LEU A N 1
ATOM 6118 C CA . LEU A 1 795 ? 20.648 -14.967 -28.857 1.00 89.19 795 LEU A CA 1
ATOM 6119 C C . LEU A 1 795 ? 20.047 -15.871 -29.951 1.00 89.19 795 LEU A C 1
ATOM 6121 O O . LEU A 1 795 ? 18.819 -15.892 -30.073 1.00 89.19 795 LEU A O 1
ATOM 6125 N N . PRO A 1 796 ? 20.816 -16.711 -30.677 1.00 92.50 796 PRO A N 1
ATOM 6126 C CA . PRO A 1 796 ? 20.238 -17.597 -31.691 1.00 92.50 796 PRO A CA 1
ATOM 6127 C C . PRO A 1 796 ? 19.240 -18.611 -31.115 1.00 92.50 796 PRO A C 1
ATOM 6129 O O . PRO A 1 796 ? 18.233 -18.931 -31.752 1.00 92.50 796 PRO A O 1
ATOM 6132 N N . ARG A 1 797 ? 19.495 -19.111 -29.897 1.00 94.44 797 ARG A N 1
ATOM 6133 C CA . ARG A 1 797 ? 18.588 -20.039 -29.200 1.00 94.44 797 ARG A CA 1
ATOM 6134 C C . ARG A 1 797 ? 17.325 -19.326 -28.747 1.00 94.44 797 ARG A C 1
ATOM 6136 O O . ARG A 1 797 ? 16.231 -19.825 -28.992 1.00 94.44 797 ARG A O 1
ATOM 6143 N N . ASN A 1 798 ? 17.477 -18.149 -28.144 1.00 95.19 798 ASN A N 1
ATOM 6144 C CA . ASN A 1 798 ? 16.358 -17.312 -27.741 1.00 95.19 798 ASN A CA 1
ATOM 6145 C C . ASN A 1 798 ? 15.489 -16.981 -28.961 1.00 95.19 798 ASN A C 1
ATOM 6147 O O . ASN A 1 798 ? 14.299 -17.260 -28.922 1.00 95.19 798 ASN A O 1
ATOM 6151 N N . LYS A 1 799 ? 16.063 -16.544 -30.088 1.00 95.44 799 LYS A N 1
ATOM 6152 C CA . LYS A 1 799 ? 15.332 -16.294 -31.343 1.00 95.44 799 LYS A CA 1
ATOM 6153 C C . LYS A 1 799 ? 14.483 -17.488 -31.787 1.00 95.44 799 LYS A C 1
ATOM 6155 O O . LYS A 1 799 ? 13.294 -17.335 -32.066 1.00 95.44 799 LYS A O 1
ATOM 6160 N N . ALA A 1 800 ? 15.070 -18.686 -31.823 1.00 96.56 800 ALA A N 1
ATOM 6161 C CA . ALA A 1 800 ? 14.341 -19.905 -32.177 1.00 96.56 800 ALA A CA 1
ATOM 6162 C C . ALA A 1 800 ? 13.196 -20.201 -31.189 1.00 96.56 800 ALA A C 1
ATOM 6164 O O . ALA A 1 800 ? 12.081 -20.522 -31.609 1.00 96.56 800 ALA A O 1
ATOM 6165 N N . ASN A 1 801 ? 13.444 -20.034 -29.888 1.00 97.69 801 ASN A N 1
ATOM 6166 C CA . ASN A 1 801 ? 12.449 -20.236 -28.837 1.00 97.69 801 ASN A CA 1
ATOM 6167 C C . ASN A 1 801 ? 11.294 -19.224 -28.920 1.00 97.69 801 ASN A C 1
ATOM 6169 O O . ASN A 1 801 ? 10.135 -19.624 -28.822 1.00 97.69 801 ASN A O 1
ATOM 6173 N N . LEU A 1 802 ? 11.588 -17.937 -29.148 1.00 97.94 802 LEU A N 1
ATOM 6174 C CA . LEU A 1 802 ? 10.593 -16.871 -29.317 1.00 97.94 802 LEU A CA 1
ATOM 6175 C C . LEU A 1 802 ? 9.624 -17.209 -30.457 1.00 97.94 802 LEU A C 1
ATOM 6177 O O . LEU A 1 802 ? 8.404 -17.164 -30.288 1.00 97.94 802 LEU A O 1
ATOM 6181 N N . LEU A 1 803 ? 10.161 -17.604 -31.614 1.00 96.38 803 LEU A N 1
ATOM 6182 C CA . LEU A 1 803 ? 9.359 -17.989 -32.776 1.00 96.38 803 LEU A CA 1
ATOM 6183 C C . LEU A 1 803 ? 8.513 -19.240 -32.506 1.00 96.38 803 LEU A C 1
ATOM 6185 O O . LEU A 1 803 ? 7.346 -19.291 -32.908 1.00 96.38 803 LEU A O 1
ATOM 6189 N N . ALA A 1 804 ? 9.062 -20.230 -31.798 1.00 97.88 804 ALA A N 1
ATOM 6190 C CA . ALA A 1 804 ? 8.334 -21.440 -31.424 1.00 97.88 804 ALA A CA 1
ATOM 6191 C C . ALA A 1 804 ? 7.166 -21.139 -30.469 1.00 97.88 804 ALA A C 1
ATOM 6193 O O . ALA A 1 804 ? 6.057 -21.633 -30.684 1.00 97.88 804 ALA A O 1
ATOM 6194 N N . ILE A 1 805 ? 7.382 -20.291 -29.458 1.00 98.38 805 ILE A N 1
ATOM 6195 C CA . ILE A 1 805 ? 6.342 -19.877 -28.506 1.00 98.38 805 ILE A CA 1
ATOM 6196 C C . ILE A 1 805 ? 5.258 -19.052 -29.214 1.00 98.38 805 ILE A C 1
ATOM 6198 O O . ILE A 1 805 ? 4.074 -19.340 -29.045 1.00 98.38 805 ILE A O 1
ATOM 6202 N N . LYS A 1 806 ? 5.623 -18.089 -30.072 1.00 97.25 806 LYS A N 1
ATOM 6203 C CA . LYS A 1 806 ? 4.639 -17.301 -30.841 1.00 97.25 806 LYS A CA 1
ATOM 6204 C C . LYS A 1 806 ? 3.809 -18.179 -31.782 1.00 97.25 806 LYS A C 1
ATOM 6206 O O . LYS A 1 806 ? 2.592 -18.026 -31.860 1.00 97.25 806 LYS A O 1
ATOM 6211 N N . THR A 1 807 ? 4.443 -19.149 -32.444 1.00 97.50 807 THR A N 1
ATOM 6212 C CA . THR A 1 807 ? 3.750 -20.127 -33.304 1.00 97.50 807 THR A CA 1
ATOM 6213 C C . THR A 1 807 ? 2.789 -21.006 -32.502 1.00 97.50 807 THR A C 1
ATOM 6215 O O . THR A 1 807 ? 1.678 -21.276 -32.955 1.00 97.50 807 THR A O 1
ATOM 6218 N N . LEU A 1 808 ? 3.189 -21.435 -31.300 1.00 98.06 808 LEU A N 1
ATOM 6219 C CA . LEU A 1 808 ? 2.336 -22.186 -30.381 1.00 98.06 808 LEU A CA 1
ATOM 6220 C C . LEU A 1 808 ? 1.081 -21.386 -30.003 1.00 98.06 808 LEU A C 1
ATOM 6222 O O . LEU A 1 808 ? -0.022 -21.900 -30.166 1.00 98.06 808 LEU A O 1
ATOM 6226 N N . ILE A 1 809 ? 1.241 -20.137 -29.554 1.00 98.06 809 ILE A N 1
ATOM 6227 C CA . ILE A 1 809 ? 0.113 -19.269 -29.173 1.00 98.06 809 ILE A CA 1
ATOM 6228 C C . ILE A 1 809 ? -0.817 -19.047 -30.367 1.00 98.06 809 ILE A C 1
ATOM 6230 O O . ILE A 1 809 ? -2.028 -19.220 -30.234 1.00 98.06 809 ILE A O 1
ATOM 6234 N N . ARG A 1 810 ? -0.260 -18.737 -31.547 1.00 96.62 810 ARG A N 1
ATOM 6235 C CA . ARG A 1 810 ? -1.044 -18.563 -32.776 1.00 96.62 810 ARG A CA 1
ATOM 6236 C C . ARG A 1 810 ? -1.871 -19.805 -33.099 1.00 96.62 810 ARG A C 1
ATOM 6238 O O . ARG A 1 810 ? -3.061 -19.683 -33.365 1.00 96.62 810 ARG A O 1
ATOM 6245 N N . ARG A 1 811 ? -1.274 -20.997 -33.016 1.00 96.44 811 ARG A N 1
ATOM 6246 C CA . ARG A 1 811 ? -1.982 -22.258 -33.268 1.00 96.44 811 ARG A CA 1
ATOM 6247 C C . ARG A 1 811 ? -3.145 -22.466 -32.296 1.00 96.44 811 ARG A C 1
ATOM 6249 O O . ARG A 1 811 ? -4.222 -22.855 -32.732 1.00 96.44 811 ARG A O 1
ATOM 6256 N N . GLU A 1 812 ? -2.944 -22.217 -31.002 1.00 96.31 812 GLU A N 1
ATOM 6257 C CA . GLU A 1 812 ? -4.016 -22.335 -30.000 1.00 96.31 812 GLU A CA 1
ATOM 6258 C C . GLU A 1 812 ? -5.125 -21.291 -30.215 1.00 96.31 812 GLU A C 1
ATOM 6260 O O . GLU A 1 812 ? -6.303 -21.582 -30.013 1.00 96.31 812 GLU A O 1
ATOM 6265 N N . TYR A 1 813 ? -4.772 -20.079 -30.650 1.00 95.00 813 TYR A N 1
ATOM 6266 C CA . TYR A 1 813 ? -5.731 -19.030 -30.994 1.00 95.00 813 TYR A CA 1
ATOM 6267 C C . TYR A 1 813 ? -6.572 -19.400 -32.227 1.00 95.00 813 TYR A C 1
ATOM 6269 O O . TYR A 1 813 ? -7.801 -19.372 -32.173 1.00 95.00 813 TYR A O 1
ATOM 6277 N N . GLU A 1 814 ? -5.925 -19.818 -33.317 1.00 95.12 814 GLU A N 1
ATOM 6278 C CA . GLU A 1 814 ? -6.579 -20.189 -34.580 1.00 95.12 814 GLU A CA 1
ATOM 6279 C C . GLU A 1 814 ? -7.417 -21.469 -34.461 1.00 95.12 814 GLU A C 1
ATOM 6281 O O . GLU A 1 814 ? -8.481 -21.572 -35.072 1.00 95.12 814 GLU A O 1
ATOM 6286 N N . ALA A 1 815 ? -6.979 -22.438 -33.650 1.00 95.19 815 ALA A N 1
ATOM 6287 C CA . ALA A 1 815 ? -7.736 -23.663 -33.392 1.00 95.19 815 ALA A CA 1
ATOM 6288 C C . ALA A 1 815 ? -9.010 -23.413 -32.566 1.00 95.19 815 ALA A C 1
ATOM 6290 O O . ALA A 1 815 ? -9.932 -24.233 -32.593 1.00 95.19 815 ALA A O 1
ATOM 6291 N N . HIS A 1 816 ? -9.081 -22.286 -31.847 1.00 91.31 816 HIS A N 1
ATOM 6292 C CA . HIS A 1 816 ? -10.195 -21.947 -30.961 1.00 91.31 816 HIS A CA 1
ATOM 6293 C C . HIS A 1 816 ? -10.661 -20.490 -31.137 1.00 91.31 816 HIS A C 1
ATOM 6295 O O . HIS A 1 816 ? -10.567 -19.691 -30.194 1.00 91.31 816 HIS A O 1
ATOM 6301 N N . PRO A 1 817 ? -11.212 -20.138 -32.320 1.00 87.44 817 PRO A N 1
ATOM 6302 C CA . PRO A 1 817 ? -11.587 -18.765 -32.646 1.00 87.44 817 PRO A CA 1
ATOM 6303 C C . PRO A 1 817 ? -12.554 -18.166 -31.621 1.00 87.44 817 PRO A C 1
ATOM 6305 O O . PRO A 1 817 ? -13.556 -18.784 -31.253 1.00 87.44 817 PRO A O 1
ATOM 6308 N N . GLY A 1 818 ? -12.237 -16.962 -31.140 1.00 84.62 818 GLY A N 1
ATOM 6309 C CA . GLY A 1 818 ? -13.037 -16.243 -30.141 1.00 84.62 818 GLY A CA 1
ATOM 6310 C C . GLY A 1 818 ? -13.020 -16.852 -28.733 1.00 84.62 818 GLY A C 1
ATOM 6311 O O . GLY A 1 818 ? -13.644 -16.294 -27.834 1.00 84.62 818 GLY A O 1
ATOM 6312 N N . ARG A 1 819 ? -12.311 -17.969 -28.503 1.00 89.81 819 ARG A N 1
ATOM 6313 C CA . ARG A 1 819 ? -12.222 -18.609 -27.181 1.00 89.81 819 ARG A CA 1
ATOM 6314 C C . ARG A 1 819 ? -10.910 -18.350 -26.462 1.00 89.81 819 ARG A C 1
ATOM 6316 O O . ARG A 1 819 ? -10.959 -18.204 -25.252 1.00 89.81 819 ARG A O 1
ATOM 6323 N N . THR A 1 820 ? -9.765 -18.285 -27.136 1.00 92.00 820 THR A N 1
ATOM 6324 C CA . THR A 1 820 ? -8.481 -17.959 -26.484 1.00 92.00 820 THR A CA 1
ATOM 6325 C C . THR A 1 820 ? -8.455 -16.480 -26.095 1.00 92.00 820 THR A C 1
ATOM 6327 O O . THR A 1 820 ? -8.385 -15.628 -26.973 1.00 92.00 820 THR A O 1
ATOM 6330 N N . GLN A 1 821 ? -8.549 -16.179 -24.793 1.00 92.56 821 GLN A N 1
ATOM 6331 C CA . GLN A 1 821 ? -8.697 -14.802 -24.288 1.00 92.56 821 GLN A CA 1
ATOM 6332 C C . GLN A 1 821 ? -7.477 -14.290 -23.517 1.00 92.56 821 GLN A C 1
ATOM 6334 O O . GLN A 1 821 ? -7.364 -13.084 -23.324 1.00 92.56 821 GLN A O 1
ATOM 6339 N N . VAL A 1 822 ? -6.603 -15.171 -23.016 1.00 96.44 822 VAL A N 1
ATOM 6340 C CA . VAL A 1 822 ? -5.459 -14.761 -22.186 1.00 96.44 822 VAL A CA 1
ATOM 6341 C C . VAL A 1 822 ? -4.338 -15.803 -22.189 1.00 96.44 822 VAL A C 1
ATOM 6343 O O . VAL A 1 822 ? -4.599 -17.008 -22.253 1.00 96.44 822 VAL A O 1
ATOM 6346 N N . ALA A 1 823 ? -3.089 -15.348 -22.072 1.00 98.19 823 ALA A N 1
ATOM 6347 C CA . ALA A 1 823 ? -1.929 -16.196 -21.799 1.00 98.19 823 ALA A CA 1
ATOM 6348 C C . ALA A 1 823 ? -1.217 -15.789 -20.495 1.00 98.19 823 ALA A C 1
ATOM 6350 O O . ALA A 1 823 ? -1.061 -14.611 -20.190 1.00 98.19 823 ALA A O 1
ATOM 6351 N N . VAL A 1 824 ? -0.752 -16.767 -19.720 1.00 98.50 824 VAL A N 1
ATOM 6352 C CA . VAL A 1 824 ? 0.023 -16.556 -18.491 1.00 98.50 824 VAL A CA 1
ATOM 6353 C C . VAL A 1 824 ? 1.379 -17.232 -18.651 1.00 98.50 824 VAL A C 1
ATOM 6355 O O . VAL A 1 824 ? 1.465 -18.456 -18.761 1.00 98.50 824 VAL A O 1
ATOM 6358 N N . LEU A 1 825 ? 2.439 -16.430 -18.675 1.00 98.69 825 LEU A N 1
ATOM 6359 C CA . LEU A 1 825 ? 3.829 -16.879 -18.733 1.00 98.69 825 LEU A CA 1
ATOM 6360 C C . LEU A 1 825 ? 4.294 -17.157 -17.299 1.00 98.69 825 LEU A C 1
ATOM 6362 O O . LEU A 1 825 ? 4.283 -16.255 -16.465 1.00 98.69 825 LEU A O 1
ATOM 6366 N N . ILE A 1 826 ? 4.671 -18.398 -16.989 1.00 98.44 826 ILE A N 1
ATOM 6367 C CA . ILE A 1 826 ? 5.009 -18.827 -15.623 1.00 98.44 826 ILE A CA 1
ATOM 6368 C C . ILE A 1 826 ? 6.459 -19.302 -15.566 1.00 98.44 826 ILE A C 1
ATOM 6370 O O . ILE A 1 826 ? 6.833 -20.245 -16.265 1.00 98.44 826 ILE A O 1
ATOM 6374 N N . GLY A 1 827 ? 7.249 -18.698 -14.679 1.00 96.62 827 GLY A N 1
ATOM 6375 C CA . GLY A 1 827 ? 8.686 -18.919 -14.570 1.00 96.62 827 GLY A CA 1
ATOM 6376 C C . GLY A 1 827 ? 9.452 -17.996 -15.504 1.00 96.62 827 GLY A C 1
ATOM 6377 O O . GLY A 1 827 ? 9.090 -16.833 -15.664 1.00 96.62 827 GLY A O 1
ATOM 6378 N N . HIS A 1 828 ? 10.459 -18.540 -16.180 1.00 96.19 828 HIS A N 1
ATOM 6379 C CA . HIS A 1 828 ? 11.302 -17.784 -17.093 1.00 96.19 828 HIS A CA 1
ATOM 6380 C C . HIS A 1 828 ? 11.152 -18.198 -18.576 1.00 96.19 828 HIS A C 1
ATOM 6382 O O . HIS A 1 828 ? 12.166 -18.446 -19.237 1.00 96.19 828 HIS A O 1
ATOM 6388 N N . PRO A 1 829 ? 9.926 -18.298 -19.157 1.00 98.06 829 PRO A N 1
ATOM 6389 C CA . PRO A 1 829 ? 9.771 -18.443 -20.605 1.00 98.06 829 PRO A CA 1
ATOM 6390 C C . PRO A 1 829 ? 10.583 -17.402 -21.374 1.00 98.06 829 PRO A C 1
ATOM 6392 O O . PRO A 1 829 ? 10.677 -16.254 -20.935 1.00 98.06 829 PRO A O 1
ATOM 6395 N N . THR A 1 830 ? 11.114 -17.787 -22.537 1.00 97.56 830 THR A N 1
ATOM 6396 C CA . THR A 1 830 ? 12.001 -16.928 -23.343 1.00 97.56 830 THR A CA 1
ATOM 6397 C C . THR A 1 830 ? 11.443 -15.504 -23.504 1.00 97.56 830 THR A C 1
ATOM 6399 O O . THR A 1 830 ? 10.290 -15.330 -23.908 1.00 97.56 830 THR A O 1
ATOM 6402 N N . ILE A 1 831 ? 12.245 -14.494 -23.148 1.00 96.12 831 ILE A N 1
ATOM 6403 C CA . ILE A 1 831 ? 11.846 -13.080 -23.103 1.00 96.12 831 ILE A CA 1
ATOM 6404 C C . ILE A 1 831 ? 12.140 -12.411 -24.457 1.00 96.12 831 ILE A C 1
ATOM 6406 O O . ILE A 1 831 ? 13.305 -12.374 -24.859 1.00 96.12 831 ILE A O 1
ATOM 6410 N N . PRO A 1 832 ? 11.127 -11.902 -25.184 1.00 95.75 832 PRO A N 1
ATOM 6411 C CA . PRO A 1 832 ? 11.349 -11.110 -26.391 1.00 95.75 832 PRO A CA 1
ATOM 6412 C C . PRO A 1 832 ? 11.916 -9.741 -26.016 1.00 95.75 832 PRO A C 1
ATOM 6414 O O . PRO A 1 832 ? 11.444 -9.119 -25.066 1.00 95.75 832 PRO A O 1
ATOM 6417 N N . GLN A 1 833 ? 12.894 -9.256 -26.776 1.00 93.25 833 GLN A N 1
ATOM 6418 C CA . GLN A 1 833 ? 13.381 -7.880 -26.682 1.00 93.25 833 GLN A CA 1
ATOM 6419 C C . GLN A 1 833 ? 13.095 -7.152 -27.996 1.00 93.25 833 GLN A C 1
ATOM 6421 O O . GLN A 1 833 ? 13.097 -7.774 -29.058 1.00 93.25 833 GLN A O 1
ATOM 6426 N N . SER A 1 834 ? 12.828 -5.851 -27.928 1.00 93.88 834 SER A N 1
ATOM 6427 C CA . SER A 1 834 ? 12.509 -5.046 -29.103 1.00 93.88 834 SER A CA 1
ATOM 6428 C C . SER A 1 834 ? 12.914 -3.589 -28.938 1.00 93.88 834 SER A C 1
ATOM 6430 O O . SER A 1 834 ? 13.041 -3.105 -27.814 1.00 93.88 834 SER A O 1
ATOM 6432 N N . GLY A 1 835 ? 13.037 -2.882 -30.055 1.00 92.31 835 GLY A N 1
ATOM 6433 C CA . GLY A 1 835 ? 13.161 -1.437 -30.136 1.00 92.31 835 GLY A CA 1
ATOM 6434 C C . GLY A 1 835 ? 14.587 -0.913 -30.028 1.00 92.31 835 GLY A C 1
ATOM 6435 O O . GLY A 1 835 ? 15.559 -1.658 -29.943 1.00 92.31 835 GLY A O 1
ATOM 6436 N N . TRP A 1 836 ? 14.707 0.406 -30.079 1.00 87.81 836 TRP A N 1
ATOM 6437 C CA . TRP A 1 836 ? 15.991 1.102 -30.167 1.00 87.81 836 TRP A CA 1
ATOM 6438 C C . TRP A 1 836 ? 16.035 2.413 -29.379 1.00 87.81 836 TRP A C 1
ATOM 6440 O O . TRP A 1 836 ? 17.117 2.879 -29.020 1.00 87.81 836 TRP A O 1
ATOM 6450 N N . ALA A 1 837 ? 14.880 3.031 -29.114 1.00 86.12 837 ALA A N 1
ATOM 6451 C CA . ALA A 1 837 ? 14.815 4.308 -28.409 1.00 86.12 837 ALA A CA 1
ATOM 6452 C C . ALA A 1 837 ? 14.951 4.118 -26.890 1.00 86.12 837 ALA A C 1
ATOM 6454 O O . ALA A 1 837 ? 14.664 3.034 -26.389 1.00 86.12 837 ALA A O 1
ATOM 6455 N N . ALA A 1 838 ? 15.345 5.179 -26.181 1.00 85.44 838 ALA A N 1
ATOM 6456 C CA . ALA A 1 838 ? 15.344 5.246 -24.721 1.00 85.44 838 ALA A CA 1
ATOM 6457 C C . ALA A 1 838 ? 14.111 6.034 -24.263 1.00 85.44 838 ALA A C 1
ATOM 6459 O O . ALA A 1 838 ? 14.135 7.266 -24.223 1.00 85.44 838 ALA A O 1
ATOM 6460 N N . GLU A 1 839 ? 13.007 5.353 -23.962 1.00 84.62 839 GLU A N 1
ATOM 6461 C CA . GLU A 1 839 ? 11.750 6.021 -23.594 1.00 84.62 839 GLU A CA 1
ATOM 6462 C C . GLU A 1 839 ? 11.802 6.793 -22.285 1.00 84.62 839 GLU A C 1
ATOM 6464 O O . GLU A 1 839 ? 10.941 7.636 -22.037 1.00 84.62 839 GLU A O 1
ATOM 6469 N N . ASP A 1 840 ? 12.791 6.515 -21.448 1.00 81.50 840 ASP A N 1
ATOM 6470 C CA . ASP A 1 840 ? 13.014 7.228 -20.200 1.00 81.50 840 ASP A CA 1
ATOM 6471 C C . ASP A 1 840 ? 13.961 8.432 -20.351 1.00 81.50 840 ASP A C 1
ATOM 6473 O O . ASP A 1 840 ? 14.212 9.135 -19.376 1.00 81.50 840 ASP A O 1
ATOM 6477 N N . GLY A 1 841 ? 14.473 8.681 -21.564 1.00 83.81 841 GLY A N 1
ATOM 6478 C CA . GLY A 1 841 ? 15.279 9.852 -21.909 1.00 83.81 841 GLY A CA 1
ATOM 6479 C C . GLY A 1 841 ? 16.798 9.715 -21.736 1.00 83.81 841 GLY A C 1
ATOM 6480 O O . GLY A 1 841 ? 17.506 10.672 -22.059 1.00 83.81 841 GLY A O 1
ATOM 6481 N N . HIS A 1 842 ? 17.334 8.565 -21.299 1.00 82.25 842 HIS A N 1
ATOM 6482 C CA . HIS A 1 842 ? 18.778 8.406 -21.026 1.00 82.25 842 HIS A CA 1
ATOM 6483 C C . HIS A 1 842 ? 19.554 8.062 -22.305 1.00 82.25 842 HIS A C 1
ATOM 6485 O O . HIS A 1 842 ? 19.924 6.916 -22.572 1.00 82.25 842 HIS A O 1
ATOM 6491 N N . VAL A 1 843 ? 19.784 9.085 -23.131 1.00 78.81 843 VAL A N 1
ATOM 6492 C CA . VAL A 1 843 ? 20.404 8.954 -24.463 1.00 78.81 843 VAL A CA 1
ATOM 6493 C C . VAL A 1 843 ? 21.887 9.344 -24.513 1.00 78.81 843 VAL A C 1
ATOM 6495 O O . VAL A 1 843 ? 22.566 9.023 -25.486 1.00 78.81 843 VAL A O 1
ATOM 6498 N N . ASN A 1 844 ? 22.406 10.029 -23.486 1.00 71.31 844 ASN A N 1
ATOM 6499 C CA . ASN A 1 844 ? 23.728 10.664 -23.516 1.00 71.31 844 ASN A CA 1
ATOM 6500 C C . ASN A 1 844 ? 24.798 9.876 -22.751 1.00 71.31 844 ASN A C 1
ATOM 6502 O O . ASN A 1 844 ? 24.570 9.349 -21.671 1.00 71.31 844 ASN A O 1
ATOM 6506 N N . CYS A 1 845 ? 26.022 9.882 -23.275 1.00 63.47 845 CYS A N 1
ATOM 6507 C CA . CYS A 1 845 ? 27.166 9.142 -22.727 1.00 63.47 845 CYS A CA 1
ATOM 6508 C C . CYS A 1 845 ? 27.734 9.760 -21.444 1.00 63.47 845 CYS A C 1
ATOM 6510 O O . CYS A 1 845 ? 28.452 9.106 -20.695 1.00 63.47 845 CYS A O 1
ATOM 6512 N N . GLN A 1 846 ? 27.432 11.038 -21.215 1.00 65.38 846 GLN A N 1
ATOM 6513 C CA . GLN A 1 846 ? 27.784 11.780 -20.009 1.00 65.38 846 GLN A CA 1
ATOM 6514 C C . GLN A 1 846 ? 26.716 11.649 -18.919 1.00 65.38 846 GLN A C 1
ATOM 6516 O O . GLN A 1 846 ? 26.865 12.266 -17.864 1.00 65.38 846 GLN A O 1
ATOM 6521 N N . ASP A 1 847 ? 25.640 10.896 -19.171 1.00 67.56 847 ASP A N 1
ATOM 6522 C CA . ASP A 1 847 ? 24.641 10.623 -18.151 1.00 67.56 847 ASP A CA 1
ATOM 6523 C C . ASP A 1 847 ? 25.289 9.814 -17.014 1.00 67.56 847 ASP A C 1
ATOM 6525 O O . ASP A 1 847 ? 25.811 8.721 -17.262 1.00 67.56 847 ASP A O 1
ATOM 6529 N N . PRO A 1 848 ? 25.300 10.325 -15.771 1.00 63.97 848 PRO A N 1
ATOM 6530 C CA . PRO A 1 848 ? 25.882 9.609 -14.643 1.00 63.97 848 PRO A CA 1
ATOM 6531 C C . PRO A 1 848 ? 25.168 8.282 -14.332 1.00 63.97 848 PRO A C 1
ATOM 6533 O O . PRO A 1 848 ? 25.770 7.435 -13.672 1.00 63.97 848 PRO A O 1
ATOM 6536 N N . ALA A 1 849 ? 23.927 8.082 -14.794 1.00 65.88 849 ALA A N 1
ATOM 6537 C CA . ALA A 1 849 ? 23.201 6.815 -14.694 1.00 65.88 849 ALA A CA 1
ATOM 6538 C C . ALA A 1 849 ? 23.511 5.837 -15.850 1.00 65.88 849 ALA A C 1
ATOM 6540 O O . ALA A 1 849 ? 23.160 4.660 -15.774 1.00 65.88 849 ALA A O 1
ATOM 6541 N N . GLY A 1 850 ? 24.217 6.292 -16.889 1.00 70.75 850 GLY A N 1
ATOM 6542 C CA . GLY A 1 850 ? 24.554 5.513 -18.080 1.00 70.75 850 GLY A CA 1
ATOM 6543 C C . GLY A 1 850 ? 23.546 5.665 -19.226 1.00 70.75 850 GLY A C 1
ATOM 6544 O O . GLY A 1 850 ? 22.482 6.257 -19.081 1.00 70.75 850 GLY A O 1
ATOM 6545 N N . ILE A 1 851 ? 23.903 5.125 -20.396 1.00 75.56 851 ILE A N 1
ATOM 6546 C CA . ILE A 1 851 ? 23.058 5.139 -21.603 1.00 75.56 851 ILE A CA 1
ATOM 6547 C C . ILE A 1 851 ? 22.043 3.990 -21.537 1.00 75.56 851 ILE A C 1
ATOM 6549 O O . ILE A 1 851 ? 22.434 2.845 -21.305 1.00 75.56 851 ILE A O 1
ATOM 6553 N N . HIS A 1 852 ? 20.774 4.276 -21.837 1.00 83.00 852 HIS A N 1
ATOM 6554 C CA . HIS A 1 852 ? 19.662 3.314 -21.844 1.00 83.00 852 HIS A CA 1
ATOM 6555 C C . HIS A 1 852 ? 18.999 3.166 -23.232 1.00 83.00 852 HIS A C 1
ATOM 6557 O O . HIS A 1 852 ? 17.805 2.908 -23.359 1.00 83.00 852 HIS A O 1
ATOM 6563 N N . LEU A 1 853 ? 19.773 3.346 -24.304 1.00 81.75 853 LEU A N 1
ATOM 6564 C CA . LEU A 1 853 ? 19.335 3.127 -25.687 1.00 81.75 853 LEU A CA 1
ATOM 6565 C C . LEU A 1 853 ? 19.386 1.644 -26.057 1.00 81.75 853 LEU A C 1
ATOM 6567 O O . LEU A 1 853 ? 20.388 0.984 -25.777 1.00 81.75 853 LEU A O 1
ATOM 6571 N N . GLY A 1 854 ? 18.365 1.166 -26.769 1.00 84.69 854 GLY A N 1
ATOM 6572 C CA . GLY A 1 854 ? 18.367 -0.166 -27.366 1.00 84.69 854 GLY A CA 1
ATOM 6573 C C . GLY A 1 854 ? 17.107 -0.988 -27.122 1.00 84.69 854 GLY A C 1
ATOM 6574 O O . GLY A 1 854 ? 16.049 -0.455 -26.791 1.00 84.69 854 GLY A O 1
ATOM 6575 N N . ALA A 1 855 ? 17.237 -2.297 -27.308 1.00 88.38 855 ALA A N 1
ATOM 6576 C CA . ALA A 1 855 ? 16.164 -3.260 -27.193 1.00 88.38 855 ALA A CA 1
ATOM 6577 C C . ALA A 1 855 ? 15.816 -3.557 -25.730 1.00 88.38 855 ALA A C 1
ATOM 6579 O O . ALA A 1 855 ? 16.659 -3.992 -24.943 1.00 88.38 855 ALA A O 1
ATOM 6580 N N . TRP A 1 856 ? 14.549 -3.364 -25.371 1.00 90.88 856 TRP A N 1
ATOM 6581 C CA . TRP A 1 856 ? 14.007 -3.648 -24.038 1.00 90.88 856 TRP A CA 1
ATOM 6582 C C . TRP A 1 856 ? 13.033 -4.830 -24.107 1.00 90.88 856 TRP A C 1
ATOM 6584 O O . TRP A 1 856 ? 12.540 -5.143 -25.193 1.00 90.88 856 TRP A O 1
ATOM 6594 N N . PRO A 1 857 ? 12.733 -5.500 -22.982 1.00 93.38 857 PRO A N 1
ATOM 6595 C CA . PRO A 1 857 ? 11.736 -6.565 -22.942 1.00 93.38 857 PRO A CA 1
ATOM 6596 C C . PRO A 1 857 ? 10.377 -6.131 -23.517 1.00 93.38 857 PRO A C 1
ATOM 6598 O O . PRO A 1 857 ? 9.873 -5.062 -23.183 1.00 93.38 857 PRO A O 1
ATOM 6601 N N . ALA A 1 858 ? 9.774 -6.966 -24.364 1.00 94.69 858 ALA A N 1
ATOM 6602 C CA . ALA A 1 858 ? 8.588 -6.627 -25.151 1.00 94.69 858 ALA A CA 1
ATOM 6603 C C . ALA A 1 858 ? 7.628 -7.819 -25.271 1.00 94.69 858 ALA A C 1
ATOM 6605 O O . ALA A 1 858 ? 7.410 -8.360 -26.358 1.00 94.69 858 ALA A O 1
ATOM 6606 N N . ASP A 1 859 ? 7.056 -8.262 -24.146 1.00 95.44 859 ASP A N 1
ATOM 6607 C CA . ASP A 1 859 ? 6.187 -9.449 -24.103 1.00 95.44 859 ASP A CA 1
ATOM 6608 C C . ASP A 1 859 ? 4.979 -9.359 -25.055 1.00 95.44 859 ASP A C 1
ATOM 6610 O O . ASP A 1 859 ? 4.485 -10.391 -25.513 1.00 95.44 859 ASP A O 1
ATOM 6614 N N . LEU A 1 860 ? 4.549 -8.148 -25.433 1.00 94.00 860 LEU A N 1
ATOM 6615 C CA . LEU A 1 860 ? 3.508 -7.936 -26.442 1.00 94.00 860 LEU A CA 1
ATOM 6616 C C . LEU A 1 860 ? 3.837 -8.535 -27.817 1.00 94.00 860 LEU A C 1
ATOM 6618 O O . LEU A 1 860 ? 2.911 -8.806 -28.577 1.00 94.00 860 LEU A O 1
ATOM 6622 N N . PHE A 1 861 ? 5.100 -8.868 -28.106 1.00 96.88 861 PHE A N 1
ATOM 6623 C CA . PHE A 1 861 ? 5.462 -9.703 -29.255 1.00 96.88 861 PHE A CA 1
ATOM 6624 C C . PHE A 1 861 ? 4.660 -11.013 -29.309 1.00 96.88 861 PHE A C 1
ATOM 6626 O O . PHE A 1 861 ? 4.313 -11.473 -30.395 1.00 96.88 861 PHE A O 1
ATOM 6633 N N . TYR A 1 862 ? 4.364 -11.626 -28.161 1.00 97.62 862 TYR A N 1
ATOM 6634 C CA . TYR A 1 862 ? 3.555 -12.843 -28.095 1.00 97.62 862 TYR A CA 1
ATOM 6635 C C . TYR A 1 862 ? 2.054 -12.586 -28.224 1.00 97.62 862 TYR A C 1
ATOM 6637 O O . TYR A 1 862 ? 1.335 -13.471 -28.685 1.00 97.62 862 TYR A O 1
ATOM 6645 N N . GLY A 1 863 ? 1.593 -11.409 -27.794 1.00 94.25 863 GLY A N 1
ATOM 6646 C CA . GLY A 1 863 ? 0.178 -11.038 -27.794 1.00 94.25 863 GLY A CA 1
ATOM 6647 C C . GLY A 1 863 ? -0.321 -10.504 -29.133 1.00 94.25 863 GLY A C 1
ATOM 6648 O O . GLY A 1 863 ? -1.500 -10.673 -29.433 1.00 94.25 863 GLY A O 1
ATOM 6649 N N . ASP A 1 864 ? 0.572 -9.912 -29.929 1.00 94.56 864 ASP A N 1
ATOM 6650 C CA . ASP A 1 864 ? 0.311 -9.497 -31.305 1.00 94.56 864 ASP A CA 1
ATOM 6651 C C . ASP A 1 864 ? 0.550 -10.661 -32.275 1.00 94.56 864 ASP A C 1
ATOM 6653 O O . ASP A 1 864 ? 1.687 -11.067 -32.566 1.00 94.56 864 ASP A O 1
ATOM 6657 N N . LEU A 1 865 ? -0.545 -11.210 -32.788 1.00 93.38 865 LEU A N 1
ATOM 6658 C CA . LEU A 1 865 ? -0.535 -12.356 -33.682 1.00 93.38 865 LEU A CA 1
ATOM 6659 C C . LEU A 1 865 ? -0.543 -11.973 -35.157 1.00 93.38 865 LEU A C 1
ATOM 6661 O O . LEU A 1 865 ? -0.345 -12.871 -35.980 1.00 93.38 865 LEU A O 1
ATOM 6665 N N . THR A 1 866 ? -0.733 -10.708 -35.520 1.00 89.69 866 THR A N 1
ATOM 6666 C CA . THR A 1 866 ? -0.990 -10.325 -36.919 1.00 89.69 866 THR A CA 1
ATOM 6667 C C . THR A 1 866 ? -0.145 -9.175 -37.438 1.00 89.69 866 THR A C 1
ATOM 6669 O O . THR A 1 866 ? 0.123 -9.132 -38.642 1.00 89.69 866 THR A O 1
ATOM 6672 N N . GLY A 1 867 ? 0.367 -8.331 -36.550 1.00 90.25 867 GLY A N 1
ATOM 6673 C CA . GLY A 1 867 ? 1.387 -7.351 -36.848 1.00 90.25 867 GLY A CA 1
ATOM 6674 C C . GLY A 1 867 ? 2.694 -7.994 -37.316 1.00 90.25 867 GLY A C 1
ATOM 6675 O O . GLY A 1 867 ? 3.059 -9.130 -36.977 1.00 90.25 867 GLY A O 1
ATOM 6676 N N . THR A 1 868 ? 3.419 -7.251 -38.153 1.00 92.06 868 THR A N 1
ATOM 6677 C CA . THR A 1 868 ? 4.703 -7.690 -38.710 1.00 92.06 868 THR A CA 1
ATOM 6678 C C . THR A 1 868 ? 5.851 -7.157 -37.862 1.00 92.06 868 THR A C 1
ATOM 6680 O O . THR A 1 868 ? 6.149 -5.966 -37.891 1.00 92.06 868 THR A O 1
ATOM 6683 N N . TRP A 1 869 ? 6.515 -8.059 -37.142 1.00 94.56 869 TRP A N 1
ATOM 6684 C CA . TRP A 1 869 ? 7.744 -7.774 -36.401 1.00 94.56 869 TRP A CA 1
ATOM 6685 C C . TRP A 1 869 ? 8.953 -8.047 -37.289 1.00 94.56 869 TRP A C 1
ATOM 6687 O O . TRP A 1 869 ? 9.032 -9.106 -37.918 1.00 94.56 869 TRP A O 1
ATOM 6697 N N . THR A 1 870 ? 9.882 -7.100 -37.351 1.00 95.00 870 THR A N 1
ATOM 6698 C CA . THR A 1 870 ? 11.087 -7.202 -38.186 1.00 95.00 870 THR A CA 1
ATOM 6699 C C . THR A 1 870 ? 12.332 -7.231 -37.318 1.00 95.00 870 THR A C 1
ATOM 6701 O O . THR A 1 870 ? 12.334 -6.694 -36.219 1.00 95.00 870 THR A O 1
ATOM 6704 N N . ASP A 1 871 ? 13.367 -7.893 -37.817 1.00 93.56 871 ASP A N 1
ATOM 6705 C CA . ASP A 1 871 ? 14.708 -7.966 -37.230 1.00 93.56 871 ASP A CA 1
ATOM 6706 C C . ASP A 1 871 ? 15.684 -7.754 -38.396 1.00 93.56 871 ASP A C 1
ATOM 6708 O O . ASP A 1 871 ? 16.245 -8.688 -38.977 1.00 93.56 871 ASP A O 1
ATOM 6712 N N . THR A 1 872 ? 15.680 -6.520 -38.899 1.00 94.44 872 THR A N 1
ATOM 6713 C CA . THR A 1 872 ? 16.313 -6.154 -40.177 1.00 94.44 872 THR A CA 1
ATOM 6714 C C . THR A 1 872 ? 17.126 -4.877 -40.093 1.00 94.44 872 THR A C 1
ATOM 6716 O O . THR A 1 872 ? 17.839 -4.553 -41.047 1.00 94.44 872 THR A O 1
ATOM 6719 N N . GLN A 1 873 ? 17.019 -4.141 -38.989 1.00 88.19 873 GLN A N 1
ATOM 6720 C CA . GLN A 1 873 ? 17.690 -2.869 -38.814 1.00 88.19 873 GLN A CA 1
ATOM 6721 C C . GLN A 1 873 ? 18.796 -3.003 -37.775 1.00 88.19 873 GLN A C 1
ATOM 6723 O O . GLN A 1 873 ? 18.694 -3.737 -36.803 1.00 88.19 873 GLN A O 1
ATOM 6728 N N . SER A 1 874 ? 19.881 -2.277 -38.017 1.00 84.62 874 SER A N 1
ATOM 6729 C CA . SER A 1 874 ? 20.978 -2.148 -37.069 1.00 84.62 874 SER A CA 1
ATOM 6730 C C . SER A 1 874 ? 20.905 -0.780 -36.420 1.00 84.62 874 SER A C 1
ATOM 6732 O O . SER A 1 874 ? 21.151 0.244 -37.066 1.00 84.62 874 SER A O 1
ATOM 6734 N N . PHE A 1 875 ? 20.590 -0.765 -35.134 1.00 76.06 875 PHE A N 1
ATOM 6735 C CA . PHE A 1 875 ? 20.591 0.421 -34.302 1.00 76.06 875 PHE A CA 1
ATOM 6736 C C . PHE A 1 875 ? 21.833 0.393 -33.422 1.00 76.06 875 PHE A C 1
ATOM 6738 O O . PHE A 1 875 ? 21.933 -0.382 -32.473 1.00 76.06 875 PHE A O 1
ATOM 6745 N N . LYS A 1 876 ? 22.794 1.274 -33.715 1.00 60.56 876 LYS A N 1
ATOM 6746 C CA . LYS A 1 876 ? 23.994 1.407 -32.885 1.00 60.56 876 LYS A CA 1
A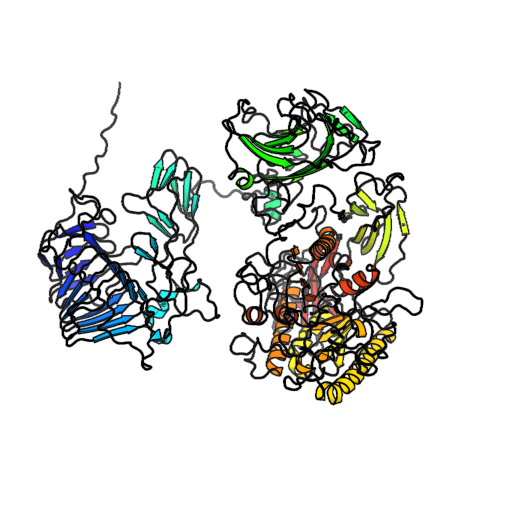TOM 6747 C C . LYS A 1 876 ? 23.602 1.850 -31.475 1.00 60.56 876 LYS A C 1
ATOM 6749 O O . LYS A 1 876 ? 23.305 3.022 -31.251 1.00 60.56 876 LYS A O 1
ATOM 6754 N N . THR A 1 877 ? 23.641 0.929 -30.521 1.00 57.62 877 THR A N 1
ATOM 6755 C CA . THR A 1 877 ? 23.486 1.233 -29.098 1.00 57.62 877 THR A CA 1
ATOM 6756 C C . THR A 1 877 ? 24.824 1.695 -28.533 1.00 57.62 877 THR A C 1
ATOM 6758 O O . THR A 1 877 ? 25.763 0.906 -28.422 1.00 57.62 877 THR A O 1
ATOM 6761 N N . GLY A 1 878 ? 24.926 2.976 -28.186 1.00 51.75 878 GLY A N 1
ATOM 6762 C CA . GLY A 1 878 ? 26.094 3.549 -27.515 1.00 51.75 878 GLY A CA 1
ATOM 6763 C C . GLY A 1 878 ? 26.696 4.754 -28.233 1.00 51.75 878 GLY A C 1
ATOM 6764 O O . GLY A 1 878 ? 26.530 4.949 -29.436 1.00 51.75 878 GLY A O 1
ATOM 6765 N N . CYS A 1 879 ? 27.416 5.571 -27.465 1.00 49.22 879 CYS A N 1
ATOM 6766 C CA . CYS A 1 879 ? 28.265 6.630 -27.997 1.00 49.22 879 CYS A CA 1
ATOM 6767 C C . CYS A 1 879 ? 29.200 6.058 -29.071 1.00 49.22 879 CYS A C 1
ATOM 6769 O O . CYS A 1 879 ? 29.942 5.125 -28.754 1.00 49.22 879 CYS A O 1
ATOM 6771 N N . PRO A 1 880 ? 29.270 6.640 -30.279 1.00 46.84 880 PRO A N 1
ATOM 6772 C CA . PRO A 1 880 ? 30.300 6.290 -31.257 1.00 46.84 880 PRO A CA 1
ATOM 6773 C C . PRO A 1 880 ? 31.732 6.397 -30.696 1.00 46.84 880 PRO A C 1
ATOM 6775 O O . PRO A 1 880 ? 32.621 5.694 -31.168 1.00 46.84 880 PRO A O 1
ATOM 6778 N N . ASP A 1 881 ? 31.926 7.235 -29.667 1.00 49.12 881 ASP A N 1
ATOM 6779 C CA . ASP A 1 881 ? 33.222 7.580 -29.073 1.00 49.12 881 ASP A CA 1
ATOM 6780 C C . ASP A 1 881 ? 33.511 6.907 -27.712 1.00 49.12 881 ASP A C 1
ATOM 6782 O O . ASP A 1 881 ? 34.558 7.156 -27.110 1.00 49.12 881 ASP A O 1
ATOM 6786 N N . CYS A 1 882 ? 32.619 6.049 -27.201 1.00 48.59 882 CYS A N 1
ATOM 6787 C CA . CYS A 1 882 ? 32.827 5.363 -25.921 1.00 48.59 882 CYS A CA 1
ATOM 6788 C C . CYS A 1 882 ? 33.420 3.960 -26.142 1.00 48.59 882 CYS A C 1
ATOM 6790 O O . CYS A 1 882 ? 32.868 3.172 -26.912 1.00 48.59 882 CYS A O 1
ATOM 6792 N N . PRO A 1 883 ? 34.511 3.584 -25.445 1.00 49.19 883 PRO A N 1
ATOM 6793 C CA . PRO A 1 883 ? 34.960 2.196 -25.378 1.00 49.19 883 PRO A CA 1
ATOM 6794 C C . PRO A 1 883 ? 33.810 1.282 -24.927 1.00 49.19 883 PRO A C 1
ATOM 6796 O O . PRO A 1 883 ? 33.071 1.656 -24.022 1.00 49.19 883 PRO A O 1
ATOM 6799 N N . ARG A 1 884 ? 33.684 0.065 -25.483 1.00 48.09 884 ARG A N 1
ATOM 6800 C CA . ARG A 1 884 ? 32.650 -0.930 -25.095 1.00 48.09 884 ARG A CA 1
ATOM 6801 C C . ARG A 1 884 ? 32.559 -1.158 -23.575 1.00 48.09 884 ARG A C 1
ATOM 6803 O O . ARG A 1 884 ? 31.490 -1.449 -23.067 1.00 48.09 884 ARG A O 1
ATOM 6810 N N . SER A 1 885 ? 33.657 -0.944 -22.848 1.00 41.78 885 SER A N 1
ATOM 6811 C CA . SER A 1 885 ? 33.735 -0.979 -21.381 1.00 41.78 885 SER A CA 1
ATOM 6812 C C . SER A 1 885 ? 32.995 0.159 -20.653 1.00 41.78 885 SER A C 1
ATOM 6814 O O . SER A 1 885 ? 32.946 0.149 -19.429 1.00 41.78 885 SER A O 1
ATOM 6816 N N . GLN A 1 886 ? 32.476 1.160 -21.371 1.00 44.12 886 GLN A N 1
ATOM 6817 C CA . GLN A 1 886 ? 31.628 2.250 -20.863 1.00 44.12 886 GLN A CA 1
ATOM 6818 C C . GLN A 1 886 ? 30.151 2.087 -21.271 1.00 44.12 886 GLN A C 1
ATOM 6820 O O . GLN A 1 886 ? 29.290 2.787 -20.746 1.00 44.12 886 GLN A O 1
ATOM 6825 N N . CYS A 1 887 ? 29.831 1.151 -22.174 1.00 51.72 887 CYS A N 1
ATOM 6826 C CA . CYS A 1 887 ? 28.458 0.744 -22.465 1.00 51.72 887 CYS A CA 1
ATOM 6827 C C . CYS A 1 887 ? 28.015 -0.233 -21.370 1.00 51.72 887 CYS A C 1
ATOM 6829 O O . CYS A 1 887 ? 28.221 -1.435 -21.490 1.00 51.72 887 CYS A O 1
ATOM 6831 N N . ALA A 1 888 ? 27.448 0.288 -20.282 1.00 50.50 888 ALA A N 1
ATOM 6832 C CA . ALA A 1 888 ? 27.134 -0.490 -19.081 1.00 50.50 888 ALA A CA 1
ATOM 6833 C C . ALA A 1 888 ? 26.182 -1.690 -19.311 1.00 50.50 888 ALA A C 1
ATOM 6835 O O . ALA A 1 888 ? 26.138 -2.582 -18.468 1.00 50.50 888 ALA A O 1
ATOM 6836 N N . TYR A 1 889 ? 25.459 -1.755 -20.442 1.00 68.94 889 TYR A N 1
ATOM 6837 C CA . TYR A 1 889 ? 24.405 -2.749 -20.686 1.00 68.94 889 TYR A CA 1
ATOM 6838 C C . TYR A 1 889 ? 24.432 -3.313 -22.120 1.00 68.94 889 TYR A C 1
ATOM 6840 O O . TYR A 1 889 ? 23.586 -2.988 -22.948 1.00 68.94 889 TYR A O 1
ATOM 6848 N N . CYS A 1 890 ? 25.390 -4.191 -22.435 1.00 67.62 890 CYS A N 1
ATOM 6849 C CA . CYS A 1 890 ? 25.536 -4.756 -23.788 1.00 67.62 890 CYS A CA 1
ATOM 6850 C C . CYS A 1 890 ? 24.318 -5.569 -24.286 1.00 67.62 890 CYS A C 1
ATOM 6852 O O . CYS A 1 890 ? 24.097 -5.663 -25.492 1.00 67.62 890 CYS A O 1
ATOM 6854 N N . ILE A 1 891 ? 23.467 -6.071 -23.382 1.00 76.38 891 ILE A N 1
ATOM 6855 C CA . ILE A 1 891 ? 22.221 -6.782 -23.722 1.00 76.38 891 ILE A CA 1
ATOM 6856 C C . ILE A 1 891 ? 21.136 -5.900 -24.368 1.00 76.38 891 ILE A C 1
ATOM 6858 O O . ILE A 1 891 ? 20.066 -6.405 -24.708 1.00 76.38 891 ILE A O 1
ATOM 6862 N N . LEU A 1 892 ? 21.386 -4.595 -24.473 1.00 80.88 892 LEU A N 1
ATOM 6863 C CA . LEU A 1 892 ? 20.491 -3.636 -25.106 1.00 80.88 892 LEU A CA 1
ATOM 6864 C C . LEU A 1 892 ? 20.717 -3.515 -26.612 1.00 80.88 892 LEU A C 1
ATOM 6866 O O . LEU A 1 892 ? 19.889 -2.907 -27.272 1.00 80.88 892 LEU A O 1
ATOM 6870 N N . GLY A 1 893 ? 21.802 -4.062 -27.173 1.00 81.31 893 GLY A N 1
ATOM 6871 C CA . GLY A 1 893 ? 22.069 -3.977 -28.616 1.00 81.31 893 GLY A CA 1
ATOM 6872 C C . GLY A 1 893 ? 20.868 -4.391 -29.469 1.00 81.31 893 GLY A C 1
ATOM 6873 O O . GLY A 1 893 ? 20.119 -5.271 -29.067 1.00 81.31 893 GLY A O 1
ATOM 6874 N N . ASN A 1 894 ? 20.666 -3.764 -30.624 1.00 86.56 894 ASN A N 1
ATOM 6875 C CA . ASN A 1 894 ? 19.661 -4.217 -31.584 1.00 86.56 894 ASN A CA 1
ATOM 6876 C C . ASN A 1 894 ? 20.262 -4.156 -32.984 1.00 86.56 894 ASN A C 1
ATOM 6878 O O . ASN A 1 894 ? 20.376 -3.083 -33.579 1.00 86.56 894 ASN A O 1
ATOM 6882 N N . GLU A 1 895 ? 20.754 -5.295 -33.444 1.00 86.56 895 GLU A N 1
ATOM 6883 C CA . GLU A 1 895 ? 21.468 -5.451 -34.701 1.00 86.56 895 GLU A CA 1
ATOM 6884 C C . GLU A 1 895 ? 20.696 -6.378 -35.636 1.00 86.56 895 GLU A C 1
ATOM 6886 O O . GLU A 1 895 ? 20.121 -7.374 -35.209 1.00 86.56 895 GLU A O 1
ATOM 6891 N N . ALA A 1 896 ? 20.756 -6.107 -36.940 1.00 90.06 896 ALA A N 1
ATOM 6892 C CA . ALA A 1 896 ? 20.005 -6.888 -37.911 1.00 90.06 896 ALA A CA 1
ATOM 6893 C C . ALA A 1 896 ? 20.336 -8.393 -37.830 1.00 90.06 896 ALA A C 1
ATOM 6895 O O . ALA A 1 896 ? 21.472 -8.822 -38.055 1.00 90.06 896 ALA A O 1
ATOM 6896 N N . GLY A 1 897 ? 19.312 -9.205 -37.587 1.00 89.00 897 GLY A N 1
ATOM 6897 C CA . GLY A 1 897 ? 19.376 -10.659 -37.508 1.00 89.00 897 GLY A CA 1
ATOM 6898 C C . GLY A 1 897 ? 19.678 -11.225 -36.117 1.00 89.00 897 GLY A C 1
ATOM 6899 O O . GLY A 1 897 ? 19.746 -12.457 -36.002 1.00 89.00 897 GLY A O 1
ATOM 6900 N N . ASP A 1 898 ? 19.831 -10.391 -35.086 1.00 85.06 898 ASP A N 1
ATOM 6901 C CA . ASP A 1 898 ? 20.260 -10.791 -33.740 1.00 85.06 898 ASP A CA 1
ATOM 6902 C C . ASP A 1 898 ? 19.150 -11.446 -32.889 1.00 85.06 898 ASP A C 1
ATOM 6904 O O . ASP A 1 898 ? 19.425 -12.025 -31.837 1.00 85.06 898 ASP A O 1
ATOM 6908 N N . GLY A 1 899 ? 17.903 -11.454 -33.374 1.00 87.69 899 GLY A N 1
ATOM 6909 C CA . GLY A 1 899 ? 16.758 -12.042 -32.678 1.00 87.69 899 GLY A CA 1
ATOM 6910 C C . GLY A 1 899 ? 16.043 -11.103 -31.715 1.00 87.69 899 GLY A C 1
ATOM 6911 O O . GLY A 1 899 ? 15.166 -11.562 -30.976 1.00 87.69 899 GLY A O 1
ATOM 6912 N N . ARG A 1 900 ? 16.388 -9.818 -31.736 1.00 90.31 900 ARG A N 1
ATOM 6913 C CA . ARG A 1 900 ? 15.651 -8.721 -31.118 1.00 90.31 900 ARG A CA 1
ATOM 6914 C C . ARG A 1 900 ? 14.903 -7.977 -32.221 1.00 90.31 900 ARG A C 1
ATOM 6916 O O . ARG A 1 900 ? 15.325 -7.946 -33.370 1.00 90.31 900 ARG A O 1
ATOM 6923 N N . TRP A 1 901 ? 13.723 -7.462 -31.904 1.00 95.19 901 TRP A N 1
ATOM 6924 C CA . TRP A 1 901 ? 12.848 -6.879 -32.922 1.00 95.19 901 TRP A CA 1
ATOM 6925 C C . TRP A 1 901 ? 13.057 -5.368 -33.060 1.00 95.19 901 TRP A C 1
ATOM 6927 O O . TRP A 1 901 ? 13.475 -4.693 -32.125 1.00 95.19 901 TRP A O 1
ATOM 6937 N N . ASP A 1 902 ? 12.750 -4.802 -34.223 1.00 93.94 902 ASP A N 1
ATOM 6938 C CA . ASP A 1 902 ? 13.038 -3.398 -34.546 1.00 93.94 902 ASP A CA 1
ATOM 6939 C C . ASP A 1 902 ? 12.037 -2.419 -33.883 1.00 93.94 902 ASP A C 1
ATOM 6941 O O . ASP A 1 902 ? 12.296 -1.220 -33.756 1.00 93.94 902 ASP A O 1
ATOM 6945 N N . GLN A 1 903 ? 10.855 -2.900 -33.488 1.00 93.50 903 GLN A N 1
ATOM 6946 C CA . GLN A 1 903 ? 9.702 -2.059 -33.159 1.00 93.50 903 GLN A CA 1
ATOM 6947 C C . GLN A 1 903 ? 9.711 -1.509 -31.717 1.00 93.50 903 GLN A C 1
ATOM 6949 O O . GLN A 1 903 ? 9.776 -2.259 -30.746 1.00 93.50 903 GLN A O 1
ATOM 6954 N N . ASN A 1 904 ? 9.543 -0.193 -31.548 1.00 91.50 904 ASN A N 1
ATOM 6955 C CA . ASN A 1 904 ? 9.268 0.407 -30.227 1.00 91.50 904 ASN A CA 1
ATOM 6956 C C . ASN A 1 904 ? 7.780 0.287 -29.837 1.00 91.50 904 ASN A C 1
ATOM 6958 O O . ASN A 1 904 ? 7.433 0.207 -28.659 1.00 91.50 904 ASN A O 1
ATOM 6962 N N . GLU A 1 905 ? 6.899 0.298 -30.836 1.00 91.69 905 GLU A N 1
ATOM 6963 C CA . GLU A 1 905 ? 5.438 0.305 -30.708 1.00 91.69 905 GLU A CA 1
ATOM 6964 C C . GLU A 1 905 ? 4.849 -0.982 -31.292 1.00 91.69 905 GLU A C 1
ATOM 6966 O O . GLU A 1 905 ? 5.505 -1.641 -32.098 1.00 91.69 905 GLU A O 1
ATOM 6971 N N . LEU A 1 906 ? 3.616 -1.340 -30.921 1.00 91.44 906 LEU A N 1
ATOM 6972 C CA . LEU A 1 906 ? 2.903 -2.424 -31.602 1.00 91.44 906 LEU A CA 1
ATOM 6973 C C . LEU A 1 906 ? 2.898 -2.172 -33.123 1.00 91.44 906 LEU A C 1
ATOM 6975 O O . LEU A 1 906 ? 2.550 -1.062 -33.548 1.00 91.44 906 LEU A O 1
ATOM 6979 N N . PRO A 1 907 ? 3.278 -3.162 -33.954 1.00 92.81 907 PRO A N 1
ATOM 6980 C CA . PRO A 1 907 ? 3.239 -2.999 -35.398 1.00 92.81 907 PRO A CA 1
ATOM 6981 C C . PRO A 1 907 ? 1.832 -2.629 -35.865 1.00 92.81 907 PRO A C 1
ATOM 6983 O O . PRO A 1 907 ? 0.842 -3.149 -35.359 1.00 92.81 907 PRO A O 1
ATOM 6986 N N . ARG A 1 908 ? 1.742 -1.753 -36.869 1.00 89.25 908 ARG A N 1
ATOM 6987 C CA . ARG A 1 908 ? 0.462 -1.489 -37.533 1.00 89.25 908 ARG A CA 1
ATOM 6988 C C . ARG A 1 908 ? -0.054 -2.743 -38.217 1.00 89.25 908 ARG A C 1
ATOM 6990 O O . ARG A 1 908 ? 0.718 -3.563 -38.721 1.00 89.25 908 ARG A O 1
ATOM 6997 N N . GLU A 1 909 ? -1.371 -2.819 -38.294 1.00 88.56 909 GLU A N 1
ATOM 6998 C CA . GLU A 1 909 ? -2.052 -3.870 -39.026 1.00 88.56 909 GLU A CA 1
ATOM 6999 C C . GLU A 1 909 ? -1.818 -3.746 -40.537 1.00 88.56 909 GLU A C 1
ATOM 7001 O O . GLU A 1 909 ? -1.540 -2.647 -41.034 1.00 88.56 909 GLU A O 1
ATOM 7006 N N . PRO A 1 910 ? -1.971 -4.839 -41.311 1.00 85.44 910 PRO A N 1
ATOM 7007 C CA . PRO A 1 910 ? -1.819 -4.801 -42.767 1.00 85.44 910 PRO A CA 1
ATOM 7008 C C . PRO A 1 910 ? -2.745 -3.800 -43.478 1.00 85.44 910 PRO A C 1
ATOM 7010 O O . PRO A 1 910 ? -2.428 -3.344 -44.575 1.00 85.44 910 PRO A O 1
ATOM 7013 N N . ASP A 1 911 ? -3.880 -3.453 -42.867 1.00 86.56 911 ASP A N 1
ATOM 7014 C CA . ASP A 1 911 ? -4.838 -2.463 -43.373 1.00 86.56 911 ASP A CA 1
ATOM 7015 C C . ASP A 1 911 ? -4.514 -1.012 -42.955 1.00 86.56 911 ASP A C 1
ATOM 7017 O O . ASP A 1 911 ? -5.246 -0.083 -43.299 1.00 86.56 911 ASP A O 1
ATOM 7021 N N . GLY A 1 912 ? -3.404 -0.802 -42.239 1.00 83.94 912 GLY A N 1
ATOM 7022 C CA . GLY A 1 912 ? -2.935 0.499 -41.763 1.00 83.94 912 GLY A CA 1
ATOM 7023 C C . GLY A 1 912 ? -3.531 0.946 -40.426 1.00 83.94 912 GLY A C 1
ATOM 7024 O O . GLY A 1 912 ? -3.115 1.992 -39.904 1.00 83.94 912 GLY A O 1
ATOM 7025 N N . SER A 1 913 ? -4.462 0.176 -39.850 1.00 83.75 913 SER A N 1
ATOM 7026 C CA . SER A 1 913 ? -5.016 0.448 -38.522 1.00 83.75 913 SER A CA 1
ATOM 7027 C C . SER A 1 913 ? -3.966 0.289 -37.408 1.00 83.75 913 SER A C 1
ATOM 7029 O O . SER A 1 913 ? -2.839 -0.171 -37.632 1.00 83.75 913 SER A O 1
ATOM 7031 N N . ALA A 1 914 ? -4.289 0.796 -36.214 1.00 84.56 914 ALA A N 1
ATOM 7032 C CA . ALA A 1 914 ? -3.409 0.695 -35.051 1.00 84.56 914 ALA A CA 1
ATOM 7033 C C . ALA A 1 914 ? -3.214 -0.776 -34.655 1.00 84.56 914 ALA A C 1
ATOM 7035 O O . ALA A 1 914 ? -4.154 -1.563 -34.751 1.00 84.56 914 ALA A O 1
ATOM 7036 N N . GLY A 1 915 ? -2.002 -1.124 -34.215 1.00 86.25 915 GLY A N 1
ATOM 7037 C CA . GLY A 1 915 ? -1.682 -2.486 -33.797 1.00 86.25 915 GLY A CA 1
ATOM 7038 C C . GLY A 1 915 ? -2.559 -2.949 -32.641 1.00 86.25 915 GLY A C 1
ATOM 7039 O O . GLY A 1 915 ? -2.872 -2.165 -31.740 1.00 86.25 915 GLY A O 1
ATOM 7040 N N . ARG A 1 916 ? -2.948 -4.224 -32.659 1.00 88.06 916 ARG A N 1
ATOM 7041 C CA . ARG A 1 916 ? -3.825 -4.808 -31.638 1.00 88.06 916 ARG A CA 1
ATOM 7042 C C . ARG A 1 916 ? -3.141 -5.902 -30.825 1.00 88.06 916 ARG A C 1
ATOM 7044 O O . ARG A 1 916 ? -2.043 -6.355 -31.125 1.00 88.06 916 ARG A O 1
ATOM 7051 N N . ILE A 1 917 ? -3.820 -6.305 -29.756 1.00 91.88 917 ILE A N 1
ATOM 7052 C CA . ILE A 1 917 ? -3.407 -7.405 -28.884 1.00 91.88 917 ILE A CA 1
ATOM 7053 C C . ILE A 1 917 ? -4.504 -8.467 -28.961 1.00 91.88 917 ILE A C 1
ATOM 7055 O O . ILE A 1 917 ? -5.543 -8.323 -28.317 1.00 91.88 917 ILE A O 1
ATOM 7059 N N . GLU A 1 918 ? -4.310 -9.520 -29.755 1.00 92.12 918 GLU A N 1
ATOM 7060 C CA . GLU A 1 918 ? -5.282 -10.617 -29.845 1.00 92.12 918 GLU A CA 1
ATOM 7061 C C . GLU A 1 918 ? -5.313 -11.473 -28.583 1.00 92.12 918 GLU A C 1
ATOM 7063 O O . GLU A 1 918 ? -6.377 -11.955 -28.193 1.00 92.12 918 GLU A O 1
ATOM 7068 N N . VAL A 1 919 ? -4.151 -11.674 -27.958 1.00 95.19 919 VAL A N 1
ATOM 7069 C CA . VAL A 1 919 ? -4.015 -12.472 -26.737 1.00 95.19 919 VAL A CA 1
ATOM 7070 C C . VAL A 1 919 ? -3.301 -11.634 -25.676 1.00 95.19 919 VAL A C 1
ATOM 7072 O O . VAL A 1 919 ? -2.069 -11.603 -25.648 1.00 95.19 919 VAL A O 1
ATOM 7075 N N . PRO A 1 920 ? -4.035 -10.932 -24.791 1.00 94.88 920 PRO A N 1
ATOM 7076 C CA . PRO A 1 920 ? -3.416 -10.242 -23.668 1.00 94.88 920 PRO A CA 1
ATOM 7077 C C . PRO A 1 920 ? -2.747 -11.250 -22.736 1.00 94.88 920 PRO A C 1
ATOM 7079 O O . PRO A 1 920 ? -3.161 -12.409 -22.628 1.00 94.88 920 PRO A O 1
ATOM 7082 N N . LEU A 1 921 ? -1.692 -10.814 -22.057 1.00 96.12 921 LEU A N 1
ATOM 7083 C CA . LEU A 1 921 ? -0.835 -11.720 -21.308 1.00 96.12 921 LEU A CA 1
ATOM 7084 C C . LEU A 1 921 ? -0.236 -11.081 -20.061 1.00 96.12 921 LEU A C 1
ATOM 7086 O O . LEU A 1 921 ? -0.111 -9.863 -19.967 1.00 96.12 921 LEU A O 1
ATOM 7090 N N . GLY A 1 922 ? 0.146 -11.930 -19.113 1.00 97.44 922 GLY A N 1
ATOM 7091 C CA . GLY A 1 922 ? 0.888 -11.537 -17.921 1.00 97.44 922 GLY A CA 1
ATOM 7092 C C . GLY A 1 922 ? 2.013 -12.518 -17.620 1.00 97.44 922 GLY A C 1
ATOM 7093 O O . GLY A 1 922 ? 1.926 -13.698 -17.976 1.00 97.44 922 GLY A O 1
ATOM 7094 N N . ARG A 1 923 ? 3.082 -12.028 -16.988 1.00 98.00 923 ARG A N 1
ATOM 7095 C CA . ARG A 1 923 ? 4.290 -12.807 -16.690 1.00 98.00 923 ARG A CA 1
ATOM 7096 C C . ARG A 1 923 ? 4.568 -12.901 -15.197 1.00 98.00 923 ARG A C 1
ATOM 7098 O O . ARG A 1 923 ? 4.712 -11.890 -14.520 1.00 98.00 923 ARG A O 1
ATOM 7105 N N . ILE A 1 924 ? 4.731 -14.119 -14.694 1.00 98.00 924 ILE A N 1
ATOM 7106 C CA . ILE A 1 924 ? 5.124 -14.415 -13.315 1.00 98.00 924 ILE A CA 1
ATOM 7107 C C . ILE A 1 924 ? 6.541 -14.996 -13.352 1.00 98.00 924 ILE A C 1
ATOM 7109 O O . ILE A 1 924 ? 6.711 -16.202 -13.524 1.00 98.00 924 ILE A O 1
ATOM 7113 N N . ASP A 1 925 ? 7.546 -14.133 -13.209 1.00 95.62 925 ASP A N 1
ATOM 7114 C CA . ASP A 1 925 ? 8.962 -14.467 -13.398 1.00 95.62 925 ASP A CA 1
ATOM 7115 C C . ASP A 1 925 ? 9.807 -13.980 -12.215 1.00 95.62 925 ASP A C 1
ATOM 7117 O O . ASP A 1 925 ? 9.862 -12.782 -11.927 1.00 95.62 925 ASP A O 1
ATOM 7121 N N . PHE A 1 926 ? 10.485 -14.914 -11.544 1.00 94.56 926 PHE A N 1
ATOM 7122 C CA . PHE A 1 926 ? 11.363 -14.640 -10.402 1.00 94.56 926 PHE A CA 1
ATOM 7123 C C . PHE A 1 926 ? 12.799 -15.135 -10.625 1.00 94.56 926 PHE A C 1
ATOM 7125 O O . PHE A 1 926 ? 13.551 -15.329 -9.664 1.00 94.56 926 PHE A O 1
ATOM 7132 N N . ALA A 1 927 ? 13.200 -15.340 -11.883 1.00 92.25 927 ALA A N 1
ATOM 7133 C CA . ALA A 1 927 ? 14.564 -15.723 -12.211 1.00 92.25 927 ALA A CA 1
ATOM 7134 C C . ALA A 1 927 ? 15.552 -14.623 -11.794 1.00 92.25 927 ALA A C 1
ATOM 7136 O O . ALA A 1 927 ? 15.334 -13.437 -12.057 1.00 92.25 927 ALA A O 1
ATOM 7137 N N . ARG A 1 928 ? 16.672 -15.026 -11.179 1.00 87.50 928 ARG A N 1
ATOM 7138 C CA . ARG A 1 928 ? 17.778 -14.139 -10.762 1.00 87.50 928 ARG A CA 1
ATOM 7139 C C . ARG A 1 928 ? 17.410 -13.065 -9.718 1.00 87.50 928 ARG A C 1
ATOM 7141 O O . ARG A 1 928 ? 18.061 -12.026 -9.663 1.00 87.50 928 ARG A O 1
ATOM 7148 N N . LEU A 1 929 ? 16.418 -13.322 -8.858 1.00 90.25 929 LEU A N 1
ATOM 7149 C CA . LEU A 1 929 ? 16.140 -12.498 -7.669 1.00 90.25 929 LEU A CA 1
ATOM 7150 C C . LEU A 1 929 ? 16.914 -13.020 -6.445 1.00 90.25 929 LEU A C 1
ATOM 7152 O O . LEU A 1 929 ? 16.364 -13.652 -5.541 1.00 90.25 929 LEU A O 1
ATOM 7156 N N . SER A 1 930 ? 18.226 -12.802 -6.444 1.00 83.81 930 SER A N 1
ATOM 7157 C CA . SER A 1 930 ? 19.166 -13.307 -5.438 1.00 83.81 930 SER A CA 1
ATOM 7158 C C . SER A 1 930 ? 19.046 -12.638 -4.063 1.00 83.81 930 SER A C 1
ATOM 7160 O O . SER A 1 930 ? 19.443 -13.244 -3.069 1.00 83.81 930 SER A O 1
ATOM 7162 N N . HIS A 1 931 ? 18.449 -11.445 -3.954 1.00 86.88 931 HIS A N 1
ATOM 7163 C CA . HIS A 1 931 ? 18.193 -10.806 -2.657 1.00 86.88 931 HIS A CA 1
ATOM 7164 C C . HIS A 1 931 ? 17.249 -11.609 -1.750 1.00 86.88 931 HIS A C 1
ATOM 7166 O O . HIS A 1 931 ? 17.287 -11.428 -0.531 1.00 86.88 931 HIS A O 1
ATOM 7172 N N . PHE A 1 932 ? 16.467 -12.538 -2.311 1.00 86.31 932 PHE A N 1
ATOM 7173 C CA . PHE A 1 932 ? 15.659 -13.501 -1.559 1.00 86.31 932 PHE A CA 1
ATOM 7174 C C . PHE A 1 932 ? 16.444 -14.742 -1.103 1.00 86.31 932 PHE A C 1
ATOM 7176 O O . PHE A 1 932 ? 15.866 -15.816 -0.933 1.00 86.31 932 PHE A O 1
ATOM 7183 N N . ASP A 1 933 ? 17.758 -14.631 -0.909 1.00 71.44 933 ASP A N 1
ATOM 7184 C CA . ASP A 1 933 ? 18.539 -15.742 -0.380 1.00 71.44 933 ASP A CA 1
ATOM 7185 C C . ASP A 1 933 ? 18.039 -16.189 1.011 1.00 71.44 933 ASP A C 1
ATOM 7187 O O . ASP A 1 933 ? 17.473 -15.418 1.796 1.00 71.44 933 ASP A O 1
ATOM 7191 N N . SER A 1 934 ? 18.240 -17.471 1.319 1.00 56.78 934 SER A N 1
ATOM 7192 C CA . SER A 1 934 ? 17.683 -18.121 2.510 1.00 56.78 934 SER A CA 1
ATOM 7193 C C . SER A 1 934 ? 18.167 -17.559 3.845 1.00 56.78 934 SER A C 1
ATOM 7195 O O . SER A 1 934 ? 17.659 -17.959 4.890 1.00 56.78 934 SER A O 1
ATOM 7197 N N . ARG A 1 935 ? 19.167 -16.672 3.846 1.00 61.50 935 ARG A N 1
ATOM 7198 C CA . ARG A 1 935 ? 19.646 -16.022 5.069 1.00 61.50 935 ARG A CA 1
ATOM 7199 C C . ARG A 1 935 ? 18.725 -14.879 5.492 1.00 61.50 935 ARG A C 1
ATOM 7201 O O . ARG A 1 935 ? 18.778 -14.487 6.652 1.00 61.50 935 ARG A O 1
ATOM 7208 N N . PHE A 1 936 ? 17.911 -14.355 4.571 1.00 57.75 936 PHE A N 1
ATOM 7209 C CA . PHE A 1 936 ? 17.139 -13.126 4.782 1.00 57.75 936 PHE A CA 1
ATOM 7210 C C . PHE A 1 936 ? 15.680 -13.196 4.311 1.00 57.75 936 PHE A C 1
ATOM 7212 O O . PHE A 1 936 ? 14.903 -12.302 4.637 1.00 57.75 936 PHE A O 1
ATOM 7219 N N . ALA A 1 937 ? 15.284 -14.234 3.568 1.00 61.72 937 ALA A N 1
ATOM 7220 C CA . ALA A 1 937 ? 13.900 -14.435 3.157 1.00 61.72 937 ALA A CA 1
ATOM 7221 C C . ALA A 1 937 ? 13.300 -15.675 3.833 1.00 61.72 937 ALA A C 1
ATOM 7223 O O . ALA A 1 937 ? 13.810 -16.781 3.659 1.00 61.72 937 ALA A O 1
ATOM 7224 N N . ASP A 1 938 ? 12.174 -15.506 4.539 1.00 72.94 938 ASP A N 1
ATOM 7225 C CA . ASP A 1 938 ? 11.355 -16.601 5.090 1.00 72.94 938 ASP A CA 1
ATOM 7226 C C . ASP A 1 938 ? 10.706 -17.411 3.950 1.00 72.94 938 ASP A C 1
ATOM 7228 O O . ASP A 1 938 ? 9.509 -17.309 3.659 1.00 72.94 938 ASP A O 1
ATOM 7232 N N . LEU A 1 939 ? 11.520 -18.142 3.193 1.00 83.25 939 LEU A N 1
ATOM 7233 C CA . LEU A 1 939 ? 11.080 -18.969 2.081 1.00 83.25 939 LEU A CA 1
ATOM 7234 C C . LEU A 1 939 ? 10.835 -20.393 2.555 1.00 83.25 939 LEU A C 1
ATOM 7236 O O . LEU A 1 939 ? 11.654 -21.018 3.235 1.00 83.25 939 LEU A O 1
ATOM 7240 N N . LYS A 1 940 ? 9.684 -20.927 2.146 1.00 80.00 940 LYS A N 1
ATOM 7241 C CA . LYS A 1 940 ? 9.303 -22.307 2.417 1.00 80.00 940 LYS A CA 1
ATOM 7242 C C . LYS A 1 940 ? 10.372 -23.254 1.864 1.00 80.00 940 LYS A C 1
ATOM 7244 O O . LYS A 1 940 ? 10.774 -23.137 0.713 1.00 80.00 940 LYS A O 1
ATOM 7249 N N . GLY A 1 941 ? 10.804 -24.213 2.684 1.00 79.12 941 GLY A N 1
ATOM 7250 C CA . GLY A 1 941 ? 11.761 -25.247 2.275 1.00 79.12 941 GLY A CA 1
ATOM 7251 C C . GLY A 1 941 ? 13.242 -24.872 2.413 1.00 79.12 941 GLY A C 1
ATOM 7252 O O . GLY A 1 941 ? 14.071 -25.736 2.150 1.00 79.12 941 GLY A O 1
ATOM 7253 N N . ASN A 1 942 ? 13.577 -23.656 2.879 1.00 80.62 942 ASN A N 1
ATOM 7254 C CA . ASN A 1 942 ? 14.958 -23.192 3.095 1.00 80.62 942 ASN A CA 1
ATOM 7255 C C . ASN A 1 942 ? 15.860 -23.402 1.851 1.00 80.62 942 ASN A C 1
ATOM 7257 O O . ASN A 1 942 ? 16.796 -24.210 1.895 1.00 80.62 942 ASN A O 1
ATOM 7261 N N . PRO A 1 943 ? 15.537 -22.741 0.722 1.00 84.62 943 PRO A N 1
ATOM 7262 C CA . PRO A 1 943 ? 16.171 -22.986 -0.576 1.00 84.62 943 PRO A CA 1
ATOM 7263 C C . PRO A 1 943 ? 17.673 -22.665 -0.560 1.00 84.62 943 PRO A C 1
ATOM 7265 O O . PRO A 1 943 ? 18.081 -21.657 0.003 1.00 84.62 943 PRO A O 1
ATOM 7268 N N . LYS A 1 944 ? 18.511 -23.492 -1.197 1.00 82.88 944 LYS A N 1
ATOM 7269 C CA . LYS A 1 944 ? 19.984 -23.354 -1.180 1.00 82.88 944 LYS A CA 1
ATOM 7270 C C . LYS A 1 944 ? 20.594 -22.993 -2.534 1.00 82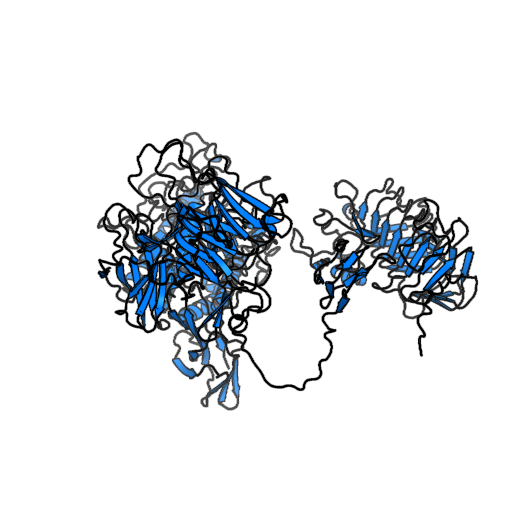.88 944 LYS A C 1
ATOM 7272 O O . LYS A 1 944 ? 21.793 -22.741 -2.617 1.00 82.88 944 LYS A O 1
ATOM 7277 N N . SER A 1 945 ? 19.791 -22.975 -3.591 1.00 86.88 945 SER A N 1
ATOM 7278 C CA . SER A 1 945 ? 20.199 -22.615 -4.950 1.00 86.88 945 SER A CA 1
ATOM 7279 C C . SER A 1 945 ? 19.257 -21.574 -5.554 1.00 86.88 945 SER A C 1
ATOM 7281 O O . SER A 1 945 ? 18.103 -21.468 -5.144 1.00 86.88 945 SER A O 1
ATOM 7283 N N . ALA A 1 946 ? 19.722 -20.835 -6.566 1.00 85.44 946 ALA A N 1
ATOM 7284 C CA . ALA A 1 946 ? 18.903 -19.840 -7.267 1.00 85.44 946 ALA A CA 1
ATOM 7285 C C . ALA A 1 946 ? 17.610 -20.443 -7.850 1.00 85.44 946 ALA A C 1
ATOM 7287 O O . ALA A 1 946 ? 16.551 -19.831 -7.763 1.00 85.44 946 ALA A O 1
ATOM 7288 N N . LEU A 1 947 ? 17.683 -21.676 -8.366 1.00 88.06 947 LEU A N 1
ATOM 7289 C CA . LEU A 1 947 ? 16.520 -22.400 -8.882 1.00 88.06 947 LEU A CA 1
ATOM 7290 C C . LEU A 1 947 ? 15.511 -22.743 -7.774 1.00 88.06 947 LEU A C 1
ATOM 7292 O O . LEU A 1 947 ? 14.306 -22.635 -7.974 1.00 88.06 947 LEU A O 1
ATOM 7296 N N . GLU A 1 948 ? 15.982 -23.159 -6.595 1.00 89.62 948 GLU A N 1
ATOM 7297 C CA . GLU A 1 948 ? 15.098 -23.430 -5.453 1.00 89.62 948 GLU A CA 1
ATOM 7298 C C . GLU A 1 948 ? 14.475 -22.146 -4.893 1.00 89.62 948 GLU A C 1
ATOM 7300 O O . GLU A 1 948 ? 13.321 -22.174 -4.471 1.00 89.62 948 GLU A O 1
ATOM 7305 N N . VAL A 1 949 ? 15.208 -21.025 -4.914 1.00 91.06 949 VAL A N 1
ATOM 7306 C CA . VAL A 1 949 ? 14.669 -19.703 -4.558 1.00 91.06 949 VAL A CA 1
ATOM 7307 C C . VAL A 1 949 ? 13.547 -19.322 -5.522 1.00 91.06 949 VAL A C 1
ATOM 7309 O O . VAL A 1 949 ? 12.459 -18.976 -5.072 1.00 91.06 949 VAL A O 1
ATOM 7312 N N . GLU A 1 950 ? 13.763 -19.462 -6.832 1.00 92.62 950 GLU A N 1
ATOM 7313 C CA . GLU A 1 950 ? 12.749 -19.186 -7.859 1.00 92.62 950 GLU A CA 1
ATOM 7314 C C . GLU A 1 950 ? 11.483 -20.039 -7.658 1.00 92.62 950 GLU A C 1
ATOM 7316 O O . GLU A 1 950 ? 10.374 -19.505 -7.632 1.00 92.62 950 GLU A O 1
ATOM 7321 N N . VAL A 1 951 ? 11.634 -21.348 -7.415 1.00 93.31 951 VAL A N 1
ATOM 7322 C CA . VAL A 1 951 ? 10.507 -22.249 -7.103 1.00 93.31 951 VAL A CA 1
ATOM 7323 C C . VAL A 1 951 ? 9.762 -21.801 -5.841 1.00 93.31 951 VAL A C 1
ATOM 7325 O O . VAL A 1 951 ? 8.532 -21.739 -5.845 1.00 93.31 951 VAL A O 1
ATOM 7328 N N . ALA A 1 952 ? 10.479 -21.451 -4.769 1.00 92.94 952 ALA A N 1
ATOM 7329 C CA . ALA A 1 952 ? 9.865 -21.006 -3.520 1.00 92.94 952 ALA A CA 1
ATOM 7330 C C . ALA A 1 952 ? 9.124 -19.664 -3.667 1.00 92.94 952 ALA A C 1
ATOM 7332 O O . ALA A 1 952 ? 8.082 -19.463 -3.037 1.00 92.94 952 ALA A O 1
ATOM 7333 N N . LEU A 1 953 ? 9.629 -18.753 -4.505 1.00 94.50 953 LEU A N 1
ATOM 7334 C CA . LEU A 1 953 ? 8.970 -17.484 -4.819 1.00 94.50 953 LEU A CA 1
ATOM 7335 C C . LEU A 1 953 ? 7.711 -17.684 -5.667 1.00 94.50 953 LEU A C 1
ATOM 7337 O O . LEU A 1 953 ? 6.689 -17.063 -5.377 1.00 94.50 953 LEU A O 1
ATOM 7341 N N . LEU A 1 954 ? 7.739 -18.594 -6.645 1.00 96.00 954 LEU A N 1
ATOM 7342 C CA . LEU A 1 954 ? 6.548 -18.971 -7.413 1.00 96.00 954 LEU A CA 1
ATOM 7343 C C . LEU A 1 954 ? 5.479 -19.596 -6.505 1.00 96.00 954 LEU A C 1
ATOM 7345 O O . LEU A 1 954 ? 4.319 -19.188 -6.550 1.00 96.00 954 LEU A O 1
ATOM 7349 N N . ASP A 1 955 ? 5.864 -20.509 -5.610 1.00 94.12 955 ASP A N 1
ATOM 7350 C CA . ASP A 1 955 ? 4.964 -21.086 -4.604 1.00 94.12 955 ASP A CA 1
ATOM 7351 C C . ASP A 1 955 ? 4.326 -20.018 -3.704 1.00 94.12 955 ASP A C 1
ATOM 7353 O O . ASP A 1 955 ? 3.113 -20.045 -3.469 1.00 94.12 955 ASP A O 1
ATOM 7357 N N . ARG A 1 956 ? 5.133 -19.066 -3.216 1.00 93.50 956 ARG A N 1
ATOM 7358 C CA . ARG A 1 956 ? 4.663 -17.924 -2.420 1.00 93.50 956 ARG A CA 1
ATOM 7359 C C . ARG A 1 956 ? 3.685 -17.064 -3.216 1.00 93.50 956 ARG A C 1
ATOM 7361 O O . ARG A 1 956 ? 2.650 -16.676 -2.679 1.00 93.50 956 ARG A O 1
ATOM 7368 N N . TYR A 1 957 ? 3.996 -16.766 -4.474 1.00 97.06 957 TYR A N 1
ATOM 7369 C CA . TYR A 1 957 ? 3.145 -15.947 -5.329 1.00 97.06 957 TYR A CA 1
ATOM 7370 C C . TYR A 1 957 ? 1.781 -16.605 -5.572 1.00 97.06 957 TYR A C 1
ATOM 7372 O O . TYR A 1 957 ? 0.751 -15.953 -5.404 1.00 97.06 957 TYR A O 1
ATOM 7380 N N . PHE A 1 958 ? 1.745 -17.908 -5.871 1.00 96.00 958 PHE A N 1
ATOM 7381 C CA . PHE A 1 958 ? 0.482 -18.634 -6.031 1.00 96.00 958 PHE A CA 1
ATOM 7382 C C . PHE A 1 958 ? -0.336 -18.690 -4.734 1.00 96.00 958 PHE A C 1
ATOM 7384 O O . PHE A 1 958 ? -1.562 -18.577 -4.781 1.00 96.00 958 PHE A O 1
ATOM 7391 N N . ASP A 1 959 ? 0.309 -18.814 -3.569 1.00 93.94 959 ASP A N 1
ATOM 7392 C CA . ASP A 1 959 ? -0.392 -18.704 -2.284 1.00 93.94 959 ASP A CA 1
ATOM 7393 C C . ASP A 1 959 ? -0.969 -17.297 -2.060 1.00 93.94 959 ASP A C 1
ATOM 7395 O O . ASP A 1 959 ? -2.138 -17.160 -1.690 1.00 93.94 959 ASP A O 1
ATOM 7399 N N . LYS A 1 960 ? -0.187 -16.250 -2.353 1.00 95.56 960 LYS A N 1
ATOM 7400 C CA . LYS A 1 960 ? -0.618 -14.847 -2.276 1.00 95.56 960 LYS A CA 1
ATOM 7401 C C . LYS A 1 960 ? -1.838 -14.582 -3.163 1.00 95.56 960 LYS A C 1
ATOM 7403 O O . LYS A 1 960 ? -2.834 -14.043 -2.678 1.00 95.56 960 LYS A O 1
ATOM 7408 N N . VAL A 1 961 ? -1.801 -15.021 -4.422 1.00 96.12 961 VAL A N 1
ATOM 7409 C CA . VAL A 1 961 ? -2.935 -14.931 -5.356 1.00 96.12 961 VAL A CA 1
ATOM 7410 C C . VAL A 1 961 ? -4.145 -15.705 -4.831 1.00 96.12 961 VAL A C 1
ATOM 7412 O O . VAL A 1 961 ? -5.254 -15.174 -4.814 1.00 96.12 961 VAL A O 1
ATOM 7415 N N . GLY A 1 962 ? -3.951 -16.925 -4.322 1.00 94.25 962 GLY A N 1
ATOM 7416 C CA . GLY A 1 962 ? -5.033 -17.710 -3.727 1.00 94.25 962 GLY A CA 1
ATOM 7417 C C . GLY A 1 962 ? -5.675 -17.023 -2.515 1.00 94.25 962 GLY A C 1
ATOM 7418 O O . GLY A 1 962 ? -6.896 -17.051 -2.359 1.00 94.25 962 GLY A O 1
ATOM 7419 N N . ARG A 1 963 ? -4.878 -16.373 -1.655 1.00 94.69 963 ARG A N 1
ATOM 7420 C CA . ARG A 1 963 ? -5.385 -15.590 -0.515 1.00 94.69 963 ARG A CA 1
ATOM 7421 C C . ARG A 1 963 ? -6.145 -14.346 -0.966 1.00 94.69 963 ARG A C 1
ATOM 7423 O O . ARG A 1 963 ? -7.211 -14.084 -0.415 1.00 94.69 963 ARG A O 1
ATOM 7430 N N . TYR A 1 964 ? -5.657 -13.637 -1.983 1.00 95.94 964 TYR A N 1
ATOM 7431 C CA . TYR A 1 964 ? -6.379 -12.509 -2.571 1.00 95.94 964 TYR A CA 1
ATOM 7432 C C . TYR A 1 964 ? -7.738 -12.927 -3.138 1.00 95.94 964 TYR A C 1
ATOM 7434 O O . TYR A 1 964 ? -8.751 -12.353 -2.758 1.00 95.94 964 TYR A O 1
ATOM 7442 N N . ARG A 1 965 ? -7.781 -13.984 -3.962 1.00 94.06 965 ARG A N 1
ATOM 7443 C CA . ARG A 1 965 ? -9.017 -14.507 -4.572 1.00 94.06 965 ARG A CA 1
ATOM 7444 C C . ARG A 1 965 ? -10.088 -14.854 -3.532 1.00 94.06 965 ARG A C 1
ATOM 7446 O O . ARG A 1 965 ? -11.272 -14.669 -3.785 1.00 94.06 965 ARG A O 1
ATOM 7453 N N . ARG A 1 966 ? -9.675 -15.323 -2.349 1.00 92.00 966 ARG A N 1
ATOM 7454 C CA . ARG A 1 966 ? -10.562 -15.646 -1.216 1.00 92.00 966 ARG A CA 1
ATOM 7455 C C . ARG A 1 966 ? -10.964 -14.443 -0.352 1.00 92.00 966 ARG A C 1
ATOM 7457 O O . ARG A 1 966 ? -11.614 -14.660 0.669 1.00 92.00 966 ARG A O 1
ATOM 7464 N N . GLY A 1 967 ? -10.561 -13.221 -0.704 1.00 91.25 967 GLY A N 1
ATOM 7465 C CA . GLY A 1 967 ? -10.827 -12.014 0.085 1.00 91.25 967 GLY A CA 1
ATOM 7466 C C . GLY A 1 967 ? -10.091 -11.989 1.431 1.00 91.25 967 GLY A C 1
ATOM 7467 O O . GLY A 1 967 ? -10.592 -11.427 2.396 1.00 91.25 967 GLY A O 1
ATOM 7468 N N . LEU A 1 968 ? -8.925 -12.645 1.533 1.00 91.00 968 LEU A N 1
ATOM 7469 C CA . LEU A 1 968 ? -8.150 -12.738 2.783 1.00 91.00 968 LEU A CA 1
ATOM 7470 C C . LEU A 1 968 ? -7.042 -11.680 2.901 1.00 91.00 968 LEU A C 1
ATOM 7472 O O . LEU A 1 968 ? -6.357 -11.632 3.922 1.00 91.00 968 LEU A O 1
ATOM 7476 N N . LEU A 1 969 ? -6.829 -10.864 1.863 1.00 91.31 969 LEU A N 1
ATOM 7477 C CA . LEU A 1 969 ? -5.893 -9.739 1.896 1.00 91.31 969 LEU A CA 1
ATOM 7478 C C . LEU A 1 969 ? -6.679 -8.426 2.051 1.00 91.31 969 LEU A C 1
ATOM 7480 O O . LEU A 1 969 ? -7.505 -8.132 1.187 1.00 91.31 969 LEU A O 1
ATOM 7484 N N . PRO A 1 970 ? -6.440 -7.634 3.114 1.00 82.44 970 PRO A N 1
ATOM 7485 C CA . PRO A 1 970 ? -7.283 -6.496 3.479 1.00 82.44 970 PRO A CA 1
ATOM 7486 C C . PRO A 1 970 ? -6.914 -5.224 2.696 1.00 82.44 970 PRO A C 1
ATOM 7488 O O . PRO A 1 970 ? -6.539 -4.210 3.284 1.00 82.44 970 PRO A O 1
ATOM 7491 N N . PHE A 1 971 ? -6.984 -5.273 1.364 1.00 84.56 971 PHE A N 1
ATOM 7492 C CA . PHE A 1 971 ? -6.798 -4.080 0.538 1.00 84.56 971 PHE A CA 1
ATOM 7493 C C . PHE A 1 971 ? -8.066 -3.233 0.532 1.00 84.56 971 PHE A C 1
ATOM 7495 O O . PHE A 1 971 ? -9.110 -3.663 0.030 1.00 84.56 971 PHE A O 1
ATOM 7502 N N . GLN A 1 972 ? -7.950 -2.012 1.044 1.00 79.31 972 GLN A N 1
ATOM 7503 C CA . GLN A 1 972 ? -8.988 -1.002 0.940 1.00 79.31 972 GLN A CA 1
ATOM 7504 C C . GLN A 1 972 ? -9.286 -0.707 -0.523 1.00 79.31 972 GLN A C 1
ATOM 7506 O O . GLN A 1 972 ? -8.389 -0.643 -1.371 1.00 79.31 972 GLN A O 1
ATOM 7511 N N . ASP A 1 973 ? -10.567 -0.519 -0.803 1.00 76.75 973 ASP A N 1
ATOM 7512 C CA . ASP A 1 973 ? -11.067 -0.291 -2.143 1.00 76.75 973 ASP A CA 1
ATOM 7513 C C . ASP A 1 973 ? -10.845 1.153 -2.609 1.00 76.75 973 ASP A C 1
ATOM 7515 O O . ASP A 1 973 ? -11.770 1.944 -2.748 1.00 76.75 973 ASP A O 1
ATOM 7519 N N . SER A 1 974 ? -9.583 1.508 -2.815 1.00 74.12 974 SER A N 1
ATOM 7520 C CA . SER A 1 974 ? -9.154 2.861 -3.154 1.00 74.12 974 SER A CA 1
ATOM 7521 C C . SER A 1 974 ? -7.966 2.823 -4.120 1.00 74.12 974 SER A C 1
ATOM 7523 O O . SER A 1 974 ? -7.473 1.744 -4.478 1.00 74.12 974 SER A O 1
ATOM 7525 N N . ALA A 1 975 ? -7.517 3.997 -4.550 1.00 75.44 975 ALA A N 1
ATOM 7526 C CA . ALA A 1 975 ? -6.274 4.172 -5.280 1.00 75.44 975 ALA A CA 1
ATOM 7527 C C . ALA A 1 975 ? -5.424 5.287 -4.670 1.00 75.44 975 ALA A C 1
ATOM 7529 O O . ALA A 1 975 ? -5.940 6.249 -4.105 1.00 75.44 975 ALA A O 1
ATOM 7530 N N . ILE A 1 976 ? -4.115 5.152 -4.820 1.00 71.94 976 ILE A N 1
ATOM 7531 C CA . ILE A 1 976 ? -3.112 6.119 -4.390 1.00 71.94 976 ILE A CA 1
ATOM 7532 C C . ILE A 1 976 ? -2.151 6.373 -5.552 1.00 71.94 976 ILE A C 1
ATOM 7534 O O . ILE A 1 976 ? -1.807 5.453 -6.290 1.00 71.94 976 ILE A O 1
ATOM 7538 N N . GLY A 1 977 ? -1.754 7.625 -5.748 1.00 73.12 977 GLY A N 1
ATOM 7539 C CA . GLY A 1 977 ? -0.826 8.060 -6.778 1.00 73.12 977 GLY A CA 1
ATOM 7540 C C . GLY A 1 977 ? 0.224 9.002 -6.202 1.00 73.12 977 GLY A C 1
ATOM 7541 O O . GLY A 1 977 ? -0.164 9.978 -5.576 1.00 73.12 977 GLY A O 1
ATOM 7542 N N . TYR A 1 978 ? 1.510 8.740 -6.432 1.00 75.00 978 TYR A N 1
ATOM 7543 C CA . TYR A 1 978 ? 2.630 9.604 -6.044 1.00 75.00 978 TYR A CA 1
ATOM 7544 C C . TYR A 1 978 ? 3.459 9.981 -7.271 1.00 75.00 978 TYR A C 1
ATOM 7546 O O . TYR A 1 978 ? 3.819 9.107 -8.058 1.00 75.00 978 TYR A O 1
ATOM 7554 N N . ALA A 1 979 ? 3.828 11.252 -7.416 1.00 73.81 979 ALA A N 1
ATOM 7555 C CA . ALA A 1 979 ? 4.659 11.689 -8.532 1.00 73.81 979 ALA A CA 1
ATOM 7556 C C . ALA A 1 979 ? 5.756 12.661 -8.105 1.00 73.81 979 ALA A C 1
ATOM 7558 O O . ALA A 1 979 ? 5.495 13.783 -7.682 1.00 73.81 979 ALA A O 1
ATOM 7559 N N . ASN A 1 980 ? 7.004 12.254 -8.309 1.00 72.81 980 ASN A N 1
ATOM 7560 C CA . ASN A 1 980 ? 8.168 13.136 -8.252 1.00 72.81 980 ASN A CA 1
ATOM 7561 C C . ASN A 1 980 ? 8.623 13.569 -9.660 1.00 72.81 980 ASN A C 1
ATOM 7563 O O . ASN A 1 980 ? 9.261 14.605 -9.829 1.00 72.81 980 ASN A O 1
ATOM 7567 N N . VAL A 1 981 ? 8.261 12.785 -10.681 1.00 68.94 981 VAL A N 1
ATOM 7568 C CA . VAL A 1 981 ? 8.409 13.089 -12.116 1.00 68.94 981 VAL A CA 1
ATOM 7569 C C . VAL A 1 981 ? 7.124 12.692 -12.844 1.00 68.94 981 VAL A C 1
ATOM 7571 O O . VAL A 1 981 ? 6.387 11.866 -12.334 1.00 68.94 981 VAL A O 1
ATOM 7574 N N . LEU A 1 982 ? 6.821 13.240 -14.024 1.00 71.25 982 LEU A N 1
ATOM 7575 C CA . LEU A 1 982 ? 5.674 12.806 -14.854 1.00 71.25 982 LEU A CA 1
ATOM 7576 C C . LEU A 1 982 ? 4.299 12.751 -14.139 1.00 71.25 982 LEU A C 1
ATOM 7578 O O . LEU A 1 982 ? 3.529 11.819 -14.363 1.00 71.25 982 LEU A O 1
ATOM 7582 N N . GLY A 1 983 ? 3.957 13.756 -13.320 1.00 67.62 983 GLY A N 1
ATOM 7583 C CA . GLY A 1 983 ? 2.681 13.797 -12.574 1.00 67.62 983 GLY A CA 1
ATOM 7584 C C . GLY A 1 983 ? 1.429 13.570 -13.427 1.00 67.62 983 GLY A C 1
ATOM 7585 O O . GLY A 1 983 ? 0.568 12.784 -13.052 1.00 67.62 983 GLY A O 1
ATOM 7586 N N . ALA A 1 984 ? 1.408 14.104 -14.652 1.00 67.31 984 ALA A N 1
ATOM 7587 C CA . ALA A 1 984 ? 0.299 13.908 -15.585 1.00 67.31 984 ALA A CA 1
ATOM 7588 C C . ALA A 1 984 ? -0.013 12.428 -15.891 1.00 67.31 984 ALA A C 1
ATOM 7590 O O . ALA A 1 984 ? -1.158 12.105 -16.197 1.00 67.31 984 ALA A O 1
ATOM 7591 N N . LEU A 1 985 ? 0.973 11.521 -15.828 1.00 73.44 985 LEU A N 1
ATOM 7592 C CA . LEU A 1 985 ? 0.722 10.088 -16.004 1.00 73.44 985 LEU A CA 1
ATOM 7593 C C . LEU A 1 985 ? -0.065 9.528 -14.815 1.00 73.44 985 LEU A C 1
ATOM 7595 O O . LEU A 1 985 ? -1.029 8.793 -15.017 1.00 73.44 985 LEU A O 1
ATOM 7599 N N . VAL A 1 986 ? 0.335 9.870 -13.589 1.00 73.88 986 VAL A N 1
ATOM 7600 C CA . VAL A 1 986 ? -0.361 9.453 -12.362 1.00 73.88 986 VAL A CA 1
ATOM 7601 C C . VAL A 1 986 ? -1.787 9.989 -12.365 1.00 73.88 986 VAL A C 1
ATOM 7603 O O . VAL A 1 986 ? -2.722 9.209 -12.197 1.00 73.88 986 VAL A O 1
ATOM 7606 N N . ASP A 1 987 ? -1.954 11.275 -12.666 1.00 68.06 987 ASP A N 1
ATOM 7607 C CA . ASP A 1 987 ? -3.253 11.949 -12.688 1.00 68.06 987 ASP A CA 1
ATOM 7608 C C . ASP A 1 987 ? -4.208 11.268 -13.674 1.00 68.06 987 ASP A C 1
ATOM 7610 O O . ASP A 1 987 ? -5.317 10.881 -13.311 1.00 68.06 987 ASP A O 1
ATOM 7614 N N . ARG A 1 988 ? -3.748 11.010 -14.906 1.00 73.12 988 ARG A N 1
ATOM 7615 C CA . ARG A 1 988 ? -4.553 10.328 -15.931 1.00 73.12 988 ARG A CA 1
ATOM 7616 C C . ARG A 1 988 ? -4.944 8.905 -15.531 1.00 73.12 988 ARG A C 1
ATOM 7618 O O . ARG A 1 988 ? -6.065 8.490 -15.803 1.00 73.12 988 ARG A O 1
ATOM 7625 N N . ASN A 1 989 ? -4.056 8.152 -14.885 1.00 77.19 989 ASN A N 1
ATOM 7626 C CA . ASN A 1 989 ? -4.386 6.805 -14.407 1.00 77.19 989 ASN A CA 1
ATOM 7627 C C . ASN A 1 989 ? -5.414 6.834 -13.264 1.00 77.19 989 ASN A C 1
ATOM 7629 O O . ASN A 1 989 ? -6.349 6.033 -13.257 1.00 77.19 989 ASN A O 1
ATOM 7633 N N . LEU A 1 990 ? -5.283 7.774 -12.321 1.00 73.81 990 LEU A N 1
ATOM 7634 C CA . LEU A 1 990 ? -6.274 7.962 -11.258 1.00 73.81 990 LEU A CA 1
ATOM 7635 C C . LEU A 1 990 ? -7.642 8.342 -11.843 1.00 73.81 990 LEU A C 1
ATOM 7637 O O . LEU A 1 990 ? -8.668 7.852 -11.375 1.00 73.81 990 LEU A O 1
ATOM 7641 N N . VAL A 1 991 ? -7.671 9.138 -12.911 1.00 70.94 991 VAL A N 1
ATOM 7642 C CA . VAL A 1 991 ? -8.909 9.510 -13.614 1.00 70.94 991 VAL A CA 1
ATOM 7643 C C . VAL A 1 991 ? -9.607 8.306 -14.236 1.00 70.94 991 VAL A C 1
ATOM 7645 O O . VAL A 1 991 ? -10.827 8.242 -14.172 1.00 70.94 991 VAL A O 1
ATOM 7648 N N . HIS A 1 992 ? -8.888 7.322 -14.778 1.00 75.44 992 HIS A N 1
ATOM 7649 C CA . HIS A 1 992 ? -9.526 6.108 -15.308 1.00 75.44 992 HIS A CA 1
ATOM 7650 C C . HIS A 1 992 ? -10.102 5.195 -14.217 1.00 75.44 992 HIS A C 1
ATOM 7652 O O . HIS A 1 992 ? -11.029 4.430 -14.474 1.00 75.44 992 HIS A O 1
ATOM 7658 N N . ILE A 1 993 ? -9.624 5.331 -12.979 1.00 74.75 993 ILE A N 1
ATOM 7659 C CA . ILE A 1 993 ? -10.130 4.570 -11.832 1.00 74.75 993 ILE A CA 1
ATOM 7660 C C . ILE A 1 993 ? -11.285 5.288 -11.131 1.00 74.75 993 ILE A C 1
ATOM 7662 O O . ILE A 1 993 ? -12.179 4.628 -10.602 1.00 74.75 993 ILE A O 1
ATOM 7666 N N . ALA A 1 994 ? -11.300 6.622 -11.135 1.00 66.81 994 ALA A N 1
ATOM 7667 C CA . ALA A 1 994 ? -12.330 7.438 -10.498 1.00 66.81 994 ALA A CA 1
ATOM 7668 C C . ALA A 1 994 ? -13.783 7.044 -10.862 1.00 66.81 994 ALA A C 1
ATOM 7670 O O . ALA A 1 994 ? -14.581 6.900 -9.935 1.00 66.81 994 ALA A O 1
ATOM 7671 N N . PRO A 1 995 ? -14.142 6.776 -12.138 1.00 64.19 995 PRO A N 1
ATOM 7672 C CA . PRO A 1 995 ? -15.483 6.364 -12.547 1.00 64.19 995 PRO A CA 1
ATOM 7673 C C . PRO A 1 995 ? -16.107 5.239 -11.726 1.00 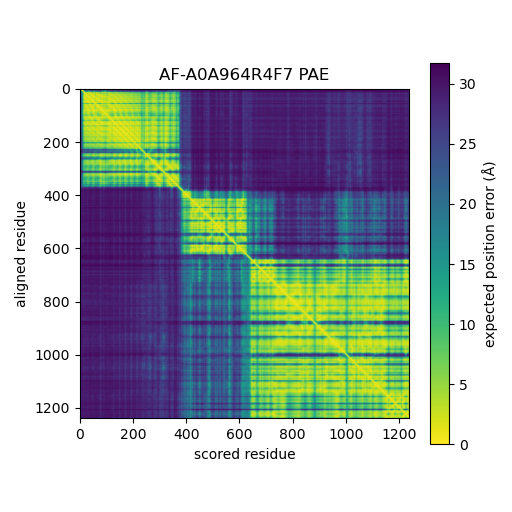64.19 995 PRO A C 1
ATOM 7675 O O . PRO A 1 995 ? -17.305 5.272 -11.455 1.00 64.19 995 PRO A O 1
ATOM 7678 N N . ARG A 1 996 ? -15.310 4.257 -11.281 1.00 68.06 996 ARG A N 1
ATOM 7679 C CA . ARG A 1 996 ? -15.801 3.108 -10.502 1.00 68.06 996 ARG A CA 1
ATOM 7680 C C . ARG A 1 996 ? -16.266 3.493 -9.101 1.00 68.06 996 ARG A C 1
ATOM 7682 O O . ARG A 1 996 ? -16.932 2.705 -8.446 1.00 68.06 996 ARG A O 1
ATOM 7689 N N . LEU A 1 997 ? -15.918 4.672 -8.607 1.00 59.47 997 LEU A N 1
ATOM 7690 C CA . LEU A 1 997 ? -16.279 5.110 -7.265 1.00 59.47 997 LEU A CA 1
ATOM 7691 C C . LEU A 1 997 ? -17.704 5.711 -7.209 1.00 59.47 997 LEU A C 1
ATOM 7693 O O . LEU A 1 997 ? -18.233 5.925 -6.123 1.00 59.47 997 LEU A O 1
ATOM 7697 N N . GLY A 1 998 ? -18.384 5.896 -8.351 1.00 50.25 998 GLY A N 1
ATOM 7698 C CA . GLY A 1 998 ? -19.750 6.447 -8.438 1.00 50.25 998 GLY A CA 1
ATOM 7699 C C . GLY A 1 998 ? -19.754 7.979 -8.456 1.00 50.25 998 GLY A C 1
ATOM 7700 O O . GLY A 1 998 ? -18.757 8.573 -8.839 1.00 50.25 998 GLY A O 1
ATOM 7701 N N . GLN A 1 999 ? -20.820 8.647 -7.981 1.00 39.78 999 GLN A N 1
ATOM 7702 C CA . GLN A 1 999 ? -20.817 10.110 -7.719 1.00 39.78 999 GLN A CA 1
ATOM 7703 C C . GLN A 1 999 ? -19.799 10.552 -6.637 1.00 39.78 999 GLN A C 1
ATOM 7705 O O . GLN A 1 999 ? -19.848 11.674 -6.129 1.00 39.78 999 GLN A O 1
ATOM 7710 N N . MET A 1 1000 ? -18.869 9.672 -6.270 1.00 33.97 1000 MET A N 1
ATOM 7711 C CA . MET A 1 1000 ? -17.589 10.064 -5.718 1.00 33.97 1000 MET A CA 1
ATOM 7712 C C . MET A 1 1000 ? -16.789 10.735 -6.840 1.00 33.97 1000 MET A C 1
ATOM 7714 O O . MET A 1 1000 ? -16.167 10.085 -7.676 1.00 33.97 1000 MET A O 1
ATOM 7718 N N . GLU A 1 1001 ? -16.850 12.067 -6.854 1.00 35.25 1001 GLU A N 1
ATOM 7719 C CA . GLU A 1 1001 ? -15.832 12.925 -7.469 1.00 35.25 1001 GLU A CA 1
ATOM 7720 C C . GLU A 1 1001 ? -14.421 12.394 -7.155 1.00 35.25 1001 GLU A C 1
ATOM 7722 O O . GLU A 1 1001 ? -14.235 11.741 -6.120 1.00 35.25 1001 GLU A O 1
ATOM 7727 N N . PRO A 1 1002 ? -13.465 12.620 -8.078 1.00 34.91 1002 PRO A N 1
ATOM 7728 C CA . PRO A 1 1002 ? -12.337 11.746 -8.354 1.00 34.91 1002 PRO A CA 1
ATOM 7729 C C . PRO A 1 1002 ? -11.584 11.414 -7.090 1.00 34.91 1002 PRO A C 1
ATOM 7731 O O . PRO A 1 1002 ? -11.504 12.266 -6.205 1.00 34.91 1002 PRO A O 1
ATOM 7734 N N . LEU A 1 1003 ? -11.022 10.194 -7.062 1.00 34.25 1003 LEU A N 1
ATOM 7735 C CA . LEU A 1 1003 ? -9.986 9.768 -6.124 1.00 34.25 1003 LEU A CA 1
ATOM 7736 C C . LEU A 1 1003 ? -9.303 10.994 -5.561 1.00 34.25 1003 LEU A C 1
ATOM 7738 O O . LEU A 1 1003 ? -8.509 11.644 -6.246 1.00 34.25 1003 LEU A O 1
ATOM 7742 N N . THR A 1 1004 ? -9.719 11.362 -4.348 1.00 32.56 1004 THR A N 1
ATOM 7743 C CA . THR A 1 1004 ? -9.126 12.492 -3.667 1.00 32.56 1004 THR A CA 1
ATOM 7744 C C . THR A 1 1004 ? -7.636 12.259 -3.747 1.00 32.56 1004 THR A C 1
ATOM 7746 O O . THR A 1 1004 ? -7.165 11.141 -3.516 1.00 32.56 1004 THR A O 1
ATOM 7749 N N . SER A 1 1005 ? -6.903 13.316 -4.045 1.00 33.84 1005 SER A N 1
ATOM 7750 C CA . SER A 1 1005 ? -5.462 13.440 -3.902 1.00 33.84 1005 SER A CA 1
ATOM 7751 C C . SER A 1 1005 ? -4.975 13.189 -2.459 1.00 33.84 1005 SER A C 1
ATOM 7753 O O . SER A 1 1005 ? -3.953 13.729 -2.049 1.00 33.84 1005 SER A O 1
ATOM 7755 N N . ALA A 1 1006 ? -5.640 12.318 -1.686 1.00 33.41 1006 ALA A N 1
ATOM 7756 C CA . ALA A 1 1006 ? -5.285 11.744 -0.387 1.00 33.41 1006 ALA A CA 1
ATOM 7757 C C . ALA A 1 1006 ? -3.998 10.893 -0.433 1.00 33.41 1006 ALA A C 1
ATOM 7759 O O . ALA A 1 1006 ? -3.779 10.004 0.377 1.00 33.41 1006 ALA A O 1
ATOM 7760 N N . ALA A 1 1007 ? -3.166 11.147 -1.428 1.00 37.75 1007 ALA A N 1
ATOM 7761 C CA . ALA A 1 1007 ? -2.229 10.220 -2.005 1.00 37.75 1007 ALA A CA 1
ATOM 7762 C C . ALA A 1 1007 ? -1.086 10.934 -2.727 1.00 37.75 1007 ALA A C 1
ATOM 7764 O O . ALA A 1 1007 ? -0.005 10.368 -2.819 1.00 37.75 1007 ALA A O 1
ATOM 7765 N N . TRP A 1 1008 ? -1.302 12.174 -3.196 1.00 36.34 1008 TRP A N 1
ATOM 7766 C CA . TRP A 1 1008 ? -0.361 12.853 -4.095 1.00 36.34 1008 TRP A CA 1
ATOM 7767 C C . TRP A 1 1008 ? 1.032 13.037 -3.491 1.00 36.34 1008 TRP A C 1
ATOM 7769 O O . TRP A 1 1008 ? 1.993 13.212 -4.230 1.00 36.34 1008 TRP A O 1
ATOM 7779 N N . ASN A 1 1009 ? 1.171 12.910 -2.168 1.00 42.03 1009 ASN A N 1
ATOM 7780 C CA . ASN A 1 1009 ? 2.425 13.168 -1.471 1.00 42.03 1009 ASN A CA 1
ATOM 7781 C C . ASN A 1 1009 ? 2.847 12.057 -0.489 1.00 42.03 1009 ASN A C 1
ATOM 7783 O O . ASN A 1 1009 ? 3.822 12.255 0.232 1.00 42.03 1009 ASN A O 1
ATOM 7787 N N . THR A 1 1010 ? 2.165 10.904 -0.440 1.00 52.28 1010 THR A N 1
ATOM 7788 C CA . THR A 1 1010 ? 2.621 9.761 0.374 1.00 52.28 1010 THR A CA 1
ATOM 7789 C C . THR A 1 1010 ? 3.118 8.659 -0.539 1.00 52.28 1010 THR A C 1
ATOM 7791 O O . THR A 1 1010 ? 2.351 7.973 -1.207 1.00 52.28 1010 THR A O 1
ATOM 7794 N N . ASP A 1 1011 ? 4.431 8.538 -0.566 1.00 67.06 1011 ASP A N 1
ATOM 7795 C CA . ASP A 1 1011 ? 5.180 7.409 -1.089 1.00 67.06 1011 ASP A CA 1
ATOM 7796 C C . ASP A 1 1011 ? 4.501 6.052 -0.771 1.00 67.06 1011 ASP A C 1
ATOM 7798 O O . ASP A 1 1011 ? 4.134 5.796 0.380 1.00 67.06 1011 ASP A O 1
ATOM 7802 N N . LEU A 1 1012 ? 4.313 5.188 -1.787 1.00 74.94 1012 LEU A N 1
ATOM 7803 C CA . LEU A 1 1012 ? 3.514 3.941 -1.716 1.00 74.94 1012 LEU A CA 1
ATOM 7804 C C . LEU A 1 1012 ? 4.034 2.903 -0.705 1.00 74.94 1012 LEU A C 1
ATOM 7806 O O . LEU A 1 1012 ? 3.404 1.860 -0.477 1.00 74.94 1012 LEU A O 1
ATOM 7810 N N . PHE A 1 1013 ? 5.212 3.163 -0.153 1.00 78.19 1013 PHE A N 1
ATOM 7811 C CA . PHE A 1 1013 ? 5.969 2.290 0.727 1.00 78.19 1013 PHE A CA 1
ATOM 7812 C C . PHE A 1 1013 ? 5.929 2.758 2.193 1.00 78.19 1013 PHE A C 1
ATOM 7814 O O . PHE A 1 1013 ? 6.257 1.974 3.087 1.00 78.19 1013 PHE A O 1
ATOM 7821 N N . GLN A 1 1014 ? 5.479 3.992 2.457 1.00 67.00 1014 GLN A N 1
ATOM 7822 C CA . GLN A 1 1014 ? 5.353 4.552 3.806 1.00 67.00 1014 GLN A CA 1
ATOM 7823 C C . GLN A 1 1014 ? 4.121 4.021 4.560 1.00 67.00 1014 GLN A C 1
ATOM 7825 O O . GLN A 1 1014 ? 3.223 3.385 4.001 1.00 67.00 1014 GLN A O 1
ATOM 7830 N N . ASP A 1 1015 ? 4.089 4.256 5.875 1.00 57.94 1015 ASP A N 1
ATOM 7831 C CA . ASP A 1 1015 ? 3.036 3.757 6.758 1.00 57.94 1015 ASP A CA 1
ATOM 7832 C C . ASP A 1 1015 ? 1.660 4.364 6.417 1.00 57.94 1015 ASP A C 1
ATOM 7834 O O . ASP A 1 1015 ? 1.405 5.547 6.617 1.00 57.94 1015 ASP A O 1
ATOM 7838 N N . GLY A 1 1016 ? 0.743 3.524 5.936 1.00 61.28 1016 GLY A N 1
ATOM 7839 C CA . GLY A 1 1016 ? -0.644 3.865 5.605 1.00 61.28 1016 GLY A CA 1
ATOM 7840 C C . GLY A 1 1016 ? -1.449 2.598 5.297 1.00 61.28 1016 GLY A C 1
ATOM 7841 O O . GLY A 1 1016 ? -0.860 1.529 5.205 1.00 61.28 1016 GLY A O 1
ATOM 7842 N N . PRO A 1 1017 ? -2.784 2.621 5.188 1.00 65.69 1017 PRO A N 1
ATOM 7843 C CA . PRO A 1 1017 ? -3.559 1.405 4.924 1.00 65.69 1017 PRO A CA 1
ATOM 7844 C C . PRO A 1 1017 ? -3.130 0.692 3.631 1.00 65.69 1017 PRO A C 1
ATOM 7846 O O . PRO A 1 1017 ? -2.581 1.302 2.721 1.00 65.69 1017 PRO A O 1
ATOM 7849 N N . ALA A 1 1018 ? -3.381 -0.619 3.536 1.00 80.50 1018 ALA A N 1
ATOM 7850 C CA . ALA A 1 1018 ? -3.131 -1.334 2.289 1.00 80.50 1018 ALA A CA 1
ATOM 7851 C C . ALA A 1 1018 ? -4.198 -0.951 1.252 1.00 80.50 1018 ALA A C 1
ATOM 7853 O O . ALA A 1 1018 ? -5.385 -1.075 1.543 1.00 80.50 1018 ALA A O 1
ATOM 7854 N N . ILE A 1 1019 ? -3.796 -0.500 0.065 1.00 82.56 1019 ILE A N 1
ATOM 7855 C CA . ILE A 1 1019 ? -4.683 0.056 -0.969 1.00 82.56 1019 ILE A CA 1
ATOM 7856 C C . ILE A 1 1019 ? -4.763 -0.874 -2.183 1.00 82.56 1019 ILE A C 1
ATOM 7858 O O . ILE A 1 1019 ? -3.837 -1.622 -2.482 1.00 82.56 1019 ILE A O 1
ATOM 7862 N N . ARG A 1 1020 ? -5.877 -0.862 -2.913 1.00 86.75 1020 ARG A N 1
ATOM 7863 C CA . ARG A 1 1020 ? -6.037 -1.714 -4.092 1.00 86.75 1020 ARG A CA 1
ATOM 7864 C C . ARG A 1 1020 ? -5.165 -1.275 -5.265 1.00 86.75 1020 ARG A C 1
ATOM 7866 O O . ARG A 1 1020 ? -4.447 -2.108 -5.807 1.00 86.75 1020 ARG A O 1
ATOM 7873 N N . TRP A 1 1021 ? -5.183 0.004 -5.621 1.00 86.62 1021 TRP A N 1
ATOM 7874 C CA . TRP A 1 1021 ? -4.429 0.532 -6.760 1.00 86.62 1021 TRP A CA 1
ATOM 7875 C C . TRP A 1 1021 ? -3.342 1.514 -6.323 1.00 86.62 1021 TRP A C 1
ATOM 7877 O O . TRP A 1 1021 ? -3.593 2.393 -5.505 1.00 86.62 1021 TRP A O 1
ATOM 7887 N N . GLY A 1 1022 ? -2.141 1.376 -6.875 1.00 84.62 1022 GLY A N 1
ATOM 7888 C CA . GLY A 1 1022 ? -1.006 2.255 -6.615 1.00 84.62 1022 GLY A CA 1
ATOM 7889 C C . GLY A 1 1022 ? -0.347 2.718 -7.901 1.00 84.62 1022 GLY A C 1
ATOM 7890 O O . GLY A 1 1022 ? 0.048 1.880 -8.707 1.00 84.62 1022 GLY A O 1
ATOM 7891 N N . PHE A 1 1023 ? -0.177 4.027 -8.058 1.00 83.69 1023 PHE A N 1
ATOM 7892 C CA . PHE A 1 1023 ? 0.553 4.650 -9.157 1.00 83.69 1023 PHE A CA 1
ATOM 7893 C C . PHE A 1 1023 ? 1.750 5.407 -8.598 1.00 83.69 1023 PHE A C 1
ATOM 7895 O O . PHE A 1 1023 ? 1.588 6.202 -7.679 1.00 83.69 1023 PHE A O 1
ATOM 7902 N N . GLN A 1 1024 ? 2.954 5.173 -9.109 1.00 84.75 1024 GLN A N 1
ATOM 7903 C CA . GLN A 1 1024 ? 4.118 5.931 -8.650 1.00 84.75 1024 GLN A CA 1
ATOM 7904 C C . GLN A 1 1024 ? 5.068 6.283 -9.776 1.00 84.75 1024 GLN A C 1
ATOM 7906 O O . GLN A 1 1024 ? 5.492 5.418 -10.535 1.00 84.75 1024 GLN A O 1
ATOM 7911 N N . THR A 1 1025 ? 5.452 7.549 -9.853 1.00 81.75 1025 THR A N 1
ATOM 7912 C CA . THR A 1 1025 ? 6.451 8.014 -10.808 1.00 81.75 1025 THR A CA 1
ATOM 7913 C C . THR A 1 1025 ? 7.611 8.699 -10.102 1.00 81.75 1025 THR A C 1
ATOM 7915 O O . THR A 1 1025 ? 7.418 9.649 -9.342 1.00 81.75 1025 THR A O 1
ATOM 7918 N N . ASP A 1 1026 ? 8.835 8.216 -10.323 1.00 83.56 1026 ASP A N 1
ATOM 7919 C CA . ASP A 1 1026 ? 10.007 8.706 -9.588 1.00 83.56 1026 ASP A CA 1
ATOM 7920 C C . ASP A 1 1026 ? 11.335 8.591 -10.346 1.00 83.56 1026 ASP A C 1
ATOM 7922 O O . ASP A 1 1026 ? 11.425 7.940 -11.385 1.00 83.56 1026 ASP A O 1
ATOM 7926 N N . TYR A 1 1027 ? 12.387 9.199 -9.791 1.00 84.25 1027 TYR A N 1
ATOM 7927 C CA . TYR A 1 1027 ? 13.765 8.903 -10.179 1.00 84.25 1027 TYR A CA 1
ATOM 7928 C C . TYR A 1 1027 ? 14.124 7.491 -9.714 1.00 84.25 1027 TYR A C 1
ATOM 7930 O O . TYR A 1 1027 ? 13.923 7.147 -8.547 1.00 84.25 1027 TYR A O 1
ATOM 7938 N N . SER A 1 1028 ? 14.680 6.668 -10.593 1.00 86.38 1028 SER A N 1
ATOM 7939 C CA . SER A 1 1028 ? 14.909 5.250 -10.305 1.00 86.38 1028 SER A CA 1
ATOM 7940 C C . SER A 1 1028 ? 16.093 4.675 -11.075 1.00 86.38 1028 SER A C 1
ATOM 7942 O O . SER A 1 1028 ? 16.751 5.356 -11.856 1.00 86.38 1028 SER A O 1
ATOM 7944 N N . HIS A 1 1029 ? 16.360 3.399 -10.826 1.00 86.25 1029 HIS A N 1
ATOM 7945 C CA . HIS A 1 1029 ? 17.210 2.530 -11.633 1.00 86.25 1029 HIS A CA 1
ATOM 7946 C C . HIS A 1 1029 ? 16.615 1.105 -11.584 1.00 86.25 1029 HIS A C 1
ATOM 7948 O O . HIS A 1 1029 ? 15.661 0.885 -10.837 1.00 86.25 1029 HIS A O 1
ATOM 7954 N N . PHE A 1 1030 ? 17.172 0.107 -12.290 1.00 84.88 1030 PHE A N 1
ATOM 7955 C CA . PHE A 1 1030 ? 16.611 -1.265 -12.337 1.00 84.88 1030 PHE A CA 1
ATOM 7956 C C . PHE A 1 1030 ? 16.193 -1.834 -10.970 1.00 84.88 1030 PHE A C 1
ATOM 7958 O O . PHE A 1 1030 ? 15.126 -2.425 -10.854 1.00 84.88 1030 PHE A O 1
ATOM 7965 N N . GLY A 1 1031 ? 17.013 -1.629 -9.931 1.00 87.88 1031 GLY A N 1
ATOM 7966 C CA . GLY A 1 1031 ? 16.817 -2.191 -8.590 1.00 87.88 1031 GLY A CA 1
ATOM 7967 C C . GLY A 1 1031 ? 16.398 -1.189 -7.510 1.00 87.88 1031 GLY A C 1
ATOM 7968 O O . GLY A 1 1031 ? 16.532 -1.503 -6.325 1.00 87.88 1031 GLY A O 1
ATOM 7969 N N . VAL A 1 1032 ? 15.959 0.024 -7.863 1.00 88.62 1032 VAL A N 1
ATOM 7970 C CA . VAL A 1 1032 ? 15.590 1.056 -6.876 1.00 88.62 1032 VAL A CA 1
ATOM 7971 C C . VAL A 1 1032 ? 14.572 2.051 -7.426 1.00 88.62 1032 VAL A C 1
ATOM 7973 O O . VAL A 1 1032 ? 14.722 2.520 -8.546 1.00 88.62 1032 VAL A O 1
ATOM 7976 N N . LEU A 1 1033 ? 13.592 2.435 -6.610 1.00 89.00 1033 LEU A N 1
ATOM 7977 C CA . LEU A 1 1033 ? 12.651 3.533 -6.861 1.00 89.00 1033 LEU A CA 1
ATOM 7978 C C . LEU A 1 1033 ? 12.892 4.658 -5.839 1.00 89.00 1033 LEU A C 1
ATOM 7980 O O . LEU A 1 1033 ? 13.195 4.375 -4.683 1.00 89.00 1033 LEU A O 1
ATOM 7984 N N . GLY A 1 1034 ? 12.791 5.925 -6.247 1.00 84.50 1034 GLY A N 1
ATOM 7985 C CA . GLY A 1 1034 ? 12.922 7.075 -5.343 1.00 84.50 1034 GLY A CA 1
ATOM 7986 C C . GLY A 1 1034 ? 14.363 7.514 -5.058 1.00 84.50 1034 GLY A C 1
ATOM 7987 O O . GLY A 1 1034 ? 14.710 7.827 -3.920 1.00 84.50 1034 GLY A O 1
ATOM 7988 N N . MET A 1 1035 ? 15.240 7.553 -6.070 1.00 79.31 1035 MET A N 1
ATOM 7989 C CA . MET A 1 1035 ? 16.658 7.957 -5.970 1.00 79.31 1035 MET A CA 1
ATOM 7990 C C . MET A 1 1035 ? 16.873 9.471 -5.736 1.00 79.31 1035 MET A C 1
ATOM 7992 O O . MET A 1 1035 ? 17.639 10.128 -6.436 1.00 79.31 1035 MET A O 1
ATOM 7996 N N . THR A 1 1036 ? 16.237 10.059 -4.725 1.00 63.19 1036 THR A N 1
ATOM 7997 C CA . THR A 1 1036 ? 16.295 11.507 -4.437 1.00 63.19 1036 THR A CA 1
ATOM 7998 C C . THR A 1 1036 ? 17.496 11.950 -3.589 1.00 63.19 1036 THR A C 1
ATOM 8000 O O . THR A 1 1036 ? 17.650 13.136 -3.289 1.00 63.19 1036 THR A O 1
ATOM 8003 N N . GLY A 1 1037 ? 18.362 11.021 -3.173 1.00 57.16 1037 GLY A N 1
ATOM 8004 C CA . GLY A 1 1037 ? 19.548 11.314 -2.360 1.00 57.16 1037 GLY A CA 1
ATOM 8005 C C . GLY A 1 1037 ? 19.219 11.950 -1.000 1.00 57.16 1037 GLY A C 1
ATOM 8006 O O . GLY A 1 1037 ? 18.171 11.695 -0.409 1.00 57.16 1037 GLY A O 1
ATOM 8007 N N . ALA A 1 1038 ? 20.115 12.804 -0.490 1.00 45.03 1038 ALA A N 1
ATOM 8008 C CA . ALA A 1 1038 ? 19.966 13.468 0.814 1.00 45.03 1038 ALA A CA 1
ATOM 8009 C C . ALA A 1 1038 ? 18.780 14.454 0.901 1.00 45.03 1038 ALA A C 1
ATOM 8011 O O . ALA A 1 1038 ? 18.478 14.932 1.991 1.00 45.03 1038 ALA A O 1
ATOM 8012 N N . ALA A 1 1039 ? 18.119 14.763 -0.222 1.00 45.12 1039 ALA A N 1
ATOM 8013 C CA . ALA A 1 1039 ? 17.007 15.709 -0.274 1.00 45.12 1039 ALA A CA 1
ATOM 8014 C C . ALA A 1 1039 ? 15.715 15.162 0.359 1.00 45.12 1039 ALA A C 1
ATOM 8016 O O . ALA A 1 1039 ? 14.928 15.946 0.882 1.00 45.12 1039 ALA A O 1
ATOM 8017 N N . LYS A 1 1040 ? 15.509 13.835 0.345 1.00 60.91 1040 LYS A N 1
ATOM 8018 C CA . LYS A 1 1040 ? 14.396 13.154 1.034 1.00 60.91 1040 LYS A CA 1
ATOM 8019 C C . LYS A 1 1040 ? 14.886 11.837 1.665 1.00 60.91 1040 LYS A C 1
ATOM 8021 O O . LYS A 1 1040 ? 14.735 10.771 1.067 1.00 60.91 1040 LYS A O 1
ATOM 8026 N N . PRO A 1 1041 ? 15.542 11.884 2.841 1.00 58.03 1041 PRO A N 1
ATOM 8027 C CA . PRO A 1 1041 ? 15.987 10.676 3.532 1.00 58.03 1041 PRO A CA 1
ATOM 8028 C C . PRO A 1 1041 ? 14.799 9.751 3.838 1.00 58.03 1041 PRO A C 1
ATOM 8030 O O . PRO A 1 1041 ? 13.831 10.194 4.444 1.00 58.03 1041 PRO A O 1
ATOM 8033 N N . GLY A 1 1042 ? 14.887 8.476 3.445 1.00 64.69 1042 GLY A N 1
ATOM 8034 C CA . GLY A 1 1042 ? 13.828 7.477 3.669 1.00 64.69 1042 GLY A CA 1
ATOM 8035 C C . GLY A 1 1042 ? 12.887 7.223 2.485 1.00 64.69 1042 GLY A C 1
ATOM 8036 O O . GLY A 1 1042 ? 12.048 6.344 2.594 1.00 64.69 1042 GLY A O 1
ATOM 8037 N N . HIS A 1 1043 ? 13.065 7.933 1.366 1.00 76.62 1043 HIS A N 1
ATOM 8038 C CA . HIS A 1 1043 ? 12.235 7.819 0.151 1.00 76.62 1043 HIS A CA 1
ATOM 8039 C C . HIS A 1 1043 ? 12.798 6.846 -0.910 1.00 76.62 1043 HIS A C 1
ATOM 8041 O O . HIS A 1 1043 ? 12.184 6.581 -1.935 1.00 76.62 1043 HIS A O 1
ATOM 8047 N N . SER A 1 1044 ? 14.022 6.341 -0.715 1.00 85.81 1044 SER A N 1
ATOM 8048 C CA . SER A 1 1044 ? 14.665 5.427 -1.669 1.00 85.81 1044 SER A CA 1
ATOM 8049 C C . SER A 1 1044 ? 14.403 3.966 -1.313 1.00 85.81 1044 SER A C 1
ATOM 8051 O O . SER A 1 1044 ? 15.008 3.440 -0.374 1.00 85.81 1044 SER A O 1
ATOM 8053 N N . HIS A 1 1045 ? 13.598 3.293 -2.131 1.00 88.06 1045 HIS A N 1
ATOM 8054 C CA . HIS A 1 1045 ? 13.239 1.887 -1.975 1.00 88.06 1045 HIS A CA 1
ATOM 8055 C C . HIS A 1 1045 ? 14.105 1.010 -2.856 1.00 88.06 1045 HIS A C 1
ATOM 8057 O O . HIS A 1 1045 ? 13.973 0.993 -4.077 1.00 88.06 1045 HIS A O 1
ATOM 8063 N N . PHE A 1 1046 ? 15.004 0.256 -2.235 1.00 90.19 1046 PHE A N 1
ATOM 8064 C CA . PHE A 1 1046 ? 15.874 -0.682 -2.941 1.00 90.19 1046 PHE A CA 1
ATOM 8065 C C . PHE A 1 1046 ? 15.225 -2.065 -2.996 1.00 90.19 1046 PHE A C 1
ATOM 8067 O O . PHE A 1 1046 ? 14.691 -2.528 -1.989 1.00 90.19 1046 PHE A O 1
ATOM 8074 N N . ALA A 1 1047 ? 15.374 -2.783 -4.110 1.00 89.88 1047 ALA A N 1
ATOM 8075 C CA . ALA A 1 1047 ? 14.902 -4.159 -4.277 1.00 89.88 1047 ALA A CA 1
ATOM 8076 C C . ALA A 1 1047 ? 15.343 -5.059 -3.105 1.00 89.88 1047 ALA A C 1
ATOM 8078 O O . ALA A 1 1047 ? 14.527 -5.750 -2.500 1.00 89.88 1047 ALA A O 1
ATOM 8079 N N . LYS A 1 1048 ? 16.607 -4.957 -2.668 1.00 89.00 1048 LYS A N 1
ATOM 8080 C CA . LYS A 1 1048 ? 17.101 -5.681 -1.482 1.00 89.00 1048 LYS A CA 1
ATOM 8081 C C . LYS A 1 1048 ? 16.276 -5.420 -0.219 1.00 89.00 1048 LYS A C 1
ATOM 8083 O O . LYS A 1 1048 ? 16.067 -6.324 0.577 1.00 89.00 1048 LYS A O 1
ATOM 8088 N N . ASN A 1 1049 ? 15.815 -4.188 -0.017 1.00 88.62 1049 ASN A N 1
ATOM 8089 C CA . ASN A 1 1049 ? 15.065 -3.815 1.172 1.00 88.62 1049 ASN A CA 1
ATOM 8090 C C . ASN A 1 1049 ? 13.642 -4.377 1.120 1.00 88.62 1049 ASN A C 1
ATOM 8092 O O . ASN A 1 1049 ? 13.157 -4.879 2.132 1.00 88.62 1049 ASN A O 1
ATOM 8096 N N . VAL A 1 1050 ? 13.023 -4.345 -0.065 1.00 89.19 1050 VAL A N 1
ATOM 8097 C CA . VAL A 1 1050 ? 11.735 -4.994 -0.340 1.00 89.19 1050 VAL A CA 1
ATOM 8098 C C . VAL A 1 1050 ? 11.848 -6.499 -0.062 1.00 89.19 1050 VAL A C 1
ATOM 8100 O O . VAL A 1 1050 ? 11.041 -7.059 0.681 1.00 89.19 1050 VAL A O 1
ATOM 8103 N N . ALA A 1 1051 ? 12.886 -7.155 -0.597 1.00 88.81 1051 ALA A N 1
ATOM 8104 C CA . ALA A 1 1051 ? 13.128 -8.588 -0.421 1.00 88.81 1051 ALA A CA 1
ATOM 8105 C C . ALA A 1 1051 ? 13.356 -8.976 1.049 1.00 88.81 1051 ALA A C 1
ATOM 8107 O O . ALA A 1 1051 ? 12.833 -9.988 1.516 1.00 88.81 1051 ALA A O 1
ATOM 8108 N N . TRP A 1 1052 ? 14.084 -8.138 1.793 1.00 85.75 1052 TRP A N 1
ATOM 8109 C CA . TRP A 1 1052 ? 14.355 -8.302 3.225 1.00 85.75 1052 TRP A CA 1
ATOM 8110 C C . TRP A 1 1052 ? 13.239 -7.782 4.131 1.00 85.75 1052 TRP A C 1
ATOM 8112 O O . TRP A 1 1052 ? 13.430 -7.713 5.345 1.00 85.75 1052 TRP A O 1
ATOM 8122 N N . LYS A 1 1053 ? 12.087 -7.403 3.561 1.00 86.00 1053 LYS A N 1
ATOM 8123 C CA . LYS A 1 1053 ? 10.913 -6.932 4.303 1.00 86.00 1053 LYS A CA 1
ATOM 8124 C C . LYS A 1 1053 ? 11.242 -5.782 5.268 1.00 86.00 1053 LYS A C 1
ATOM 8126 O O . LYS A 1 1053 ? 10.749 -5.758 6.397 1.00 86.00 1053 LYS A O 1
ATOM 8131 N N . ARG A 1 1054 ? 12.102 -4.840 4.865 1.00 81.94 1054 ARG A N 1
ATOM 8132 C CA . ARG A 1 1054 ? 12.429 -3.698 5.730 1.00 81.94 1054 ARG A CA 1
ATOM 8133 C C . ARG A 1 1054 ? 11.167 -2.853 5.971 1.00 81.94 1054 ARG A C 1
ATOM 8135 O O . ARG A 1 1054 ? 10.458 -2.557 5.008 1.00 81.94 1054 ARG A O 1
ATOM 8142 N N . PRO A 1 1055 ? 10.864 -2.470 7.227 1.00 78.94 1055 PRO A N 1
ATOM 8143 C CA . PRO A 1 1055 ? 9.761 -1.554 7.507 1.00 78.94 1055 PRO A CA 1
ATOM 8144 C C . PRO A 1 1055 ? 9.911 -0.261 6.695 1.00 78.94 1055 PRO A C 1
ATOM 8146 O O . PRO A 1 1055 ? 11.003 0.304 6.661 1.00 78.94 1055 PRO A O 1
ATOM 8149 N N . GLY A 1 1056 ? 8.840 0.174 6.028 1.00 77.06 1056 GLY A N 1
ATOM 8150 C CA . GLY A 1 1056 ? 8.851 1.337 5.129 1.00 77.06 1056 GLY A CA 1
ATOM 8151 C C . GLY A 1 1056 ? 9.354 1.073 3.701 1.00 77.06 1056 GLY A C 1
ATOM 8152 O O . GLY A 1 1056 ? 9.399 2.000 2.907 1.00 77.06 1056 GLY A O 1
ATOM 8153 N N . ASP A 1 1057 ? 9.735 -0.165 3.357 1.00 83.94 1057 ASP A N 1
ATOM 8154 C CA . ASP A 1 1057 ? 10.174 -0.557 2.004 1.00 83.94 1057 ASP A CA 1
ATOM 8155 C C . ASP A 1 1057 ? 9.269 -1.629 1.370 1.00 83.94 1057 ASP A C 1
ATOM 8157 O O . ASP A 1 1057 ? 9.536 -2.097 0.265 1.00 83.94 1057 ASP A O 1
ATOM 8161 N N . ILE A 1 1058 ? 8.198 -2.062 2.042 1.00 86.06 1058 ILE A N 1
ATOM 8162 C CA . ILE A 1 1058 ? 7.248 -3.028 1.474 1.00 86.06 1058 ILE A CA 1
ATOM 8163 C C . ILE A 1 1058 ? 6.078 -2.241 0.879 1.00 86.06 1058 ILE A C 1
ATOM 8165 O O . ILE A 1 1058 ? 5.340 -1.621 1.646 1.00 86.06 1058 ILE A O 1
ATOM 8169 N N . PRO A 1 1059 ? 5.845 -2.301 -0.445 1.00 87.19 1059 PRO A N 1
ATOM 8170 C CA . PRO A 1 1059 ? 4.713 -1.607 -1.040 1.00 87.19 1059 PRO A CA 1
ATOM 8171 C C . PRO A 1 1059 ? 3.419 -2.132 -0.429 1.00 87.19 1059 PRO A C 1
ATOM 8173 O O . PRO A 1 1059 ? 3.275 -3.342 -0.246 1.00 87.19 1059 PRO A O 1
ATOM 8176 N N . ARG A 1 1060 ? 2.463 -1.252 -0.133 1.00 84.12 1060 ARG A N 1
ATOM 8177 C CA . ARG A 1 1060 ? 1.185 -1.632 0.496 1.00 84.12 1060 ARG A CA 1
ATOM 8178 C C . ARG A 1 1060 ? 0.024 -1.629 -0.495 1.00 84.12 1060 ARG A C 1
ATOM 8180 O O . ARG A 1 1060 ? -1.106 -1.347 -0.120 1.00 84.12 1060 ARG A O 1
ATOM 8187 N N . VAL A 1 1061 ? 0.294 -1.966 -1.755 1.00 89.81 1061 VAL A N 1
ATOM 8188 C CA . VAL A 1 1061 ? -0.702 -1.941 -2.837 1.00 89.81 1061 VAL A CA 1
ATOM 8189 C C . VAL A 1 1061 ? -0.948 -3.317 -3.448 1.00 89.81 1061 VAL A C 1
ATOM 8191 O O . VAL A 1 1061 ? -0.050 -4.159 -3.429 1.00 89.81 1061 VAL A O 1
ATOM 8194 N N . ALA A 1 1062 ? -2.147 -3.564 -3.982 1.00 93.62 1062 ALA A N 1
ATOM 8195 C CA . ALA A 1 1062 ? -2.477 -4.812 -4.677 1.00 93.62 1062 ALA A CA 1
ATOM 8196 C C . ALA A 1 1062 ? -2.037 -4.775 -6.151 1.00 93.62 1062 ALA A C 1
ATOM 8198 O O . ALA A 1 1062 ? -1.378 -5.700 -6.621 1.00 93.62 1062 ALA A O 1
ATOM 8199 N N . PHE A 1 1063 ? -2.353 -3.693 -6.858 1.00 94.56 1063 PHE A N 1
ATOM 8200 C CA . PHE A 1 1063 ? -1.970 -3.439 -8.243 1.00 94.56 1063 PHE A CA 1
ATOM 8201 C C . PHE A 1 1063 ? -1.018 -2.240 -8.278 1.00 94.56 1063 PHE A C 1
ATOM 8203 O O . PHE A 1 1063 ? -1.427 -1.124 -7.964 1.00 94.56 1063 PHE A O 1
ATOM 8210 N N . LEU A 1 1064 ? 0.255 -2.480 -8.601 1.00 93.44 1064 LEU A N 1
ATOM 8211 C CA . LEU A 1 1064 ? 1.314 -1.468 -8.620 1.00 93.44 1064 LEU A CA 1
ATOM 8212 C C . LEU A 1 1064 ? 1.650 -1.075 -10.059 1.00 93.44 1064 LEU A C 1
ATOM 8214 O O . LEU A 1 1064 ? 2.156 -1.886 -10.825 1.00 93.44 1064 LEU A O 1
ATOM 8218 N N . PHE A 1 1065 ? 1.465 0.185 -10.411 1.00 91.06 1065 PHE A N 1
ATOM 8219 C CA . PHE A 1 1065 ? 1.903 0.729 -11.688 1.00 91.06 1065 PHE A CA 1
ATOM 8220 C C . PHE A 1 1065 ? 2.927 1.816 -11.430 1.00 91.06 1065 PHE A C 1
ATOM 8222 O O . PHE A 1 1065 ? 2.591 2.890 -10.938 1.00 91.06 1065 PHE A O 1
ATOM 8229 N N . ALA A 1 1066 ? 4.190 1.529 -11.729 1.00 89.00 1066 ALA A N 1
ATOM 8230 C CA . ALA A 1 1066 ? 5.262 2.477 -11.484 1.00 89.00 1066 ALA A CA 1
ATOM 8231 C C . ALA A 1 1066 ? 6.039 2.802 -12.756 1.00 89.00 1066 ALA A C 1
ATOM 8233 O O . ALA A 1 1066 ? 6.304 1.933 -13.588 1.00 89.00 1066 ALA A O 1
ATOM 8234 N N . PHE A 1 1067 ? 6.420 4.067 -12.896 1.00 87.31 1067 PHE A N 1
ATOM 8235 C CA . PHE A 1 1067 ? 7.334 4.521 -13.933 1.00 87.31 1067 PHE A CA 1
ATOM 8236 C C . PHE A 1 1067 ? 8.533 5.227 -13.307 1.00 87.31 1067 PHE A C 1
ATOM 8238 O O . PHE A 1 1067 ? 8.419 5.989 -12.352 1.00 87.31 1067 PHE A O 1
ATOM 8245 N N . GLY A 1 1068 ? 9.695 5.013 -13.895 1.00 86.06 1068 GLY A N 1
ATOM 8246 C CA . GLY A 1 1068 ? 10.892 5.772 -13.595 1.00 86.06 1068 GLY A CA 1
ATOM 8247 C C . GLY A 1 1068 ? 12.035 5.307 -14.483 1.00 86.06 1068 GLY A C 1
ATOM 8248 O O . GLY A 1 1068 ? 11.916 4.283 -15.167 1.00 86.06 1068 GLY A O 1
ATOM 8249 N N . SER A 1 1069 ? 13.139 6.054 -14.475 1.00 85.25 1069 SER A N 1
ATOM 8250 C CA . SER A 1 1069 ? 14.359 5.705 -15.205 1.00 85.25 1069 SER A CA 1
ATOM 8251 C C . SER A 1 1069 ? 14.730 4.229 -15.008 1.00 85.25 1069 SER A C 1
ATOM 8253 O O . SER A 1 1069 ? 14.745 3.726 -13.879 1.00 85.25 1069 SER A O 1
ATOM 8255 N N . PHE A 1 1070 ? 15.007 3.527 -16.106 1.00 85.69 1070 PHE A N 1
ATOM 8256 C CA . PHE A 1 1070 ? 15.364 2.105 -16.172 1.00 85.69 1070 PHE A CA 1
ATOM 8257 C C . PHE A 1 1070 ? 14.307 1.080 -15.704 1.00 85.69 1070 PHE A C 1
ATOM 8259 O O . PHE A 1 1070 ? 14.457 -0.103 -15.996 1.00 85.69 1070 PHE A O 1
ATOM 8266 N N . LEU A 1 1071 ? 13.202 1.476 -15.056 1.00 87.62 1071 LEU A N 1
ATOM 8267 C CA . LEU A 1 1071 ? 12.178 0.529 -14.569 1.00 87.62 1071 LEU A CA 1
ATOM 8268 C C . LEU A 1 1071 ? 11.384 -0.145 -15.693 1.00 87.62 1071 LEU A C 1
ATOM 8270 O O . LEU A 1 1071 ? 10.889 -1.258 -15.518 1.00 87.62 1071 LEU A O 1
ATOM 8274 N N . GLY A 1 1072 ? 11.271 0.518 -16.849 1.00 85.56 1072 GLY A N 1
ATOM 8275 C CA . GLY A 1 1072 ? 10.654 -0.049 -18.048 1.00 85.56 1072 GLY A CA 1
ATOM 8276 C C . GLY A 1 1072 ? 11.325 -1.341 -18.510 1.00 85.56 1072 GLY A C 1
ATOM 8277 O O . GLY A 1 1072 ? 10.646 -2.287 -18.907 1.00 85.56 1072 GLY A O 1
ATOM 8278 N N . GLN A 1 1073 ? 12.646 -1.417 -18.355 1.00 87.25 1073 GLN A N 1
ATOM 8279 C CA . GLN A 1 1073 ? 13.434 -2.617 -18.583 1.00 87.25 1073 GLN A CA 1
ATOM 8280 C C . GLN A 1 1073 ? 13.344 -3.540 -17.354 1.00 87.25 1073 GLN A C 1
ATOM 8282 O O . GLN A 1 1073 ? 14.290 -3.714 -16.591 1.00 87.25 1073 GLN A O 1
ATOM 8287 N N . TRP A 1 1074 ? 12.181 -4.170 -17.168 1.00 88.81 1074 TRP A N 1
ATOM 8288 C CA . TRP A 1 1074 ? 11.904 -5.074 -16.039 1.00 88.81 1074 TRP A CA 1
ATOM 8289 C C . TRP A 1 1074 ? 12.769 -6.344 -16.004 1.00 88.81 1074 TRP A C 1
ATOM 8291 O O . TRP A 1 1074 ? 12.722 -7.092 -15.024 1.00 88.81 1074 TRP A O 1
ATOM 8301 N N . TYR A 1 1075 ? 13.523 -6.594 -17.076 1.00 89.06 1075 TYR A N 1
ATOM 8302 C CA . TYR A 1 1075 ? 14.578 -7.592 -17.163 1.00 89.06 1075 TYR A CA 1
ATOM 8303 C C . TYR A 1 1075 ? 15.877 -6.911 -17.607 1.00 89.06 1075 TYR A C 1
ATOM 8305 O O . TYR A 1 1075 ? 16.087 -6.612 -18.787 1.00 89.06 1075 TYR A O 1
ATOM 8313 N N . SER A 1 1076 ? 16.758 -6.680 -16.640 1.00 79.94 1076 SER A N 1
ATOM 8314 C CA . SER A 1 1076 ? 18.092 -6.109 -16.855 1.00 79.94 1076 SER A CA 1
ATOM 8315 C C . SER A 1 1076 ? 19.144 -7.138 -17.278 1.00 79.94 1076 SER A C 1
ATOM 8317 O O . SER A 1 1076 ? 20.267 -6.760 -17.587 1.00 79.94 1076 SER A O 1
ATOM 8319 N N . GLY A 1 1077 ? 18.841 -8.440 -17.244 1.00 74.88 1077 GLY A N 1
ATOM 8320 C CA . GLY A 1 1077 ? 19.792 -9.532 -17.499 1.00 74.88 1077 GLY A CA 1
ATOM 8321 C C . GLY A 1 1077 ? 20.869 -9.737 -16.424 1.00 74.88 1077 GLY A C 1
ATOM 8322 O O . GLY A 1 1077 ? 21.357 -10.855 -16.275 1.00 74.88 1077 GLY A O 1
ATOM 8323 N N . TYR A 1 1078 ? 21.191 -8.726 -15.613 1.00 66.81 1078 TYR A N 1
ATOM 8324 C CA . TYR A 1 1078 ? 22.217 -8.797 -14.559 1.00 66.81 1078 TYR A CA 1
ATOM 8325 C C . TYR A 1 1078 ? 21.660 -9.129 -13.160 1.00 66.81 1078 TYR A C 1
ATOM 8327 O O . TYR A 1 1078 ? 22.429 -9.478 -12.265 1.00 66.81 1078 TYR A O 1
ATOM 8335 N N . GLY A 1 1079 ? 20.333 -9.105 -12.990 1.00 68.44 1079 GLY A N 1
ATOM 8336 C CA . GLY A 1 1079 ? 19.632 -9.481 -11.756 1.00 68.44 1079 GLY A CA 1
ATOM 8337 C C . GLY A 1 1079 ? 19.135 -8.287 -10.933 1.00 68.44 1079 GLY A C 1
ATOM 8338 O O . GLY A 1 1079 ? 19.586 -7.162 -11.112 1.00 68.44 1079 GLY A O 1
ATOM 8339 N N . GLU A 1 1080 ? 18.206 -8.569 -10.012 1.00 77.31 1080 GLU A N 1
ATOM 8340 C CA . GLU A 1 1080 ? 17.572 -7.605 -9.088 1.00 77.31 1080 GLU A CA 1
ATOM 8341 C C . GLU A 1 1080 ? 16.750 -6.483 -9.743 1.00 77.31 1080 GLU A C 1
ATOM 8343 O O . GLU A 1 1080 ? 17.054 -5.297 -9.612 1.00 77.31 1080 GLU A O 1
ATOM 8348 N N . ASP A 1 1081 ? 15.639 -6.856 -10.380 1.00 89.56 1081 ASP A N 1
ATOM 8349 C CA . ASP A 1 1081 ? 14.682 -5.886 -10.918 1.00 89.56 1081 ASP A CA 1
ATOM 8350 C C . ASP A 1 1081 ? 13.610 -5.533 -9.876 1.00 89.56 1081 ASP A C 1
ATOM 8352 O O . ASP A 1 1081 ? 12.981 -6.403 -9.258 1.00 89.56 1081 ASP A O 1
ATOM 8356 N N . PHE A 1 1082 ? 13.383 -4.236 -9.680 1.00 92.31 1082 PHE A N 1
ATOM 8357 C CA . PHE A 1 1082 ? 12.557 -3.693 -8.608 1.00 92.31 1082 PHE A CA 1
ATOM 8358 C C . PHE A 1 1082 ? 11.104 -4.173 -8.694 1.00 92.31 1082 PHE A C 1
ATOM 8360 O O . PHE A 1 1082 ? 10.583 -4.713 -7.721 1.00 92.31 1082 PHE A O 1
ATOM 8367 N N . LEU A 1 1083 ? 10.467 -4.078 -9.868 1.00 93.19 1083 LEU A N 1
ATOM 8368 C CA . LEU A 1 1083 ? 9.069 -4.496 -10.047 1.00 93.19 1083 LEU A CA 1
ATOM 8369 C C . LEU A 1 1083 ? 8.870 -6.003 -9.833 1.00 93.19 1083 LEU A C 1
ATOM 8371 O O . LEU A 1 1083 ? 7.917 -6.405 -9.163 1.00 93.19 1083 LEU A O 1
ATOM 8375 N N . ARG A 1 1084 ? 9.794 -6.841 -10.330 1.00 94.38 1084 ARG A N 1
ATOM 8376 C CA . ARG A 1 1084 ? 9.774 -8.297 -10.090 1.00 94.38 1084 ARG A CA 1
ATOM 8377 C C . ARG A 1 1084 ? 9.972 -8.616 -8.605 1.00 94.38 1084 ARG A C 1
ATOM 8379 O O . ARG A 1 1084 ? 9.308 -9.498 -8.065 1.00 94.38 1084 ARG A O 1
ATOM 8386 N N . THR A 1 1085 ? 10.817 -7.847 -7.921 1.00 94.00 1085 THR A N 1
ATOM 8387 C CA . THR A 1 1085 ? 11.042 -7.961 -6.474 1.00 94.00 1085 THR A CA 1
ATOM 8388 C C . THR A 1 1085 ? 9.812 -7.556 -5.657 1.00 94.00 1085 THR A C 1
ATOM 8390 O O . THR A 1 1085 ? 9.449 -8.253 -4.710 1.00 94.00 1085 THR A O 1
ATOM 8393 N N . CYS A 1 1086 ? 9.118 -6.481 -6.039 1.00 94.62 1086 CYS A N 1
ATOM 8394 C CA . CYS A 1 1086 ? 7.840 -6.101 -5.440 1.00 94.62 1086 CYS A CA 1
ATOM 8395 C C . CYS A 1 1086 ? 6.787 -7.198 -5.645 1.00 94.62 1086 CYS A C 1
ATOM 8397 O O . CYS A 1 1086 ? 6.128 -7.595 -4.687 1.00 94.62 1086 CYS A O 1
ATOM 8399 N N . LEU A 1 1087 ? 6.688 -7.756 -6.857 1.00 95.81 1087 LEU A N 1
ATOM 8400 C CA . LEU A 1 1087 ? 5.792 -8.874 -7.171 1.00 95.81 1087 LEU A CA 1
ATOM 8401 C C . LEU A 1 1087 ? 6.112 -10.140 -6.352 1.00 95.81 1087 LEU A C 1
ATOM 8403 O O . LEU A 1 1087 ? 5.214 -10.924 -6.049 1.00 95.81 1087 LEU A O 1
ATOM 8407 N N . ALA A 1 1088 ? 7.366 -10.339 -5.948 1.00 93.81 1088 ALA A N 1
ATOM 8408 C CA . ALA A 1 1088 ? 7.819 -11.460 -5.122 1.00 93.81 1088 ALA A CA 1
ATOM 8409 C C . ALA A 1 1088 ? 7.508 -11.306 -3.611 1.00 93.81 1088 ALA A C 1
ATOM 8411 O O . ALA A 1 1088 ? 7.769 -12.225 -2.818 1.00 93.81 1088 ALA A O 1
ATOM 8412 N N . SER A 1 1089 ? 6.945 -10.166 -3.189 1.00 91.19 1089 SER A N 1
ATOM 8413 C CA . SER A 1 1089 ? 6.567 -9.921 -1.794 1.00 91.19 1089 SER A CA 1
ATOM 8414 C C . SER A 1 1089 ? 5.453 -10.872 -1.322 1.00 91.19 1089 SER A C 1
ATOM 8416 O O . SER A 1 1089 ? 4.722 -11.472 -2.113 1.00 91.19 1089 SER A O 1
ATOM 8418 N N . GLU A 1 1090 ? 5.316 -11.040 -0.007 1.00 87.81 1090 GLU A N 1
ATOM 8419 C CA . GLU A 1 1090 ? 4.418 -12.047 0.572 1.00 87.81 1090 GLU A CA 1
ATOM 8420 C C . GLU A 1 1090 ? 2.940 -11.636 0.586 1.00 87.81 1090 GLU A C 1
ATOM 8422 O O . GLU A 1 1090 ? 2.072 -12.473 0.347 1.00 87.81 1090 GLU A O 1
ATOM 8427 N N . ASN A 1 1091 ? 2.642 -10.364 0.861 1.00 88.50 1091 ASN A N 1
ATOM 8428 C CA . ASN A 1 1091 ? 1.277 -9.883 1.121 1.00 88.50 1091 ASN A CA 1
ATOM 8429 C C . ASN A 1 1091 ? 0.888 -8.648 0.302 1.00 88.50 1091 ASN A C 1
ATOM 8431 O O . ASN A 1 1091 ? -0.189 -8.100 0.516 1.00 88.50 1091 ASN A O 1
ATOM 8435 N N . SER A 1 1092 ? 1.740 -8.210 -0.623 1.00 91.12 1092 SER A N 1
ATOM 8436 C CA . SER A 1 1092 ? 1.481 -7.062 -1.489 1.00 91.12 1092 SER A CA 1
ATOM 8437 C C . SER A 1 1092 ? 1.790 -7.370 -2.944 1.00 91.12 1092 SER A C 1
ATOM 8439 O O . SER A 1 1092 ? 2.353 -8.416 -3.242 1.00 91.12 1092 SER A O 1
ATOM 8441 N N . VAL A 1 1093 ? 1.378 -6.486 -3.848 1.00 95.75 1093 VAL A N 1
ATOM 8442 C CA . VAL A 1 1093 ? 1.670 -6.512 -5.285 1.00 95.75 1093 VAL A CA 1
ATOM 8443 C C . VAL A 1 1093 ? 1.347 -7.864 -5.922 1.00 95.75 1093 VAL A C 1
ATOM 8445 O O . VAL A 1 1093 ? 2.154 -8.790 -5.987 1.00 95.75 1093 VAL A O 1
ATOM 8448 N N . LEU A 1 1094 ? 0.112 -7.989 -6.380 1.00 97.06 1094 LEU A N 1
ATOM 8449 C CA . LEU A 1 1094 ? -0.390 -9.109 -7.169 1.00 97.06 1094 LEU A CA 1
ATOM 8450 C C . LEU A 1 1094 ? -0.104 -8.910 -8.652 1.00 97.06 1094 LEU A C 1
ATOM 8452 O O . LEU A 1 1094 ? 0.106 -9.884 -9.366 1.00 97.06 1094 LEU A O 1
ATOM 8456 N N . LEU A 1 1095 ? -0.081 -7.653 -9.082 1.00 96.62 1095 LEU A N 1
ATOM 8457 C CA . LEU A 1 1095 ? 0.265 -7.236 -10.426 1.00 96.62 1095 LEU A CA 1
ATOM 8458 C C . LEU A 1 1095 ? 1.197 -6.032 -10.327 1.00 96.62 1095 LEU A C 1
ATOM 8460 O O . LEU A 1 1095 ? 0.955 -5.137 -9.512 1.00 96.62 1095 LEU A O 1
ATOM 8464 N N . ALA A 1 1096 ? 2.220 -6.008 -11.168 1.00 95.25 1096 ALA A N 1
ATOM 8465 C CA . ALA A 1 1096 ? 3.075 -4.860 -11.381 1.00 95.25 1096 ALA A CA 1
ATOM 8466 C C . ALA A 1 1096 ? 3.118 -4.507 -12.872 1.00 95.25 1096 ALA A C 1
ATOM 8468 O O . ALA A 1 1096 ? 3.102 -5.393 -13.723 1.00 95.25 1096 ALA A O 1
ATOM 8469 N N . GLY A 1 1097 ? 3.206 -3.228 -13.200 1.00 91.62 1097 GLY A N 1
ATOM 8470 C CA . GLY A 1 1097 ? 3.356 -2.776 -14.577 1.00 91.62 1097 GLY A CA 1
ATOM 8471 C C . GLY A 1 1097 ? 3.971 -1.390 -14.650 1.00 91.62 1097 GLY A C 1
ATOM 8472 O O . GLY A 1 1097 ? 4.206 -0.734 -13.634 1.00 91.62 1097 GLY A O 1
ATOM 8473 N N . THR A 1 1098 ? 4.204 -0.940 -15.872 1.00 86.25 1098 THR A N 1
ATOM 8474 C CA . THR A 1 1098 ? 4.560 0.445 -16.174 1.00 86.25 1098 THR A CA 1
ATOM 8475 C C . THR A 1 1098 ? 3.651 0.963 -17.288 1.00 86.25 1098 THR A C 1
ATOM 8477 O O . THR A 1 1098 ? 2.802 0.223 -17.778 1.00 86.25 1098 THR A O 1
ATOM 8480 N N . ALA A 1 1099 ? 3.753 2.239 -17.632 1.00 69.69 1099 ALA A N 1
ATOM 8481 C CA . ALA A 1 1099 ? 3.041 2.823 -18.760 1.00 69.69 1099 ALA A CA 1
ATOM 8482 C C . ALA A 1 1099 ? 3.929 3.852 -19.446 1.00 69.69 1099 ALA A C 1
ATOM 8484 O O . ALA A 1 1099 ? 4.760 4.501 -18.809 1.00 69.69 1099 ALA A O 1
ATOM 8485 N N . TYR A 1 1100 ? 3.726 4.031 -20.748 1.00 70.88 1100 TYR A N 1
ATOM 8486 C CA . TYR A 1 1100 ? 4.352 5.132 -21.463 1.00 70.88 1100 TYR A CA 1
ATOM 8487 C C . TYR A 1 1100 ? 3.816 6.469 -20.937 1.00 70.88 1100 TYR A C 1
ATOM 8489 O O . TYR A 1 1100 ? 2.617 6.601 -20.703 1.00 70.88 1100 TYR A O 1
ATOM 8497 N N . ALA A 1 1101 ? 4.689 7.471 -20.785 1.00 60.59 1101 ALA A N 1
ATOM 8498 C CA . ALA A 1 1101 ? 4.397 8.747 -20.117 1.00 60.59 1101 ALA A CA 1
ATOM 8499 C C . ALA A 1 1101 ? 3.128 9.478 -20.608 1.00 60.59 1101 ALA A C 1
ATOM 8501 O O . ALA A 1 1101 ? 2.570 10.301 -19.884 1.00 60.59 1101 ALA A O 1
ATOM 8502 N N . PHE A 1 1102 ? 2.655 9.171 -21.819 1.00 62.69 1102 PHE A N 1
ATOM 8503 C CA . PHE A 1 1102 ? 1.489 9.799 -22.437 1.00 62.69 1102 PHE A CA 1
ATOM 8504 C C . PHE A 1 1102 ? 0.293 8.861 -22.666 1.00 62.69 1102 PHE A C 1
ATOM 8506 O O . PHE A 1 1102 ? -0.734 9.338 -23.145 1.00 62.69 1102 PHE A O 1
ATOM 8513 N N . ALA A 1 1103 ? 0.393 7.579 -22.306 1.00 74.25 1103 ALA A N 1
ATOM 8514 C CA . ALA A 1 1103 ? -0.645 6.568 -22.516 1.00 74.25 1103 ALA A CA 1
ATOM 8515 C C . ALA A 1 1103 ? -1.057 5.950 -21.166 1.00 74.25 1103 ALA A C 1
ATOM 8517 O O . ALA A 1 1103 ? -0.378 5.040 -20.688 1.00 74.25 1103 ALA A O 1
ATOM 8518 N N . PRO A 1 1104 ? -2.118 6.454 -20.507 1.00 76.56 1104 PRO A N 1
ATOM 8519 C CA . PRO A 1 1104 ? -2.581 5.882 -19.247 1.00 76.56 1104 PRO A CA 1
ATOM 8520 C C . PRO A 1 1104 ? -3.177 4.482 -19.451 1.00 76.56 1104 PRO A C 1
ATOM 8522 O O . PRO A 1 1104 ? -3.587 4.110 -20.556 1.00 76.56 1104 PRO A O 1
ATOM 8525 N N . TRP A 1 1105 ? -3.255 3.721 -18.361 1.00 85.31 1105 TRP A N 1
ATOM 8526 C CA . TRP A 1 1105 ? -3.987 2.465 -18.326 1.00 85.31 1105 TRP A CA 1
ATOM 8527 C C . TRP A 1 1105 ? -5.487 2.721 -18.363 1.00 85.31 1105 TRP A C 1
ATOM 8529 O O . TRP A 1 1105 ? -6.018 3.532 -17.606 1.00 85.31 1105 TRP A O 1
ATOM 8539 N N . ILE A 1 1106 ? -6.171 1.975 -19.224 1.00 85.38 1106 ILE A N 1
ATOM 8540 C CA . ILE A 1 1106 ? -7.626 1.974 -19.307 1.00 85.38 1106 ILE A CA 1
ATOM 8541 C C . ILE A 1 1106 ? -8.170 0.808 -18.484 1.00 85.38 1106 ILE A C 1
ATOM 8543 O O . ILE A 1 1106 ? -7.833 -0.347 -18.745 1.00 85.38 1106 ILE A O 1
ATOM 8547 N N . THR A 1 1107 ? -9.015 1.102 -17.495 1.00 84.62 1107 THR A N 1
ATOM 8548 C CA . THR A 1 1107 ? -9.464 0.135 -16.475 1.00 84.62 1107 THR A CA 1
ATOM 8549 C C . THR A 1 1107 ? -10.973 -0.143 -16.491 1.00 84.62 1107 THR A C 1
ATOM 8551 O O . THR A 1 1107 ? -11.453 -0.989 -15.737 1.00 84.62 1107 THR A O 1
ATOM 8554 N N . ASP A 1 1108 ? -11.733 0.500 -17.380 1.00 82.06 1108 ASP A N 1
ATOM 8555 C CA . ASP A 1 1108 ? -13.199 0.484 -17.406 1.00 82.06 1108 ASP A CA 1
ATOM 8556 C C . ASP A 1 1108 ? -13.834 -0.912 -17.320 1.00 82.06 1108 ASP A C 1
ATOM 8558 O O . ASP A 1 1108 ? -14.741 -1.134 -16.514 1.00 82.06 1108 ASP A O 1
ATOM 8562 N N . ARG A 1 1109 ? -13.408 -1.874 -18.158 1.00 89.06 1109 ARG A N 1
ATOM 8563 C CA . ARG A 1 1109 ? -14.032 -3.210 -18.161 1.00 89.06 1109 ARG A CA 1
ATOM 8564 C C . ARG A 1 1109 ? -13.727 -3.988 -16.889 1.00 89.06 1109 ARG A C 1
ATOM 8566 O O . ARG A 1 1109 ? -14.554 -4.799 -16.470 1.00 89.06 1109 ARG A O 1
ATOM 8573 N N . VAL A 1 1110 ? -12.581 -3.739 -16.262 1.00 91.00 1110 VAL A N 1
ATOM 8574 C CA . VAL A 1 1110 ? -12.218 -4.386 -14.997 1.00 91.00 1110 VAL A CA 1
ATOM 8575 C C . VAL A 1 1110 ? -13.148 -3.959 -13.876 1.00 91.00 1110 VAL A C 1
ATOM 8577 O O . VAL A 1 1110 ? -13.642 -4.813 -13.139 1.00 91.00 1110 VAL A O 1
ATOM 8580 N N . HIS A 1 1111 ? -13.504 -2.679 -13.844 1.00 86.94 1111 HIS A N 1
ATOM 8581 C CA . HIS A 1 1111 ? -14.476 -2.145 -12.894 1.00 86.94 1111 HIS A CA 1
ATOM 8582 C C . HIS A 1 1111 ? -15.884 -2.726 -13.093 1.00 86.94 1111 HIS A C 1
ATOM 8584 O O . HIS A 1 1111 ? -16.656 -2.823 -12.141 1.00 86.94 1111 HIS A O 1
ATOM 8590 N N . ALA A 1 1112 ? -16.204 -3.183 -14.308 1.00 89.19 1112 ALA A N 1
ATOM 8591 C CA . ALA A 1 1112 ? -17.438 -3.895 -14.643 1.00 89.19 1112 ALA A CA 1
ATOM 8592 C C . ALA A 1 1112 ? -17.346 -5.433 -14.466 1.00 89.19 1112 ALA A C 1
ATOM 8594 O O . ALA A 1 1112 ? -18.221 -6.162 -14.945 1.00 89.19 1112 ALA A O 1
ATOM 8595 N N . GLY A 1 1113 ? -16.300 -5.944 -13.801 1.00 89.69 1113 GLY A N 1
ATOM 8596 C CA . GLY A 1 1113 ? -16.137 -7.365 -13.463 1.00 89.69 1113 GLY A CA 1
ATOM 8597 C C . GLY A 1 1113 ? -15.340 -8.203 -14.473 1.00 89.69 1113 GLY A C 1
ATOM 8598 O O . GLY A 1 1113 ? -15.327 -9.440 -14.373 1.00 89.69 1113 GLY A O 1
ATOM 8599 N N . ALA A 1 1114 ? -14.672 -7.573 -15.447 1.00 91.00 1114 ALA A N 1
ATOM 8600 C CA . ALA A 1 1114 ? -13.713 -8.266 -16.306 1.00 91.00 1114 ALA A CA 1
ATOM 8601 C C . ALA A 1 1114 ? -12.398 -8.558 -15.554 1.00 91.00 1114 ALA A C 1
ATOM 8603 O O . ALA A 1 1114 ? -12.034 -7.828 -14.630 1.00 91.00 1114 ALA A O 1
ATOM 8604 N N . PRO A 1 1115 ? -11.654 -9.611 -15.932 1.00 93.44 1115 PRO A N 1
ATOM 8605 C CA . PRO A 1 1115 ? -10.330 -9.835 -15.375 1.00 93.44 1115 PRO A CA 1
ATOM 8606 C C . PRO A 1 1115 ? -9.313 -8.804 -15.879 1.00 93.44 1115 PRO A C 1
ATOM 8608 O O . PRO A 1 1115 ? -9.470 -8.206 -16.944 1.00 93.44 1115 PRO A O 1
ATOM 8611 N N . VAL A 1 1116 ? -8.238 -8.641 -15.113 1.00 94.50 1116 VAL A N 1
ATOM 8612 C CA . VAL A 1 1116 ? -7.180 -7.635 -15.295 1.00 94.50 1116 VAL A CA 1
ATOM 8613 C C . VAL A 1 1116 ? -6.508 -7.656 -16.677 1.00 94.50 1116 VAL A C 1
ATOM 8615 O O . VAL A 1 1116 ? -6.042 -6.621 -17.142 1.00 94.50 1116 VAL A O 1
ATOM 8618 N N . HIS A 1 1117 ? -6.511 -8.775 -17.405 1.00 93.12 1117 HIS A N 1
ATOM 8619 C CA . HIS A 1 1117 ? -6.010 -8.822 -18.786 1.00 93.12 1117 HIS A CA 1
ATOM 8620 C C . HIS A 1 1117 ? -6.740 -7.845 -19.725 1.00 93.12 1117 HIS A C 1
ATOM 8622 O O . HIS A 1 1117 ? -6.164 -7.425 -20.729 1.00 93.12 1117 HIS A O 1
ATOM 8628 N N . ALA A 1 1118 ? -7.985 -7.463 -19.404 1.00 91.94 1118 ALA A N 1
ATOM 8629 C CA . ALA A 1 1118 ? -8.753 -6.499 -20.183 1.00 91.94 1118 ALA A CA 1
ATOM 8630 C C . ALA A 1 1118 ? -8.056 -5.132 -20.272 1.00 91.94 1118 ALA A C 1
ATOM 8632 O O . ALA A 1 1118 ? -8.195 -4.477 -21.306 1.00 91.94 1118 ALA A O 1
ATOM 8633 N N . LEU A 1 1119 ? -7.244 -4.753 -19.267 1.00 90.06 1119 LEU A N 1
ATOM 8634 C CA . LEU A 1 1119 ? -6.478 -3.500 -19.270 1.00 90.06 1119 LEU A CA 1
ATOM 8635 C C . LEU A 1 1119 ? -5.605 -3.373 -20.519 1.00 90.06 1119 LEU A C 1
ATOM 8637 O O . LEU A 1 1119 ? -5.561 -2.307 -21.124 1.00 90.06 1119 LEU A O 1
ATOM 8641 N N . LEU A 1 1120 ? -4.917 -4.449 -20.916 1.00 90.31 1120 LEU A N 1
ATOM 8642 C CA . LEU A 1 1120 ? -4.041 -4.438 -22.092 1.00 90.31 1120 LEU A CA 1
ATOM 8643 C C . LEU A 1 1120 ? -4.831 -4.160 -23.369 1.00 90.31 1120 LEU A C 1
ATOM 8645 O O . LEU A 1 1120 ? -4.482 -3.261 -24.128 1.00 90.31 1120 LEU A O 1
ATOM 8649 N N . THR A 1 1121 ? -5.916 -4.902 -23.587 1.00 88.88 1121 THR A N 1
ATOM 8650 C CA . THR A 1 1121 ? -6.755 -4.739 -24.780 1.00 88.88 1121 THR A CA 1
ATOM 8651 C C . THR A 1 1121 ? -7.479 -3.395 -24.810 1.00 88.88 1121 THR A C 1
ATOM 8653 O O . THR A 1 1121 ? -7.562 -2.789 -25.870 1.00 88.88 1121 THR A O 1
ATOM 8656 N N . ASP A 1 1122 ? -7.947 -2.893 -23.663 1.00 87.19 1122 ASP A N 1
ATOM 8657 C CA . ASP A 1 1122 ? -8.635 -1.598 -23.581 1.00 87.19 1122 ASP A CA 1
ATOM 8658 C C . ASP A 1 1122 ? -7.664 -0.446 -23.830 1.00 87.19 1122 ASP A C 1
ATOM 8660 O O . ASP A 1 1122 ? -7.980 0.512 -24.535 1.00 87.19 1122 ASP A O 1
ATOM 8664 N N . SER A 1 1123 ? -6.450 -0.569 -23.291 1.00 86.25 1123 SER A N 1
ATOM 8665 C CA . SER A 1 1123 ? -5.393 0.415 -23.501 1.00 86.25 1123 SER A CA 1
ATOM 8666 C C . SER A 1 1123 ? -4.905 0.388 -24.949 1.00 86.25 1123 SER A C 1
ATOM 8668 O O . SER A 1 1123 ? -4.612 1.446 -25.492 1.00 86.25 1123 SER A O 1
ATOM 8670 N N . ALA A 1 1124 ? -4.877 -0.776 -25.606 1.00 84.94 1124 ALA A N 1
ATOM 8671 C CA . ALA A 1 1124 ? -4.571 -0.873 -27.032 1.00 84.94 1124 ALA A CA 1
ATOM 8672 C C . ALA A 1 1124 ? -5.687 -0.347 -27.944 1.00 84.94 1124 ALA A C 1
ATOM 8674 O O . ALA A 1 1124 ? -5.392 0.274 -28.958 1.00 84.94 1124 ALA A O 1
ATOM 8675 N N . GLU A 1 1125 ? -6.959 -0.542 -27.583 1.00 82.00 1125 GLU A N 1
ATOM 8676 C CA . GLU A 1 1125 ? -8.094 -0.018 -28.358 1.00 82.00 1125 GLU A CA 1
ATOM 8677 C C . GLU A 1 1125 ? -8.179 1.516 -28.278 1.00 82.00 1125 GLU A C 1
ATOM 8679 O O . GLU A 1 1125 ? -8.537 2.165 -29.262 1.00 82.00 1125 GLU A O 1
ATOM 8684 N N . ARG A 1 1126 ? -7.876 2.108 -27.114 1.00 80.06 1126 ARG A N 1
ATOM 8685 C CA . ARG A 1 1126 ? -8.080 3.548 -26.874 1.00 80.06 1126 ARG A CA 1
ATOM 8686 C C . ARG A 1 1126 ? -6.853 4.421 -27.087 1.00 80.06 1126 ARG A C 1
ATOM 8688 O O . ARG A 1 1126 ? -7.013 5.603 -27.391 1.00 80.06 1126 ARG A O 1
ATOM 8695 N N . ASN A 1 1127 ? -5.647 3.884 -26.928 1.00 77.88 1127 ASN A N 1
ATOM 8696 C CA . ASN A 1 1127 ? -4.437 4.648 -27.198 1.00 77.88 1127 ASN A CA 1
ATOM 8697 C C . ASN A 1 1127 ? -4.104 4.555 -28.693 1.00 77.88 1127 ASN A C 1
ATOM 8699 O O . ASN A 1 1127 ? -3.976 3.469 -29.246 1.00 77.88 1127 ASN A O 1
ATOM 8703 N N . GLY A 1 1128 ? -3.927 5.702 -29.360 1.00 69.81 1128 GLY A N 1
ATOM 8704 C CA . GLY A 1 1128 ? -3.607 5.749 -30.798 1.00 69.81 1128 GLY A CA 1
ATOM 8705 C C . GLY A 1 1128 ? -2.261 5.110 -31.176 1.00 69.81 1128 GLY A C 1
ATOM 8706 O O . GLY A 1 1128 ? -1.998 4.887 -32.358 1.00 69.81 1128 GLY A O 1
ATOM 8707 N N . SER A 1 1129 ? -1.419 4.826 -30.180 1.00 77.62 1129 SER A N 1
ATOM 8708 C CA . SER A 1 1129 ? -0.241 3.971 -30.273 1.00 77.62 1129 SER A CA 1
ATOM 8709 C C . SER A 1 1129 ? 0.043 3.324 -28.912 1.00 77.62 1129 SER A C 1
ATOM 8711 O O . SER A 1 1129 ? -0.177 3.940 -27.865 1.00 77.62 1129 SER A O 1
ATOM 8713 N N . VAL A 1 1130 ? 0.545 2.088 -28.933 1.00 86.38 1130 VAL A N 1
ATOM 8714 C CA . VAL A 1 1130 ? 0.949 1.329 -27.746 1.00 86.38 1130 VAL A CA 1
ATOM 8715 C C . VAL A 1 1130 ? 2.438 1.067 -27.817 1.00 86.38 1130 VAL A C 1
ATOM 8717 O O . VAL A 1 1130 ? 2.919 0.392 -28.727 1.00 86.38 1130 VAL A O 1
ATOM 8720 N N . ASN A 1 1131 ? 3.165 1.542 -26.812 1.00 90.31 1131 ASN A N 1
ATOM 8721 C CA . ASN A 1 1131 ? 4.567 1.203 -26.659 1.00 90.31 1131 ASN A CA 1
ATOM 8722 C C . ASN A 1 1131 ? 4.701 -0.269 -26.244 1.00 90.31 1131 ASN A C 1
ATOM 8724 O O . ASN A 1 1131 ? 4.234 -0.653 -25.169 1.00 90.31 1131 ASN A O 1
ATOM 8728 N N . ALA A 1 1132 ? 5.358 -1.086 -27.065 1.00 90.25 1132 ALA A N 1
ATOM 8729 C CA . ALA A 1 1132 ? 5.447 -2.526 -26.838 1.00 90.25 1132 ALA A CA 1
ATOM 8730 C C . ALA A 1 1132 ? 6.353 -2.921 -25.658 1.00 90.25 1132 ALA A C 1
ATOM 8732 O O . ALA A 1 1132 ? 6.310 -4.063 -25.200 1.00 90.25 1132 ALA A O 1
ATOM 8733 N N . ARG A 1 1133 ? 7.175 -1.979 -25.184 1.00 90.50 1133 ARG A N 1
ATOM 8734 C CA . ARG A 1 1133 ? 8.255 -2.169 -24.204 1.00 90.50 1133 ARG A CA 1
ATOM 8735 C C . ARG A 1 1133 ? 7.870 -1.663 -22.816 1.00 90.50 1133 ARG A C 1
ATOM 8737 O O . ARG A 1 1133 ? 8.329 -2.180 -21.806 1.00 90.50 1133 ARG A O 1
ATOM 8744 N N . LEU A 1 1134 ? 6.979 -0.673 -22.771 1.00 89.25 1134 LEU A N 1
ATOM 8745 C CA . LEU A 1 1134 ? 6.442 -0.062 -21.553 1.00 89.25 1134 LEU A CA 1
ATOM 8746 C C . LEU A 1 1134 ? 4.998 -0.466 -21.242 1.00 89.25 1134 LEU A C 1
ATOM 8748 O O . LEU A 1 1134 ? 4.454 -0.025 -20.237 1.00 89.25 1134 LEU A O 1
ATOM 8752 N N . THR A 1 1135 ? 4.372 -1.298 -22.074 1.00 88.44 1135 THR A N 1
ATOM 8753 C CA . THR A 1 1135 ? 3.006 -1.786 -21.840 1.00 88.44 1135 THR A CA 1
ATOM 8754 C C . THR A 1 1135 ? 3.049 -3.285 -21.584 1.00 88.44 1135 THR A C 1
ATOM 8756 O O . THR A 1 1135 ? 3.002 -4.092 -22.508 1.00 88.44 1135 THR A O 1
ATOM 8759 N N . TYR A 1 1136 ? 3.174 -3.672 -20.317 1.00 91.38 1136 TYR A N 1
ATOM 8760 C CA . TYR A 1 1136 ? 3.238 -5.072 -19.901 1.00 91.38 1136 TYR A CA 1
ATOM 8761 C C . TYR A 1 1136 ? 2.602 -5.268 -18.526 1.00 91.38 1136 TYR A C 1
ATOM 8763 O O . TYR A 1 1136 ? 2.504 -4.333 -17.730 1.00 91.38 1136 TYR A O 1
ATOM 8771 N N . LEU A 1 1137 ? 2.211 -6.511 -18.242 1.00 94.75 1137 LEU A N 1
ATOM 8772 C CA . LEU A 1 1137 ? 1.709 -6.936 -16.942 1.00 94.75 1137 LEU A CA 1
ATOM 8773 C C . LEU A 1 1137 ? 2.626 -8.016 -16.357 1.00 94.75 1137 LEU A C 1
ATOM 8775 O O . LEU A 1 1137 ? 2.744 -9.113 -16.901 1.00 94.75 1137 LEU A O 1
ATOM 8779 N N . LEU A 1 1138 ? 3.254 -7.726 -15.223 1.00 97.38 1138 LEU A N 1
ATOM 8780 C CA . LEU A 1 1138 ? 3.930 -8.717 -14.391 1.00 97.38 1138 LEU A CA 1
ATOM 8781 C C . LEU A 1 1138 ? 2.940 -9.205 -13.329 1.00 97.38 1138 LEU A C 1
ATOM 8783 O O . LEU A 1 1138 ? 2.407 -8.405 -12.568 1.00 97.38 1138 LEU A O 1
ATOM 8787 N N . GLY A 1 1139 ? 2.684 -10.505 -13.261 1.00 97.69 1139 GLY A N 1
ATOM 8788 C CA . GLY A 1 1139 ? 1.692 -11.120 -12.381 1.00 97.69 1139 GLY A CA 1
ATOM 8789 C C . GLY A 1 1139 ? 0.593 -11.872 -13.134 1.00 97.69 1139 GLY A C 1
ATOM 8790 O O . GLY A 1 1139 ? 0.689 -12.107 -14.336 1.00 97.69 1139 GLY A O 1
ATOM 8791 N N . ASP A 1 1140 ? -0.440 -12.278 -12.399 1.00 97.25 1140 ASP A N 1
ATOM 8792 C CA . ASP A 1 1140 ? -1.592 -13.039 -12.871 1.00 97.25 1140 ASP A CA 1
ATOM 8793 C C . ASP A 1 1140 ? -2.617 -12.101 -13.538 1.00 97.25 1140 ASP A C 1
ATOM 8795 O O . ASP A 1 1140 ? -3.330 -11.369 -12.843 1.00 97.25 1140 ASP A O 1
ATOM 8799 N N . PRO A 1 1141 ? -2.749 -12.133 -14.875 1.00 96.44 1141 PRO A N 1
ATOM 8800 C CA . PRO A 1 1141 ? -3.678 -11.271 -15.596 1.00 96.44 1141 PRO A CA 1
ATOM 8801 C C . PRO A 1 1141 ? -5.136 -11.776 -15.487 1.00 96.44 1141 PRO A C 1
ATOM 8803 O O . PRO A 1 1141 ? -6.063 -11.114 -15.947 1.00 96.44 1141 PRO A O 1
ATOM 8806 N N . CYS A 1 1142 ? -5.375 -12.938 -14.866 1.00 96.06 1142 CYS A N 1
ATOM 8807 C CA . CYS A 1 1142 ? -6.708 -13.520 -14.681 1.00 96.06 1142 CYS A CA 1
ATOM 8808 C C . CYS A 1 1142 ? -7.384 -13.079 -13.372 1.00 96.06 1142 CYS A C 1
ATOM 8810 O O . CYS A 1 1142 ? -8.429 -13.627 -13.012 1.00 96.06 1142 CYS A O 1
ATOM 8812 N N . LEU A 1 1143 ? -6.779 -12.165 -12.610 1.00 95.94 1143 LEU A N 1
ATOM 8813 C CA . LEU A 1 1143 ? -7.351 -11.661 -11.362 1.00 95.94 1143 LEU A CA 1
ATOM 8814 C C . LEU A 1 1143 ? -8.556 -10.754 -11.626 1.00 95.94 1143 LEU A C 1
ATOM 8816 O O . LEU A 1 1143 ? -8.595 -10.025 -12.614 1.00 95.94 1143 LEU A O 1
ATOM 8820 N N . LEU A 1 1144 ? -9.520 -10.782 -10.707 1.00 92.88 1144 LEU A N 1
ATOM 8821 C CA . LEU A 1 1144 ? -10.589 -9.789 -10.615 1.00 92.88 1144 LEU A CA 1
ATOM 8822 C C . LEU A 1 1144 ? -10.179 -8.712 -9.613 1.00 92.88 1144 LEU A C 1
ATOM 8824 O O . LEU A 1 1144 ? -9.562 -9.028 -8.601 1.00 92.88 1144 LEU A O 1
ATOM 8828 N N . GLU A 1 1145 ? -10.566 -7.466 -9.861 1.00 89.94 1145 GLU A N 1
ATOM 8829 C CA . GLU A 1 1145 ? -10.261 -6.342 -8.968 1.00 89.94 1145 GLU A CA 1
ATOM 8830 C C . GLU A 1 1145 ? -10.939 -6.456 -7.592 1.00 89.94 1145 GLU A C 1
ATOM 8832 O O . GLU A 1 1145 ? -10.346 -6.111 -6.569 1.00 89.94 1145 GLU A O 1
ATOM 8837 N N . HIS A 1 1146 ? -12.186 -6.926 -7.555 1.00 88.38 1146 HIS A N 1
ATOM 8838 C CA . HIS A 1 1146 ? -12.983 -7.039 -6.334 1.00 88.38 1146 HIS A CA 1
ATOM 8839 C C . HIS A 1 1146 ? -13.182 -8.522 -5.987 1.00 88.38 1146 HIS A C 1
ATOM 8841 O O . HIS A 1 1146 ? -14.198 -9.083 -6.382 1.00 88.38 1146 HIS A O 1
ATOM 8847 N N . PRO A 1 1147 ? -12.259 -9.214 -5.299 1.00 90.44 1147 PRO A N 1
ATOM 8848 C CA . PRO A 1 1147 ? -12.540 -10.559 -4.805 1.00 90.44 1147 PRO A CA 1
ATOM 8849 C C . PRO A 1 1147 ? -13.564 -10.500 -3.663 1.00 90.44 1147 PRO A C 1
ATOM 8851 O O . PRO A 1 1147 ? -13.491 -9.611 -2.820 1.00 90.44 1147 PRO A O 1
ATOM 8854 N N . LEU A 1 1148 ? -14.487 -11.464 -3.610 1.00 91.69 1148 LEU A N 1
ATOM 8855 C CA . LEU A 1 1148 ? -15.393 -11.627 -2.467 1.00 91.69 1148 LEU A CA 1
ATOM 8856 C C . LEU A 1 1148 ? -14.797 -12.585 -1.437 1.00 91.69 1148 LEU A C 1
ATOM 8858 O O . LEU A 1 1148 ? -14.207 -13.612 -1.794 1.00 91.69 1148 LEU A O 1
ATOM 8862 N N . GLN A 1 1149 ? -15.037 -12.303 -0.163 1.00 92.06 1149 GLN A N 1
ATOM 8863 C CA . GLN A 1 1149 ? -14.661 -13.145 0.956 1.00 92.06 1149 GLN A CA 1
ATOM 8864 C C . GLN A 1 1149 ? -15.287 -14.535 0.811 1.00 92.06 1149 GLN A C 1
ATOM 8866 O O . GLN A 1 1149 ? -16.507 -14.710 0.847 1.00 92.06 1149 GLN A O 1
ATOM 8871 N N . ALA A 1 1150 ? -14.448 -15.555 0.654 1.00 91.69 1150 ALA A N 1
ATOM 8872 C CA . ALA A 1 1150 ? -14.913 -16.925 0.482 1.00 91.69 1150 ALA A CA 1
ATOM 8873 C C . ALA A 1 1150 ? -15.464 -17.516 1.798 1.00 91.69 1150 ALA A C 1
ATOM 8875 O O . ALA A 1 1150 ? -14.986 -17.171 2.884 1.00 91.69 1150 ALA A O 1
ATOM 8876 N N . PRO A 1 1151 ? -16.425 -18.459 1.733 1.00 91.81 1151 PRO A N 1
ATOM 8877 C CA . PRO A 1 1151 ? -16.864 -19.224 2.900 1.00 91.81 1151 PRO A CA 1
ATOM 8878 C C . PRO A 1 1151 ? -15.683 -19.948 3.552 1.00 91.81 1151 PRO A C 1
ATOM 8880 O O . PRO A 1 1151 ? -14.889 -20.604 2.868 1.00 91.81 1151 PRO A O 1
ATOM 8883 N N . SER A 1 1152 ? -15.566 -19.855 4.877 1.00 92.00 1152 SER A N 1
ATOM 8884 C CA . SER A 1 1152 ? -14.424 -20.407 5.614 1.00 92.00 1152 SER A CA 1
ATOM 8885 C C . SER A 1 1152 ? -14.734 -21.763 6.251 1.00 92.00 1152 SER A C 1
ATOM 8887 O O . SER A 1 1152 ? -15.887 -22.176 6.363 1.00 92.00 1152 SER A O 1
ATOM 8889 N N . ALA A 1 1153 ? -13.684 -22.481 6.662 1.00 93.19 1153 ALA A N 1
ATOM 8890 C CA . ALA A 1 1153 ? -13.781 -23.762 7.368 1.00 93.19 1153 ALA A CA 1
ATOM 8891 C C . ALA A 1 1153 ? -14.622 -24.843 6.651 1.00 93.19 1153 ALA A C 1
ATOM 8893 O O . ALA A 1 1153 ? -15.253 -25.664 7.318 1.00 93.19 1153 ALA A O 1
ATOM 8894 N N . PHE A 1 1154 ? -14.612 -24.866 5.312 1.00 94.94 1154 PHE A N 1
ATOM 8895 C CA . PHE A 1 1154 ? -15.299 -25.900 4.540 1.00 94.94 1154 PHE A CA 1
ATOM 8896 C C . PHE A 1 1154 ? -14.670 -27.275 4.791 1.00 94.94 1154 PHE A C 1
ATOM 8898 O O . PHE A 1 1154 ? -13.473 -27.473 4.587 1.00 94.94 1154 PHE A O 1
ATOM 8905 N N . LYS A 1 1155 ? -15.478 -28.217 5.271 1.00 94.75 1155 LYS A N 1
ATOM 8906 C CA . LYS A 1 1155 ? -15.061 -29.572 5.643 1.00 94.75 1155 LYS A CA 1
ATOM 8907 C C . LYS A 1 1155 ? -16.058 -30.586 5.111 1.00 94.75 1155 LYS A C 1
ATOM 8909 O O . LYS A 1 1155 ? -17.253 -30.307 5.058 1.00 94.75 1155 LYS A O 1
ATOM 8914 N N . ALA A 1 1156 ? -15.553 -31.771 4.792 1.00 91.75 1156 ALA A N 1
ATOM 8915 C CA . ALA A 1 1156 ? -16.339 -32.948 4.470 1.00 91.75 1156 ALA A CA 1
ATOM 8916 C C . ALA A 1 1156 ? -15.996 -34.046 5.481 1.00 91.75 1156 ALA A C 1
ATOM 8918 O O . ALA A 1 1156 ? -14.831 -34.225 5.823 1.00 91.75 1156 ALA A O 1
ATOM 8919 N N . LYS A 1 1157 ? -17.004 -34.756 5.984 1.00 90.25 1157 LYS A N 1
ATOM 8920 C CA . LYS A 1 1157 ? -16.825 -35.902 6.878 1.00 90.25 1157 LYS A CA 1
ATOM 8921 C C . LYS A 1 1157 ? -17.750 -37.024 6.441 1.00 90.25 1157 LYS A C 1
ATOM 8923 O O . LYS A 1 1157 ? -18.959 -36.819 6.362 1.00 90.25 1157 LYS A O 1
ATOM 8928 N N . THR A 1 1158 ? -17.206 -38.213 6.192 1.00 86.50 1158 THR A N 1
ATOM 8929 C CA . THR A 1 1158 ? -18.024 -39.392 5.864 1.00 86.50 1158 THR A CA 1
ATOM 8930 C C . THR A 1 1158 ? -18.141 -40.338 7.051 1.00 86.50 1158 THR A C 1
ATOM 8932 O O . THR A 1 1158 ? -17.140 -40.758 7.627 1.00 86.50 1158 THR A O 1
ATOM 8935 N N . GLN A 1 1159 ? -19.373 -40.699 7.413 1.00 82.00 1159 GLN A N 1
ATOM 8936 C CA . GLN A 1 1159 ? -19.657 -41.683 8.455 1.00 82.00 1159 GLN A CA 1
ATOM 8937 C C . GLN A 1 1159 ? -20.861 -42.541 8.054 1.00 82.00 1159 GLN A C 1
ATOM 8939 O O . GLN A 1 1159 ? -21.901 -42.015 7.673 1.00 82.00 1159 GLN A O 1
ATOM 8944 N N . ALA A 1 1160 ? -20.716 -43.870 8.140 1.00 81.25 1160 ALA A N 1
ATOM 8945 C CA . ALA A 1 1160 ? -21.779 -44.843 7.851 1.00 81.25 1160 ALA A CA 1
ATOM 8946 C C . ALA A 1 1160 ? -22.485 -44.645 6.487 1.00 81.25 1160 ALA A C 1
ATOM 8948 O O . ALA A 1 1160 ? -23.693 -44.819 6.377 1.00 81.25 1160 ALA A O 1
ATOM 8949 N N . GLY A 1 1161 ? -21.732 -44.268 5.445 1.00 79.06 1161 GLY A N 1
ATOM 8950 C CA . GLY A 1 1161 ? -22.266 -44.061 4.091 1.00 79.06 1161 GLY A CA 1
ATOM 8951 C C . GLY A 1 1161 ? -22.872 -42.678 3.829 1.00 79.06 1161 GLY A C 1
ATOM 8952 O O . GLY A 1 1161 ? -23.206 -42.394 2.686 1.00 79.06 1161 GLY A O 1
ATOM 8953 N N . VAL A 1 1162 ? -22.941 -41.801 4.836 1.00 84.94 1162 VAL A N 1
ATOM 8954 C CA . VAL A 1 1162 ? -23.407 -40.414 4.698 1.00 84.94 1162 VAL A CA 1
ATOM 8955 C C . VAL A 1 1162 ? -22.211 -39.469 4.710 1.00 84.94 1162 VAL A C 1
ATOM 8957 O O . VAL A 1 1162 ? -21.371 -39.541 5.611 1.00 84.94 1162 VAL A O 1
ATOM 8960 N N . THR A 1 1163 ? -22.143 -38.563 3.736 1.00 89.75 1163 THR A N 1
ATOM 8961 C CA . THR A 1 1163 ? -21.152 -37.478 3.714 1.00 89.75 1163 THR A CA 1
ATOM 8962 C C . THR A 1 1163 ? -21.800 -36.184 4.201 1.00 89.75 1163 THR A C 1
ATOM 8964 O O . THR A 1 1163 ? -22.770 -35.705 3.616 1.00 89.75 1163 THR A O 1
ATOM 8967 N N . GLU A 1 1164 ? -21.270 -35.613 5.281 1.00 92.19 1164 GLU A N 1
ATOM 8968 C CA . GLU A 1 1164 ? -21.693 -34.328 5.839 1.00 92.19 1164 GLU A CA 1
ATOM 8969 C C . GLU A 1 1164 ? -20.688 -33.235 5.460 1.00 92.19 1164 GLU A C 1
ATOM 8971 O O . GLU A 1 1164 ? -19.488 -33.364 5.707 1.00 92.19 1164 GLU A O 1
ATOM 8976 N N . LEU A 1 1165 ? -21.192 -32.165 4.849 1.00 94.25 1165 LEU A N 1
ATOM 8977 C CA . LEU A 1 1165 ? -20.448 -30.969 4.474 1.00 94.25 1165 LEU A CA 1
ATOM 8978 C C . LEU A 1 1165 ? -20.805 -29.831 5.433 1.00 94.25 1165 LEU A C 1
ATOM 8980 O O . LEU A 1 1165 ? -21.988 -29.603 5.686 1.00 94.25 1165 LEU A O 1
ATOM 8984 N N . THR A 1 1166 ? -19.812 -29.103 5.944 1.00 96.25 1166 THR A N 1
ATOM 8985 C CA . THR A 1 1166 ? -20.010 -27.972 6.875 1.00 96.25 1166 THR A CA 1
ATOM 8986 C C . THR A 1 1166 ? -19.087 -26.808 6.542 1.00 96.25 1166 THR A C 1
ATOM 8988 O O . THR A 1 1166 ? -17.937 -27.053 6.181 1.00 96.25 1166 THR A O 1
ATOM 8991 N N . TRP A 1 1167 ? -19.553 -25.569 6.700 1.00 96.44 1167 TRP A N 1
ATOM 8992 C CA . TRP A 1 1167 ? -18.766 -24.343 6.508 1.00 96.44 1167 TRP A CA 1
ATOM 8993 C C . TRP A 1 1167 ? -19.281 -23.200 7.388 1.00 96.44 1167 TRP A C 1
ATOM 8995 O O . TRP A 1 1167 ? -20.388 -23.257 7.919 1.00 96.44 1167 TRP A O 1
ATOM 9005 N N . ASN A 1 1168 ? -18.491 -22.136 7.506 1.00 94.94 1168 ASN A N 1
ATOM 9006 C CA . ASN A 1 1168 ? -18.938 -20.859 8.050 1.00 94.94 1168 ASN A CA 1
ATOM 9007 C C . ASN A 1 1168 ? -19.491 -19.982 6.922 1.00 94.94 1168 ASN A C 1
ATOM 9009 O O . ASN A 1 1168 ? -18.899 -19.920 5.839 1.00 94.94 1168 ASN A O 1
ATOM 9013 N N . ALA A 1 1169 ? -20.597 -19.285 7.188 1.00 89.44 1169 ALA A N 1
ATOM 9014 C CA . ALA A 1 1169 ? -21.201 -18.367 6.229 1.00 89.44 1169 ALA A CA 1
ATOM 9015 C C . ALA A 1 1169 ? -20.243 -17.223 5.846 1.00 89.44 1169 ALA A C 1
ATOM 9017 O O . ALA A 1 1169 ? -19.439 -16.782 6.670 1.00 89.44 1169 ALA A O 1
ATOM 9018 N N . SER A 1 1170 ? -20.342 -16.748 4.602 1.00 91.06 1170 SER A N 1
ATOM 9019 C CA . SER A 1 1170 ? -19.644 -15.542 4.144 1.00 91.06 1170 SER A CA 1
ATOM 9020 C C . SER A 1 1170 ? -20.588 -14.332 4.199 1.00 91.06 1170 SER A C 1
ATOM 9022 O O . SER A 1 1170 ? -21.723 -14.449 3.727 1.00 91.06 1170 SER A O 1
ATOM 9024 N N . PRO A 1 1171 ? -20.145 -13.171 4.724 1.00 87.06 1171 PRO A N 1
ATOM 9025 C CA . PRO A 1 1171 ? -20.947 -11.946 4.718 1.00 87.06 1171 PRO A CA 1
ATOM 9026 C C . PRO A 1 1171 ? -21.190 -11.403 3.300 1.00 87.06 1171 PRO A C 1
ATOM 9028 O O . PRO A 1 1171 ? -22.183 -10.723 3.065 1.00 87.06 1171 PRO A O 1
ATOM 9031 N N . GLU A 1 1172 ? -20.335 -11.753 2.337 1.00 89.62 1172 GLU A N 1
ATOM 9032 C CA . GLU A 1 1172 ? -20.405 -11.285 0.948 1.00 89.62 1172 GLU A CA 1
ATOM 9033 C C . GLU A 1 1172 ? -21.061 -12.306 0.003 1.00 89.62 1172 GLU A C 1
ATOM 9035 O O . GLU A 1 1172 ? -20.958 -12.199 -1.219 1.00 89.62 1172 GLU A O 1
ATOM 9040 N N . ALA A 1 1173 ? -21.775 -13.293 0.557 1.00 91.25 1173 ALA A N 1
ATOM 9041 C CA . ALA A 1 1173 ? -22.528 -14.294 -0.197 1.00 91.25 1173 ALA A CA 1
ATOM 9042 C C . ALA A 1 1173 ? -24.061 -14.236 0.032 1.00 91.25 1173 ALA A C 1
ATOM 9044 O O . ALA A 1 1173 ? -24.682 -15.279 0.263 1.00 91.25 1173 ALA A O 1
ATOM 9045 N N . PRO A 1 1174 ? -24.725 -13.060 -0.039 1.00 91.50 1174 PRO A N 1
ATOM 9046 C CA . PRO A 1 1174 ? -26.169 -12.952 0.199 1.00 91.50 1174 PRO A CA 1
ATOM 9047 C C . PRO A 1 1174 ? -27.021 -13.681 -0.855 1.00 91.50 1174 PRO A C 1
ATOM 9049 O O . PRO A 1 1174 ? -28.205 -13.916 -0.631 1.00 91.50 1174 PRO A O 1
ATOM 9052 N N . GLY A 1 1175 ? -26.441 -14.047 -2.002 1.00 89.62 1175 GLY A N 1
ATOM 9053 C CA . GLY A 1 1175 ? -27.101 -14.812 -3.059 1.00 89.62 1175 GLY A CA 1
ATOM 9054 C C . GLY A 1 1175 ? -27.137 -16.324 -2.824 1.00 89.62 1175 GLY A C 1
ATOM 9055 O O . GLY A 1 1175 ? -27.667 -17.037 -3.672 1.00 89.62 1175 GLY A O 1
ATOM 9056 N N . GLY A 1 1176 ? -26.585 -16.820 -1.711 1.00 94.25 1176 GLY A N 1
ATOM 9057 C CA . GLY A 1 1176 ? -26.547 -18.247 -1.392 1.00 94.25 1176 GLY A CA 1
ATOM 9058 C C . GLY A 1 1176 ? -25.230 -18.928 -1.751 1.00 94.25 1176 GLY A C 1
ATOM 9059 O O . GLY A 1 1176 ? -24.214 -18.278 -2.011 1.00 94.25 1176 GLY A O 1
ATOM 9060 N N . TYR A 1 1177 ? -25.248 -20.259 -1.749 1.00 95.75 1177 TYR A N 1
ATOM 9061 C CA . TYR A 1 1177 ? -24.078 -21.096 -1.997 1.00 95.75 1177 TYR A CA 1
ATOM 9062 C C . TYR A 1 1177 ? -24.323 -22.108 -3.104 1.00 95.75 1177 TYR A C 1
ATOM 9064 O O . TYR A 1 1177 ? -25.424 -22.625 -3.266 1.00 95.75 1177 TYR A O 1
ATOM 9072 N N . ARG A 1 1178 ? -23.254 -22.467 -3.808 1.00 93.81 1178 ARG A N 1
ATOM 9073 C CA . ARG A 1 1178 ? -23.225 -23.572 -4.760 1.00 93.81 1178 ARG A CA 1
ATOM 9074 C C . ARG A 1 1178 ? -22.166 -24.581 -4.350 1.00 93.81 1178 ARG A C 1
ATOM 9076 O O . ARG A 1 1178 ? -21.010 -24.217 -4.119 1.00 93.81 1178 ARG A O 1
ATOM 9083 N N . ILE A 1 1179 ? -22.568 -25.848 -4.296 1.00 93.44 1179 ILE A N 1
ATOM 9084 C CA . ILE A 1 1179 ? -21.677 -26.983 -4.068 1.00 93.44 1179 ILE A CA 1
ATOM 9085 C C . ILE A 1 1179 ? -21.560 -27.779 -5.360 1.00 93.44 1179 ILE A C 1
ATOM 9087 O O . ILE A 1 1179 ? -22.560 -28.217 -5.929 1.00 93.44 1179 ILE A O 1
ATOM 9091 N N . ASP A 1 1180 ? -20.325 -27.994 -5.794 1.00 91.38 1180 ASP A N 1
ATOM 9092 C CA . ASP A 1 1180 ? -19.967 -28.877 -6.895 1.00 91.38 1180 ASP A CA 1
ATOM 9093 C C . ASP A 1 1180 ? -19.119 -30.049 -6.359 1.00 91.38 1180 ASP A C 1
ATOM 9095 O O . ASP A 1 1180 ? -18.482 -29.946 -5.307 1.00 91.38 1180 ASP A O 1
ATOM 9099 N N . SER A 1 1181 ? -19.084 -31.169 -7.081 1.00 90.56 1181 SER A N 1
ATOM 9100 C CA . SER A 1 1181 ? -18.208 -32.308 -6.781 1.00 90.56 1181 SER A CA 1
ATOM 9101 C C . SER A 1 1181 ? -17.476 -32.796 -8.025 1.00 90.56 1181 SER A C 1
ATOM 9103 O O . SER A 1 1181 ? -18.002 -32.696 -9.134 1.00 90.56 1181 SER A O 1
ATOM 9105 N N . ALA A 1 1182 ? -16.283 -33.341 -7.824 1.00 88.50 1182 ALA A N 1
ATOM 9106 C CA . ALA A 1 1182 ? -15.473 -33.974 -8.856 1.00 88.50 1182 ALA A CA 1
ATOM 9107 C C . ALA A 1 1182 ? -14.840 -35.270 -8.309 1.00 88.50 1182 ALA A C 1
ATOM 9109 O O . ALA A 1 1182 ? -14.717 -35.416 -7.085 1.00 88.50 1182 ALA A O 1
ATOM 9110 N N . PRO A 1 1183 ? -14.463 -36.238 -9.161 1.00 85.38 1183 PRO A N 1
ATOM 9111 C CA . PRO A 1 1183 ? -13.668 -37.389 -8.736 1.00 85.38 1183 PRO A CA 1
ATOM 9112 C C . PRO A 1 1183 ? -12.351 -36.948 -8.076 1.00 85.38 1183 PRO A C 1
ATOM 9114 O O . PRO A 1 1183 ? -11.722 -35.985 -8.496 1.00 85.38 1183 PRO A O 1
ATOM 9117 N N . ALA A 1 1184 ? -11.881 -37.657 -7.051 1.00 74.81 1184 ALA A N 1
ATOM 9118 C CA . ALA A 1 1184 ? -10.664 -37.270 -6.330 1.00 74.81 1184 ALA A CA 1
ATOM 9119 C C . ALA A 1 1184 ? -9.383 -37.343 -7.177 1.00 74.81 1184 ALA A C 1
ATOM 9121 O O . ALA A 1 1184 ? -8.373 -36.738 -6.826 1.00 74.81 1184 ALA A O 1
ATOM 9122 N N . ASN A 1 1185 ? -9.432 -38.070 -8.293 1.00 70.88 1185 ASN A N 1
ATOM 9123 C CA . ASN A 1 1185 ? -8.371 -38.192 -9.285 1.00 70.88 1185 ASN A CA 1
ATOM 9124 C C . ASN A 1 1185 ? -8.560 -37.283 -10.515 1.00 70.88 1185 ASN A C 1
ATOM 9126 O O . ASN A 1 1185 ? -7.682 -37.272 -11.374 1.00 70.88 1185 ASN A O 1
ATOM 9130 N N . ASP A 1 1186 ? -9.667 -36.540 -10.614 1.00 67.00 1186 ASP A N 1
ATOM 9131 C CA . ASP A 1 1186 ? -9.964 -35.639 -11.730 1.00 67.00 1186 ASP A CA 1
ATOM 9132 C C . ASP A 1 1186 ? -10.640 -34.360 -11.218 1.00 67.00 1186 ASP A C 1
ATOM 9134 O O . ASP A 1 1186 ? -11.825 -34.344 -10.898 1.00 67.00 1186 ASP A O 1
ATOM 9138 N N . SER A 1 1187 ? -9.875 -33.272 -11.143 1.00 65.94 1187 SER A N 1
ATOM 9139 C CA . SER A 1 1187 ? -10.350 -31.954 -10.704 1.00 65.94 1187 SER A CA 1
ATOM 9140 C C . SER A 1 1187 ? -10.758 -31.032 -11.858 1.00 65.94 1187 SER A C 1
ATOM 9142 O O . SER A 1 1187 ? -10.961 -29.834 -11.638 1.00 65.94 1187 SER A O 1
ATOM 9144 N N . VAL A 1 1188 ? -10.860 -31.554 -13.085 1.00 66.62 1188 VAL A N 1
ATOM 9145 C CA . VAL A 1 1188 ? -11.154 -30.755 -14.283 1.00 66.62 1188 VAL A CA 1
ATOM 9146 C C . VAL A 1 1188 ? -12.659 -30.691 -14.547 1.00 66.62 1188 VAL A C 1
ATOM 9148 O O . VAL A 1 1188 ? -13.171 -29.632 -14.908 1.00 66.62 1188 VAL A O 1
ATOM 9151 N N . LEU A 1 1189 ? -13.388 -31.786 -14.311 1.00 78.56 1189 LEU A N 1
ATOM 9152 C CA . LEU A 1 1189 ? -14.832 -31.871 -14.548 1.00 78.56 1189 LEU A CA 1
ATOM 9153 C C . LEU A 1 1189 ? -15.629 -31.812 -13.239 1.00 78.56 1189 LEU A C 1
ATOM 9155 O O . LEU A 1 1189 ? -15.780 -32.799 -12.519 1.00 78.56 1189 LEU A O 1
ATOM 9159 N N . TRP A 1 1190 ? -16.187 -30.635 -12.953 1.00 84.38 1190 TRP A N 1
ATOM 9160 C CA . TRP A 1 1190 ? -17.033 -30.394 -11.785 1.00 84.38 1190 TRP A CA 1
ATOM 9161 C C . TRP A 1 1190 ? -18.513 -30.561 -12.127 1.00 84.38 1190 TRP A C 1
ATOM 9163 O O . TRP A 1 1190 ? -19.028 -29.901 -13.026 1.00 84.38 1190 TRP A O 1
ATOM 9173 N N . THR A 1 1191 ? -19.216 -31.398 -11.366 1.00 88.62 1191 THR A N 1
ATOM 9174 C CA . THR A 1 1191 ? -20.671 -31.573 -11.473 1.00 88.62 1191 THR A CA 1
ATOM 9175 C C . THR A 1 1191 ? -21.364 -30.869 -10.315 1.00 88.62 1191 THR A C 1
ATOM 9177 O O . THR A 1 1191 ? -20.996 -31.077 -9.156 1.00 88.62 1191 THR A O 1
ATOM 9180 N N . GLN A 1 1192 ? -22.380 -30.059 -10.615 1.00 90.44 1192 GLN A N 1
ATOM 9181 C CA . GLN A 1 1192 ? -23.187 -29.403 -9.588 1.00 90.44 1192 GLN A CA 1
ATOM 9182 C C . GLN A 1 1192 ? -23.891 -30.445 -8.716 1.00 90.44 1192 GLN A C 1
ATOM 9184 O O . GLN A 1 1192 ? -24.546 -31.352 -9.223 1.00 90.44 1192 GLN A O 1
ATOM 9189 N N . VAL A 1 1193 ? -23.755 -30.294 -7.400 1.00 90.81 1193 VAL A N 1
ATOM 9190 C CA . VAL A 1 1193 ? -24.464 -31.099 -6.402 1.00 90.81 1193 VAL A CA 1
ATOM 9191 C C . VAL A 1 1193 ? -25.754 -30.390 -6.019 1.00 90.81 1193 VAL A C 1
ATOM 9193 O O . VAL A 1 1193 ? -26.832 -30.952 -6.178 1.00 90.81 1193 VAL A O 1
ATOM 9196 N N . GLN A 1 1194 ? -25.650 -29.150 -5.529 1.00 92.56 1194 GLN A N 1
ATOM 9197 C CA . GLN A 1 1194 ? -26.802 -28.390 -5.051 1.00 92.56 1194 GLN A CA 1
ATOM 9198 C C . GLN A 1 1194 ? -26.508 -26.886 -4.969 1.00 92.56 1194 GLN A C 1
ATOM 9200 O O . GLN A 1 1194 ? -25.378 -26.483 -4.685 1.00 92.56 1194 GLN A O 1
ATOM 9205 N N . GLU A 1 1195 ? -27.544 -26.071 -5.173 1.00 93.56 1195 GLU A N 1
ATOM 9206 C CA . GLU A 1 1195 ? -27.575 -24.656 -4.792 1.00 93.56 1195 GLU A CA 1
ATOM 9207 C C . GLU A 1 1195 ? -28.407 -24.483 -3.520 1.00 93.56 1195 GLU A C 1
ATOM 9209 O O . GLU A 1 1195 ? -29.425 -25.151 -3.329 1.00 93.56 1195 GLU A O 1
ATOM 9214 N N . LEU A 1 1196 ? -27.939 -23.623 -2.625 1.00 94.50 1196 LEU A N 1
ATOM 9215 C CA . LEU A 1 1196 ? -28.414 -23.504 -1.255 1.00 94.50 1196 LEU A CA 1
ATOM 9216 C C . LEU A 1 1196 ? -28.674 -22.033 -0.911 1.00 94.50 1196 LEU A C 1
ATOM 9218 O O . LEU A 1 1196 ? -27.918 -21.167 -1.355 1.00 94.50 1196 LEU A O 1
ATOM 9222 N N . PRO A 1 1197 ? -29.690 -21.736 -0.086 1.00 93.00 1197 PRO A N 1
ATOM 9223 C CA . PRO A 1 1197 ? -29.954 -20.375 0.362 1.00 93.00 1197 PRO A CA 1
ATOM 9224 C C . PRO A 1 1197 ? -28.861 -19.878 1.338 1.00 93.00 1197 PRO A C 1
ATOM 9226 O O . PRO A 1 1197 ? -28.151 -20.701 1.935 1.00 93.00 1197 PRO A O 1
ATOM 9229 N N . PRO A 1 1198 ? -28.693 -18.550 1.497 1.00 87.75 1198 PRO A N 1
ATOM 9230 C CA . PRO A 1 1198 ? -27.556 -17.925 2.194 1.00 87.75 1198 PRO A CA 1
ATOM 9231 C C . PRO A 1 1198 ? -27.432 -18.272 3.684 1.00 87.75 1198 PRO A C 1
ATOM 9233 O O . PRO A 1 1198 ? -26.337 -18.205 4.242 1.00 87.75 1198 PRO A O 1
ATOM 9236 N N . GLU A 1 1199 ? -28.514 -18.693 4.335 1.00 87.81 1199 GLU A N 1
ATOM 9237 C CA . GLU A 1 1199 ? -28.523 -19.157 5.726 1.00 87.81 1199 GLU A CA 1
ATOM 9238 C C . GLU A 1 1199 ? -27.951 -20.573 5.913 1.00 87.81 1199 GLU A C 1
ATOM 9240 O O . GLU A 1 1199 ? -27.727 -21.016 7.043 1.00 87.81 1199 GLU A O 1
ATOM 9245 N N . THR A 1 1200 ? -27.706 -21.307 4.824 1.00 90.94 1200 THR A N 1
ATOM 9246 C CA . THR A 1 1200 ? -27.258 -22.700 4.902 1.00 90.94 1200 THR A CA 1
ATOM 9247 C C . THR A 1 1200 ? -25.763 -22.788 5.186 1.00 90.94 1200 THR A C 1
ATOM 9249 O O . THR A 1 1200 ? -24.949 -22.229 4.459 1.00 90.94 1200 THR A O 1
ATOM 9252 N N . THR A 1 1201 ? -25.395 -23.555 6.213 1.00 93.00 1201 THR A N 1
ATOM 9253 C CA . THR A 1 1201 ? -23.996 -23.808 6.625 1.00 93.00 1201 THR A CA 1
ATOM 9254 C C . THR A 1 1201 ? -23.647 -25.294 6.712 1.00 93.00 1201 THR A C 1
ATOM 9256 O O . THR A 1 1201 ? -22.545 -25.673 7.122 1.00 93.00 1201 THR A O 1
ATOM 9259 N N . ARG A 1 1202 ? -24.596 -26.164 6.343 1.00 93.62 1202 ARG A N 1
ATOM 9260 C CA . ARG A 1 1202 ? -24.436 -27.619 6.370 1.00 93.62 1202 ARG A CA 1
ATOM 9261 C C . ARG A 1 1202 ? -25.250 -28.311 5.281 1.00 93.62 1202 ARG A C 1
ATOM 9263 O O . ARG A 1 1202 ? -26.373 -27.899 5.005 1.00 93.62 1202 ARG A O 1
ATOM 9270 N N . LEU A 1 1203 ? -24.726 -29.410 4.741 1.00 92.88 1203 LEU A N 1
ATOM 9271 C CA . LEU A 1 1203 ? -25.427 -30.293 3.802 1.00 92.88 1203 LEU A CA 1
ATOM 9272 C C . LEU A 1 1203 ? -25.110 -31.765 4.104 1.00 92.88 1203 LEU A C 1
ATOM 9274 O O . LEU A 1 1203 ? -23.960 -32.109 4.365 1.00 92.88 1203 LEU A O 1
ATOM 9278 N N . ARG A 1 1204 ? -26.118 -32.644 4.056 1.00 90.19 1204 ARG A N 1
ATOM 9279 C CA . ARG A 1 1204 ? -25.951 -34.102 4.183 1.00 90.19 1204 ARG A CA 1
ATOM 9280 C C . ARG A 1 1204 ? -26.264 -34.787 2.858 1.00 90.19 1204 ARG A C 1
ATOM 9282 O O . ARG A 1 1204 ? -27.306 -34.519 2.272 1.00 90.19 1204 ARG A O 1
ATOM 9289 N N . LEU A 1 1205 ? -25.377 -35.678 2.423 1.00 88.38 1205 LEU A N 1
ATOM 9290 C CA . LEU A 1 1205 ? -25.502 -36.461 1.194 1.00 88.38 1205 LEU A CA 1
ATOM 9291 C C . LEU A 1 1205 ? -25.620 -37.950 1.550 1.00 88.38 1205 LEU A C 1
ATOM 9293 O O . LEU A 1 1205 ? -24.722 -38.501 2.185 1.00 88.38 1205 LEU A O 1
ATOM 9297 N N . GLU A 1 1206 ? -26.725 -38.591 1.156 1.00 72.25 1206 GLU A N 1
ATOM 9298 C CA . GLU A 1 1206 ? -27.070 -39.973 1.549 1.00 72.25 1206 GLU A CA 1
ATOM 9299 C C . GLU A 1 1206 ? -26.293 -41.065 0.790 1.00 72.25 1206 GLU A C 1
ATOM 9301 O O . GLU A 1 1206 ? -26.257 -42.213 1.223 1.00 72.25 1206 GLU A O 1
ATOM 9306 N N . SER A 1 1207 ? -25.638 -40.728 -0.325 1.00 65.88 1207 SER A N 1
ATOM 9307 C CA . SER A 1 1207 ? -24.754 -41.641 -1.057 1.00 65.88 1207 SER A CA 1
ATOM 9308 C C . SER A 1 1207 ? -23.297 -41.420 -0.648 1.00 65.88 1207 SER A C 1
ATOM 9310 O O . SER A 1 1207 ? -22.817 -40.287 -0.737 1.00 65.88 1207 SER A O 1
ATOM 9312 N N . GLY A 1 1208 ? -22.573 -42.484 -0.285 1.00 61.00 1208 GLY A N 1
ATOM 9313 C CA . GLY A 1 1208 ? -21.168 -42.398 0.116 1.00 61.00 1208 GLY A CA 1
ATOM 9314 C C . GLY A 1 1208 ? -20.314 -41.711 -0.950 1.00 61.00 1208 GLY A C 1
ATOM 9315 O O . GLY A 1 1208 ? -20.065 -42.274 -2.013 1.00 61.00 1208 GLY A O 1
ATOM 9316 N N . ALA A 1 1209 ? -19.837 -40.498 -0.670 1.00 62.34 1209 ALA A N 1
ATOM 9317 C CA . ALA A 1 1209 ? -18.999 -39.725 -1.585 1.00 62.34 1209 ALA A CA 1
ATOM 9318 C C . ALA A 1 1209 ? -17.516 -40.140 -1.537 1.00 62.34 1209 ALA A C 1
ATOM 9320 O O . ALA A 1 1209 ? -16.625 -39.318 -1.756 1.00 62.34 1209 ALA A O 1
ATOM 9321 N N . GLY A 1 1210 ? -17.243 -41.411 -1.222 1.00 65.25 1210 GLY A N 1
ATOM 9322 C CA . GLY A 1 1210 ? -15.889 -41.955 -1.196 1.00 65.25 1210 GLY A CA 1
ATOM 9323 C C . GLY A 1 1210 ? -15.210 -41.738 -2.547 1.00 65.25 1210 GLY A C 1
ATOM 9324 O O . GLY A 1 1210 ? -15.762 -42.098 -3.584 1.00 65.25 1210 GLY A O 1
ATOM 9325 N N . GLY A 1 1211 ? -14.035 -41.106 -2.536 1.00 74.31 1211 GLY A N 1
ATOM 9326 C CA . GLY A 1 1211 ? -13.302 -40.782 -3.759 1.00 74.31 1211 GLY A CA 1
ATOM 9327 C C . GLY A 1 1211 ? -13.809 -39.550 -4.516 1.00 74.31 1211 GLY A C 1
ATOM 9328 O O . GLY A 1 1211 ? -13.528 -39.442 -5.706 1.00 74.31 1211 GLY A O 1
ATOM 9329 N N . LYS A 1 1212 ? -14.528 -38.622 -3.867 1.00 84.44 1212 LYS A N 1
ATOM 9330 C CA . LYS A 1 1212 ? -14.868 -37.297 -4.421 1.00 84.44 1212 LYS A CA 1
ATOM 9331 C C . LYS A 1 1212 ? -14.186 -36.159 -3.661 1.00 84.44 1212 LYS A C 1
ATOM 9333 O O . LYS A 1 1212 ? -13.929 -36.270 -2.465 1.00 84.44 1212 LYS A O 1
ATOM 9338 N N . ILE A 1 1213 ? -13.960 -35.050 -4.358 1.00 88.94 1213 ILE A N 1
ATOM 9339 C CA . ILE A 1 1213 ? -13.597 -33.745 -3.795 1.00 88.94 1213 ILE A CA 1
ATOM 9340 C C . ILE A 1 1213 ? -14.784 -32.809 -4.019 1.00 88.94 1213 ILE A C 1
ATOM 9342 O O . ILE A 1 1213 ? -15.427 -32.845 -5.070 1.00 88.94 1213 ILE A O 1
ATOM 9346 N N . PHE A 1 1214 ? -15.081 -31.977 -3.029 1.00 91.12 1214 PHE A N 1
ATOM 9347 C CA . PHE A 1 1214 ? -16.141 -30.981 -3.077 1.00 91.12 1214 PHE A CA 1
ATOM 9348 C C . PHE A 1 1214 ? -15.571 -29.577 -3.205 1.00 91.12 1214 PHE A C 1
ATOM 9350 O O . PHE A 1 1214 ? -14.502 -29.279 -2.670 1.00 91.12 1214 PHE A O 1
ATOM 9357 N N . ARG A 1 1215 ? -16.332 -28.708 -3.866 1.00 91.56 1215 ARG A N 1
ATOM 9358 C CA . ARG A 1 1215 ? -16.048 -27.285 -4.021 1.00 91.56 1215 ARG A CA 1
ATOM 9359 C C . ARG A 1 1215 ? -17.266 -26.474 -3.612 1.00 91.56 1215 ARG A C 1
ATOM 9361 O O . ARG A 1 1215 ? -18.348 -26.696 -4.145 1.00 91.56 1215 ARG A O 1
ATOM 9368 N N . LEU A 1 1216 ? -17.070 -25.524 -2.707 1.00 93.94 1216 LEU A N 1
ATOM 9369 C CA . LEU A 1 1216 ? -18.078 -24.587 -2.222 1.00 93.94 1216 LEU A CA 1
ATOM 9370 C C . LEU A 1 1216 ? -17.757 -23.174 -2.716 1.00 93.94 1216 LEU A C 1
ATOM 9372 O O . LEU A 1 1216 ? -16.625 -22.713 -2.565 1.00 93.94 1216 LEU A O 1
ATOM 9376 N N . ARG A 1 1217 ? -18.758 -22.482 -3.265 1.00 93.88 1217 ARG A N 1
ATOM 9377 C CA . ARG A 1 1217 ? -18.684 -21.066 -3.658 1.00 93.88 1217 ARG A CA 1
ATOM 9378 C C . ARG A 1 1217 ? -19.911 -20.318 -3.146 1.00 93.88 1217 ARG A C 1
ATOM 9380 O O . ARG A 1 1217 ? -21.007 -20.873 -3.167 1.00 93.88 1217 ARG A O 1
ATOM 9387 N N . GLY A 1 1218 ? -19.735 -19.082 -2.695 1.00 94.44 1218 GLY A N 1
ATOM 9388 C CA . GLY A 1 1218 ? -20.836 -18.169 -2.379 1.00 94.44 1218 GLY A CA 1
ATOM 9389 C C . GLY A 1 1218 ? -21.159 -17.253 -3.559 1.00 94.44 1218 GLY A C 1
ATOM 9390 O O . GLY A 1 1218 ? -20.278 -16.970 -4.368 1.00 94.44 1218 GLY A O 1
ATOM 9391 N N . LEU A 1 1219 ? -22.403 -16.794 -3.671 1.00 94.88 1219 LEU A N 1
ATOM 9392 C CA . LEU A 1 1219 ? -22.829 -15.839 -4.695 1.00 94.88 1219 LEU A CA 1
ATOM 9393 C C . LEU A 1 1219 ? -23.004 -14.448 -4.081 1.00 94.88 1219 LEU A C 1
ATOM 9395 O O . LEU A 1 1219 ? -23.853 -14.262 -3.208 1.00 94.88 1219 LEU A O 1
ATOM 9399 N N . GLY A 1 1220 ? -22.247 -13.467 -4.567 1.00 93.50 1220 GLY A N 1
ATOM 9400 C CA . GLY A 1 1220 ? -22.356 -12.074 -4.132 1.00 93.50 1220 GLY A CA 1
ATOM 9401 C C . GLY A 1 1220 ? -22.614 -11.102 -5.274 1.00 93.50 1220 GLY A C 1
ATOM 9402 O O . GLY A 1 1220 ? -22.617 -11.472 -6.449 1.00 93.50 1220 GLY A O 1
ATOM 9403 N N . THR A 1 1221 ? -22.864 -9.845 -4.910 1.00 90.62 1221 THR A N 1
ATOM 9404 C CA . THR A 1 1221 ? -23.117 -8.737 -5.841 1.00 90.62 1221 THR A CA 1
ATOM 9405 C C . THR A 1 1221 ? -22.132 -7.612 -5.557 1.00 90.62 1221 THR A C 1
ATOM 9407 O O . THR A 1 1221 ? -22.016 -7.186 -4.414 1.00 90.62 1221 THR A O 1
ATOM 9410 N N . VAL A 1 1222 ? -21.463 -7.120 -6.595 1.00 88.81 1222 VAL A N 1
ATOM 9411 C CA . VAL A 1 1222 ? -20.644 -5.907 -6.566 1.00 88.81 1222 VAL A CA 1
ATOM 9412 C C . VAL A 1 1222 ? -21.449 -4.780 -7.192 1.00 88.81 1222 VAL A C 1
ATOM 9414 O O . VAL A 1 1222 ? -22.048 -4.956 -8.254 1.00 88.81 1222 VAL A O 1
ATOM 9417 N N . THR A 1 1223 ? -21.487 -3.635 -6.516 1.00 85.75 1223 THR A N 1
ATOM 9418 C CA . THR A 1 1223 ? -22.108 -2.405 -7.019 1.00 85.75 1223 THR A CA 1
ATOM 9419 C C . THR A 1 1223 ? -21.100 -1.278 -6.885 1.00 85.75 1223 THR A C 1
ATOM 9421 O O . THR A 1 1223 ? -20.562 -1.072 -5.801 1.00 85.75 1223 THR A O 1
ATOM 9424 N N . ASN A 1 1224 ? -20.827 -0.583 -7.983 1.00 81.75 1224 ASN A N 1
ATOM 9425 C CA . ASN A 1 1224 ? -19.860 0.503 -8.055 1.00 81.75 1224 ASN A CA 1
ATOM 9426 C C . ASN A 1 1224 ? -20.286 1.491 -9.171 1.00 81.75 1224 ASN A C 1
ATOM 9428 O O . ASN A 1 1224 ? -21.340 1.330 -9.787 1.00 81.75 1224 ASN A O 1
ATOM 9432 N N . GLY A 1 1225 ? -19.500 2.532 -9.436 1.00 76.31 1225 GLY A N 1
ATOM 9433 C CA . GLY A 1 1225 ? -19.759 3.511 -10.504 1.00 76.31 1225 GLY A CA 1
ATOM 9434 C C . GLY A 1 1225 ? -19.544 2.993 -11.933 1.00 76.31 1225 GLY A C 1
ATOM 9435 O O . GLY A 1 1225 ? -19.678 3.743 -12.896 1.00 76.31 1225 GLY A O 1
ATOM 9436 N N . SER A 1 1226 ? -19.259 1.702 -12.081 1.00 84.81 1226 SER A N 1
ATOM 9437 C CA . SER A 1 1226 ? -19.318 0.943 -13.331 1.00 84.81 1226 SER A CA 1
ATOM 9438 C C . SER A 1 1226 ? -20.498 -0.040 -13.325 1.00 84.81 1226 SER A C 1
ATOM 9440 O O . SER A 1 1226 ? -20.518 -1.020 -14.071 1.00 84.81 1226 SER A O 1
ATOM 9442 N N . GLY A 1 1227 ? -21.522 0.231 -12.511 1.00 86.94 1227 GLY A N 1
ATOM 9443 C CA . GLY A 1 1227 ? -22.779 -0.504 -12.477 1.00 86.94 1227 GLY A CA 1
ATOM 9444 C C . GLY A 1 1227 ? -22.828 -1.620 -11.433 1.00 86.94 1227 GLY A C 1
ATOM 9445 O O . GLY A 1 1227 ? -22.272 -1.520 -10.341 1.00 86.94 1227 GLY A O 1
ATOM 9446 N N . ARG A 1 1228 ? -23.586 -2.677 -11.737 1.00 90.12 1228 ARG A N 1
ATOM 9447 C CA . ARG A 1 1228 ? -23.872 -3.779 -10.813 1.00 90.12 1228 ARG A CA 1
ATOM 9448 C C . ARG A 1 1228 ? -23.696 -5.126 -11.499 1.00 90.12 1228 ARG A C 1
ATOM 9450 O O . ARG A 1 1228 ? -24.321 -5.386 -12.526 1.00 90.12 1228 ARG A O 1
ATOM 9457 N N . TYR A 1 1229 ? -22.890 -6.000 -10.905 1.00 92.06 1229 TYR A N 1
ATOM 9458 C CA . TYR A 1 1229 ? -22.655 -7.359 -11.392 1.00 92.06 1229 TYR A CA 1
ATOM 9459 C C . TYR A 1 1229 ? -22.592 -8.365 -10.245 1.00 92.06 1229 TYR A C 1
ATOM 9461 O O . TYR A 1 1229 ? -22.245 -8.037 -9.113 1.00 92.06 1229 TYR A O 1
ATOM 9469 N N . ARG A 1 1230 ? -22.938 -9.618 -10.526 1.00 92.62 1230 ARG A N 1
ATOM 9470 C CA . ARG A 1 1230 ? -22.792 -10.735 -9.591 1.00 92.62 1230 ARG A CA 1
ATOM 9471 C C . ARG A 1 1230 ? -21.522 -11.511 -9.884 1.00 92.62 1230 ARG A C 1
ATOM 9473 O O . ARG A 1 1230 ? -21.128 -11.666 -11.036 1.00 92.62 1230 ARG A O 1
ATOM 9480 N N . GLN A 1 1231 ? -20.927 -12.074 -8.841 1.00 92.62 1231 GLN A N 1
ATOM 9481 C CA . GLN A 1 1231 ? -19.770 -12.952 -8.973 1.00 92.62 1231 GLN A CA 1
ATOM 9482 C C . GLN A 1 1231 ? -19.782 -14.065 -7.927 1.00 92.62 1231 GLN A C 1
ATOM 9484 O O . GLN A 1 1231 ? -20.373 -13.932 -6.853 1.00 92.62 1231 GLN A O 1
ATOM 9489 N N . TRP A 1 1232 ? -19.124 -15.173 -8.261 1.00 92.31 1232 TRP A N 1
ATOM 9490 C CA . TRP A 1 1232 ? -18.852 -16.237 -7.305 1.00 92.31 1232 TRP A CA 1
ATOM 9491 C C . TRP A 1 1232 ? -17.651 -15.857 -6.438 1.00 92.31 1232 TRP A C 1
ATOM 9493 O O . TRP A 1 1232 ? -16.675 -15.307 -6.944 1.00 92.31 1232 TRP A O 1
ATOM 9503 N N . THR A 1 1233 ? -17.693 -16.189 -5.148 1.00 93.19 1233 THR A N 1
ATOM 9504 C CA . THR A 1 1233 ? -16.486 -16.189 -4.317 1.00 93.19 1233 THR A CA 1
ATOM 9505 C C . THR A 1 1233 ? -15.495 -17.216 -4.857 1.00 93.19 1233 THR A C 1
ATOM 9507 O O . THR A 1 1233 ? -15.895 -18.214 -5.471 1.00 93.19 1233 THR A O 1
ATOM 9510 N N . ALA A 1 1234 ? -14.212 -17.048 -4.537 1.00 90.38 1234 ALA A N 1
ATOM 9511 C CA . ALA A 1 1234 ? -13.244 -18.107 -4.785 1.00 90.38 1234 ALA A CA 1
ATOM 9512 C C . ALA A 1 1234 ? -13.671 -19.429 -4.117 1.00 90.38 1234 ALA A C 1
ATOM 9514 O O . ALA A 1 1234 ? -14.366 -19.422 -3.089 1.00 90.38 1234 ALA A O 1
ATOM 9515 N N . PRO A 1 1235 ? -13.277 -20.567 -4.705 1.00 89.50 1235 PRO A N 1
ATOM 9516 C CA . PRO A 1 1235 ? -13.660 -21.876 -4.209 1.00 89.50 1235 PRO A CA 1
ATOM 9517 C C . PRO A 1 1235 ? -12.981 -22.235 -2.885 1.00 89.50 1235 PRO A C 1
ATOM 9519 O O . PRO A 1 1235 ? -11.770 -22.093 -2.720 1.00 89.50 1235 PRO A O 1
ATOM 9522 N N . SER A 1 1236 ? -13.765 -22.812 -1.979 1.00 90.56 1236 SER A N 1
ATOM 9523 C CA . SER A 1 1236 ? -13.261 -23.595 -0.850 1.00 90.56 1236 SER A CA 1
ATOM 9524 C C . SER A 1 1236 ? -13.382 -25.080 -1.185 1.00 90.56 1236 SER A C 1
ATOM 9526 O O . SER A 1 1236 ? -14.432 -25.523 -1.650 1.00 90.56 1236 SER A O 1
ATOM 9528 N N . TYR A 1 1237 ? -12.325 -25.860 -0.949 1.00 89.19 1237 TYR A N 1
ATOM 9529 C CA . TYR A 1 1237 ? -12.279 -27.287 -1.284 1.00 89.19 1237 TYR A CA 1
ATOM 9530 C C . TYR A 1 1237 ? -12.312 -28.166 -0.033 1.00 89.19 1237 TYR A C 1
ATOM 9532 O O . TYR A 1 1237 ? -11.697 -27.823 0.976 1.00 89.19 1237 TYR A O 1
ATOM 9540 N N . ALA A 1 1238 ? -12.997 -29.308 -0.104 1.00 89.69 1238 ALA A N 1
ATOM 9541 C CA . ALA A 1 1238 ? -13.014 -30.301 0.966 1.00 89.69 1238 ALA A CA 1
ATOM 9542 C C . ALA A 1 1238 ? -13.050 -31.728 0.412 1.00 89.69 1238 ALA A C 1
ATOM 9544 O O . ALA A 1 1238 ? -13.765 -32.015 -0.548 1.00 89.69 1238 ALA A O 1
ATOM 9545 N N . SER A 1 1239 ? -12.320 -32.624 1.071 1.00 84.81 1239 SER A N 1
ATOM 9546 C CA . SER A 1 1239 ? -12.316 -34.063 0.796 1.00 84.81 1239 SER A CA 1
ATOM 9547 C C . SER A 1 1239 ? -12.721 -34.821 2.070 1.00 84.81 1239 SER A C 1
ATOM 9549 O O . SER A 1 1239 ? -12.368 -34.342 3.151 1.00 84.81 1239 SER A O 1
ATOM 9551 N N . PRO A 1 1240 ? -13.487 -35.925 1.965 1.00 76.75 1240 PRO A N 1
ATOM 9552 C CA . PRO A 1 1240 ? -14.005 -36.688 3.105 1.00 76.75 1240 PRO A CA 1
ATOM 9553 C C . PRO A 1 1240 ? -13.007 -37.282 4.096 1.00 76.75 1240 PRO A C 1
ATOM 9555 O O . PRO A 1 1240 ? -11.860 -37.570 3.684 1.00 76.75 1240 PRO A O 1
#

Radius of gyration: 37.72 Å; Cα contacts (8 Å, |Δi|>4): 3153; chains: 1; bounding box: 82×94×110 Å

Sequence (1240 aa):
MLLCLLAGLLPILSAPVEVVPGKDRTFRAGVTYLVAGPVRLEGSVRFEAGCVLKFLPGRAAGLELGKDARVSWQATPEAPIEFTASDDDSVGELVPGSTGKPSSGPYADVALSVNGARLESGQSRWNDFRISHARVALRWTGTTAALWHFQVQHCQVGIESTSSTLSLRNGLFHRVKAPFSDLRSSRVNGQQLTIARAEVLNRKPVDSTLELLRCVIGEVTDVQGYTHASTEGNPNAVIPISVTDAFVEAAGSLYLPPGSRRIRPGFGHGLLDPELAVALPAMTVLPPELLPPLVTQTLYLTPRAIRDQALPEAGGINPIKLGFHHWPIDYWVEGTTVSNAVVTLATATVLHENPGRGFRWLGSGSLRRETEVPESTATPKKRPVPGRGDRDGDGRSDLAEFLDGTDPENRFSAQPRVLASFGFDTDRFESGDGAMPLPGSSASREPSFDRSAAGFHRSGQVLLYPLIWNRDGVTRTNFQPLHGSIALDYSPDWFHGATNDAPGADCVLLETPGLRVSIDASGRRLALTRISENFQQTLWSPLPWSATQSRPFTGRTNWTLRLSFSADTFDRLPRESHSRPPSPRNELNTFSLGNALDGQSPALGRLDRVLLRNHLLAGTLGHPGPPDGLVRGEHRPLEADDTDPISGESLTSGIRLTFQRDWEGDGDQDGLYPIARKSWGPNPTAWEIIDRDARTSVFTDTTVRSGQTYGYRVLRNSRPPLELCVAHDTSPPADRGRALLLVDETLAERLTGSLARYRADLIADGWEVVQHRVPRHVDADLQDFDCRRYDAEALPRNKANLLAIKTLIRREYEAHPGRTQVAVLIGHPTIPQSGWAAEDGHVNCQDPAGIHLGAWPADLFYGDLTGTWTDTQSFKTGCPDCPRSQCAYCILGNEAGDGRWDQNELPREPDGSAGRIEVPLGRIDFARLSHFDSRFADLKGNPKSALEVEVALLDRYFDKVGRYRRGLLPFQDSAIGYANVLGALVDRNLVHIAPRLGQMEPLTSAAWNTDLFQDGPAIRWGFQTDYSHFGVLGMTGAAKPGHSHFAKNVAWKRPGDIPRVAFLFAFGSFLGQWYSGYGEDFLRTCLASENSVLLAGTAYAFAPWITDRVHAGAPVHALLTDSAERNGSVNARLTYLLGDPCLLEHPLQAPSAFKAKTQAGVTELTWNASPEAPGGYRIDSAPANDSVLWTQVQELPPETTRLRLESGAGGKIFRLRGLGTVTNGSGRYRQWTAPSYASP

pLDDT: mean 79.08, std 17.42, range [23.94, 98.69]

Mean predicted aligned error: 19.9 Å

Secondary structure (DSSP, 8-state):
-------------PPPEE--SEES-EE-TT-EEEE-SEEEEEEEEEE-TT-EEEE-SSTT-EEEEEEEEEEEE--BTTB-EEEEETT-TTSSSPPTT--SS--SS-SEEEEEEEES-EEPTT---EEEEEEESEEEEEEEES-EEEEEEEEEES-SEEEEEES-EEEEEEEEEES-SEEEE--TT-EEEEES-EEEEEEESEES--S-EEEEESEEEEEEEE--S-EE-STT--GGGEE-S-S--PPEEETTEEEPPTT-TTSSBPS-GGGS-HHHHHHGGGSBSSPPEEPPSEE-S-EEE------GGGS--TTS----BSSPPBPP-SEEESS-EEES-EEEEPTT--EEEBTTBS-EEETT-EEEETT-----------------S-SSSSSS-HHHHHHHT--TT-TTSSPP-EEEEE---STT---TT-PPPPTT-B-EEEE-SSSEEEEE-STT-BEEEESEEEETTEEEES--TTSEEEEEEEEESS-SS-TT---SS-EEEEEETTEEEEE-TTSSEEEEEEE-SS-EEEEEEE----TT--S---S---EEEEEEE-HHHHHTSPPB---PPPP-TTT--EEEESB-TTS-SB-SEEEEEEEEESS--TTSBT-SS---S--SS----S-------EEEEEETTEEEEEE---TT-SSSSTT--PEEEEEESSSPPPPEEEES---SSEEEE-S--TTEEEEEEE--SSSPPEEEEEEEEEPPPS---EEEEEEETTTTTTTHHHHHHHHHHHHHTT-EEEEEEEPBP-PPPTT-TT-HHIIIIIHHHHHHHHHHHHHHHHHHHHHSTTTEEEEEEES-BPPPEE----TTS---TT-TT----S-EE-THHHH-SSS-------B--S-TTS-GGG-S-GGG-B-TTSS-BS-SBPPPPTTSPPP--SS-EEEE--TT-GGG-TTTS--TT---SHHHHHHHHHHHHHHHHHHHHTT-S--EEEEEEEESS-HHHHHHHHHHHGGGGSSS-S--STTTTS-TTSSS--EEEEEEEESEETTEE---GGGSTT--EEHHHHHTT-TT-S--EEEEEEEETTTT-S--SSS--HHHHHHT-SSS-SEEE---TT-PPP-HHHHTT--TTHHHHHHHHHSSS-BTTT--EEE-TT--SS---PPEEEEEEEETTEEEEEEEPPTT-TT-EEEEEEETT--S--EEEEEE-TT--EEEESS--TTEEEEEEEEEEEEETBEEEEEEPPPEEE--